Protein AF-0000000078946657 (afdb_homodimer)

Secondary structure (DSSP, 8-state):
--GGGS--TT--HHHHHHHHHHHHHHHHHHHHHTTS---EEEEEETTEEEEEEE-TT--EEEEEEEEETTTEEEEEEEEEEEE-SS---S-HHHHHHHHHHHTTSS-HHHHHHHHHHHHHHHHHHHHHHHHPPPHHHHTT--HHHHHTT----SS-TTTT--BT--HHHHHHH-GGG---EEEEEEEEEGGGEEEEE-TT--HHHHHHHHS-HHHHHHHHHHHHHTT--GGGEEEEEE-HHHIIIIIHHHTHHHHHTTSEEEEEEEEEEEEE-TTSSEEEESS-TTSPEEE--EEEEETTEEE---HHHHHHHHHHHHHHHHHHHH-HIIIIIS--EE--EEEEEEE--TTGGGSTT--GGGGSSSEEEEE--HHHHPPTTEEEEEGGGGG-B-TTS-BHHHHHHHHHT--HHHHHHHHHHHHHHHHHHHHHHHSEE----TTTEEEEEETTEEEEEEE-S-TTT-EEESS--GGGTTS-HHHHHHSEEE-HHHHHHHHIIIIIIIIIHHHHHHHHHHH---HHHHHHHHHHHHHHHHHH-GGGHHHHHHT-TT-SEEEEEESHHIIIIISTT---SS----EEEEEEE-HHHHHHH----/--GGGS--TT--HHHHHHHHHHHHHHHHHHHHHTTS---EEEEEETTEEEEEEE-TT--EEEEEEEEETTTEEEEEEEEEEEE-SS---S-HHHHHHHHHHHTTSS-HHHHHHHHHHHHHHHHHHHHHHHHPPPHHHHTT--HHHHHTT----SS-TTTT--BT--HHHHHHH-GGG---EEEEEEEEEGGGEEEEE-TT--HHHHHHHHS-HHHHHHHHHHHHHTT--GGGEEEEEE-HHHIIIIIHHHTHHHHHTTSEEEEEEEEEEEEE-TTSSEEEESS-TTSPEEE--EEEEETTEEE---HHHHHHHHHHHHHHHHHHHH-HIIIIIS--EE--EEEEEEE--TTGGGSTT--GGGGSSSEEEEE--HHHHPPTTEEEEEGGGGG-B-TTS-BHHHHHHHHHT--HHHHHHHHHHHHHHHHHHHHHHHSEE----TTTEEEEEETTEEEEEEE-S-TTT-EEESS--GGGTTS-HHHHHHSEEE-HHHHHHHHIIIIIIIIIHHHHHHHHHHH---HHHHHHHHHHHHHHHHHH-GGGHHHHHHT-TT-SEEEEEESHHIIIIISTT---SS---PEEEEEEE-HHHHHHH----

InterPro domains:
  IPR007310 Aerobactin siderophore biosynthesis, IucA/IucC, N-terminal [PF04183] (142-392)
  IPR022770 Aerobactin siderophore biosynthesis IucA/IucC-like, C-terminal [PF06276] (413-574)
  IPR037455 Aerobactin siderophore biosynthesis, IucA/IucC-like [PTHR34384] (10-595)

Sequence (1202 aa):
MTICNTPIHMLTNNHWEIVDQKLLAKMLQEFMYENIISPTVVYQSGDIHTYEWTDKQGTVYRFEAKKRLFDSYMVVADRIEVVSASEIDIPKSLLLLISIQQEGQMTSSTAGHLVKEYLHTLVADTHLREKSKRAEELASLDYAELEGEMTGHPWITYNKGRIGFSYDDYVSYAPEQQKKVKLSWIAVHRQISSFHSIEGLSYDNVITGELNEKTRAQFVNELERAGVEPSNYYFLPIHLWQWDHVIVSLFAAEIAGKEIIPLGEGDDQYLPQQSIRTFVNVSNKKKYHVKLPMSILNTLVYRGLPSERTVIAPEVTAFMKGIHEQDNFLKDECRLGLLGEVATMNVDHRTFTKLKGAPYQYLEMLGVIWRESIYQELEDGEQPITLAALLHEDSEGTSLVQTYIEKSELTVEQWVKKLSSAILNPLLHYLYQYGTVFSPHGQNTVLVLKDYQPERIIMKDFVDDVNISDQPIQELQALSPELKKVLRSEPPEGLTQFILTGLFICHFRYLSNILEDKLGFSEYDFWKIVRETILTYQQKFPQLAERFELFDLLRPEFTKLTLNRNRMFDYGYEDDGDRPHASEHGTVTNALHQVTTTIKQMTICNTPIHMLTNNHWEIVDQKLLAKMLQEFMYENIISPTVVYQSGDIHTYEWTDKQGTVYRFEAKKRLFDSYMVVADRIEVVSASEIDIPKSLLLLISIQQEGQMTSSTAGHLVKEYLHTLVADTHLREKSKRAEELASLDYAELEGEMTGHPWITYNKGRIGFSYDDYVSYAPEQQKKVKLSWIAVHRQISSFHSIEGLSYDNVITGELNEKTRAQFVNELERAGVEPSNYYFLPIHLWQWDHVIVSLFAAEIAGKEIIPLGEGDDQYLPQQSIRTFVNVSNKKKYHVKLPMSILNTLVYRGLPSERTVIAPEVTAFMKGIHEQDNFLKDECRLGLLGEVATMNVDHRTFTKLKGAPYQYLEMLGVIWRESIYQELEDGEQPITLAALLHEDSEGTSLVQTYIEKSELTVEQWVKKLSSAILNPLLHYLYQYGTVFSPHGQNTVLVLKDYQPERIIMKDFVDDVNISDQPIQELQALSPELKKVLRSEPPEGLTQFILTGLFICHFRYLSNILEDKLGFSEYDFWKIVRETILTYQQKFPQLAERFELFDLLRPEFTKLTLNRNRMFDYGYEDDGDRPHASEHGTVTNALHQVTTTIKQ

Solvent-accessible surface area (backbone atoms only — not comparable to full-atom values): 62702 Å² total; per-residue (Å²): 138,58,67,66,71,56,89,55,82,55,47,30,48,69,45,46,51,53,44,37,38,48,50,31,26,50,41,53,24,46,31,43,51,61,64,73,47,82,60,44,80,76,44,82,52,89,73,40,29,32,34,39,40,67,41,94,85,57,36,34,41,35,32,34,29,28,77,45,74,51,66,31,51,46,46,44,48,92,45,61,47,77,48,55,92,56,90,78,83,51,61,64,40,58,50,50,52,50,41,53,35,68,71,65,70,29,53,34,47,39,51,44,56,45,51,52,23,39,33,29,24,51,53,52,48,25,52,47,63,72,65,54,58,55,33,75,60,54,73,71,44,53,46,70,59,46,39,19,68,58,88,62,56,86,68,41,76,42,47,50,25,40,48,79,55,31,52,64,46,42,62,56,56,36,20,66,55,67,45,73,42,59,43,28,31,29,34,35,30,51,90,55,37,47,80,38,44,32,91,93,54,50,71,66,56,53,48,61,67,75,39,56,69,69,58,52,50,50,38,47,49,48,33,49,74,69,72,49,66,59,88,53,41,42,83,41,63,41,45,62,68,32,41,38,60,41,43,56,47,75,38,34,69,40,36,18,63,64,36,38,41,70,52,30,69,54,88,53,37,24,35,31,29,77,79,50,34,34,28,40,34,72,68,47,53,75,40,52,25,41,34,36,28,38,85,28,40,44,70,78,44,58,38,41,46,54,48,73,56,47,62,44,23,16,58,48,30,52,51,57,50,49,54,38,75,74,29,61,62,39,44,68,69,41,46,56,40,72,43,38,36,45,32,24,36,40,42,72,48,69,59,51,77,69,37,74,56,28,29,40,66,65,58,8,69,45,38,36,37,35,23,51,26,72,65,70,70,56,57,91,74,51,42,61,36,54,43,47,48,54,68,39,56,25,89,85,65,46,38,30,43,58,50,34,39,61,70,37,72,48,55,71,66,59,46,50,50,36,38,43,46,32,57,43,52,50,52,49,44,36,36,53,72,46,35,29,35,59,49,55,26,38,86,31,24,31,38,28,21,44,73,53,32,54,59,22,30,33,42,34,74,43,68,85,45,38,36,32,47,64,61,98,47,80,68,51,65,76,57,51,72,68,55,57,70,70,38,50,65,22,54,49,68,61,48,44,37,30,48,54,44,30,26,42,57,65,38,48,50,55,40,36,50,46,38,27,75,76,68,68,42,51,51,60,59,50,40,40,49,47,41,48,48,54,50,54,52,46,65,72,44,59,91,45,51,71,38,49,66,57,50,52,83,57,45,60,56,46,78,24,73,27,69,56,51,23,43,54,60,71,54,45,82,69,74,41,51,59,81,77,68,75,30,78,63,68,64,33,48,29,47,55,33,53,55,66,71,70,60,90,122,135,58,68,67,70,55,88,55,82,54,46,29,48,69,45,47,52,53,45,37,38,48,49,31,25,50,40,55,24,46,31,45,51,61,63,72,46,83,59,44,80,76,43,80,51,90,72,39,29,33,33,39,40,66,39,94,87,58,36,34,41,35,33,34,30,27,78,45,74,52,68,30,51,47,46,43,47,91,46,59,48,76,47,56,91,56,88,76,83,52,59,64,40,57,50,50,52,51,40,54,35,68,72,66,70,28,54,34,47,40,49,43,56,46,52,54,22,41,33,30,24,50,51,52,48,25,52,47,64,71,64,56,57,56,31,75,60,54,75,70,43,53,46,71,59,46,38,17,69,59,88,61,55,86,70,42,77,44,46,50,27,40,47,80,56,32,52,64,46,43,63,56,54,37,21,68,55,68,45,73,40,59,42,27,32,29,35,34,30,50,90,55,38,47,81,40,45,32,92,92,54,48,71,64,58,53,48,60,68,75,39,57,68,68,58,51,50,50,38,46,49,47,33,49,73,69,72,50,66,59,88,52,41,44,83,43,64,42,45,63,68,34,41,39,61,39,44,56,46,74,40,33,68,40,36,19,64,63,36,36,41,71,50,29,69,54,88,53,37,23,34,32,30,76,81,50,35,35,27,40,34,73,68,46,52,76,39,51,25,41,36,36,30,37,85,27,40,43,72,80,44,57,39,41,46,55,46,74,56,48,62,45,23,16,58,47,30,51,52,57,50,50,53,37,76,73,29,61,62,39,43,69,68,43,45,55,40,73,43,38,35,44,32,24,35,38,41,71,48,68,60,51,76,69,36,74,56,28,29,40,66,65,58,8,70,46,40,36,37,37,23,51,27,74,67,70,71,55,56,92,74,52,42,60,36,55,43,48,48,53,68,38,56,24,90,86,65,45,38,30,41,58,48,33,40,61,70,37,72,47,55,71,67,59,46,50,49,36,38,43,46,33,55,44,52,48,52,48,45,35,36,54,73,46,36,28,36,59,48,55,26,37,85,31,24,30,38,27,23,45,73,52,32,55,60,22,31,33,45,35,72,42,68,84,43,38,35,33,48,65,61,96,47,79,69,51,67,76,57,49,72,68,55,57,70,69,39,50,64,23,54,49,68,61,48,44,36,28,49,53,44,30,25,42,57,65,39,47,50,56,40,35,50,49,38,28,75,75,68,67,42,51,51,59,59,50,40,40,49,47,41,47,46,53,51,53,51,45,66,73,43,59,92,46,51,71,39,49,66,59,50,52,83,57,46,59,56,46,78,23,73,29,68,58,50,23,45,54,59,72,54,45,81,69,74,40,50,59,82,75,69,77,30,76,63,68,64,32,50,28,46,54,33,54,55,68,71,70,62,90,121

Foldseek 3Di:
DDPVPQPCVLVDPVLLLVLLLVLQQLCVFLCCLQVLFPWDFDADDPQKTWTWGAFPQGKIKIFIWGQDAQRTIHTDSVGIDIDDPDDDPDRPSLVVLVSSVSVPQFDPQLNVLLVLLLVQLSSVSSVLQVVFDALLVLLPDAALLNLLNFSAFSNASSQRSFAPDDSVNCCAQALVNFHKDWWWKKKAFCVQKDKDFAPPQDLVNLCCQQAPPVLVVQQCVQCVVVVHDSVRIHIFTAHPQLVVRPCCPLVVVCVVVVNMGTRTTGDWIWHDGNLSQWTQTPRDLQFFTKGAADQTDGQFFGRFAAQLLQRCQLVVQCLVVVVQVVDCCNCPVLVEAEWGQGMKMAGARPPQVPDPWRFRSNGGRGMMTTIGGPVVSDDPQKGKHQQSQQLDATSVGRRSLNVLCVQLPDDPLVQLLLVLLQPVLNQVCCCQQQQKHFQRARRQKIFMDHSSGTRHIYGYPRSVGMAGAPDDHPNCVPDDPSCVVSHHHDFLQRSLCSCQVRPVVRRVSSSQVSCCVPVVDHSLSSLQSNLVSSVVSCVVPVVSVVSCVRNPLQDQKGWDWRRNCQCRRNPPPDTTSDGGDTDTDGMTTRSSNVSVPPPDD/DDPVPQPCVLVDPVLLLVLLLVLQQLCVFLCCLQVLFPWDFDADDPQKTWTWGAFPQGKIKIFIWGQDAQRTIHTDSVGIDIDDPDDDPDRPSLVVLVRSVSVPQFDPQLNVLLSLLLVQLSSVSSVLQVVFDALLVLLPDAALLNLLNFSAFSNASSQRSFAPDDSVNCCAQALVNFHKDWWWKKKAFCVQKDKDFAPPDDLVNLCCQQAPPVLVVQQCVQCVVVVHDSVRIHIFTAHPQLVVRPCCPLVVVCVVVVNMGTRTTGDWIWHDGNLSFWTQTPRDLQFFTKGAADQTDGQFFGRFAQQLLQRCQLVVQCLVVVVQVVDCCNCPVLVEAEWGQGMKMAGARPPQVPDPWRFRSNGGRGMMTTIGGPVVSDDPQKGKHQQSQQLDATSVGRRSLNVLCVQLPDDPLVQLLLVLLQPVLNQVCCCQQQQKHFQRARRQKIFMDHSSGTRHIYGYPRSVGMAGAPDDHPNCVPDDPSCVVSHHHDFLQRSLCSCQVRPVVRRVSSSLVSCCVPVVDHSLSSLQSNLVSSVVSCVVPVVSVVSCVRNPLQDQKGWDWRRNCQCRRNPPPDTTSDGGDTDTDGMTTRSSNVSVPPPDD

pLDDT: mean 95.08, std 6.41, range [29.06, 98.88]

Organism: Halalkalibacterium halodurans (strain ATCC BAA-125 / DSM 18197 / FERM 7344 / JCM 9153 / C-125) (NCBI:txid272558)

Radius of gyration: 33.3 Å; Cα contacts (8 Å, |Δi|>4): 2343; chains: 2; bounding box: 68×105×73 Å

Nearest PDB structures (foldseek):
  2x0q-assembly1_A  TM=9.595E-01  e=4.841E-54  Bordetella bronchiseptica
  2x0o-assembly1_A-2  TM=9.473E-01  e=2.933E-52  Bordetella bronchiseptica
  6cn7-assembly1_A  TM=9.350E-01  e=7.347E-52  Klebsiella pneumoniae
  6cn7-assembly2_D  TM=9.429E-01  e=1.036E-50  Klebsiella pneumoniae
  6cn7-assembly2_B  TM=9.396E-01  e=2.738E-50  Klebsiella pneumoniae

Structure (mmCIF, N/CA/C/O backbone):
data_AF-0000000078946657-model_v1
#
loop_
_entity.id
_entity.type
_entity.pdbx_description
1 polymer 'BH2618 protein'
#
loop_
_atom_site.group_PDB
_atom_site.id
_atom_site.type_symbol
_atom_site.label_atom_id
_atom_site.label_alt_id
_atom_site.label_comp_id
_atom_site.label_asym_id
_atom_site.label_entity_id
_atom_site.label_seq_id
_atom_site.pdbx_PDB_ins_code
_atom_site.Cartn_x
_atom_site.Cartn_y
_atom_site.Cartn_z
_atom_site.occupancy
_atom_site.B_iso_or_equiv
_atom_site.auth_seq_id
_atom_site.auth_comp_id
_atom_site.auth_asym_id
_atom_site.auth_atom_id
_atom_site.pdbx_PDB_model_num
ATOM 1 N N . MET A 1 1 ? -6.355 10.531 -18 1 66.06 1 MET A N 1
ATOM 2 C CA . MET A 1 1 ? -7.539 9.695 -18.125 1 66.06 1 MET A CA 1
ATOM 3 C C . MET A 1 1 ? -8.727 10.312 -17.406 1 66.06 1 MET A C 1
ATOM 5 O O . MET A 1 1 ? -8.562 10.953 -16.359 1 66.06 1 MET A O 1
ATOM 9 N N . THR A 1 2 ? -9.828 10.289 -18.094 1 87.69 2 THR A N 1
ATOM 10 C CA . THR A 1 2 ? -11.07 10.773 -17.5 1 87.69 2 THR A CA 1
ATOM 11 C C . THR A 1 2 ? -11.836 9.633 -16.844 1 87.69 2 THR A C 1
ATOM 13 O O . THR A 1 2 ? -11.617 8.461 -17.156 1 87.69 2 THR A O 1
ATOM 16 N N . ILE A 1 3 ? -12.586 9.953 -15.844 1 95.69 3 ILE A N 1
ATOM 17 C CA . ILE A 1 3 ? -13.273 8.953 -15.023 1 95.69 3 ILE A CA 1
ATOM 18 C C . ILE A 1 3 ? -14.203 8.117 -15.906 1 95.69 3 ILE A C 1
ATOM 20 O O . ILE A 1 3 ? -14.367 6.918 -15.68 1 95.69 3 ILE A O 1
ATOM 24 N N . CYS A 1 4 ? -14.742 8.742 -16.953 1 94.5 4 CYS A N 1
ATOM 25 C CA . CYS A 1 4 ? -15.734 8.055 -17.781 1 94.5 4 CYS A CA 1
ATOM 26 C C . CYS A 1 4 ? -15.07 7.062 -18.719 1 94.5 4 CYS A C 1
ATOM 28 O O . CYS A 1 4 ? -15.734 6.191 -19.297 1 94.5 4 CYS A O 1
ATOM 30 N N . ASN A 1 5 ? -13.789 7.152 -18.891 1 93.56 5 ASN A N 1
ATOM 31 C CA . ASN A 1 5 ? -13.062 6.215 -19.75 1 93.56 5 ASN A CA 1
ATOM 32 C C . ASN A 1 5 ? -12.609 4.984 -18.969 1 93.56 5 ASN A C 1
ATOM 34 O O . ASN A 1 5 ? -11.984 4.086 -19.531 1 93.56 5 ASN A O 1
ATOM 38 N N . THR A 1 6 ? -12.898 4.918 -17.688 1 95.56 6 THR A N 1
ATOM 39 C CA . THR A 1 6 ? -12.578 3.729 -16.906 1 95.56 6 THR A CA 1
ATOM 40 C C . THR A 1 6 ? -13.328 2.514 -17.422 1 95.56 6 THR A C 1
ATOM 42 O O . THR A 1 6 ? -14.547 2.561 -17.609 1 95.56 6 THR A O 1
ATOM 45 N N . PRO A 1 7 ? -12.68 1.42 -17.797 1 94.5 7 PRO A N 1
ATOM 46 C CA . PRO A 1 7 ? -13.336 0.256 -18.391 1 94.5 7 PRO A CA 1
ATOM 47 C C . PRO A 1 7 ? -14.055 -0.609 -17.359 1 94.5 7 PRO A C 1
ATOM 49 O O . PRO A 1 7 ? -13.656 -1.75 -17.125 1 94.5 7 PRO A O 1
ATOM 52 N N . ILE A 1 8 ? -15.172 -0.164 -16.891 1 95.56 8 ILE A N 1
ATOM 53 C CA . ILE A 1 8 ? -15.891 -0.853 -15.812 1 95.56 8 ILE A CA 1
ATOM 54 C C . ILE A 1 8 ? -17.203 -1.417 -16.359 1 95.56 8 ILE A C 1
ATOM 56 O O . ILE A 1 8 ? -18.109 -1.733 -15.586 1 95.56 8 ILE A O 1
ATOM 60 N N . HIS A 1 9 ? -17.344 -1.523 -17.75 1 93.12 9 HIS A N 1
ATOM 61 C CA . HIS A 1 9 ? -18.609 -1.953 -18.359 1 93.12 9 HIS A CA 1
ATOM 62 C C . HIS A 1 9 ? -18.922 -3.398 -18 1 93.12 9 HIS A C 1
ATOM 64 O O . HIS A 1 9 ? -20.094 -3.803 -18.031 1 93.12 9 HIS A O 1
ATOM 70 N N . MET A 1 10 ? -17.906 -4.195 -17.609 1 92.19 10 MET A N 1
ATOM 71 C CA . MET A 1 10 ? -18.125 -5.602 -17.281 1 92.19 10 MET A CA 1
ATOM 72 C C . MET A 1 10 ? -18.703 -5.746 -15.875 1 92.19 10 MET A C 1
ATOM 74 O O . MET A 1 10 ? -19.219 -6.809 -15.516 1 92.19 10 MET A O 1
ATOM 78 N N . LEU A 1 11 ? -18.594 -4.715 -15.023 1 95.75 11 LEU A N 1
ATOM 79 C CA . LEU A 1 11 ? -19.141 -4.742 -13.672 1 95.75 11 LEU A CA 1
ATOM 80 C C . LEU A 1 11 ? -20.656 -4.531 -13.695 1 95.75 11 LEU A C 1
ATOM 82 O O . LEU A 1 11 ? -21.141 -3.451 -13.344 1 95.75 11 LEU A O 1
ATOM 86 N N . THR A 1 12 ? -21.406 -5.566 -14.07 1 94.94 12 THR A N 1
ATOM 87 C CA . THR A 1 12 ? -22.859 -5.586 -14.062 1 94.94 12 THR A CA 1
ATOM 88 C C . THR A 1 12 ? -23.375 -6.465 -12.93 1 94.94 12 THR A C 1
ATOM 90 O O . THR A 1 12 ? -22.656 -7.332 -12.43 1 94.94 12 THR A O 1
ATOM 93 N N . ASN A 1 13 ? -24.578 -6.211 -12.562 1 94.38 13 ASN A N 1
ATOM 94 C CA . ASN A 1 13 ? -25.188 -6.996 -11.492 1 94.38 13 ASN A CA 1
ATOM 95 C C . ASN A 1 13 ? -25.188 -8.484 -11.82 1 94.38 13 ASN A C 1
ATOM 97 O O . ASN A 1 13 ? -24.906 -9.312 -10.953 1 94.38 13 ASN A O 1
ATOM 101 N N . ASN A 1 14 ? -25.5 -8.781 -13.023 1 94.31 14 ASN A N 1
ATOM 102 C CA . ASN A 1 14 ? -25.562 -10.18 -13.445 1 94.31 14 ASN A CA 1
ATOM 103 C C . ASN A 1 14 ? -24.203 -10.859 -13.328 1 94.31 14 ASN A C 1
ATOM 105 O O . ASN A 1 14 ? -24.094 -11.938 -12.734 1 94.31 14 ASN A O 1
ATOM 109 N N . HIS A 1 15 ? -23.172 -10.258 -13.898 1 93.62 15 HIS A N 1
ATOM 110 C CA . HIS A 1 15 ? -21.828 -10.82 -13.828 1 93.62 15 HIS A CA 1
ATOM 111 C C . HIS A 1 15 ? -21.359 -10.93 -12.383 1 93.62 15 HIS A C 1
ATOM 113 O O . HIS A 1 15 ? -20.75 -11.922 -11.992 1 93.62 15 HIS A O 1
ATOM 119 N N . TRP A 1 16 ? -21.656 -9.938 -11.625 1 94.56 16 TRP A N 1
ATOM 120 C CA . TRP A 1 16 ? -21.234 -9.875 -10.234 1 94.56 16 TRP A CA 1
ATOM 121 C C . TRP A 1 16 ? -21.844 -11.016 -9.422 1 94.56 16 TRP A C 1
ATOM 123 O O . TRP A 1 16 ? -21.156 -11.68 -8.648 1 94.56 16 TRP A O 1
ATOM 133 N N . GLU A 1 17 ? -23.094 -11.258 -9.609 1 94.31 17 GLU A N 1
ATOM 134 C CA . GLU A 1 17 ? -23.797 -12.305 -8.875 1 94.31 17 GLU A CA 1
ATOM 135 C C . GLU A 1 17 ? -23.234 -13.68 -9.211 1 94.31 17 GLU A C 1
ATOM 137 O O . GLU A 1 17 ? -23.078 -14.523 -8.328 1 94.31 17 GLU A O 1
ATOM 142 N N . ILE A 1 18 ? -22.969 -13.844 -10.469 1 93.81 18 ILE A N 1
ATOM 143 C CA . ILE A 1 18 ? -22.438 -15.133 -10.922 1 93.81 18 ILE A CA 1
ATOM 144 C C . ILE A 1 18 ? -21.078 -15.383 -10.297 1 93.81 18 ILE A C 1
ATOM 146 O O . ILE A 1 18 ? -20.812 -16.469 -9.766 1 93.81 18 ILE A O 1
ATOM 150 N N . VAL A 1 19 ? -20.234 -14.391 -10.328 1 95.31 19 VAL A N 1
ATOM 151 C CA . VAL A 1 19 ? -18.875 -14.547 -9.828 1 95.31 19 VAL A CA 1
ATOM 152 C C . VAL A 1 19 ? -18.875 -14.672 -8.312 1 95.31 19 VAL A C 1
ATOM 154 O O . VAL A 1 19 ? -18.094 -15.43 -7.738 1 95.31 19 VAL A O 1
ATOM 157 N N . ASP A 1 20 ? -19.766 -13.938 -7.652 1 97 20 ASP A N 1
ATOM 158 C CA . ASP A 1 20 ? -19.906 -14.023 -6.203 1 97 20 ASP A CA 1
ATOM 159 C C . ASP A 1 20 ? -20.344 -15.422 -5.773 1 97 20 ASP A C 1
ATOM 161 O O . ASP A 1 20 ? -19.828 -15.977 -4.805 1 97 20 ASP A O 1
ATOM 165 N N . GLN A 1 21 ? -21.266 -15.953 -6.512 1 96.44 21 GLN A N 1
ATOM 166 C CA . GLN A 1 21 ? -21.781 -17.297 -6.23 1 96.44 21 GLN A CA 1
ATOM 167 C C . GLN A 1 21 ? -20.688 -18.344 -6.41 1 96.44 21 GLN A C 1
ATOM 169 O O . GLN A 1 21 ? -20.578 -19.281 -5.605 1 96.44 21 GLN A O 1
ATOM 174 N N . LYS A 1 22 ? -19.969 -18.219 -7.445 1 96 22 LYS A N 1
ATOM 175 C CA . LYS A 1 22 ? -18.875 -19.156 -7.707 1 96 22 LYS A CA 1
ATOM 176 C C . LYS A 1 22 ? -17.812 -19.078 -6.621 1 96 22 LYS A C 1
ATOM 178 O O . LYS A 1 22 ? -17.281 -20.094 -6.195 1 96 22 LYS A O 1
ATOM 183 N N . LEU A 1 23 ? -17.484 -17.844 -6.215 1 97.94 23 LEU A N 1
ATOM 184 C CA . LEU A 1 23 ? -16.5 -17.688 -5.148 1 97.94 23 LEU A CA 1
ATOM 185 C C . LEU A 1 23 ? -17.016 -18.281 -3.84 1 97.94 23 LEU A C 1
ATOM 187 O O . LEU A 1 23 ? -16.25 -18.906 -3.102 1 97.94 23 LEU A O 1
ATOM 191 N N . LEU A 1 24 ? -18.297 -18.078 -3.539 1 98.38 24 LEU A N 1
ATOM 192 C CA . LEU A 1 24 ? -18.891 -18.641 -2.334 1 98.38 24 LEU A CA 1
ATOM 193 C C . LEU A 1 24 ? -18.766 -20.156 -2.328 1 98.38 24 LEU A C 1
ATOM 195 O O . LEU A 1 24 ? -18.406 -20.75 -1.307 1 98.38 24 LEU A O 1
ATOM 199 N N . ALA A 1 25 ? -19.031 -20.766 -3.443 1 98.38 25 ALA A N 1
ATOM 200 C CA . ALA A 1 25 ? -18.906 -22.219 -3.562 1 98.38 25 ALA A CA 1
ATOM 201 C C . ALA A 1 25 ? -17.469 -22.672 -3.309 1 98.38 25 ALA A C 1
ATOM 203 O O . ALA A 1 25 ? -17.234 -23.641 -2.592 1 98.38 25 ALA A O 1
ATOM 204 N N . LYS A 1 26 ? -16.547 -21.969 -3.918 1 98.12 26 LYS A N 1
ATOM 205 C CA . LYS A 1 26 ? -15.141 -22.266 -3.719 1 98.12 26 LYS A CA 1
ATOM 206 C C . LYS A 1 26 ? -14.75 -22.125 -2.25 1 98.12 26 LYS A C 1
ATOM 208 O O . LYS A 1 26 ? -14.008 -22.953 -1.72 1 98.12 26 LYS A O 1
ATOM 213 N N . MET A 1 27 ? -15.234 -21.094 -1.626 1 98.69 27 MET A N 1
ATOM 214 C CA . MET A 1 27 ? -14.93 -20.844 -0.219 1 98.69 27 MET A CA 1
ATOM 215 C C . MET A 1 27 ? -15.477 -21.969 0.657 1 98.69 27 MET A C 1
ATOM 217 O O . MET A 1 27 ? -14.75 -22.516 1.492 1 98.69 27 MET A O 1
ATOM 221 N N . LEU A 1 28 ? -16.719 -22.312 0.439 1 98.62 28 LEU A N 1
ATOM 222 C CA . LEU A 1 28 ? -17.328 -23.375 1.229 1 98.62 28 LEU A CA 1
ATOM 223 C C . LEU A 1 28 ? -16.562 -24.688 1.048 1 98.62 28 LEU A C 1
ATOM 225 O O . LEU A 1 28 ? -16.266 -25.375 2.025 1 98.62 28 LEU A O 1
ATOM 229 N N . GLN A 1 29 ? -16.219 -24.953 -0.18 1 98.12 29 GLN A N 1
ATOM 230 C CA . GLN A 1 29 ? -15.5 -26.172 -0.541 1 98.12 29 GLN A CA 1
ATOM 231 C C . GLN A 1 29 ? -14.141 -26.234 0.153 1 98.12 29 GLN A C 1
ATOM 233 O O . GLN A 1 29 ? -13.828 -27.219 0.826 1 98.12 29 GLN A O 1
ATOM 238 N N . GLU A 1 30 ? -13.328 -25.219 0.043 1 98.38 30 GLU A N 1
ATOM 239 C CA . GLU A 1 30 ? -11.945 -25.219 0.529 1 98.38 30 GLU A CA 1
ATOM 240 C C . GLU A 1 30 ? -11.891 -25.016 2.039 1 98.38 30 GLU A C 1
ATOM 242 O O . GLU A 1 30 ? -11.008 -25.547 2.715 1 98.38 30 GLU A O 1
ATOM 247 N N . PHE A 1 31 ? -12.891 -24.25 2.596 1 98.25 31 PHE A N 1
ATOM 248 C CA . PHE A 1 31 ? -12.922 -24.031 4.035 1 98.25 31 PHE A CA 1
ATOM 249 C C . PHE A 1 31 ? -13.383 -25.281 4.766 1 98.25 31 PHE A C 1
ATOM 251 O O . PHE A 1 31 ? -12.961 -25.547 5.895 1 98.25 31 PHE A O 1
ATOM 258 N N . MET A 1 32 ? -14.227 -26.078 4.129 1 97.75 32 MET A N 1
ATOM 259 C CA . MET A 1 32 ? -14.539 -27.391 4.66 1 97.75 32 MET A CA 1
ATOM 260 C C . MET A 1 32 ? -13.312 -28.297 4.652 1 97.75 32 MET A C 1
ATOM 262 O O . MET A 1 32 ? -13 -28.938 5.652 1 97.75 32 MET A O 1
ATOM 266 N N . TYR A 1 33 ? -12.578 -28.297 3.553 1 97.88 33 TYR A N 1
ATOM 267 C CA . TYR A 1 33 ? -11.375 -29.109 3.432 1 97.88 33 TYR A CA 1
ATOM 268 C C . TYR A 1 33 ? -10.352 -28.734 4.5 1 97.88 33 TYR A C 1
ATOM 270 O O . TYR A 1 33 ? -9.734 -29.609 5.105 1 97.88 33 TYR A O 1
ATOM 278 N N . GLU A 1 34 ? -10.219 -27.438 4.758 1 97.81 34 GLU A N 1
ATOM 279 C CA . GLU A 1 34 ? -9.203 -26.953 5.684 1 97.81 34 GLU A CA 1
ATOM 280 C C . GLU A 1 34 ? -9.727 -26.906 7.113 1 97.81 34 GLU A C 1
ATOM 282 O O . GLU A 1 34 ? -9.07 -26.375 8.008 1 97.81 34 GLU A O 1
ATOM 287 N N . ASN A 1 35 ? -10.883 -27.375 7.359 1 96.75 35 ASN A N 1
ATOM 288 C CA . ASN A 1 35 ? -11.523 -27.406 8.672 1 96.75 35 ASN A CA 1
ATOM 289 C C . ASN A 1 35 ? -11.656 -26 9.258 1 96.75 35 ASN A C 1
ATOM 291 O O . ASN A 1 35 ? -11.406 -25.797 10.445 1 96.75 35 ASN A O 1
ATOM 295 N N . ILE A 1 36 ? -11.906 -25.078 8.391 1 97.44 36 ILE A N 1
ATOM 296 C CA . ILE A 1 36 ? -12.227 -23.719 8.836 1 97.44 36 ILE A CA 1
ATOM 297 C C . ILE A 1 36 ? -13.688 -23.656 9.273 1 97.44 36 ILE A C 1
ATOM 299 O O . ILE A 1 36 ? -14.023 -22.953 10.234 1 97.44 36 ILE A O 1
ATOM 303 N N . ILE A 1 37 ? -14.57 -24.312 8.477 1 97.38 37 ILE A N 1
ATOM 304 C CA . ILE A 1 37 ? -15.953 -24.547 8.875 1 97.38 37 ILE A CA 1
ATOM 305 C C . ILE A 1 37 ? -16.234 -26.047 8.945 1 97.38 37 ILE A C 1
ATOM 307 O O . ILE A 1 37 ? -15.562 -26.828 8.273 1 97.38 37 ILE A O 1
ATOM 311 N N . SER A 1 38 ? -17.188 -26.406 9.719 1 96.62 38 SER A N 1
ATOM 312 C CA . SER A 1 38 ? -17.547 -27.812 9.906 1 96.62 38 SER A CA 1
ATOM 313 C C . SER A 1 38 ? -19.062 -28.016 9.781 1 96.62 38 SER A C 1
ATOM 315 O O . SER A 1 38 ? -19.734 -28.266 10.773 1 96.62 38 SER A O 1
ATOM 317 N N . PRO A 1 39 ? -19.531 -27.969 8.578 1 97.69 39 PRO A N 1
ATOM 318 C CA . PRO A 1 39 ? -20.969 -28.172 8.367 1 97.69 39 PRO A CA 1
ATOM 319 C C . PRO A 1 39 ? -21.422 -29.578 8.703 1 97.69 39 PRO A C 1
ATOM 321 O O . PRO A 1 39 ? -20.609 -30.516 8.68 1 97.69 39 PRO A O 1
ATOM 324 N N . THR A 1 40 ? -22.734 -29.734 8.977 1 97.06 40 THR A N 1
ATOM 325 C CA . THR A 1 40 ? -23.344 -31.031 9.234 1 97.06 40 THR A CA 1
ATOM 326 C C . THR A 1 40 ? -24.203 -31.469 8.047 1 97.06 40 THR A C 1
ATOM 328 O O . THR A 1 40 ? -24.75 -30.625 7.324 1 97.06 40 THR A O 1
ATOM 331 N N . VAL A 1 41 ? -24.297 -32.781 7.848 1 96.62 41 VAL A N 1
ATOM 332 C CA . VAL A 1 41 ? -25.156 -33.312 6.801 1 96.62 41 VAL A CA 1
ATOM 333 C C . VAL A 1 41 ? -26.609 -33.281 7.266 1 96.62 41 VAL A C 1
ATOM 335 O O . VAL A 1 41 ? -26.938 -33.812 8.336 1 96.62 41 VAL A O 1
ATOM 338 N N . VAL A 1 42 ? -27.406 -32.75 6.461 1 95.81 42 VAL A N 1
ATOM 339 C CA . VAL A 1 42 ? -28.812 -32.656 6.867 1 95.81 42 VAL A CA 1
ATOM 340 C C . VAL A 1 42 ? -29.656 -33.562 5.992 1 95.81 42 VAL A C 1
ATOM 342 O O . VAL A 1 42 ? -30.75 -34 6.391 1 95.81 42 VAL A O 1
ATOM 345 N N . TYR A 1 43 ? -29.234 -33.844 4.785 1 93.12 43 TYR A N 1
ATOM 346 C CA . TYR A 1 43 ? -29.922 -34.75 3.877 1 93.12 43 TYR A CA 1
ATOM 347 C C . TYR A 1 43 ? -28.938 -35.469 2.963 1 93.12 43 TYR A C 1
ATOM 349 O O . TYR A 1 43 ? -27.984 -34.844 2.473 1 93.12 43 TYR A O 1
ATOM 357 N N . GLN A 1 44 ? -29.125 -36.75 2.848 1 90.25 44 GLN A N 1
ATOM 358 C CA . GLN A 1 44 ? -28.281 -37.531 1.965 1 90.25 44 GLN A CA 1
ATOM 359 C C . GLN A 1 44 ? -29.047 -38.031 0.743 1 90.25 44 GLN A C 1
ATOM 361 O O . GLN A 1 44 ? -30.156 -38.562 0.875 1 90.25 44 GLN A O 1
ATOM 366 N N . SER A 1 45 ? -28.672 -37.625 -0.32 1 86.25 45 SER A N 1
ATOM 367 C CA . SER A 1 45 ? -29.25 -38.094 -1.57 1 86.25 45 SER A CA 1
ATOM 368 C C . SER A 1 45 ? -28.188 -38.625 -2.52 1 86.25 45 SER A C 1
ATOM 370 O O . SER A 1 45 ? -27.562 -37.875 -3.252 1 86.25 45 SER A O 1
ATOM 372 N N . GLY A 1 46 ? -27.984 -39.938 -2.627 1 85.62 46 GLY A N 1
ATOM 373 C CA . GLY A 1 46 ? -26.969 -40.5 -3.504 1 85.62 46 GLY A CA 1
ATOM 374 C C . GLY A 1 46 ? -25.562 -40.031 -3.154 1 85.62 46 GLY A C 1
ATOM 375 O O . GLY A 1 46 ? -25.141 -40.094 -1.999 1 85.62 46 GLY A O 1
ATOM 376 N N . ASP A 1 47 ? -24.891 -39.469 -4.23 1 86.19 47 ASP A N 1
ATOM 377 C CA . ASP A 1 47 ? -23.516 -39.031 -4.047 1 86.19 47 ASP A CA 1
ATOM 378 C C . ASP A 1 47 ? -23.469 -37.562 -3.604 1 86.19 47 ASP A C 1
ATOM 380 O O . ASP A 1 47 ? -22.422 -37.062 -3.221 1 86.19 47 ASP A O 1
ATOM 384 N N . ILE A 1 48 ? -24.594 -36.906 -3.65 1 92.75 48 ILE A N 1
ATOM 385 C CA . ILE A 1 48 ? -24.703 -35.5 -3.254 1 92.75 48 ILE A CA 1
ATOM 386 C C . ILE A 1 48 ? -25.406 -35.406 -1.909 1 92.75 48 ILE A C 1
ATOM 388 O O . ILE A 1 48 ? -26.469 -36 -1.711 1 92.75 48 ILE A O 1
ATOM 392 N N . HIS A 1 49 ? -24.812 -34.688 -1.009 1 96.06 49 HIS A N 1
ATOM 393 C CA . HIS A 1 49 ? -25.406 -34.469 0.301 1 96.06 49 HIS A CA 1
ATOM 394 C C . HIS A 1 49 ? -25.688 -32.969 0.518 1 96.06 49 HIS A C 1
ATOM 396 O O . HIS A 1 49 ? -25.047 -32.125 -0.098 1 96.06 49 HIS A O 1
ATOM 402 N N . THR A 1 50 ? -26.719 -32.719 1.24 1 97.31 50 THR A N 1
ATOM 403 C CA . THR A 1 50 ? -27 -31.344 1.662 1 97.31 50 THR A CA 1
ATOM 404 C C . THR A 1 50 ? -26.359 -31.047 3.01 1 97.31 50 THR A C 1
ATOM 406 O O . THR A 1 50 ? -26.578 -31.766 3.984 1 97.31 50 THR A O 1
ATOM 409 N N . TYR A 1 51 ? -25.562 -30.031 3.012 1 97.94 51 TYR A N 1
ATOM 410 C CA . TYR A 1 51 ? -24.828 -29.609 4.207 1 97.94 51 TYR A CA 1
ATOM 411 C C . TYR A 1 51 ? -25.406 -28.312 4.758 1 97.94 51 TYR A C 1
ATOM 413 O O . TYR A 1 51 ? -25.984 -27.516 4.012 1 97.94 51 TYR A O 1
ATOM 421 N N . GLU A 1 52 ? -25.281 -28.141 6.098 1 97.94 52 GLU A N 1
ATOM 422 C CA . GLU A 1 52 ? -25.688 -26.891 6.75 1 97.94 52 GLU A CA 1
ATOM 423 C C . GLU A 1 52 ? -24.656 -26.438 7.777 1 97.94 52 GLU A C 1
ATOM 425 O O . GLU A 1 52 ? -24.125 -27.266 8.523 1 97.94 52 GLU A O 1
ATOM 430 N N . TRP A 1 53 ? -24.297 -25.188 7.77 1 97.56 53 TRP A N 1
ATOM 431 C CA . TRP A 1 53 ? -23.438 -24.547 8.758 1 97.56 53 TRP A CA 1
ATOM 432 C C . TRP A 1 53 ? -24.078 -23.25 9.25 1 97.56 53 TRP A C 1
ATOM 434 O O . TRP A 1 53 ? -24.547 -22.438 8.445 1 97.56 53 TRP A O 1
ATOM 444 N N . THR A 1 54 ? -24.188 -23.047 10.516 1 96.19 54 THR A N 1
ATOM 445 C CA . THR A 1 54 ? -24.75 -21.844 11.125 1 96.19 54 THR A CA 1
ATOM 446 C C . THR A 1 54 ? -23.688 -21.078 11.898 1 96.19 54 THR A C 1
ATOM 448 O O . THR A 1 54 ? -22.984 -21.641 12.742 1 96.19 54 THR A O 1
ATOM 451 N N . ASP A 1 55 ? -23.578 -19.812 11.547 1 93.81 55 ASP A N 1
ATOM 452 C CA . ASP A 1 55 ? -22.609 -19.016 12.273 1 93.81 55 ASP A CA 1
ATOM 453 C C . ASP A 1 55 ? -23.156 -18.562 13.625 1 93.81 55 ASP A C 1
ATOM 455 O O . ASP A 1 55 ? -24.281 -18.891 13.977 1 93.81 55 ASP A O 1
ATOM 459 N N . LYS A 1 56 ? -22.391 -17.828 14.453 1 91.5 56 LYS A N 1
ATOM 460 C CA . LYS A 1 56 ? -22.734 -17.422 15.812 1 91.5 56 LYS A CA 1
ATOM 461 C C . LYS A 1 56 ? -23.875 -16.406 15.805 1 91.5 56 LYS A C 1
ATOM 463 O O . LYS A 1 56 ? -24.578 -16.25 16.812 1 91.5 56 LYS A O 1
ATOM 468 N N . GLN A 1 57 ? -24.094 -15.75 14.688 1 88.62 57 GLN A N 1
ATOM 469 C CA . GLN A 1 57 ? -25.156 -14.75 14.617 1 88.62 57 GLN A CA 1
ATOM 470 C C . GLN A 1 57 ? -26.438 -15.336 14.055 1 88.62 57 GLN A C 1
ATOM 472 O O . GLN A 1 57 ? -27.453 -14.641 13.938 1 88.62 57 GLN A O 1
ATOM 477 N N . GLY A 1 58 ? -26.422 -16.516 13.68 1 92.31 58 GLY A N 1
ATOM 478 C CA . GLY A 1 58 ? -27.625 -17.203 13.273 1 92.31 58 GLY A CA 1
ATOM 479 C C . GLY A 1 58 ? -27.781 -17.281 11.766 1 92.31 58 GLY A C 1
ATOM 480 O O . GLY A 1 58 ? -28.812 -17.734 11.266 1 92.31 58 GLY A O 1
ATOM 481 N N . THR A 1 59 ? -26.812 -16.844 11 1 94.62 59 THR A N 1
ATOM 482 C CA . THR A 1 59 ? -26.859 -17.016 9.555 1 94.62 59 THR A CA 1
ATOM 483 C C . THR A 1 59 ? -26.641 -18.484 9.18 1 94.62 59 THR A C 1
ATOM 485 O O . THR A 1 59 ? -25.672 -19.109 9.625 1 94.62 59 THR A O 1
ATOM 488 N N . VAL A 1 60 ? -27.484 -19.031 8.344 1 96.75 60 VAL A N 1
ATOM 489 C CA . VAL A 1 60 ? -27.422 -20.438 7.961 1 96.75 60 VAL A CA 1
ATOM 490 C C . VAL A 1 60 ? -26.953 -20.562 6.512 1 96.75 60 VAL A C 1
ATOM 492 O O . VAL A 1 60 ? -27.531 -19.953 5.613 1 96.75 60 VAL A O 1
ATOM 495 N N . TYR A 1 61 ? -25.938 -21.281 6.367 1 97.69 61 TYR A N 1
ATOM 496 C CA . TYR A 1 61 ? -25.469 -21.656 5.039 1 97.69 61 TYR A CA 1
ATOM 497 C C . TYR A 1 61 ? -25.859 -23.094 4.703 1 97.69 61 TYR A C 1
ATOM 499 O O . TYR A 1 61 ? -25.375 -24.031 5.32 1 97.69 61 TYR A O 1
ATOM 507 N N . ARG A 1 62 ? -26.734 -23.25 3.756 1 97.94 62 ARG A N 1
ATOM 508 C CA . ARG A 1 62 ? -27.172 -24.562 3.27 1 97.94 62 ARG A CA 1
ATOM 509 C C . ARG A 1 62 ? -26.719 -24.781 1.829 1 97.94 62 ARG A C 1
ATOM 511 O O . ARG A 1 62 ? -26.906 -23.922 0.975 1 97.94 62 ARG A O 1
ATOM 518 N N . PHE A 1 63 ? -26.109 -25.922 1.548 1 98.19 63 PHE A N 1
ATOM 519 C CA . PHE A 1 63 ? -25.578 -26.156 0.21 1 98.19 63 PHE A CA 1
ATOM 520 C C . PHE A 1 63 ? -25.438 -27.641 -0.072 1 98.19 63 PHE A C 1
ATOM 522 O O . PHE A 1 63 ? -25.375 -28.453 0.856 1 98.19 63 PHE A O 1
ATOM 529 N N . GLU A 1 64 ? -25.406 -27.969 -1.312 1 97.81 64 GLU A N 1
ATOM 530 C CA . GLU A 1 64 ? -25.188 -29.344 -1.753 1 97.81 64 GLU A CA 1
ATOM 531 C C . GLU A 1 64 ? -23.719 -29.562 -2.156 1 97.81 64 GLU A C 1
ATOM 533 O O . GLU A 1 64 ? -23.109 -28.688 -2.764 1 97.81 64 GLU A O 1
ATOM 538 N N . ALA A 1 65 ? -23.172 -30.672 -1.752 1 97.38 65 ALA A N 1
ATOM 539 C CA . ALA A 1 65 ? -21.797 -31 -2.086 1 97.38 65 ALA A CA 1
ATOM 540 C C . ALA A 1 65 ? -21.609 -32.5 -2.24 1 97.38 65 ALA A C 1
ATOM 542 O O . ALA A 1 65 ? -22.375 -33.281 -1.673 1 97.38 65 ALA A O 1
ATOM 543 N N . LYS A 1 66 ? -20.672 -32.812 -3.047 1 95.75 66 LYS A N 1
ATOM 544 C CA . LYS A 1 66 ? -20.234 -34.188 -3.203 1 95.75 66 LYS A CA 1
ATOM 545 C C . LYS A 1 66 ? -18.953 -34.438 -2.428 1 95.75 66 LYS A C 1
ATOM 547 O O . LYS A 1 66 ? -18 -33.688 -2.521 1 95.75 66 LYS A O 1
ATOM 552 N N . LYS A 1 67 ? -18.953 -35.469 -1.591 1 94.62 67 LYS A N 1
ATOM 553 C CA . LYS A 1 67 ? -17.703 -35.875 -0.958 1 94.62 67 LYS A CA 1
ATOM 554 C C . LYS A 1 67 ? -16.734 -36.469 -1.981 1 94.62 67 LYS A C 1
ATOM 556 O O . LYS A 1 67 ? -17.141 -37.219 -2.867 1 94.62 67 LYS A O 1
ATOM 561 N N . ARG A 1 68 ? -15.5 -36.156 -1.895 1 96.12 68 ARG A N 1
ATOM 562 C CA . ARG A 1 68 ? -14.453 -36.594 -2.807 1 96.12 68 ARG A CA 1
ATOM 563 C C . ARG A 1 68 ? -13.266 -37.188 -2.041 1 96.12 68 ARG A C 1
ATOM 565 O O . ARG A 1 68 ? -13.234 -37.125 -0.81 1 96.12 68 ARG A O 1
ATOM 572 N N . LEU A 1 69 ? -12.336 -37.812 -2.727 1 96.62 69 LEU A N 1
ATOM 573 C CA . LEU A 1 69 ? -11.141 -38.375 -2.105 1 96.62 69 LEU A CA 1
ATOM 574 C C . LEU A 1 69 ? -10.25 -37.25 -1.553 1 96.62 69 LEU A C 1
ATOM 576 O O . LEU A 1 69 ? -10.492 -36.062 -1.802 1 96.62 69 LEU A O 1
ATOM 580 N N . PHE A 1 70 ? -9.25 -37.625 -0.643 1 97.81 70 PHE A N 1
ATOM 581 C CA . PHE A 1 70 ? -8.383 -36.688 0.062 1 97.81 70 PHE A CA 1
ATOM 582 C C . PHE A 1 70 ? -9.188 -35.812 1.019 1 97.81 70 PHE A C 1
ATOM 584 O O . PHE A 1 70 ? -8.867 -34.656 1.208 1 97.81 70 PHE A O 1
ATOM 591 N N . ASP A 1 71 ? -10.25 -36.375 1.521 1 96.81 71 ASP A N 1
ATOM 592 C CA . ASP A 1 71 ? -11.102 -35.688 2.502 1 96.81 71 ASP A CA 1
ATOM 593 C C . ASP A 1 71 ? -11.625 -34.375 1.958 1 96.81 71 ASP A C 1
ATOM 595 O O . ASP A 1 71 ? -11.742 -33.375 2.701 1 96.81 71 ASP A O 1
ATOM 599 N N . SER A 1 72 ? -11.859 -34.281 0.614 1 96.81 72 SER A N 1
ATOM 600 C CA . SER A 1 72 ? -12.273 -33.062 -0.03 1 96.81 72 SER A CA 1
ATOM 601 C C . SER A 1 72 ? -13.742 -33.094 -0.441 1 96.81 72 SER A C 1
ATOM 603 O O . SER A 1 72 ? -14.43 -34.094 -0.19 1 96.81 72 SER A O 1
ATOM 605 N N . TYR A 1 73 ? -14.234 -31.953 -0.954 1 96.31 73 TYR A N 1
ATOM 606 C CA . TYR A 1 73 ? -15.633 -31.797 -1.341 1 96.31 73 TYR A CA 1
ATOM 607 C C . TYR A 1 73 ? -15.75 -31.016 -2.643 1 96.31 73 TYR A C 1
ATOM 609 O O . TYR A 1 73 ? -14.875 -30.219 -2.977 1 96.31 73 TYR A O 1
ATOM 617 N N . MET A 1 74 ? -16.719 -31.297 -3.334 1 96.81 74 MET A N 1
ATOM 618 C CA . MET A 1 74 ? -17.125 -30.453 -4.457 1 96.81 74 MET A CA 1
ATOM 619 C C . MET A 1 74 ? -18.484 -29.828 -4.203 1 96.81 74 MET A C 1
ATOM 621 O O . MET A 1 74 ? -19.5 -30.531 -4.199 1 96.81 74 MET A O 1
ATOM 625 N N . VAL A 1 75 ? -18.531 -28.547 -4.008 1 97.31 75 VAL A N 1
ATOM 626 C CA . VAL A 1 75 ? -19.766 -27.828 -3.736 1 97.31 75 VAL A CA 1
ATOM 627 C C . VAL A 1 75 ? -20.438 -27.438 -5.051 1 97.31 75 VAL A C 1
ATOM 629 O O . VAL A 1 75 ? -19.766 -26.984 -5.988 1 97.31 75 VAL A O 1
ATOM 632 N N . VAL A 1 76 ? -21.75 -27.656 -5.129 1 95.5 76 VAL A N 1
ATOM 633 C CA . VAL A 1 76 ? -22.531 -27.281 -6.305 1 95.5 76 VAL A CA 1
ATOM 634 C C . VAL A 1 76 ? -22.922 -25.812 -6.219 1 95.5 76 VAL A C 1
ATOM 636 O O . VAL A 1 76 ? -23.875 -25.453 -5.512 1 95.5 76 VAL A O 1
ATOM 639 N N . ALA A 1 77 ? -22.359 -25.016 -7.043 1 94.38 77 ALA A N 1
ATOM 640 C CA . ALA A 1 77 ? -22.422 -23.562 -6.922 1 94.38 77 ALA A CA 1
ATOM 641 C C . ALA A 1 77 ? -23.859 -23.062 -7.008 1 94.38 77 ALA A C 1
ATOM 643 O O . ALA A 1 77 ? -24.234 -22.109 -6.324 1 94.38 77 ALA A O 1
ATOM 644 N N . ASP A 1 78 ? -24.672 -23.688 -7.812 1 93.62 78 ASP A N 1
ATOM 645 C CA . ASP A 1 78 ? -26.016 -23.188 -8.055 1 93.62 78 ASP A CA 1
ATOM 646 C C . ASP A 1 78 ? -26.984 -23.672 -6.973 1 93.62 78 ASP A C 1
ATOM 648 O O . ASP A 1 78 ? -28.156 -23.281 -6.961 1 93.62 78 ASP A O 1
ATOM 652 N N . ARG A 1 79 ? -26.453 -24.422 -6.012 1 95.44 79 ARG A N 1
ATOM 653 C CA . ARG A 1 79 ? -27.312 -25 -4.984 1 95.44 79 ARG A CA 1
ATOM 654 C C . ARG A 1 79 ? -26.859 -24.578 -3.59 1 95.44 79 ARG A C 1
ATOM 656 O O . ARG A 1 79 ? -26.672 -25.406 -2.707 1 95.44 79 ARG A O 1
ATOM 663 N N . ILE A 1 80 ? -26.641 -23.328 -3.463 1 97.38 80 ILE A N 1
ATOM 664 C CA . ILE A 1 80 ? -26.297 -22.734 -2.174 1 97.38 80 ILE A CA 1
ATOM 665 C C . ILE A 1 80 ? -27.391 -21.766 -1.753 1 97.38 80 ILE A C 1
ATOM 667 O O . ILE A 1 80 ? -27.812 -20.922 -2.545 1 97.38 80 ILE A O 1
ATOM 671 N N . GLU A 1 81 ? -27.828 -21.859 -0.606 1 95.44 81 GLU A N 1
ATOM 672 C CA . GLU A 1 81 ? -28.797 -20.938 -0.007 1 95.44 81 GLU A CA 1
ATOM 673 C C . GLU A 1 81 ? -28.266 -20.344 1.294 1 95.44 81 GLU A C 1
ATOM 675 O O . GLU A 1 81 ? -27.734 -21.062 2.143 1 95.44 81 GLU A O 1
ATOM 680 N N . VAL A 1 82 ? -28.297 -19.094 1.409 1 95.75 82 VAL A N 1
ATOM 681 C CA . VAL A 1 82 ? -27.906 -18.391 2.631 1 95.75 82 VAL A CA 1
ATOM 682 C C . VAL A 1 82 ? -29.141 -17.75 3.258 1 95.75 82 VAL A C 1
ATOM 684 O O . VAL A 1 82 ? -29.828 -16.953 2.609 1 95.75 82 VAL A O 1
ATOM 687 N N . VAL A 1 83 ? -29.391 -18.094 4.43 1 91.44 83 VAL A N 1
ATOM 688 C CA . VAL A 1 83 ? -30.531 -17.547 5.141 1 91.44 83 VAL A CA 1
ATOM 689 C C . VAL A 1 83 ? -30.062 -16.766 6.359 1 91.44 83 VAL A C 1
ATOM 691 O O . VAL A 1 83 ? -29.375 -17.297 7.23 1 91.44 83 VAL A O 1
ATOM 694 N N . SER A 1 84 ? -30.312 -15.531 6.34 1 85.88 84 SER A N 1
ATOM 695 C CA . SER A 1 84 ? -29.953 -14.672 7.469 1 85.88 84 SER A CA 1
ATOM 696 C C . SER A 1 84 ? -31.172 -13.945 8.016 1 85.88 84 SER A C 1
ATOM 698 O O . SER A 1 84 ? -32.188 -13.812 7.328 1 85.88 84 SER A O 1
ATOM 700 N N . ALA A 1 85 ? -31.047 -13.633 9.344 1 74.19 85 ALA A N 1
ATOM 701 C CA . ALA A 1 85 ? -32.156 -12.914 9.984 1 74.19 85 ALA A CA 1
ATOM 702 C C . ALA A 1 85 ? -32.281 -11.5 9.414 1 74.19 85 ALA A C 1
ATOM 704 O O . ALA A 1 85 ? -33.375 -10.961 9.344 1 74.19 85 ALA A O 1
ATOM 705 N N . SER A 1 86 ? -31.172 -10.961 9.141 1 72.94 86 SER A N 1
ATOM 706 C CA . SER A 1 86 ? -31.203 -9.594 8.641 1 72.94 86 SER A CA 1
ATOM 707 C C . SER A 1 86 ? -30.969 -9.555 7.133 1 72.94 86 SER A C 1
ATOM 709 O O . SER A 1 86 ? -30.438 -10.508 6.559 1 72.94 86 SER A O 1
ATOM 711 N N . GLU A 1 87 ? -31.594 -8.539 6.559 1 73.44 87 GLU A N 1
ATOM 712 C CA . GLU A 1 87 ? -31.406 -8.336 5.125 1 73.44 87 GLU A CA 1
ATOM 713 C C . GLU A 1 87 ? -29.922 -8.297 4.77 1 73.44 87 GLU A C 1
ATOM 715 O O . GLU A 1 87 ? -29.141 -7.574 5.391 1 73.44 87 GLU A O 1
ATOM 720 N N . ILE A 1 88 ? -29.594 -9.164 3.822 1 77.94 88 ILE A N 1
ATOM 721 C CA . ILE A 1 88 ? -28.219 -9.305 3.338 1 77.94 88 ILE A CA 1
ATOM 722 C C . ILE A 1 88 ? -28.016 -8.391 2.133 1 77.94 88 ILE A C 1
ATOM 724 O O . ILE A 1 88 ? -28.516 -8.664 1.04 1 77.94 88 ILE A O 1
ATOM 728 N N . ASP A 1 89 ? -27.406 -7.246 2.33 1 87.06 89 ASP A N 1
ATOM 729 C CA . ASP A 1 89 ? -27.141 -6.348 1.212 1 87.06 89 ASP A CA 1
ATOM 730 C C . ASP A 1 89 ? -25.641 -6.27 0.905 1 87.06 89 ASP A C 1
ATOM 732 O O . ASP A 1 89 ? -25.125 -5.203 0.565 1 87.06 89 ASP A O 1
ATOM 736 N N . ILE A 1 90 ? -24.922 -7.398 1.251 1 92.81 90 ILE A N 1
ATOM 737 C CA . ILE A 1 90 ? -23.516 -7.508 0.9 1 92.81 90 ILE A CA 1
ATOM 738 C C . ILE A 1 90 ? -23.266 -8.797 0.121 1 92.81 90 ILE A C 1
ATOM 740 O O . ILE A 1 90 ? -24.078 -9.734 0.194 1 92.81 90 ILE A O 1
ATOM 744 N N . PRO A 1 91 ? -22.188 -8.906 -0.687 1 94.75 91 PRO A N 1
ATOM 745 C CA . PRO A 1 91 ? -21.891 -10.164 -1.387 1 94.75 91 PRO A CA 1
ATOM 746 C C . PRO A 1 91 ? -21.844 -11.367 -0.448 1 94.75 91 PRO A C 1
ATOM 748 O O . PRO A 1 91 ? -21.328 -11.266 0.668 1 94.75 91 PRO A O 1
ATOM 751 N N . LYS A 1 92 ? -22.391 -12.461 -0.901 1 95.81 92 LYS A N 1
ATOM 752 C CA . LYS A 1 92 ? -22.531 -13.641 -0.057 1 95.81 92 LYS A CA 1
ATOM 753 C C . LYS A 1 92 ? -21.172 -14.188 0.354 1 95.81 92 LYS A C 1
ATOM 755 O O . LYS A 1 92 ? -21.016 -14.711 1.459 1 95.81 92 LYS A O 1
ATOM 760 N N . SER A 1 93 ? -20.219 -14.141 -0.569 1 97.62 93 SER A N 1
ATOM 761 C CA . SER A 1 93 ? -18.875 -14.594 -0.247 1 97.62 93 SER A CA 1
ATOM 762 C C . SER A 1 93 ? -18.281 -13.781 0.901 1 97.62 93 SER A C 1
ATOM 764 O O . SER A 1 93 ? -17.672 -14.344 1.814 1 97.62 93 SER A O 1
ATOM 766 N N . LEU A 1 94 ? -18.531 -12.469 0.876 1 97.31 94 LEU A N 1
ATOM 767 C CA . LEU A 1 94 ? -18.016 -11.602 1.931 1 97.31 94 LEU A CA 1
ATOM 768 C C . LEU A 1 94 ? -18.766 -11.82 3.234 1 97.31 94 LEU A C 1
ATOM 770 O O . LEU A 1 94 ? -18.188 -11.719 4.32 1 97.31 94 LEU A O 1
ATOM 774 N N . LEU A 1 95 ? -20.047 -12.125 3.135 1 96.38 95 LEU A N 1
ATOM 775 C CA . LEU A 1 95 ? -20.812 -12.469 4.324 1 96.38 95 LEU A CA 1
ATOM 776 C C . LEU A 1 95 ? -20.234 -13.688 5.023 1 96.38 95 LEU A C 1
ATOM 778 O O . LEU A 1 95 ? -20.172 -13.734 6.254 1 96.38 95 LEU A O 1
ATOM 782 N N . LEU A 1 96 ? -19.828 -14.672 4.246 1 97.31 96 LEU A N 1
ATOM 783 C CA . LEU A 1 96 ? -19.219 -15.859 4.82 1 97.31 96 LEU A CA 1
ATOM 784 C C . LEU A 1 96 ? -17.938 -15.508 5.559 1 97.31 96 LEU A C 1
ATOM 786 O O . LEU A 1 96 ? -17.672 -16.047 6.637 1 97.31 96 LEU A O 1
ATOM 790 N N . LEU A 1 97 ? -17.141 -14.672 4.965 1 97.19 97 LEU A N 1
ATOM 791 C CA . LEU A 1 97 ? -15.906 -14.242 5.617 1 97.19 97 LEU A CA 1
ATOM 792 C C . LEU A 1 97 ? -16.203 -13.594 6.965 1 97.19 97 LEU A C 1
ATOM 794 O O . LEU A 1 97 ? -15.531 -13.875 7.957 1 97.19 97 LEU A O 1
ATOM 798 N N . ILE A 1 98 ? -17.188 -12.695 6.992 1 95.5 98 ILE A N 1
ATOM 799 C CA . ILE A 1 98 ? -17.578 -12.008 8.219 1 95.5 98 ILE A CA 1
ATOM 800 C C . ILE A 1 98 ? -18.062 -13.031 9.242 1 95.5 98 ILE A C 1
ATOM 802 O O . ILE A 1 98 ? -17.734 -12.938 10.43 1 95.5 98 ILE A O 1
ATOM 806 N N . SER A 1 99 ? -18.844 -14.031 8.766 1 95.56 99 SER A N 1
ATOM 807 C CA . SER A 1 99 ? -19.312 -15.102 9.633 1 95.56 99 SER A CA 1
ATOM 808 C C . SER A 1 99 ? -18.156 -15.852 10.273 1 95.56 99 SER A C 1
ATOM 810 O O . SER A 1 99 ? -18.188 -16.172 11.461 1 95.56 99 SER A O 1
ATOM 812 N N . ILE A 1 100 ? -17.156 -16.125 9.477 1 96.69 100 ILE A N 1
ATOM 813 C CA . ILE A 1 100 ? -16 -16.859 9.961 1 96.69 100 ILE A CA 1
ATOM 814 C C . ILE A 1 100 ? -15.234 -16.016 10.969 1 96.69 100 ILE A C 1
ATOM 816 O O . ILE A 1 100 ? -14.734 -16.531 11.977 1 96.69 100 ILE A O 1
ATOM 820 N N . GLN A 1 101 ? -15.055 -14.742 10.734 1 95.25 101 GLN A N 1
ATOM 821 C CA . GLN A 1 101 ? -14.391 -13.844 11.68 1 95.25 101 GLN A CA 1
ATOM 822 C C . GLN A 1 101 ? -15.109 -13.828 13.023 1 95.25 101 GLN A C 1
ATOM 824 O O . GLN A 1 101 ? -14.469 -13.742 14.078 1 95.25 101 GLN A O 1
ATOM 829 N N . GLN A 1 102 ? -16.359 -13.906 13.016 1 92.19 102 GLN A N 1
ATOM 830 C CA . GLN A 1 102 ? -17.172 -13.844 14.227 1 92.19 102 GLN A CA 1
ATOM 831 C C . GLN A 1 102 ? -16.953 -15.078 15.094 1 92.19 102 GLN A C 1
ATOM 833 O O . GLN A 1 102 ? -17.281 -15.07 16.281 1 92.19 102 GLN A O 1
ATOM 838 N N . GLU A 1 103 ? -16.438 -16.094 14.445 1 91.31 103 GLU A N 1
ATOM 839 C CA . GLU A 1 103 ? -16.141 -17.297 15.219 1 91.31 103 GLU A CA 1
ATOM 840 C C . GLU A 1 103 ? -14.977 -17.062 16.172 1 91.31 103 GLU A C 1
ATOM 842 O O . GLU A 1 103 ? -14.812 -17.797 17.156 1 91.31 103 GLU A O 1
ATOM 847 N N . GLY A 1 104 ? -14.133 -16.047 15.953 1 84.69 104 GLY A N 1
ATOM 848 C CA . GLY A 1 104 ? -13.203 -15.578 16.969 1 84.69 104 GLY A CA 1
ATOM 849 C C . GLY A 1 104 ? -11.758 -15.914 16.641 1 84.69 104 GLY A C 1
ATOM 850 O O . GLY A 1 104 ? -10.844 -15.492 17.359 1 84.69 104 GLY A O 1
ATOM 851 N N . GLN A 1 105 ? -11.453 -16.594 15.555 1 86.88 105 GLN A N 1
ATOM 852 C CA . GLN A 1 105 ? -10.078 -17.016 15.297 1 86.88 105 GLN A CA 1
ATOM 853 C C . GLN A 1 105 ? -9.375 -16.047 14.352 1 86.88 105 GLN A C 1
ATOM 855 O O . GLN A 1 105 ? -8.164 -16.141 14.141 1 86.88 105 GLN A O 1
ATOM 860 N N . MET A 1 106 ? -10.016 -15.148 13.812 1 94.44 106 MET A N 1
ATOM 861 C CA . MET A 1 106 ? -9.461 -14.172 12.875 1 94.44 106 MET A CA 1
ATOM 862 C C . MET A 1 106 ? -9.617 -12.758 13.414 1 94.44 106 MET A C 1
ATOM 864 O O . MET A 1 106 ? -10.703 -12.359 13.836 1 94.44 106 MET A O 1
ATOM 868 N N . THR A 1 107 ? -8.508 -11.984 13.461 1 94 107 THR A N 1
ATOM 869 C CA . THR A 1 107 ? -8.586 -10.609 13.945 1 94 107 THR A CA 1
ATOM 870 C C . THR A 1 107 ? -9.391 -9.734 12.984 1 94 107 THR A C 1
ATOM 872 O O . THR A 1 107 ? -9.5 -10.047 11.797 1 94 107 THR A O 1
ATOM 875 N N . SER A 1 108 ? -9.953 -8.672 13.508 1 94.38 108 SER A N 1
ATOM 876 C CA . SER A 1 108 ? -10.703 -7.738 12.672 1 94.38 108 SER A CA 1
ATOM 877 C C . SER A 1 108 ? -9.797 -7.086 11.625 1 94.38 108 SER A C 1
ATOM 879 O O . SER A 1 108 ? -10.234 -6.801 10.508 1 94.38 108 SER A O 1
ATOM 881 N N . SER A 1 109 ? -8.57 -6.855 12.039 1 94.75 109 SER A N 1
ATOM 882 C CA . SER A 1 109 ? -7.605 -6.293 11.102 1 94.75 109 SER A CA 1
ATOM 883 C C . SER A 1 109 ? -7.379 -7.227 9.914 1 94.75 109 SER A C 1
ATOM 885 O O . SER A 1 109 ? -7.441 -6.801 8.758 1 94.75 109 SER A O 1
ATOM 887 N N . THR A 1 110 ? -7.152 -8.492 10.203 1 96.5 110 THR A N 1
ATOM 888 C CA . THR A 1 110 ? -6.953 -9.477 9.141 1 96.5 110 THR A CA 1
ATOM 889 C C . THR A 1 110 ? -8.195 -9.586 8.258 1 96.5 110 THR A C 1
ATOM 891 O O . THR A 1 110 ? -8.102 -9.57 7.031 1 96.5 110 THR A O 1
ATOM 894 N N . ALA A 1 111 ? -9.352 -9.633 8.914 1 97.5 111 ALA A N 1
ATOM 895 C CA . ALA A 1 111 ? -10.602 -9.742 8.172 1 97.5 111 ALA A CA 1
ATOM 896 C C . ALA A 1 111 ? -10.812 -8.531 7.262 1 97.5 111 ALA A C 1
ATOM 898 O O . ALA A 1 111 ? -11.273 -8.672 6.125 1 97.5 111 ALA A O 1
ATOM 899 N N . GLY A 1 112 ? -10.531 -7.367 7.773 1 97.19 112 GLY A N 1
ATOM 900 C CA . GLY A 1 112 ? -10.672 -6.16 6.973 1 97.19 112 GLY A CA 1
ATOM 901 C C . GLY A 1 112 ? -9.812 -6.164 5.723 1 97.19 112 GLY A C 1
ATOM 902 O O . GLY A 1 112 ? -10.297 -5.867 4.629 1 97.19 112 GLY A O 1
ATOM 903 N N . HIS A 1 113 ? -8.57 -6.527 5.848 1 96.88 113 HIS A N 1
ATOM 904 C CA . HIS A 1 113 ? -7.668 -6.586 4.703 1 96.88 113 HIS A CA 1
ATOM 905 C C . HIS A 1 113 ? -8.07 -7.691 3.736 1 96.88 113 HIS A C 1
ATOM 907 O O . HIS A 1 113 ? -7.926 -7.547 2.521 1 96.88 113 HIS A O 1
ATOM 913 N N . LEU A 1 114 ? -8.578 -8.758 4.289 1 97.56 114 LEU A N 1
ATOM 914 C CA . LEU A 1 114 ? -9.016 -9.859 3.438 1 97.56 114 LEU A CA 1
ATOM 915 C C . LEU A 1 114 ? -10.234 -9.461 2.611 1 97.56 114 LEU A C 1
ATOM 917 O O . LEU A 1 114 ? -10.391 -9.906 1.471 1 97.56 114 LEU A O 1
ATOM 921 N N . VAL A 1 115 ? -11.148 -8.664 3.205 1 98 115 VAL A N 1
ATOM 922 C CA . VAL A 1 115 ? -12.273 -8.148 2.436 1 98 115 VAL A CA 1
ATOM 923 C C . VAL A 1 115 ? -11.758 -7.422 1.192 1 98 115 VAL A C 1
ATOM 925 O O . VAL A 1 115 ? -12.289 -7.609 0.095 1 98 115 VAL A O 1
ATOM 928 N N . LYS A 1 116 ? -10.758 -6.625 1.375 1 97.75 116 LYS A N 1
ATOM 929 C CA . LYS A 1 116 ? -10.148 -5.918 0.253 1 97.75 116 LYS A CA 1
ATOM 930 C C . LYS A 1 116 ? -9.633 -6.898 -0.8 1 97.75 116 LYS A C 1
ATOM 932 O O . LYS A 1 116 ? -9.883 -6.719 -1.994 1 97.75 116 LYS A O 1
ATOM 937 N N . GLU A 1 117 ? -8.961 -7.938 -0.422 1 97.75 117 GLU A N 1
ATOM 938 C CA . GLU A 1 117 ? -8.414 -8.914 -1.363 1 97.75 117 GLU A CA 1
ATOM 939 C C . GLU A 1 117 ? -9.531 -9.648 -2.098 1 97.75 117 GLU A C 1
ATOM 941 O O . GLU A 1 117 ? -9.422 -9.93 -3.293 1 97.75 117 GLU A O 1
ATOM 946 N N . TYR A 1 118 ? -10.578 -9.977 -1.332 1 98.38 118 TYR A N 1
ATOM 947 C CA . TYR A 1 118 ? -11.703 -10.664 -1.957 1 98.38 118 TYR A CA 1
ATOM 948 C C . TYR A 1 118 ? -12.391 -9.766 -2.98 1 98.38 118 TYR A C 1
ATOM 950 O O . TYR A 1 118 ? -12.82 -10.234 -4.039 1 98.38 118 TYR A O 1
ATOM 958 N N . LEU A 1 119 ? -12.508 -8.492 -2.67 1 98.44 119 LEU A N 1
ATOM 959 C CA . LEU A 1 119 ? -13.109 -7.566 -3.623 1 98.44 119 LEU A CA 1
ATOM 960 C C . LEU A 1 119 ? -12.266 -7.453 -4.883 1 98.44 119 LEU A C 1
ATOM 962 O O . LEU A 1 119 ? -12.797 -7.434 -5.996 1 98.44 119 LEU A O 1
ATOM 966 N N . HIS A 1 120 ? -10.953 -7.398 -4.746 1 98.19 120 HIS A N 1
ATOM 967 C CA . HIS A 1 120 ? -10.055 -7.434 -5.895 1 98.19 120 HIS A CA 1
ATOM 968 C C . HIS A 1 120 ? -10.258 -8.703 -6.711 1 98.19 120 HIS A C 1
ATOM 970 O O . HIS A 1 120 ? -10.273 -8.664 -7.945 1 98.19 120 HIS A O 1
ATOM 976 N N . THR A 1 121 ? -10.359 -9.812 -6.016 1 98.25 121 THR A N 1
ATOM 977 C CA . THR A 1 121 ? -10.547 -11.102 -6.664 1 98.25 121 THR A CA 1
ATOM 978 C C . THR A 1 121 ? -11.852 -11.125 -7.457 1 98.25 121 THR A C 1
ATOM 980 O O . THR A 1 121 ? -11.883 -11.578 -8.602 1 98.25 121 THR A O 1
ATOM 983 N N . LEU A 1 122 ? -12.906 -10.602 -6.871 1 98 122 LEU A N 1
ATOM 984 C CA . LEU A 1 122 ? -14.211 -10.562 -7.527 1 98 122 LEU A CA 1
ATOM 985 C C . LEU A 1 122 ? -14.164 -9.664 -8.758 1 98 122 LEU A C 1
ATOM 987 O O . LEU A 1 122 ? -14.758 -9.984 -9.797 1 98 122 LEU A O 1
ATOM 991 N N . VAL A 1 123 ? -13.492 -8.539 -8.688 1 97.69 123 VAL A N 1
ATOM 992 C CA . VAL A 1 123 ? -13.336 -7.641 -9.828 1 97.69 123 VAL A CA 1
ATOM 993 C C . VAL A 1 123 ? -12.617 -8.359 -10.961 1 97.69 123 VAL A C 1
ATOM 995 O O . VAL A 1 123 ? -13.055 -8.32 -12.109 1 97.69 123 VAL A O 1
ATOM 998 N N . ALA A 1 124 ? -11.547 -9.039 -10.625 1 96.62 124 ALA A N 1
ATOM 999 C CA . ALA A 1 124 ? -10.781 -9.773 -11.633 1 96.62 124 ALA A CA 1
ATOM 1000 C C . ALA A 1 124 ? -11.617 -10.867 -12.273 1 96.62 124 ALA A C 1
ATOM 1002 O O . ALA A 1 124 ? -11.586 -11.055 -13.492 1 96.62 124 ALA A O 1
ATOM 1003 N N . ASP A 1 125 ? -12.383 -11.586 -11.453 1 95.88 125 ASP A N 1
ATOM 1004 C CA . ASP A 1 125 ? -13.203 -12.672 -11.961 1 95.88 125 ASP A CA 1
ATOM 1005 C C . ASP A 1 125 ? -14.32 -12.141 -12.867 1 95.88 125 ASP A C 1
ATOM 1007 O O . ASP A 1 125 ? -14.719 -12.805 -13.828 1 95.88 125 ASP A O 1
ATOM 1011 N N . THR A 1 126 ? -14.828 -10.969 -12.57 1 95.38 126 THR A N 1
ATOM 1012 C CA . THR A 1 126 ? -15.836 -10.359 -13.438 1 95.38 126 THR A CA 1
ATOM 1013 C C . THR A 1 126 ? -15.242 -10.008 -14.797 1 95.38 126 THR A C 1
ATOM 1015 O O . THR A 1 126 ? -15.875 -10.211 -15.828 1 95.38 126 THR A O 1
ATOM 1018 N N . HIS A 1 127 ? -13.992 -9.492 -14.812 1 93.75 127 HIS A N 1
ATOM 1019 C CA . HIS A 1 127 ? -13.297 -9.219 -16.062 1 93.75 127 HIS A CA 1
ATOM 1020 C C . HIS A 1 127 ? -13.094 -10.492 -16.875 1 93.75 127 HIS A C 1
ATOM 1022 O O . HIS A 1 127 ? -13.273 -10.484 -18.094 1 93.75 127 HIS A O 1
ATOM 1028 N N . LEU A 1 128 ? -12.711 -11.539 -16.188 1 92.31 128 LEU A N 1
ATOM 1029 C CA . LEU A 1 128 ? -12.43 -12.812 -16.844 1 92.31 128 LEU A CA 1
ATOM 1030 C C . LEU A 1 128 ? -13.688 -13.391 -17.484 1 92.31 128 LEU A C 1
ATOM 1032 O O . LEU A 1 128 ? -13.625 -14 -18.547 1 92.31 128 LEU A O 1
ATOM 1036 N N . ARG A 1 129 ? -14.766 -13.234 -16.812 1 88.56 129 ARG A N 1
ATOM 1037 C CA . ARG A 1 129 ? -16.031 -13.742 -17.328 1 88.56 129 ARG A CA 1
ATOM 1038 C C . ARG A 1 129 ? -16.406 -13.062 -18.641 1 88.56 129 ARG A C 1
ATOM 1040 O O . ARG A 1 129 ? -16.875 -13.703 -19.578 1 88.56 129 ARG A O 1
ATOM 1047 N N . GLU A 1 130 ? -16.125 -11.844 -18.734 1 83.12 130 GLU A N 1
ATOM 1048 C CA . GLU A 1 130 ? -16.469 -11.062 -19.922 1 83.12 130 GLU A CA 1
ATOM 1049 C C . GLU A 1 130 ? -15.602 -11.453 -21.109 1 83.12 130 GLU A C 1
ATOM 1051 O O . GLU A 1 130 ? -16.062 -11.445 -22.25 1 83.12 130 GLU A O 1
ATOM 1056 N N . LYS A 1 131 ? -14.375 -11.844 -20.859 1 83 131 LYS A N 1
ATOM 1057 C CA . LYS A 1 131 ? -13.406 -12.07 -21.922 1 83 131 LYS A CA 1
ATOM 1058 C C . LYS A 1 131 ? -13.242 -13.562 -22.203 1 83 131 LYS A C 1
ATOM 1060 O O . LYS A 1 131 ? -12.43 -13.961 -23.047 1 83 131 LYS A O 1
ATOM 1065 N N . SER A 1 132 ? -13.969 -14.344 -21.672 1 83.06 132 SER A N 1
ATOM 1066 C CA . SER A 1 132 ? -13.742 -15.789 -21.688 1 83.06 132 SER A CA 1
ATOM 1067 C C . SER A 1 132 ? -13.844 -16.344 -23.109 1 83.06 132 SER A C 1
ATOM 1069 O O . SER A 1 132 ? -14.758 -15.984 -23.859 1 83.06 132 SER A O 1
ATOM 1071 N N . LYS A 1 133 ? -12.852 -17.125 -23.453 1 91.44 133 LYS A N 1
ATOM 1072 C CA . LYS A 1 133 ? -12.844 -17.859 -24.719 1 91.44 133 LYS A CA 1
ATOM 1073 C C . LYS A 1 133 ? -13.414 -19.266 -24.562 1 91.44 133 LYS A C 1
ATOM 1075 O O . LYS A 1 133 ? -13.422 -19.812 -23.453 1 91.44 133 LYS A O 1
ATOM 1080 N N . ARG A 1 134 ? -13.945 -19.828 -25.75 1 93.12 134 ARG A N 1
ATOM 1081 C CA . ARG A 1 134 ? -14.438 -21.203 -25.75 1 93.12 134 ARG A CA 1
ATOM 1082 C C . ARG A 1 134 ? -13.281 -22.203 -25.656 1 93.12 134 ARG A C 1
ATOM 1084 O O . ARG A 1 134 ? -12.18 -21.922 -26.125 1 93.12 134 ARG A O 1
ATOM 1091 N N . ALA A 1 135 ? -13.445 -23.297 -24.984 1 96.19 135 ALA A N 1
ATOM 1092 C CA . ALA A 1 135 ? -12.438 -24.344 -24.797 1 96.19 135 ALA A CA 1
ATOM 1093 C C . ALA A 1 135 ? -11.781 -24.734 -26.109 1 96.19 135 ALA A C 1
ATOM 1095 O O . ALA A 1 135 ? -10.578 -24.984 -26.172 1 96.19 135 ALA A O 1
ATOM 1096 N N . GLU A 1 136 ? -12.547 -24.812 -27.172 1 95.81 136 GLU A N 1
ATOM 1097 C CA . GLU A 1 136 ? -12.031 -25.172 -28.5 1 95.81 136 GLU A CA 1
ATOM 1098 C C . GLU A 1 136 ? -10.984 -24.172 -28.969 1 95.81 136 GLU A C 1
ATOM 1100 O O . GLU A 1 136 ? -9.992 -24.547 -29.594 1 95.81 136 GLU A O 1
ATOM 1105 N N . GLU A 1 137 ? -11.266 -22.922 -28.766 1 96.31 137 GLU A N 1
ATOM 1106 C CA . GLU A 1 137 ? -10.32 -21.875 -29.109 1 96.31 137 GLU A CA 1
ATOM 1107 C C . GLU A 1 137 ? -9.07 -21.938 -28.234 1 96.31 137 GLU A C 1
ATOM 1109 O O . GLU A 1 137 ? -7.949 -21.781 -28.719 1 96.31 137 GLU A O 1
ATOM 1114 N N . LEU A 1 138 ? -9.273 -22.203 -26.969 1 96.75 138 LEU A N 1
ATOM 1115 C CA . LEU A 1 138 ? -8.18 -22.266 -26.016 1 96.75 138 LEU A CA 1
ATOM 1116 C C . LEU A 1 138 ? -7.234 -23.406 -26.328 1 96.75 138 LEU A C 1
ATOM 1118 O O . LEU A 1 138 ? -6.023 -23.297 -26.125 1 96.75 138 LEU A O 1
ATOM 1122 N N . ALA A 1 139 ? -7.777 -24.5 -26.812 1 97.12 139 ALA A N 1
ATOM 1123 C CA . ALA A 1 139 ? -7.008 -25.719 -27.047 1 97.12 139 ALA A CA 1
ATOM 1124 C C . ALA A 1 139 ? -5.914 -25.469 -28.078 1 97.12 139 ALA A C 1
ATOM 1126 O O . ALA A 1 139 ? -4.902 -26.172 -28.094 1 97.12 139 ALA A O 1
ATOM 1127 N N . SER A 1 140 ? -6.062 -24.5 -28.922 1 95.31 140 SER A N 1
ATOM 1128 C CA . SER A 1 140 ? -5.105 -24.25 -29.984 1 95.31 140 SER A CA 1
ATOM 1129 C C . SER A 1 140 ? -4.309 -22.969 -29.734 1 95.31 140 SER A C 1
ATOM 1131 O O . SER A 1 140 ? -3.51 -22.547 -30.562 1 95.31 140 SER A O 1
ATOM 1133 N N . LEU A 1 141 ? -4.578 -22.344 -28.609 1 95.88 141 LEU A N 1
ATOM 1134 C CA . LEU A 1 141 ? -3.924 -21.078 -28.312 1 95.88 141 LEU A CA 1
ATOM 1135 C C . LEU A 1 141 ? -2.438 -21.281 -28.031 1 95.88 141 LEU A C 1
ATOM 1137 O O . LEU A 1 141 ? -2.043 -22.312 -27.469 1 95.88 141 LEU A O 1
ATOM 1141 N N . ASP A 1 142 ? -1.653 -20.328 -28.422 1 96.44 142 ASP A N 1
ATOM 1142 C CA . ASP A 1 142 ? -0.222 -20.328 -28.125 1 96.44 142 ASP A CA 1
ATOM 1143 C C . ASP A 1 142 ? 0.037 -20.266 -26.625 1 96.44 142 ASP A C 1
ATOM 1145 O O . ASP A 1 142 ? -0.749 -19.688 -25.875 1 96.44 142 ASP A O 1
ATOM 1149 N N . TYR A 1 143 ? 1.16 -20.859 -26.188 1 97.12 143 TYR A N 1
ATOM 1150 C CA . TYR A 1 143 ? 1.526 -20.969 -24.781 1 97.12 143 TYR A CA 1
ATOM 1151 C C . TYR A 1 143 ? 1.465 -19.609 -24.094 1 97.12 143 TYR A C 1
ATOM 1153 O O . TYR A 1 143 ? 0.873 -19.484 -23.031 1 97.12 143 TYR A O 1
ATOM 1161 N N . ALA A 1 144 ? 2.109 -18.578 -24.703 1 96.81 144 ALA A N 1
ATOM 1162 C CA . ALA A 1 144 ? 2.184 -17.25 -24.109 1 96.81 144 ALA A CA 1
ATOM 1163 C C . ALA A 1 144 ? 0.789 -16.672 -23.891 1 96.81 144 ALA A C 1
ATOM 1165 O O . ALA A 1 144 ? 0.533 -16.047 -22.859 1 96.81 144 ALA A O 1
ATOM 1166 N N . GLU A 1 145 ? -0.099 -16.891 -24.797 1 96.25 145 GLU A N 1
ATOM 1167 C CA . GLU A 1 145 ? -1.463 -16.391 -24.703 1 96.25 145 GLU A CA 1
ATOM 1168 C C . GLU A 1 145 ? -2.299 -17.219 -23.734 1 96.25 145 GLU A C 1
ATOM 1170 O O . GLU A 1 145 ? -3.115 -16.672 -22.984 1 96.25 145 GLU A O 1
ATOM 1175 N N . LEU A 1 146 ? -2.111 -18.547 -23.75 1 96.75 146 LEU A N 1
ATOM 1176 C CA . LEU A 1 146 ? -2.877 -19.438 -22.891 1 96.75 146 LEU A CA 1
ATOM 1177 C C . LEU A 1 146 ? -2.629 -19.125 -21.422 1 96.75 146 LEU A C 1
ATOM 1179 O O . LEU A 1 146 ? -3.537 -19.234 -20.594 1 96.75 146 LEU A O 1
ATOM 1183 N N . GLU A 1 147 ? -1.403 -18.719 -21.125 1 94.81 147 GLU A N 1
ATOM 1184 C CA . GLU A 1 147 ? -1.052 -18.344 -19.766 1 94.81 147 GLU A CA 1
ATOM 1185 C C . GLU A 1 147 ? -1.964 -17.234 -19.25 1 94.81 147 GLU A C 1
ATOM 1187 O O . GLU A 1 147 ? -2.295 -17.203 -18.062 1 94.81 147 GLU A O 1
ATOM 1192 N N . GLY A 1 148 ? -2.381 -16.391 -20.078 1 93.75 148 GLY A N 1
ATOM 1193 C CA . GLY A 1 148 ? -3.188 -15.242 -19.688 1 93.75 148 GLY A CA 1
ATOM 1194 C C . GLY A 1 148 ? -4.664 -15.562 -19.562 1 93.75 148 GLY A C 1
ATOM 1195 O O . GLY A 1 148 ? -5.457 -14.719 -19.141 1 93.75 148 GLY A O 1
ATOM 1196 N N . GLU A 1 149 ? -5.02 -16.812 -19.875 1 94.75 149 GLU A N 1
ATOM 1197 C CA . GLU A 1 149 ? -6.418 -17.234 -19.844 1 94.75 149 GLU A CA 1
ATOM 1198 C C . GLU A 1 149 ? -6.754 -17.938 -18.531 1 94.75 149 GLU A C 1
ATOM 1200 O O . GLU A 1 149 ? -7.922 -18.203 -18.25 1 94.75 149 GLU A O 1
ATOM 1205 N N . MET A 1 150 ? -5.73 -18.188 -17.688 1 94.31 150 MET A N 1
ATOM 1206 C CA . MET A 1 150 ? -5.918 -18.953 -16.453 1 94.31 150 MET A CA 1
ATOM 1207 C C . MET A 1 150 ? -6.656 -18.125 -15.406 1 94.31 150 MET A C 1
ATOM 1209 O O . MET A 1 150 ? -6.574 -16.891 -15.414 1 94.31 150 MET A O 1
ATOM 1213 N N . THR A 1 151 ? -7.355 -18.781 -14.523 1 91.75 151 THR A N 1
ATOM 1214 C CA . THR A 1 151 ? -8.266 -18.094 -13.609 1 91.75 151 THR A CA 1
ATOM 1215 C C . THR A 1 151 ? -7.723 -18.094 -12.188 1 91.75 151 THR A C 1
ATOM 1217 O O . THR A 1 151 ? -8.469 -17.875 -11.227 1 91.75 151 THR A O 1
ATOM 1220 N N . GLY A 1 152 ? -6.473 -18.375 -12 1 91 152 GLY A N 1
ATOM 1221 C CA . GLY A 1 152 ? -5.871 -18.266 -10.68 1 91 152 GLY A CA 1
ATOM 1222 C C . GLY A 1 152 ? -5.82 -19.594 -9.938 1 91 152 GLY A C 1
ATOM 1223 O O . GLY A 1 152 ? -6.254 -20.625 -10.469 1 91 152 GLY A O 1
ATOM 1224 N N . HIS A 1 153 ? -5.258 -19.578 -8.75 1 93.94 153 HIS A N 1
ATOM 1225 C CA . HIS A 1 153 ? -5.055 -20.766 -7.926 1 93.94 153 HIS A CA 1
ATOM 1226 C C . HIS A 1 153 ? -6.383 -21.406 -7.555 1 93.94 153 HIS A C 1
ATOM 1228 O O . HIS A 1 153 ? -7.273 -20.75 -7.016 1 93.94 153 HIS A O 1
ATOM 1234 N N . PRO A 1 154 ? -6.543 -22.656 -7.781 1 95.44 154 PRO A N 1
ATOM 1235 C CA . PRO A 1 154 ? -7.844 -23.281 -7.555 1 95.44 154 PRO A CA 1
ATOM 1236 C C . PRO A 1 154 ? -8.172 -23.453 -6.07 1 95.44 154 PRO A C 1
ATOM 1238 O O . PRO A 1 154 ? -9.344 -23.547 -5.699 1 95.44 154 PRO A O 1
ATOM 1241 N N . TRP A 1 155 ? -7.168 -23.406 -5.23 1 96.94 155 TRP A N 1
ATOM 1242 C CA . TRP A 1 155 ? -7.289 -23.703 -3.807 1 96.94 155 TRP A CA 1
ATOM 1243 C C . TRP A 1 155 ? -7.43 -22.422 -2.998 1 96.94 155 TRP A C 1
ATOM 1245 O O . TRP A 1 155 ? -8.32 -22.297 -2.156 1 96.94 155 TRP A O 1
ATOM 1255 N N . ILE A 1 156 ? -6.602 -21.453 -3.254 1 97.06 156 ILE A N 1
ATOM 1256 C CA . ILE A 1 156 ? -6.641 -20.203 -2.525 1 97.06 156 ILE A CA 1
ATOM 1257 C C . ILE A 1 156 ? -7.871 -19.391 -2.941 1 97.06 156 ILE A C 1
ATOM 1259 O O . ILE A 1 156 ? -8.094 -19.156 -4.133 1 97.06 156 ILE A O 1
ATOM 1263 N N . THR A 1 157 ? -8.617 -18.906 -1.96 1 97.88 157 THR A N 1
ATOM 1264 C CA . THR A 1 157 ? -9.898 -18.281 -2.26 1 97.88 157 THR A CA 1
ATOM 1265 C C . THR A 1 157 ? -9.711 -16.797 -2.582 1 97.88 157 THR A C 1
ATOM 1267 O O . THR A 1 157 ? -10.547 -16.188 -3.25 1 97.88 157 THR A O 1
ATOM 1270 N N . TYR A 1 158 ? -8.727 -16.156 -2.076 1 96.75 158 TYR A N 1
ATOM 1271 C CA . TYR A 1 158 ? -8.359 -14.789 -2.404 1 96.75 158 TYR A CA 1
ATOM 1272 C C . TYR A 1 158 ? -7.164 -14.758 -3.352 1 96.75 158 TYR A C 1
ATOM 1274 O O . TYR A 1 158 ? -6.164 -14.086 -3.078 1 96.75 158 TYR A O 1
ATOM 1282 N N . ASN A 1 159 ? -7.258 -15.367 -4.48 1 96.06 159 ASN A N 1
ATOM 1283 C CA . ASN A 1 159 ? -6.113 -15.711 -5.316 1 96.06 159 ASN A CA 1
ATOM 1284 C C . ASN A 1 159 ? -5.746 -14.57 -6.262 1 96.06 159 ASN A C 1
ATOM 1286 O O . ASN A 1 159 ? -4.723 -14.633 -6.941 1 96.06 159 ASN A O 1
ATOM 1290 N N . LYS A 1 160 ? -6.547 -13.484 -6.383 1 96.75 160 LYS A N 1
ATOM 1291 C CA . LYS A 1 160 ? -6.23 -12.352 -7.246 1 96.75 160 LYS A CA 1
ATOM 1292 C C . LYS A 1 160 ? -6.316 -11.039 -6.477 1 96.75 160 LYS A C 1
ATOM 1294 O O . LYS A 1 160 ? -6.859 -10.047 -6.98 1 96.75 160 LYS A O 1
ATOM 1299 N N . GLY A 1 161 ? -5.996 -11.047 -5.234 1 94.62 161 GLY A N 1
ATOM 1300 C CA . GLY A 1 161 ? -6.016 -9.852 -4.406 1 94.62 161 GLY A CA 1
ATOM 1301 C C . GLY A 1 161 ? -5.062 -8.773 -4.891 1 94.62 161 GLY A C 1
ATOM 1302 O O . GLY A 1 161 ? -5.465 -7.621 -5.078 1 94.62 161 GLY A O 1
ATOM 1303 N N . ARG A 1 162 ? -3.773 -9.062 -5.207 1 96.12 162 ARG A N 1
ATOM 1304 C CA . ARG A 1 162 ? -2.709 -8.234 -5.762 1 96.12 162 ARG A CA 1
ATOM 1305 C C . ARG A 1 162 ? -2.666 -6.871 -5.078 1 96.12 162 ARG A C 1
ATOM 1307 O O . ARG A 1 162 ? -2.828 -5.84 -5.734 1 96.12 162 ARG A O 1
ATOM 1314 N N . ILE A 1 163 ? -2.383 -6.863 -3.773 1 96.56 163 ILE A N 1
ATOM 1315 C CA . ILE A 1 163 ? -2.277 -5.648 -2.973 1 96.56 163 ILE A CA 1
ATOM 1316 C C . ILE A 1 163 ? -1.111 -4.801 -3.475 1 96.56 163 ILE A C 1
ATOM 1318 O O . ILE A 1 163 ? 0.021 -5.281 -3.568 1 96.56 163 ILE A O 1
ATOM 1322 N N . GLY A 1 164 ? -1.373 -3.594 -3.824 1 95.75 164 GLY A N 1
ATOM 1323 C CA . GLY A 1 164 ? -0.408 -2.691 -4.434 1 95.75 164 GLY A CA 1
ATOM 1324 C C . GLY A 1 164 ? -0.863 -2.146 -5.773 1 95.75 164 GLY A C 1
ATOM 1325 O O . GLY A 1 164 ? -0.452 -1.058 -6.18 1 95.75 164 GLY A O 1
ATOM 1326 N N . PHE A 1 165 ? -1.721 -2.943 -6.488 1 97.31 165 PHE A N 1
ATOM 1327 C CA . PHE A 1 165 ? -2.256 -2.506 -7.773 1 97.31 165 PHE A CA 1
ATOM 1328 C C . PHE A 1 165 ? -3.439 -1.568 -7.578 1 97.31 165 PHE A C 1
ATOM 1330 O O . PHE A 1 165 ? -4.32 -1.835 -6.754 1 97.31 165 PHE A O 1
ATOM 1337 N N . SER A 1 166 ? -3.432 -0.461 -8.289 1 97.38 166 SER A N 1
ATOM 1338 C CA . SER A 1 166 ? -4.672 0.258 -8.562 1 97.38 166 SER A CA 1
ATOM 1339 C C . SER A 1 166 ? -5.504 -0.451 -9.625 1 97.38 166 SER A C 1
ATOM 1341 O O . SER A 1 166 ? -5.094 -1.486 -10.148 1 97.38 166 SER A O 1
ATOM 1343 N N . TYR A 1 167 ? -6.695 0.061 -9.891 1 97.75 167 TYR A N 1
ATOM 1344 C CA . TYR A 1 167 ? -7.504 -0.521 -10.961 1 97.75 167 TYR A CA 1
ATOM 1345 C C . TYR A 1 167 ? -6.816 -0.368 -12.312 1 97.75 167 TYR A C 1
ATOM 1347 O O . TYR A 1 167 ? -6.805 -1.301 -13.117 1 97.75 167 TYR A O 1
ATOM 1355 N N . ASP A 1 168 ? -6.23 0.826 -12.547 1 96.88 168 ASP A N 1
ATOM 1356 C CA . ASP A 1 168 ? -5.5 1.05 -13.789 1 96.88 168 ASP A CA 1
ATOM 1357 C C . ASP A 1 168 ? -4.316 0.092 -13.906 1 96.88 168 ASP A C 1
ATOM 1359 O O . ASP A 1 168 ? -4.004 -0.381 -15.008 1 96.88 168 ASP A O 1
ATOM 1363 N N . ASP A 1 169 ? -3.627 -0.144 -12.82 1 97.31 169 ASP A N 1
ATOM 1364 C CA . ASP A 1 169 ? -2.547 -1.124 -12.828 1 97.31 169 ASP A CA 1
ATOM 1365 C C . ASP A 1 169 ? -3.064 -2.512 -13.203 1 97.31 169 ASP A C 1
ATOM 1367 O O . ASP A 1 169 ? -2.453 -3.211 -14.008 1 97.31 169 ASP A O 1
ATOM 1371 N N . TYR A 1 170 ? -4.188 -2.883 -12.57 1 97.38 170 TYR A N 1
ATOM 1372 C CA . TYR A 1 170 ? -4.789 -4.172 -12.883 1 97.38 170 TYR A CA 1
ATOM 1373 C C . TYR A 1 170 ? -5.055 -4.297 -14.383 1 97.38 170 TYR A C 1
ATOM 1375 O O . TYR A 1 170 ? -4.68 -5.293 -15.008 1 97.38 170 TYR A O 1
ATOM 1383 N N . VAL A 1 171 ? -5.645 -3.285 -14.953 1 96.69 171 VAL A N 1
ATOM 1384 C CA . VAL A 1 171 ? -6.043 -3.295 -16.359 1 96.69 171 VAL A CA 1
ATOM 1385 C C . VAL A 1 171 ? -4.801 -3.32 -17.234 1 96.69 171 VAL A C 1
ATOM 1387 O O . VAL A 1 171 ? -4.805 -3.939 -18.312 1 96.69 171 VAL A O 1
ATOM 1390 N N . SER A 1 172 ? -3.73 -2.803 -16.734 1 96 172 SER A N 1
ATOM 1391 C CA . SER A 1 172 ? -2.553 -2.619 -17.578 1 96 172 SER A CA 1
ATOM 1392 C C . SER A 1 172 ? -1.596 -3.799 -17.453 1 96 172 SER A C 1
ATOM 1394 O O . SER A 1 172 ? -0.894 -4.137 -18.406 1 96 172 SER A O 1
ATOM 1396 N N . TYR A 1 173 ? -1.577 -4.457 -16.219 1 96.75 173 TYR A N 1
ATOM 1397 C CA . TYR A 1 173 ? -0.409 -5.301 -15.984 1 96.75 173 TYR A CA 1
ATOM 1398 C C . TYR A 1 173 ? -0.824 -6.711 -15.586 1 96.75 173 TYR A C 1
ATOM 1400 O O . TYR A 1 173 ? -0.001 -7.629 -15.586 1 96.75 173 TYR A O 1
ATOM 1408 N N . ALA A 1 174 ? -2.098 -6.941 -15.227 1 96.56 174 ALA A N 1
ATOM 1409 C CA . ALA A 1 174 ? -2.518 -8.281 -14.836 1 96.56 174 ALA A CA 1
ATOM 1410 C C . ALA A 1 174 ? -2.436 -9.25 -16.016 1 96.56 174 ALA A C 1
ATOM 1412 O O . ALA A 1 174 ? -2.795 -8.891 -17.141 1 96.56 174 ALA A O 1
ATOM 1413 N N . PRO A 1 175 ? -1.976 -10.461 -15.789 1 95.69 175 PRO A N 1
ATOM 1414 C CA . PRO A 1 175 ? -1.827 -11.438 -16.875 1 95.69 175 PRO A CA 1
ATOM 1415 C C . PRO A 1 175 ? -3.119 -11.641 -17.656 1 95.69 175 PRO A C 1
ATOM 1417 O O . PRO A 1 175 ? -3.086 -11.773 -18.891 1 95.69 175 PRO A O 1
ATOM 1420 N N . GLU A 1 176 ? -4.23 -11.656 -17 1 94.94 176 GLU A N 1
ATOM 1421 C CA . GLU A 1 176 ? -5.5 -11.969 -17.641 1 94.94 176 GLU A CA 1
ATOM 1422 C C . GLU A 1 176 ? -5.969 -10.82 -18.531 1 94.94 176 GLU A C 1
ATOM 1424 O O . GLU A 1 176 ? -6.902 -10.984 -19.328 1 94.94 176 GLU A O 1
ATOM 1429 N N . GLN A 1 177 ? -5.324 -9.695 -18.453 1 94.69 177 GLN A N 1
ATOM 1430 C CA . GLN A 1 177 ? -5.637 -8.594 -19.359 1 94.69 177 GLN A CA 1
ATOM 1431 C C . GLN A 1 177 ? -4.926 -8.75 -20.688 1 94.69 177 GLN A C 1
ATOM 1433 O O . GLN A 1 177 ? -5.305 -8.125 -21.688 1 94.69 177 GLN A O 1
ATOM 1438 N N . GLN A 1 178 ? -3.838 -9.539 -20.734 1 94.19 178 GLN A N 1
ATOM 1439 C CA . GLN A 1 178 ? -3.107 -9.914 -21.938 1 94.19 178 GLN A CA 1
ATOM 1440 C C . GLN A 1 178 ? -2.682 -8.68 -22.719 1 94.19 178 GLN A C 1
ATOM 1442 O O . GLN A 1 178 ? -2.852 -8.625 -23.953 1 94.19 178 GLN A O 1
ATOM 1447 N N . LYS A 1 179 ? -2.223 -7.668 -22.016 1 95.56 179 LYS A N 1
ATOM 1448 C CA . LYS A 1 179 ? -1.649 -6.492 -22.656 1 95.56 179 LYS A CA 1
ATOM 1449 C C . LYS A 1 179 ? -0.14 -6.637 -22.828 1 95.56 179 LYS A C 1
ATOM 1451 O O . LYS A 1 179 ? 0.57 -6.949 -21.859 1 95.56 179 LYS A O 1
ATOM 1456 N N . LYS A 1 180 ? 0.303 -6.477 -24.047 1 97.12 180 LYS A N 1
ATOM 1457 C CA . LYS A 1 180 ? 1.737 -6.531 -24.312 1 97.12 180 LYS A CA 1
ATOM 1458 C C . LYS A 1 180 ? 2.465 -5.363 -23.656 1 97.12 180 LYS A C 1
ATOM 1460 O O . LYS A 1 180 ? 1.938 -4.25 -23.609 1 97.12 180 LYS A O 1
ATOM 1465 N N . VAL A 1 181 ? 3.697 -5.645 -23.172 1 95.81 181 VAL A N 1
ATOM 1466 C CA . VAL A 1 181 ? 4.48 -4.598 -22.531 1 95.81 181 VAL A CA 1
ATOM 1467 C C . VAL A 1 181 ? 5.898 -4.586 -23.094 1 95.81 181 VAL A C 1
ATOM 1469 O O . VAL A 1 181 ? 6.398 -5.613 -23.547 1 95.81 181 VAL A O 1
ATOM 1472 N N . LYS A 1 182 ? 6.453 -3.414 -23.141 1 96.94 182 LYS A N 1
ATOM 1473 C CA . LYS A 1 182 ? 7.891 -3.268 -23.344 1 96.94 182 LYS A CA 1
ATOM 1474 C C . LYS A 1 182 ? 8.625 -3.119 -22.016 1 96.94 182 LYS A C 1
ATOM 1476 O O . LYS A 1 182 ? 8.133 -2.451 -21.109 1 96.94 182 LYS A O 1
ATOM 1481 N N . LEU A 1 183 ? 9.719 -3.756 -21.844 1 98.06 183 LEU A N 1
ATOM 1482 C CA . LEU A 1 183 ? 10.508 -3.609 -20.625 1 98.06 183 LEU A CA 1
ATOM 1483 C C . LEU A 1 183 ? 11.414 -2.383 -20.703 1 98.06 183 LEU A C 1
ATOM 1485 O O . LEU A 1 183 ? 11.922 -2.047 -21.781 1 98.06 183 LEU A O 1
ATOM 1489 N N . SER A 1 184 ? 11.5 -1.688 -19.609 1 98.38 184 SER A N 1
ATOM 1490 C CA . SER A 1 184 ? 12.438 -0.582 -19.469 1 98.38 184 SER A CA 1
ATOM 1491 C C . SER A 1 184 ? 13.805 -1.071 -19 1 98.38 184 SER A C 1
ATOM 1493 O O . SER A 1 184 ? 13.93 -2.176 -18.469 1 98.38 184 SER A O 1
ATOM 1495 N N . TRP A 1 185 ? 14.789 -0.277 -19.297 1 98.81 185 TRP A N 1
ATOM 1496 C CA . TRP A 1 185 ? 16.156 -0.639 -18.922 1 98.81 185 TRP A CA 1
ATOM 1497 C C . TRP A 1 185 ? 16.812 0.49 -18.141 1 98.81 185 TRP A C 1
ATOM 1499 O O . TRP A 1 185 ? 16.594 1.668 -18.438 1 98.81 185 TRP A O 1
ATOM 1509 N N . ILE A 1 186 ? 17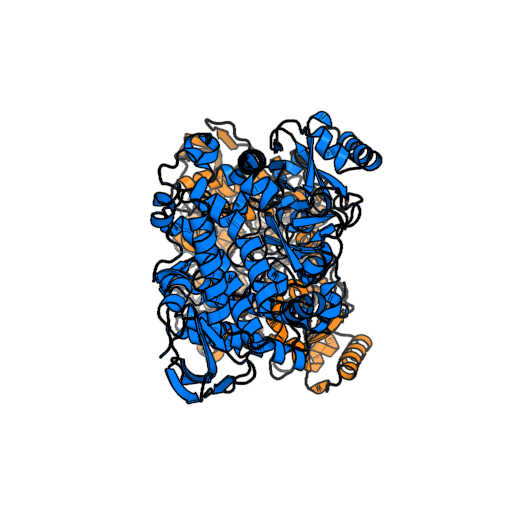.594 0.114 -17.156 1 98.88 186 ILE A N 1
ATOM 1510 C CA . ILE A 1 186 ? 18.438 1.043 -16.406 1 98.88 186 ILE A CA 1
ATOM 1511 C C . ILE A 1 186 ? 19.891 0.584 -16.469 1 98.88 186 ILE A C 1
ATOM 1513 O O . ILE A 1 186 ? 20.172 -0.577 -16.766 1 98.88 186 ILE A O 1
ATOM 1517 N N . ALA A 1 187 ? 20.797 1.534 -16.312 1 98.81 187 ALA A N 1
ATOM 1518 C CA . ALA A 1 187 ? 22.188 1.22 -15.984 1 98.81 187 ALA A CA 1
ATOM 1519 C C . ALA A 1 187 ? 22.422 1.211 -14.477 1 98.81 187 ALA A C 1
ATOM 1521 O O . ALA A 1 187 ? 21.984 2.125 -13.773 1 98.81 187 ALA A O 1
ATOM 1522 N N . VAL A 1 188 ? 23.016 0.166 -13.984 1 98.81 188 VAL A N 1
ATOM 1523 C CA . VAL A 1 188 ? 23.344 0.057 -12.57 1 98.81 188 VAL A CA 1
ATOM 1524 C C . VAL A 1 188 ? 24.859 -0.107 -12.406 1 98.81 188 VAL A C 1
ATOM 1526 O O . VAL A 1 188 ? 25.469 -0.932 -13.078 1 98.81 188 VAL A O 1
ATOM 1529 N N . HIS A 1 189 ? 25.406 0.698 -11.562 1 98.31 189 HIS A N 1
ATOM 1530 C CA . HIS A 1 189 ? 26.844 0.637 -11.336 1 98.31 189 HIS A CA 1
ATOM 1531 C C . HIS A 1 189 ? 27.266 -0.74 -10.836 1 98.31 189 HIS A C 1
ATOM 1533 O O . HIS A 1 189 ? 26.562 -1.345 -10.016 1 98.31 189 HIS A O 1
ATOM 1539 N N . ARG A 1 190 ? 28.406 -1.257 -11.273 1 97.5 190 ARG A N 1
ATOM 1540 C CA . ARG A 1 190 ? 28.891 -2.604 -10.984 1 97.5 190 ARG A CA 1
ATOM 1541 C C . ARG A 1 190 ? 29.219 -2.76 -9.5 1 97.5 190 ARG A C 1
ATOM 1543 O O . ARG A 1 190 ? 29.203 -3.871 -8.969 1 97.5 190 ARG A O 1
ATOM 1550 N N . GLN A 1 191 ? 29.391 -1.675 -8.781 1 94.88 191 GLN A N 1
ATOM 1551 C CA . GLN A 1 191 ? 29.734 -1.714 -7.363 1 94.88 191 GLN A CA 1
ATOM 1552 C C . GLN A 1 191 ? 28.531 -2.141 -6.516 1 94.88 191 GLN A C 1
ATOM 1554 O O . GLN A 1 191 ? 28.703 -2.693 -5.426 1 94.88 191 GLN A O 1
ATOM 1559 N N . ILE A 1 192 ? 27.359 -1.904 -7 1 95.88 192 ILE A N 1
ATOM 1560 C CA . ILE A 1 192 ? 26.203 -2.209 -6.176 1 95.88 192 ILE A CA 1
ATOM 1561 C C . ILE A 1 192 ? 25.422 -3.371 -6.789 1 95.88 192 ILE A C 1
ATOM 1563 O O . ILE A 1 192 ? 24.328 -3.701 -6.336 1 95.88 192 ILE A O 1
ATOM 1567 N N . SER A 1 193 ? 25.891 -3.91 -7.82 1 97.38 193 SER A N 1
ATOM 1568 C CA . SER A 1 193 ? 25.219 -4.992 -8.523 1 97.38 193 SER A CA 1
ATOM 1569 C C . SER A 1 193 ? 26.156 -6.176 -8.75 1 97.38 193 SER A C 1
ATOM 1571 O O . SER A 1 193 ? 27.375 -6.031 -8.68 1 97.38 193 SER A O 1
ATOM 1573 N N . SER A 1 194 ? 25.547 -7.324 -8.938 1 97.44 194 SER A N 1
ATOM 1574 C CA . SER A 1 194 ? 26.312 -8.523 -9.242 1 97.44 194 SER A CA 1
ATOM 1575 C C . SER A 1 194 ? 25.625 -9.359 -10.32 1 97.44 194 SER A C 1
ATOM 1577 O O . SER A 1 194 ? 24.422 -9.57 -10.281 1 97.44 194 SER A O 1
ATOM 1579 N N . PHE A 1 195 ? 26.438 -9.711 -11.336 1 98.19 195 PHE A N 1
ATOM 1580 C CA . PHE A 1 195 ? 25.984 -10.562 -12.43 1 98.19 195 PHE A CA 1
ATOM 1581 C C . PHE A 1 195 ? 26.438 -12 -12.211 1 98.19 195 PHE A C 1
ATOM 1583 O O . PHE A 1 195 ? 27.562 -12.25 -11.789 1 98.19 195 PHE A O 1
ATOM 1590 N N . HIS A 1 196 ? 25.516 -12.945 -12.398 1 97.81 196 HIS A N 1
ATOM 1591 C CA . HIS A 1 196 ? 25.781 -14.375 -12.266 1 97.81 196 HIS A CA 1
ATOM 1592 C C . HIS A 1 196 ? 25.219 -15.156 -13.445 1 97.81 196 HIS A C 1
ATOM 1594 O O . HIS A 1 196 ? 24.141 -14.82 -13.961 1 97.81 196 HIS A O 1
ATOM 1600 N N . SER A 1 197 ? 25.922 -16.141 -13.898 1 98.25 197 SER A N 1
ATOM 1601 C CA . SER A 1 197 ? 25.453 -16.938 -15.023 1 98.25 197 SER A CA 1
ATOM 1602 C C . SER A 1 197 ? 26.078 -18.328 -14.992 1 98.25 197 SER A C 1
ATOM 1604 O O . SER A 1 197 ? 27 -18.594 -14.211 1 98.25 197 SER A O 1
ATOM 1606 N N . ILE A 1 198 ? 25.547 -19.219 -15.75 1 97.19 198 ILE A N 1
ATOM 1607 C CA . ILE A 1 198 ? 26.125 -20.547 -15.906 1 97.19 198 ILE A CA 1
ATOM 1608 C C . ILE A 1 198 ? 27.469 -20.453 -16.609 1 97.19 198 ILE A C 1
ATOM 1610 O O . ILE A 1 198 ? 27.766 -19.453 -17.266 1 97.19 198 ILE A O 1
ATOM 1614 N N . GLU A 1 199 ? 28.25 -21.516 -16.547 1 95.56 199 GLU A N 1
ATOM 1615 C CA . GLU A 1 199 ? 29.547 -21.547 -17.203 1 95.56 199 GLU A CA 1
ATOM 1616 C C . GLU A 1 199 ? 29.438 -21.359 -18.703 1 95.56 199 GLU A C 1
ATOM 1618 O O . GLU A 1 199 ? 28.562 -21.953 -19.344 1 95.56 199 GLU A O 1
ATOM 1623 N N . GLY A 1 200 ? 30.25 -20.469 -19.234 1 95.56 200 GLY A N 1
ATOM 1624 C CA . GLY A 1 200 ? 30.297 -20.266 -20.672 1 95.56 200 GLY A CA 1
ATOM 1625 C C . GLY A 1 200 ? 29.406 -19.141 -21.141 1 95.56 200 GLY A C 1
ATOM 1626 O O . GLY A 1 200 ? 29.453 -18.75 -22.312 1 95.56 200 GLY A O 1
ATOM 1627 N N . LEU A 1 201 ? 28.594 -18.625 -20.312 1 97.81 201 LEU A N 1
ATOM 1628 C CA . LEU A 1 201 ? 27.703 -17.531 -20.688 1 97.81 201 LEU A CA 1
ATOM 1629 C C . LEU A 1 201 ? 28.156 -16.234 -20.016 1 97.81 201 LEU A C 1
ATOM 1631 O O . LEU A 1 201 ? 28.047 -16.078 -18.797 1 97.81 201 LEU A O 1
ATOM 1635 N N . SER A 1 202 ? 28.609 -15.289 -20.812 1 97.88 202 SER A N 1
ATOM 1636 C CA . SER A 1 202 ? 29.078 -14.016 -20.281 1 97.88 202 SER A CA 1
ATOM 1637 C C . SER A 1 202 ? 27.969 -12.961 -20.297 1 97.88 202 SER A C 1
ATOM 1639 O O . SER A 1 202 ? 26.953 -13.133 -20.969 1 97.88 202 SER A O 1
ATOM 1641 N N . TYR A 1 203 ? 28.234 -11.898 -19.594 1 98.06 203 TYR A N 1
ATOM 1642 C CA . TYR A 1 203 ? 27.328 -10.75 -19.562 1 98.06 203 TYR A CA 1
ATOM 1643 C C . TYR A 1 203 ? 27.125 -10.195 -20.969 1 98.06 203 TYR A C 1
ATOM 1645 O O . TYR A 1 203 ? 26 -9.922 -21.391 1 98.06 203 TYR A O 1
ATOM 1653 N N . ASP A 1 204 ? 28.172 -10.047 -21.672 1 97.75 204 ASP A N 1
ATOM 1654 C CA . ASP A 1 204 ? 28.109 -9.484 -23.016 1 97.75 204 ASP A CA 1
ATOM 1655 C C . ASP A 1 204 ? 27.25 -10.359 -23.938 1 97.75 204 ASP A C 1
ATOM 1657 O O . ASP A 1 204 ? 26.5 -9.844 -24.766 1 97.75 204 ASP A O 1
ATOM 1661 N N . ASN A 1 205 ? 27.406 -11.664 -23.797 1 97.94 205 ASN A N 1
ATOM 1662 C CA . ASN A 1 205 ? 26.594 -12.586 -24.594 1 97.94 205 ASN A CA 1
ATOM 1663 C C . ASN A 1 205 ? 25.109 -12.422 -24.297 1 97.94 205 ASN A C 1
ATOM 1665 O O . ASN A 1 205 ? 24.281 -12.438 -25.219 1 97.94 205 ASN A O 1
ATOM 1669 N N . VAL A 1 206 ? 24.781 -12.32 -23.031 1 98.44 206 VAL A N 1
ATOM 1670 C CA . VAL A 1 206 ? 23.391 -12.148 -22.641 1 98.44 206 VAL A CA 1
ATOM 1671 C C . VAL A 1 206 ? 22.828 -10.859 -23.234 1 98.44 206 VAL A C 1
ATOM 1673 O O . VAL A 1 206 ? 21.766 -10.859 -23.859 1 98.44 206 VAL A O 1
ATOM 1676 N N . ILE A 1 207 ? 23.547 -9.75 -23.109 1 98.25 207 ILE A N 1
ATOM 1677 C CA . ILE A 1 207 ? 23.078 -8.43 -23.5 1 98.25 207 ILE A CA 1
ATOM 1678 C C . ILE A 1 207 ? 22.984 -8.352 -25.016 1 98.25 207 ILE A C 1
ATOM 1680 O O . ILE A 1 207 ? 22.016 -7.812 -25.562 1 98.25 207 ILE A O 1
ATOM 1684 N N . THR A 1 208 ? 23.984 -8.891 -25.703 1 97.5 208 THR A N 1
ATOM 1685 C CA . THR A 1 208 ? 23.969 -8.867 -27.156 1 97.5 208 THR A CA 1
ATOM 1686 C C . THR A 1 208 ? 22.828 -9.734 -27.703 1 97.5 208 THR A C 1
ATOM 1688 O O . THR A 1 208 ? 22.297 -9.461 -28.781 1 97.5 208 THR A O 1
ATOM 1691 N N . GLY A 1 209 ? 22.516 -10.75 -26.938 1 96.81 209 GLY A N 1
ATOM 1692 C CA . GLY A 1 209 ? 21.391 -11.594 -27.328 1 96.81 209 GLY A CA 1
ATOM 1693 C C . GLY A 1 209 ? 20.047 -10.953 -27.078 1 96.81 209 GLY A C 1
ATOM 1694 O O . GLY A 1 209 ? 19.094 -11.18 -27.828 1 96.81 209 GLY A O 1
ATOM 1695 N N . GLU A 1 210 ? 19.922 -10.117 -26.062 1 97.5 210 GLU A N 1
ATOM 1696 C CA . GLU A 1 210 ? 18.641 -9.586 -25.609 1 97.5 210 GLU A CA 1
ATOM 1697 C C . GLU A 1 210 ? 18.359 -8.227 -26.234 1 97.5 210 GLU A C 1
ATOM 1699 O O . GLU A 1 210 ? 17.203 -7.828 -26.391 1 97.5 210 GLU A O 1
ATOM 1704 N N . LEU A 1 211 ? 19.391 -7.496 -26.609 1 97.69 211 LEU A N 1
ATOM 1705 C CA . LEU A 1 211 ? 19.234 -6.152 -27.156 1 97.69 211 LEU A CA 1
ATOM 1706 C C . LEU A 1 211 ? 19.906 -6.047 -28.516 1 97.69 211 LEU A C 1
ATOM 1708 O O . LEU A 1 211 ? 21 -6.578 -28.734 1 97.69 211 LEU A O 1
ATOM 1712 N N . ASN A 1 212 ? 19.25 -5.391 -29.453 1 96.44 212 ASN A N 1
ATOM 1713 C CA . ASN A 1 212 ? 19.875 -5.172 -30.75 1 96.44 212 ASN A CA 1
ATOM 1714 C C . ASN A 1 212 ? 20.953 -4.098 -30.672 1 96.44 212 ASN A C 1
ATOM 1716 O O . ASN A 1 212 ? 21.078 -3.396 -29.672 1 96.44 212 ASN A O 1
ATOM 1720 N N . GLU A 1 213 ? 21.688 -4.004 -31.688 1 97.12 213 GLU A N 1
ATOM 1721 C CA . GLU A 1 213 ? 22.844 -3.119 -31.719 1 97.12 213 GLU A CA 1
ATOM 1722 C C . GLU A 1 213 ? 22.422 -1.657 -31.578 1 97.12 213 GLU A C 1
ATOM 1724 O O . GLU A 1 213 ? 23.094 -0.882 -30.875 1 97.12 213 GLU A O 1
ATOM 1729 N N . LYS A 1 214 ? 21.422 -1.247 -32.25 1 97.69 214 LYS A N 1
ATOM 1730 C CA . LYS A 1 214 ? 20.938 0.13 -32.188 1 97.69 214 LYS A CA 1
ATOM 1731 C C . LYS A 1 214 ? 20.562 0.534 -30.781 1 97.69 214 LYS A C 1
ATOM 1733 O O . LYS A 1 214 ? 20.922 1.619 -30.312 1 97.69 214 LYS A O 1
ATOM 1738 N N . THR A 1 215 ? 19.828 -0.323 -30.109 1 97.69 215 THR A N 1
ATOM 1739 C CA . THR A 1 215 ? 19.391 -0.052 -28.75 1 97.69 215 THR A CA 1
ATOM 1740 C C . THR A 1 215 ? 20.594 0.02 -27.812 1 97.69 215 THR A C 1
ATOM 1742 O O . THR A 1 215 ? 20.672 0.905 -26.953 1 97.69 215 THR A O 1
ATOM 1745 N N . ARG A 1 216 ? 21.531 -0.871 -27.938 1 98.12 216 ARG A N 1
ATOM 1746 C CA . ARG A 1 216 ? 22.734 -0.857 -27.109 1 98.12 216 ARG A CA 1
ATOM 1747 C C . ARG A 1 216 ? 23.516 0.435 -27.297 1 98.12 216 ARG A C 1
ATOM 1749 O O . ARG A 1 216 ? 24.016 1.021 -26.344 1 98.12 216 ARG A O 1
ATOM 1756 N N . ALA A 1 217 ? 23.594 0.825 -28.547 1 98.06 217 ALA A N 1
ATOM 1757 C CA . ALA A 1 217 ? 24.297 2.072 -28.844 1 98.06 217 ALA A CA 1
ATOM 1758 C C . ALA A 1 217 ? 23.594 3.264 -28.203 1 98.06 217 ALA A C 1
ATOM 1760 O O . ALA A 1 217 ? 24.234 4.168 -27.672 1 98.06 217 ALA A O 1
ATOM 1761 N N . GLN A 1 218 ? 22.344 3.268 -28.297 1 97.94 218 GLN A N 1
ATOM 1762 C CA . GLN A 1 218 ? 21.562 4.324 -27.672 1 97.94 218 GLN A CA 1
ATOM 1763 C C . GLN A 1 218 ? 21.781 4.352 -26.172 1 97.94 218 GLN A C 1
ATOM 1765 O O . GLN A 1 218 ? 21.875 5.426 -25.562 1 97.94 218 GLN A O 1
ATOM 1770 N N . PHE A 1 219 ? 21.828 3.18 -25.531 1 98.5 219 PHE A N 1
ATOM 1771 C CA . PHE A 1 219 ? 22.047 3.088 -24.094 1 98.5 219 PHE A CA 1
ATOM 1772 C C . PHE A 1 219 ? 23.406 3.641 -23.719 1 98.5 219 PHE A C 1
ATOM 1774 O O . PHE A 1 219 ? 23.547 4.352 -22.719 1 98.5 219 PHE A O 1
ATOM 1781 N N . VAL A 1 220 ? 24.391 3.322 -24.516 1 98.38 220 VAL A N 1
ATOM 1782 C CA . VAL A 1 220 ? 25.734 3.828 -24.281 1 98.38 220 VAL A CA 1
ATOM 1783 C C . VAL A 1 220 ? 25.75 5.348 -24.422 1 98.38 220 VAL A C 1
ATOM 1785 O O . VAL A 1 220 ? 26.391 6.047 -23.625 1 98.38 220 VAL A O 1
ATOM 1788 N N . ASN A 1 221 ? 25.047 5.867 -25.391 1 97.88 221 ASN A N 1
ATOM 1789 C CA . ASN A 1 221 ? 24.938 7.309 -25.578 1 97.88 221 ASN A CA 1
ATOM 1790 C C . ASN A 1 221 ? 24.312 7.988 -24.359 1 97.88 221 ASN A C 1
ATOM 1792 O O . ASN A 1 221 ? 24.719 9.094 -23.984 1 97.88 221 ASN A O 1
ATOM 1796 N N . GLU A 1 222 ? 23.312 7.34 -23.797 1 97.44 222 GLU A N 1
ATOM 1797 C CA . GLU A 1 222 ? 22.688 7.887 -22.594 1 97.44 222 GLU A CA 1
ATOM 1798 C C . GLU A 1 222 ? 23.688 7.984 -21.453 1 97.44 222 GLU A C 1
ATOM 1800 O O . GLU A 1 222 ? 23.672 8.953 -20.688 1 97.44 222 GLU A O 1
ATOM 1805 N N . LEU A 1 223 ? 24.516 7.008 -21.266 1 98.31 223 LEU A N 1
ATOM 1806 C CA . LEU A 1 223 ? 25.531 7.012 -20.219 1 98.31 223 LEU A CA 1
ATOM 1807 C C . LEU A 1 223 ? 26.578 8.094 -20.469 1 98.31 223 LEU A C 1
ATOM 1809 O O . LEU A 1 223 ? 27.016 8.773 -19.547 1 98.31 223 LEU A O 1
ATOM 1813 N N . GLU A 1 224 ? 26.969 8.242 -21.75 1 97.75 224 GLU A N 1
ATOM 1814 C CA . GLU A 1 224 ? 27.906 9.289 -22.109 1 97.75 224 GLU A CA 1
ATOM 1815 C C . GLU A 1 224 ? 27.328 10.672 -21.844 1 97.75 224 GLU A C 1
ATOM 1817 O O . GLU A 1 224 ? 28.031 11.555 -21.312 1 97.75 224 GLU A O 1
ATOM 1822 N N . ARG A 1 225 ? 26.141 10.836 -22.141 1 95.94 225 ARG A N 1
ATOM 1823 C CA . ARG A 1 225 ? 25.469 12.102 -21.875 1 95.94 225 ARG A CA 1
ATOM 1824 C C . ARG A 1 225 ? 25.422 12.391 -20.375 1 95.94 225 ARG A C 1
ATOM 1826 O O . ARG A 1 225 ? 25.5 13.555 -19.969 1 95.94 225 ARG A O 1
ATOM 1833 N N . ALA A 1 226 ? 25.328 11.312 -19.609 1 96.19 226 ALA A N 1
ATOM 1834 C CA . ALA A 1 226 ? 25.312 11.453 -18.156 1 96.19 226 ALA A CA 1
ATOM 1835 C C . ALA A 1 226 ? 26.703 11.703 -17.609 1 96.19 226 ALA A C 1
ATOM 1837 O O . ALA A 1 226 ? 26.875 11.984 -16.422 1 96.19 226 ALA A O 1
ATOM 1838 N N . GLY A 1 227 ? 27.703 11.633 -18.406 1 97.19 227 GLY A N 1
ATOM 1839 C CA . GLY A 1 227 ? 29.078 11.945 -18.031 1 97.19 227 GLY A CA 1
ATOM 1840 C C . GLY A 1 227 ? 29.766 10.812 -17.281 1 97.19 227 GLY A C 1
ATOM 1841 O O . GLY A 1 227 ? 30.625 11.062 -16.438 1 97.19 227 GLY A O 1
ATOM 1842 N N . VAL A 1 228 ? 29.297 9.562 -17.531 1 98.12 228 VAL A N 1
ATOM 1843 C CA . VAL A 1 228 ? 29.891 8.438 -16.812 1 98.12 228 VAL A CA 1
ATOM 1844 C C . VAL A 1 228 ? 30.547 7.477 -17.797 1 98.12 228 VAL A C 1
ATOM 1846 O O . VAL A 1 228 ? 30.344 7.586 -19 1 98.12 228 VAL A O 1
ATOM 1849 N N . GLU A 1 229 ? 31.391 6.551 -17.328 1 98.19 229 GLU A N 1
ATOM 1850 C CA . GLU A 1 229 ? 32.031 5.531 -18.141 1 98.19 229 GLU A CA 1
ATOM 1851 C C . GLU A 1 229 ? 31.141 4.305 -18.312 1 98.19 229 GLU A C 1
ATOM 1853 O O . GLU A 1 229 ? 30.906 3.561 -17.359 1 98.19 229 GLU A O 1
ATOM 1858 N N . PRO A 1 230 ? 30.75 4.023 -19.484 1 98 230 PRO A N 1
ATOM 1859 C CA . PRO A 1 230 ? 29.781 2.943 -19.719 1 98 230 PRO A CA 1
ATOM 1860 C C . PRO A 1 230 ? 30.281 1.594 -19.203 1 98 230 PRO A C 1
ATOM 1862 O O . PRO A 1 230 ? 29.484 0.772 -18.75 1 98 230 PRO A O 1
ATOM 1865 N N . SER A 1 231 ? 31.547 1.312 -19.219 1 97.31 231 SER A N 1
ATOM 1866 C CA . SER A 1 231 ? 32.094 0.02 -18.828 1 97.31 231 SER A CA 1
ATOM 1867 C C . SER A 1 231 ? 31.906 -0.24 -17.344 1 97.31 231 SER A C 1
ATOM 1869 O O . SER A 1 231 ? 32.062 -1.376 -16.875 1 97.31 231 SER A O 1
ATOM 1871 N N . ASN A 1 232 ? 31.562 0.778 -16.578 1 98.25 232 ASN A N 1
ATOM 1872 C CA . ASN A 1 232 ? 31.359 0.641 -15.141 1 98.25 232 ASN A CA 1
ATOM 1873 C C . ASN A 1 232 ? 29.938 0.211 -14.805 1 98.25 232 ASN A C 1
ATOM 1875 O O . ASN A 1 232 ? 29.578 0.081 -13.633 1 98.25 232 ASN A O 1
ATOM 1879 N N . TYR A 1 233 ? 29.141 -0.049 -15.836 1 98.69 233 TYR A N 1
ATOM 1880 C CA . TYR A 1 233 ? 27.719 -0.286 -15.578 1 98.69 233 TYR A CA 1
ATOM 1881 C C . TYR A 1 233 ? 27.266 -1.591 -16.219 1 98.69 233 TYR A C 1
ATOM 1883 O O . TYR A 1 233 ? 27.828 -2.023 -17.234 1 98.69 233 TYR A O 1
ATOM 1891 N N . TYR A 1 234 ? 26.266 -2.213 -15.578 1 98.75 234 TYR A N 1
ATOM 1892 C CA . TYR A 1 234 ? 25.438 -3.25 -16.188 1 98.75 234 TYR A CA 1
ATOM 1893 C C . TYR A 1 234 ? 24.125 -2.676 -16.703 1 98.75 234 TYR A C 1
ATOM 1895 O O . TYR A 1 234 ? 23.594 -1.723 -16.125 1 98.75 234 TYR A O 1
ATOM 1903 N N . PHE A 1 235 ? 23.656 -3.217 -17.844 1 98.81 235 PHE A N 1
ATOM 1904 C CA . PHE A 1 235 ? 22.297 -2.951 -18.266 1 98.81 235 PHE A CA 1
ATOM 1905 C C . PHE A 1 235 ? 21.312 -3.922 -17.609 1 98.81 235 PHE A C 1
ATOM 1907 O O . PHE A 1 235 ? 21.531 -5.133 -17.625 1 98.81 235 PHE A O 1
ATOM 1914 N N . LEU A 1 236 ? 20.281 -3.432 -16.969 1 98.75 236 LEU A N 1
ATOM 1915 C CA . LEU A 1 236 ? 19.312 -4.227 -16.203 1 98.75 236 LEU A CA 1
ATOM 1916 C C . LEU A 1 236 ? 17.891 -3.898 -16.625 1 98.75 236 LEU A C 1
ATOM 1918 O O . LEU A 1 236 ? 17.453 -2.75 -16.516 1 98.75 236 LEU A O 1
ATOM 1922 N N . PRO A 1 237 ? 17.156 -4.902 -17.188 1 98.81 237 PRO A N 1
ATOM 1923 C CA . PRO A 1 237 ? 15.734 -4.641 -17.469 1 98.81 237 PRO A CA 1
ATOM 1924 C C . PRO A 1 237 ? 14.898 -4.512 -16.203 1 98.81 237 PRO A C 1
ATOM 1926 O O . PRO A 1 237 ? 15.156 -5.199 -15.211 1 98.81 237 PRO A O 1
ATOM 1929 N N . ILE A 1 238 ? 13.938 -3.639 -16.219 1 98.5 238 ILE A N 1
ATOM 1930 C CA . ILE A 1 238 ? 13.023 -3.459 -15.102 1 98.5 238 ILE A CA 1
ATOM 1931 C C . ILE A 1 238 ? 11.602 -3.283 -15.625 1 98.5 238 ILE A C 1
ATOM 1933 O O . ILE A 1 238 ? 11.398 -3.035 -16.812 1 98.5 238 ILE A O 1
ATOM 1937 N N . HIS A 1 239 ? 10.633 -3.57 -14.781 1 97.81 239 HIS A N 1
ATOM 1938 C CA . HIS A 1 239 ? 9.234 -3.258 -15.07 1 97.81 239 HIS A CA 1
ATOM 1939 C C . HIS A 1 239 ? 8.922 -1.797 -14.773 1 97.81 239 HIS A C 1
ATOM 1941 O O . HIS A 1 239 ? 9.336 -1.271 -13.734 1 97.81 239 HIS A O 1
ATOM 1947 N N . LEU A 1 240 ? 8.188 -1.147 -15.664 1 97.12 240 LEU A N 1
ATOM 1948 C CA . LEU A 1 240 ? 7.867 0.268 -15.508 1 97.12 240 LEU A CA 1
ATOM 1949 C C . LEU A 1 240 ? 7.113 0.515 -14.203 1 97.12 240 LEU A C 1
ATOM 1951 O O . LEU A 1 240 ? 7.312 1.542 -13.555 1 97.12 240 LEU A O 1
ATOM 1955 N N . TRP A 1 241 ? 6.164 -0.396 -13.82 1 97.38 241 TRP A N 1
ATOM 1956 C CA . TRP A 1 241 ? 5.441 -0.278 -12.562 1 97.38 241 TRP A CA 1
ATOM 1957 C C . TRP A 1 241 ? 6.41 -0.25 -11.383 1 97.38 241 TRP A C 1
ATOM 1959 O O . TRP A 1 241 ? 6.234 0.535 -10.445 1 97.38 241 TRP A O 1
ATOM 1969 N N . GLN A 1 242 ? 7.438 -1.12 -11.375 1 98.25 242 GLN A N 1
ATOM 1970 C CA . GLN A 1 242 ? 8.438 -1.199 -10.312 1 98.25 242 GLN A CA 1
ATOM 1971 C C . GLN A 1 242 ? 9.258 0.082 -10.234 1 98.25 242 GLN A C 1
ATOM 1973 O O . GLN A 1 242 ? 9.602 0.542 -9.148 1 98.25 242 GLN A O 1
ATOM 1978 N N . TRP A 1 243 ? 9.594 0.606 -11.406 1 98.38 243 TRP A N 1
ATOM 1979 C CA . TRP A 1 243 ? 10.312 1.875 -11.484 1 98.38 243 TRP A CA 1
ATOM 1980 C C . TRP A 1 243 ? 9.555 2.975 -10.75 1 98.38 243 TRP A C 1
ATOM 1982 O O . TRP A 1 243 ? 10.102 3.639 -9.867 1 98.38 243 TRP A O 1
ATOM 1992 N N . ASP A 1 244 ? 8.328 3.062 -11.031 1 97.69 244 ASP A N 1
ATOM 1993 C CA . ASP A 1 244 ? 7.496 4.16 -10.555 1 97.69 244 ASP A CA 1
ATOM 1994 C C . ASP A 1 244 ? 7.133 3.975 -9.086 1 97.69 244 ASP A C 1
ATOM 1996 O O . ASP A 1 244 ? 7.121 4.938 -8.312 1 97.69 244 ASP A O 1
ATOM 2000 N N . HIS A 1 245 ? 6.863 2.756 -8.641 1 97.88 245 HIS A N 1
ATOM 2001 C CA . HIS A 1 245 ? 6.289 2.523 -7.32 1 97.88 245 HIS A CA 1
ATOM 2002 C C . HIS A 1 245 ? 7.375 2.23 -6.289 1 97.88 245 HIS A C 1
ATOM 2004 O O . HIS A 1 245 ? 7.129 2.312 -5.082 1 97.88 245 HIS A O 1
ATOM 2010 N N . VAL A 1 246 ? 8.602 1.863 -6.746 1 98.31 246 VAL A N 1
ATOM 2011 C CA . VAL A 1 246 ? 9.578 1.372 -5.781 1 98.31 246 VAL A CA 1
ATOM 2012 C C . VAL A 1 246 ? 10.938 2.023 -6.039 1 98.31 246 VAL A C 1
ATOM 2014 O O . VAL A 1 246 ? 11.453 2.748 -5.188 1 98.31 246 VAL A O 1
ATOM 2017 N N . ILE A 1 247 ? 11.461 1.937 -7.254 1 98.56 247 ILE A N 1
ATOM 2018 C CA . ILE A 1 247 ? 12.875 2.178 -7.516 1 98.56 247 ILE A CA 1
ATOM 2019 C C . ILE A 1 247 ? 13.18 3.666 -7.363 1 98.56 247 ILE A C 1
ATOM 2021 O O . ILE A 1 247 ? 14.125 4.047 -6.664 1 98.56 247 ILE A O 1
ATOM 2025 N N . VAL A 1 248 ? 12.391 4.512 -7.934 1 98.25 248 VAL A N 1
ATOM 2026 C CA . VAL A 1 248 ? 12.711 5.938 -7.949 1 98.25 248 VAL A CA 1
ATOM 2027 C C . VAL A 1 248 ? 12.828 6.457 -6.516 1 98.25 248 VAL A C 1
ATOM 2029 O O . VAL A 1 248 ? 13.805 7.117 -6.168 1 98.25 248 VAL A O 1
ATOM 2032 N N . SER A 1 249 ? 11.914 6.09 -5.668 1 98 249 SER A N 1
ATOM 2033 C CA . SER A 1 249 ? 11.875 6.656 -4.32 1 98 249 SER A CA 1
ATOM 2034 C C . SER A 1 249 ? 12.82 5.91 -3.383 1 98 249 SER A C 1
ATOM 2036 O O . SER A 1 249 ? 13.523 6.527 -2.58 1 98 249 SER A O 1
ATOM 2038 N N . LEU A 1 250 ? 12.867 4.578 -3.453 1 98.38 250 LEU A N 1
ATOM 2039 C CA . LEU A 1 250 ? 13.617 3.799 -2.471 1 98.38 250 LEU A CA 1
ATOM 2040 C C . LEU A 1 250 ? 15.094 3.717 -2.85 1 98.38 250 LEU A C 1
ATOM 2042 O O . LEU A 1 250 ? 15.945 3.461 -1.996 1 98.38 250 LEU A O 1
ATOM 2046 N N . PHE A 1 251 ? 15.391 3.924 -4.129 1 98.31 251 PHE A N 1
ATOM 2047 C CA . PHE A 1 251 ? 16.781 3.971 -4.574 1 98.31 251 PHE A CA 1
ATOM 2048 C C . PHE A 1 251 ? 17.156 5.387 -4.984 1 98.31 251 PHE A C 1
ATOM 2050 O O . PHE A 1 251 ? 17.953 5.574 -5.91 1 98.31 251 PHE A O 1
ATOM 2057 N N . ALA A 1 252 ? 16.562 6.355 -4.379 1 97.5 252 ALA A N 1
ATOM 2058 C CA . ALA A 1 252 ? 16.797 7.754 -4.734 1 97.5 252 ALA A CA 1
ATOM 2059 C C . ALA A 1 252 ? 18.25 8.148 -4.5 1 97.5 252 ALA A C 1
ATOM 2061 O O . ALA A 1 252 ? 18.812 8.953 -5.25 1 97.5 252 ALA A O 1
ATOM 2062 N N . ALA A 1 253 ? 18.875 7.656 -3.443 1 96.56 253 ALA A N 1
ATOM 2063 C CA . ALA A 1 253 ? 20.297 7.941 -3.182 1 96.56 253 ALA A CA 1
ATOM 2064 C C . ALA A 1 253 ? 21.172 7.434 -4.32 1 96.56 253 ALA A C 1
ATOM 2066 O O . ALA A 1 253 ? 22.109 8.117 -4.738 1 96.56 253 ALA A O 1
ATOM 2067 N N . GLU A 1 254 ? 20.891 6.211 -4.801 1 97.5 254 GLU A N 1
ATOM 2068 C CA . GLU A 1 254 ? 21.625 5.609 -5.91 1 97.5 254 GLU A CA 1
ATOM 2069 C C . GLU A 1 254 ? 21.422 6.398 -7.199 1 97.5 254 GLU A C 1
ATOM 2071 O O . GLU A 1 254 ? 22.344 6.531 -8.008 1 97.5 254 GLU A O 1
ATOM 2076 N N . ILE A 1 255 ? 20.219 6.871 -7.387 1 97.81 255 ILE A N 1
ATOM 2077 C CA . ILE A 1 255 ? 19.922 7.688 -8.562 1 97.81 255 ILE A CA 1
ATOM 2078 C C . ILE A 1 255 ? 20.656 9.023 -8.461 1 97.81 255 ILE A C 1
ATOM 2080 O O . ILE A 1 255 ? 21.281 9.461 -9.43 1 97.81 255 ILE A O 1
ATOM 2084 N N . ALA A 1 256 ? 20.656 9.641 -7.281 1 96.56 256 ALA A N 1
ATOM 2085 C CA . ALA A 1 256 ? 21.344 10.906 -7.051 1 96.56 256 ALA A CA 1
ATOM 2086 C C . ALA A 1 256 ? 22.844 10.766 -7.289 1 96.56 256 ALA A C 1
ATOM 2088 O O . ALA A 1 256 ? 23.484 11.68 -7.828 1 96.56 256 ALA A O 1
ATOM 2089 N N . GLY A 1 257 ? 23.391 9.633 -6.93 1 95.94 257 GLY A N 1
ATOM 2090 C CA . GLY A 1 257 ? 24.812 9.375 -7.09 1 95.94 257 GLY A CA 1
ATOM 2091 C C . GLY A 1 257 ? 25.156 8.797 -8.445 1 95.94 257 GLY A C 1
ATOM 2092 O O . GLY A 1 257 ? 26.297 8.398 -8.68 1 95.94 257 GLY A O 1
ATOM 2093 N N . LYS A 1 258 ? 24.25 8.648 -9.398 1 97.5 258 LYS A N 1
ATOM 2094 C CA . LYS A 1 258 ? 24.406 8.117 -10.742 1 97.5 258 LYS A CA 1
ATOM 2095 C C . LYS A 1 258 ? 24.844 6.652 -10.711 1 97.5 258 LYS A C 1
ATOM 2097 O O . LYS A 1 258 ? 25.578 6.199 -11.586 1 97.5 258 LYS A O 1
ATOM 2102 N N . GLU A 1 259 ? 24.516 6.016 -9.648 1 98 259 GLU A N 1
ATOM 2103 C CA . GLU A 1 259 ? 24.719 4.57 -9.609 1 98 259 GLU A CA 1
ATOM 2104 C C . GLU A 1 259 ? 23.594 3.83 -10.328 1 98 259 GLU A C 1
ATOM 2106 O O . GLU A 1 259 ? 23.75 2.662 -10.688 1 98 259 GLU A O 1
ATOM 2111 N N . ILE A 1 260 ? 22.438 4.426 -10.453 1 98.62 260 ILE A N 1
ATOM 2112 C CA . ILE A 1 260 ? 21.312 3.969 -11.266 1 98.62 260 ILE A CA 1
ATOM 2113 C C . ILE A 1 260 ? 20.906 5.059 -12.25 1 98.62 260 ILE A C 1
ATOM 2115 O O . ILE A 1 260 ? 20.656 6.199 -11.859 1 98.62 260 ILE A O 1
ATOM 2119 N N . ILE A 1 261 ? 20.859 4.781 -13.531 1 98.56 261 ILE A N 1
ATOM 2120 C CA . ILE A 1 261 ? 20.562 5.742 -14.586 1 98.56 261 ILE A CA 1
ATOM 2121 C C . ILE A 1 261 ? 19.531 5.152 -15.555 1 98.56 261 ILE A C 1
ATOM 2123 O O . ILE A 1 261 ? 19.734 4.066 -16.094 1 98.56 261 ILE A O 1
ATOM 2127 N N . PRO A 1 262 ? 18.375 5.801 -15.711 1 98.5 262 PRO A N 1
ATOM 2128 C CA . PRO A 1 262 ? 17.422 5.301 -16.703 1 98.5 262 PRO A CA 1
ATOM 2129 C C . PRO A 1 262 ? 17.984 5.355 -18.125 1 98.5 262 PRO A C 1
ATOM 2131 O O . PRO A 1 262 ? 18.625 6.336 -18.5 1 98.5 262 PRO A O 1
ATOM 2134 N N . LEU A 1 263 ? 17.719 4.379 -18.906 1 98.56 263 LEU A N 1
ATOM 2135 C CA . LEU A 1 263 ? 18.297 4.281 -20.25 1 98.56 263 LEU A CA 1
ATOM 2136 C C . LEU A 1 263 ? 17.203 4.379 -21.312 1 98.56 263 LEU A C 1
ATOM 2138 O O . LEU A 1 263 ? 17.422 4.938 -22.391 1 98.56 263 LEU A O 1
ATOM 2142 N N . GLY A 1 264 ? 16.047 3.756 -21.078 1 97.62 264 GLY A N 1
ATOM 2143 C CA . GLY A 1 264 ? 14.961 3.738 -22.031 1 97.62 264 GLY A CA 1
ATOM 2144 C C . GLY A 1 264 ? 14.289 2.383 -22.141 1 97.62 264 GLY A C 1
ATOM 2145 O O . GLY A 1 264 ? 14.445 1.53 -21.266 1 97.62 264 GLY A O 1
ATOM 2146 N N . GLU A 1 265 ? 13.445 2.209 -23.219 1 97.06 265 GLU A N 1
ATOM 2147 C CA . GLU A 1 265 ? 12.695 0.975 -23.422 1 97.06 265 GLU A CA 1
ATOM 2148 C C . GLU A 1 265 ? 13.367 0.072 -24.438 1 97.06 265 GLU A C 1
ATOM 2150 O O . GLU A 1 265 ? 13.969 0.558 -25.406 1 97.06 265 GLU A O 1
ATOM 2155 N N . GLY A 1 266 ? 13.328 -1.227 -24.156 1 96.25 266 GLY A N 1
ATOM 2156 C CA . GLY A 1 266 ? 13.695 -2.168 -25.203 1 96.25 266 GLY A CA 1
ATOM 2157 C C . GLY A 1 266 ? 12.688 -2.232 -26.328 1 96.25 266 GLY A C 1
ATOM 2158 O O . GLY A 1 266 ? 11.586 -1.696 -26.219 1 96.25 266 GLY A O 1
ATOM 2159 N N . ASP A 1 267 ? 13.031 -2.955 -27.406 1 95.38 267 ASP A N 1
ATOM 2160 C CA . ASP A 1 267 ? 12.195 -2.988 -28.609 1 95.38 267 ASP A CA 1
ATOM 2161 C C . ASP A 1 267 ? 11.195 -4.137 -28.547 1 95.38 267 ASP A C 1
ATOM 2163 O O . ASP A 1 267 ? 10.133 -4.07 -29.156 1 95.38 267 ASP A O 1
ATOM 2167 N N . ASP A 1 268 ? 11.516 -5.129 -27.844 1 97.62 268 ASP A N 1
ATOM 2168 C CA . ASP A 1 268 ? 10.711 -6.348 -27.844 1 97.62 268 ASP A CA 1
ATOM 2169 C C . ASP A 1 268 ? 9.445 -6.176 -27.016 1 97.62 268 ASP A C 1
ATOM 2171 O O . ASP A 1 268 ? 9.43 -5.395 -26.047 1 97.62 268 ASP A O 1
ATOM 2175 N N . GLN A 1 269 ? 8.43 -6.906 -27.406 1 97.88 269 GLN A N 1
ATOM 2176 C CA . GLN A 1 269 ? 7.172 -6.969 -26.672 1 97.88 269 GLN A CA 1
ATOM 2177 C C . GLN A 1 269 ? 7.059 -8.273 -25.891 1 97.88 269 GLN A C 1
ATOM 2179 O O . GLN A 1 269 ? 7.496 -9.328 -26.359 1 97.88 269 GLN A O 1
ATOM 2184 N N . TYR A 1 270 ? 6.473 -8.164 -24.703 1 98.25 270 TYR A N 1
ATOM 2185 C CA . TYR A 1 270 ? 6.352 -9.305 -23.812 1 98.25 270 TYR A CA 1
ATOM 2186 C C . TYR A 1 270 ? 4.918 -9.469 -23.328 1 98.25 270 TYR A C 1
ATOM 2188 O O . TYR A 1 270 ? 4.164 -8.492 -23.266 1 98.25 270 TYR A O 1
ATOM 2196 N N . LEU A 1 271 ? 4.512 -10.664 -22.984 1 98.12 271 LEU A N 1
ATOM 2197 C CA . LEU A 1 271 ? 3.301 -10.961 -22.219 1 98.12 271 LEU A CA 1
ATOM 2198 C C . LEU A 1 271 ? 3.645 -11.531 -20.844 1 98.12 271 LEU A C 1
ATOM 2200 O O . LEU A 1 271 ? 4.566 -12.336 -20.719 1 98.12 271 LEU A O 1
ATOM 2204 N N . PRO A 1 272 ? 2.936 -11.008 -19.844 1 97.38 272 PRO A N 1
ATOM 2205 C CA . PRO A 1 272 ? 3.164 -11.602 -18.531 1 97.38 272 PRO A CA 1
ATOM 2206 C C . PRO A 1 272 ? 2.566 -13 -18.391 1 97.38 272 PRO A C 1
ATOM 2208 O O . PRO A 1 272 ? 1.481 -13.258 -18.922 1 97.38 272 PRO A O 1
ATOM 2211 N N . GLN A 1 273 ? 3.293 -13.891 -17.688 1 96.38 273 GLN A N 1
ATOM 2212 C CA . GLN A 1 273 ? 2.785 -15.219 -17.359 1 96.38 273 GLN A CA 1
ATOM 2213 C C . GLN A 1 273 ? 1.911 -15.18 -16.109 1 96.38 273 GLN A C 1
ATOM 2215 O O . GLN A 1 273 ? 1.683 -14.117 -15.539 1 96.38 273 GLN A O 1
ATOM 2220 N N . GLN A 1 274 ? 1.44 -16.312 -15.633 1 94.31 274 GLN A N 1
ATOM 2221 C CA . GLN A 1 274 ? 0.517 -16.438 -14.508 1 94.31 274 GLN A CA 1
ATOM 2222 C C . GLN A 1 274 ? 1.137 -15.891 -13.227 1 94.31 274 GLN A C 1
ATOM 2224 O O . GLN A 1 274 ? 0.426 -15.406 -12.352 1 94.31 274 GLN A O 1
ATOM 2229 N N . SER A 1 275 ? 2.416 -15.906 -13.164 1 92.25 275 SER A N 1
ATOM 2230 C CA . SER A 1 275 ? 3.096 -15.438 -11.961 1 92.25 275 SER A CA 1
ATOM 2231 C C . SER A 1 275 ? 3.053 -13.922 -11.859 1 92.25 275 SER A C 1
ATOM 2233 O O . SER A 1 275 ? 3.344 -13.352 -10.805 1 92.25 275 SER A O 1
ATOM 2235 N N . ILE A 1 276 ? 2.732 -13.203 -12.93 1 94.12 276 ILE A N 1
ATOM 2236 C CA . ILE A 1 276 ? 2.57 -11.758 -13.039 1 94.12 276 ILE A CA 1
ATOM 2237 C C . ILE A 1 276 ? 3.934 -11.102 -13.234 1 94.12 276 ILE A C 1
ATOM 2239 O O . ILE A 1 276 ? 4.023 -10.008 -13.805 1 94.12 276 ILE A O 1
ATOM 2243 N N . ARG A 1 277 ? 5.031 -11.797 -12.852 1 95.69 277 ARG A N 1
ATOM 2244 C CA . ARG A 1 277 ? 6.316 -11.109 -12.852 1 95.69 277 ARG A CA 1
ATOM 2245 C C . ARG A 1 277 ? 7.309 -11.812 -13.773 1 95.69 277 ARG A C 1
ATOM 2247 O O . ARG A 1 277 ? 8.508 -11.531 -13.727 1 95.69 277 ARG A O 1
ATOM 2254 N N . THR A 1 278 ? 6.898 -12.828 -14.5 1 97.38 278 THR A N 1
ATOM 2255 C CA . THR A 1 278 ? 7.695 -13.438 -15.562 1 97.38 278 THR A CA 1
ATOM 2256 C C . THR A 1 278 ? 7.113 -13.102 -16.938 1 97.38 278 THR A C 1
ATOM 2258 O O . THR A 1 278 ? 5.91 -13.25 -17.156 1 97.38 278 THR A O 1
ATOM 2261 N N . PHE A 1 279 ? 7.98 -12.742 -17.875 1 98.19 279 PHE A N 1
ATOM 2262 C CA . PHE A 1 279 ? 7.535 -12.203 -19.156 1 98.19 279 PHE A CA 1
ATOM 2263 C C . PHE A 1 279 ? 8.055 -13.047 -20.297 1 98.19 279 PHE A C 1
ATOM 2265 O O . PHE A 1 279 ? 9.258 -13.305 -20.391 1 98.19 279 PHE A O 1
ATOM 2272 N N . VAL A 1 280 ? 7.148 -13.445 -21.125 1 98.12 280 VAL A N 1
ATOM 2273 C CA . VAL A 1 280 ? 7.492 -14.195 -22.328 1 98.12 280 VAL A CA 1
ATOM 2274 C C . VAL A 1 280 ? 7.648 -13.234 -23.516 1 98.12 280 VAL A C 1
ATOM 2276 O O . VAL A 1 280 ? 6.785 -12.383 -23.75 1 98.12 280 VAL A O 1
ATOM 2279 N N . ASN A 1 281 ? 8.797 -13.328 -24.234 1 98.31 281 ASN A N 1
ATOM 2280 C CA . ASN A 1 281 ? 9.023 -12.5 -25.406 1 98.31 281 ASN A CA 1
ATOM 2281 C C . ASN A 1 281 ? 8.164 -12.945 -26.594 1 98.31 281 ASN A C 1
ATOM 2283 O O . ASN A 1 281 ? 8.32 -14.055 -27.094 1 98.31 281 ASN A O 1
ATOM 2287 N N . VAL A 1 282 ? 7.25 -12.109 -27.031 1 97.56 282 VAL A N 1
ATOM 2288 C CA . VAL A 1 282 ? 6.344 -12.516 -28.109 1 97.56 282 VAL A CA 1
ATOM 2289 C C . VAL A 1 282 ? 6.832 -11.953 -29.438 1 97.56 282 VAL A C 1
ATOM 2291 O O . VAL A 1 282 ? 6.371 -12.367 -30.5 1 97.56 282 VAL A O 1
ATOM 2294 N N . SER A 1 283 ? 7.828 -11.023 -29.375 1 97.5 283 SER A N 1
ATOM 2295 C CA . SER A 1 283 ? 8.477 -10.531 -30.594 1 97.5 283 SER A CA 1
ATOM 2296 C C . SER A 1 283 ? 9.516 -11.523 -31.109 1 97.5 283 SER A C 1
ATOM 2298 O O . SER A 1 283 ? 9.664 -11.695 -32.312 1 97.5 283 SER A O 1
ATOM 2300 N N . ASN A 1 284 ? 10.266 -12.047 -30.266 1 97.5 284 ASN A N 1
ATOM 2301 C CA . ASN A 1 284 ? 11.289 -13.047 -30.562 1 97.5 284 ASN A CA 1
ATOM 2302 C C . ASN A 1 284 ? 11.242 -14.203 -29.562 1 97.5 284 ASN A C 1
ATOM 2304 O O . ASN A 1 284 ? 11.883 -14.148 -28.516 1 97.5 284 ASN A O 1
ATOM 2308 N N . LYS A 1 285 ? 10.672 -15.273 -29.953 1 95.81 285 LYS A N 1
ATOM 2309 C CA . LYS A 1 285 ? 10.352 -16.406 -29.078 1 95.81 285 LYS A CA 1
ATOM 2310 C C . LYS A 1 285 ? 11.625 -17.125 -28.656 1 95.81 285 LYS A C 1
ATOM 2312 O O . LYS A 1 285 ? 11.602 -17.922 -27.703 1 95.81 285 LYS A O 1
ATOM 2317 N N . LYS A 1 286 ? 12.742 -16.875 -29.281 1 95.31 286 LYS A N 1
ATOM 2318 C CA . LYS A 1 286 ? 13.992 -17.547 -28.938 1 95.31 286 LYS A CA 1
ATOM 2319 C C . LYS A 1 286 ? 14.688 -16.844 -27.766 1 95.31 286 LYS A C 1
ATOM 2321 O O . LYS A 1 286 ? 15.586 -17.422 -27.156 1 95.31 286 LYS A O 1
ATOM 2326 N N . LYS A 1 287 ? 14.328 -15.648 -27.5 1 97.81 287 LYS A N 1
ATOM 2327 C CA . LYS A 1 287 ? 14.938 -14.898 -26.406 1 97.81 287 LYS A CA 1
ATOM 2328 C C . LYS A 1 287 ? 14.453 -15.414 -25.062 1 97.81 287 LYS A C 1
ATOM 2330 O O . LYS A 1 287 ? 13.492 -16.188 -24.984 1 97.81 287 LYS A O 1
ATOM 2335 N N . TYR A 1 288 ? 15.164 -15.016 -24.031 1 98.5 288 TYR A N 1
ATOM 2336 C CA . TYR A 1 288 ? 14.883 -15.508 -22.688 1 98.5 288 TYR A CA 1
ATOM 2337 C C . TYR A 1 288 ? 13.523 -15.031 -22.203 1 98.5 288 TYR A C 1
ATOM 2339 O O . TYR A 1 288 ? 13.047 -13.961 -22.594 1 98.5 288 TYR A O 1
ATOM 2347 N N . HIS A 1 289 ? 12.82 -15.891 -21.391 1 98.31 289 HIS A N 1
ATOM 2348 C CA . HIS A 1 289 ? 11.844 -15.328 -20.469 1 98.31 289 HIS A CA 1
ATOM 2349 C C . HIS A 1 289 ? 12.516 -14.461 -19.406 1 98.31 289 HIS A C 1
ATOM 2351 O O . HIS A 1 289 ? 13.609 -14.789 -18.938 1 98.31 289 HIS A O 1
ATOM 2357 N N . VAL A 1 290 ? 11.883 -13.344 -19.078 1 98.62 290 VAL A N 1
ATOM 2358 C CA . VAL A 1 290 ? 12.492 -12.398 -18.156 1 98.62 290 VAL A CA 1
ATOM 2359 C C . VAL A 1 290 ? 11.648 -12.297 -16.891 1 98.62 290 VAL A C 1
ATOM 2361 O O . VAL A 1 290 ? 10.461 -11.984 -16.953 1 98.62 290 VAL A O 1
ATOM 2364 N N . LYS A 1 291 ? 12.203 -12.641 -15.75 1 98.12 291 LYS A N 1
ATOM 2365 C CA . LYS A 1 291 ? 11.539 -12.523 -14.453 1 98.12 291 LYS A CA 1
ATOM 2366 C C . LYS A 1 291 ? 12.023 -11.289 -13.695 1 98.12 291 LYS A C 1
ATOM 2368 O O . LYS A 1 291 ? 13.227 -11.117 -13.477 1 98.12 291 LYS A O 1
ATOM 2373 N N . LEU A 1 292 ? 11.125 -10.43 -13.352 1 98.44 292 LEU A N 1
ATOM 2374 C CA . LEU A 1 292 ? 11.43 -9.156 -12.695 1 98.44 292 LEU A CA 1
ATOM 2375 C C . LEU A 1 292 ? 10.633 -9.008 -11.406 1 98.44 292 LEU A C 1
ATOM 2377 O O . LEU A 1 292 ? 9.523 -9.547 -11.289 1 98.44 292 LEU A O 1
ATOM 2381 N N . PRO A 1 293 ? 11.242 -8.266 -10.445 1 97.69 293 PRO A N 1
ATOM 2382 C CA . PRO A 1 293 ? 10.453 -7.992 -9.242 1 97.69 293 PRO A CA 1
ATOM 2383 C C . PRO A 1 293 ? 9.281 -7.059 -9.508 1 97.69 293 PRO A C 1
ATOM 2385 O O . PRO A 1 293 ? 9.406 -6.109 -10.289 1 97.69 293 PRO A O 1
ATOM 2388 N N . MET A 1 294 ? 8.195 -7.348 -8.984 1 96.69 294 MET A N 1
ATOM 2389 C CA . MET A 1 294 ? 7.02 -6.492 -8.828 1 96.69 294 MET A CA 1
ATOM 2390 C C . MET A 1 294 ? 6.52 -6.508 -7.387 1 96.69 294 MET A C 1
ATOM 2392 O O . MET A 1 294 ? 5.93 -7.492 -6.938 1 96.69 294 MET A O 1
ATOM 2396 N N . SER A 1 295 ? 6.719 -5.504 -6.617 1 96.94 295 SER A N 1
ATOM 2397 C CA . SER A 1 295 ? 6.555 -5.461 -5.168 1 96.94 295 SER A CA 1
ATOM 2398 C C . SER A 1 295 ? 5.082 -5.344 -4.781 1 96.94 295 SER A C 1
ATOM 2400 O O . SER A 1 295 ? 4.703 -4.453 -4.02 1 96.94 295 SER A O 1
ATOM 2402 N N . ILE A 1 296 ? 4.246 -6.234 -5.227 1 97.19 296 ILE A N 1
ATOM 2403 C CA . ILE A 1 296 ? 2.857 -6.355 -4.805 1 97.19 296 ILE A CA 1
ATOM 2404 C C . ILE A 1 296 ? 2.676 -7.645 -4 1 97.19 296 ILE A C 1
ATOM 2406 O O . ILE A 1 296 ? 3.422 -8.609 -4.184 1 97.19 296 ILE A O 1
ATOM 2410 N N . LEU A 1 297 ? 1.751 -7.617 -3.09 1 96.5 297 LEU A N 1
ATOM 2411 C CA . LEU A 1 297 ? 1.412 -8.805 -2.312 1 96.5 297 LEU A CA 1
ATOM 2412 C C . LEU A 1 297 ? 0.312 -9.609 -2.996 1 96.5 297 LEU A C 1
ATOM 2414 O O . LEU A 1 297 ? -0.778 -9.086 -3.248 1 96.5 297 LEU A O 1
ATOM 2418 N N . ASN A 1 298 ? 0.619 -10.734 -3.383 1 93.12 298 ASN A N 1
ATOM 2419 C CA . ASN A 1 298 ? -0.332 -11.656 -3.998 1 93.12 298 ASN A CA 1
ATOM 2420 C C . ASN A 1 298 ? -0.276 -13.039 -3.352 1 93.12 298 ASN A C 1
ATOM 2422 O O . ASN A 1 298 ? 0.789 -13.656 -3.283 1 93.12 298 ASN A O 1
ATOM 2426 N N . THR A 1 299 ? -1.392 -13.469 -2.893 1 91 299 THR A N 1
ATOM 2427 C CA . THR A 1 299 ? -1.54 -14.703 -2.137 1 91 299 THR A CA 1
ATOM 2428 C C . THR A 1 299 ? -0.708 -14.664 -0.858 1 91 299 THR A C 1
ATOM 2430 O O . THR A 1 299 ? -1.021 -13.914 0.068 1 91 299 THR A O 1
ATOM 2433 N N . LEU A 1 300 ? 0.448 -15.367 -0.846 1 88.5 300 LEU A N 1
ATOM 2434 C CA . LEU A 1 300 ? 1.088 -15.523 0.456 1 88.5 300 LEU A CA 1
ATOM 2435 C C . LEU A 1 300 ? 2.281 -14.586 0.589 1 88.5 300 LEU A C 1
ATOM 2437 O O . LEU A 1 300 ? 2.723 -14.289 1.702 1 88.5 300 LEU A O 1
ATOM 2441 N N . VAL A 1 301 ? 2.789 -14.07 -0.586 1 92.31 301 VAL A N 1
ATOM 2442 C CA . VAL A 1 301 ? 4.062 -13.367 -0.454 1 92.31 301 VAL A CA 1
ATOM 2443 C C . VAL A 1 301 ? 4.09 -12.156 -1.385 1 92.31 301 VAL A C 1
ATOM 2445 O O . VAL A 1 301 ? 3.316 -12.094 -2.346 1 92.31 301 VAL A O 1
ATOM 2448 N N . TYR A 1 302 ? 5.023 -11.227 -1.104 1 95.31 302 TYR A N 1
ATOM 2449 C CA . TYR A 1 302 ? 5.367 -10.164 -2.047 1 95.31 302 TYR A CA 1
ATOM 2450 C C . TYR A 1 302 ? 6.121 -10.727 -3.246 1 95.31 302 TYR A C 1
ATOM 2452 O O . TYR A 1 302 ? 6.969 -11.609 -3.096 1 95.31 302 TYR A O 1
ATOM 2460 N N . ARG A 1 303 ? 5.836 -10.164 -4.375 1 96 303 ARG A N 1
ATOM 2461 C CA . ARG A 1 303 ? 6.395 -10.703 -5.609 1 96 303 ARG A CA 1
ATOM 2462 C C . ARG A 1 303 ? 7.707 -10.016 -5.965 1 96 303 ARG A C 1
ATOM 2464 O O . ARG A 1 303 ? 7.824 -9.406 -7.031 1 96 303 ARG A O 1
ATOM 2471 N N . GLY A 1 304 ? 8.711 -10.18 -5.105 1 96 304 GLY A N 1
ATOM 2472 C CA . GLY A 1 304 ? 10.07 -9.727 -5.359 1 96 304 GLY A CA 1
ATOM 2473 C C . GLY A 1 304 ? 10.984 -10.828 -5.852 1 96 304 GLY A C 1
ATOM 2474 O O . GLY A 1 304 ? 10.523 -11.828 -6.414 1 96 304 GLY A O 1
ATOM 2475 N N . LEU A 1 305 ? 12.234 -10.555 -5.914 1 96 305 LEU A N 1
ATOM 2476 C CA . LEU A 1 305 ? 13.281 -11.539 -6.172 1 96 305 LEU A CA 1
ATOM 2477 C C . LEU A 1 305 ? 14.227 -11.656 -4.977 1 96 305 LEU A C 1
ATOM 2479 O O . LEU A 1 305 ? 15.055 -10.773 -4.742 1 96 305 LEU A O 1
ATOM 2483 N N . PRO A 1 306 ? 14.094 -12.734 -4.254 1 91.69 306 PRO A N 1
ATOM 2484 C CA . PRO A 1 306 ? 15.031 -12.883 -3.133 1 91.69 306 PRO A CA 1
ATOM 2485 C C . PRO A 1 306 ? 16.484 -12.844 -3.574 1 91.69 306 PRO A C 1
ATOM 2487 O O . PRO A 1 306 ? 16.906 -13.641 -4.418 1 91.69 306 PRO A O 1
ATOM 2490 N N . SER A 1 307 ? 17.266 -12.008 -2.988 1 91.88 307 SER A N 1
ATOM 2491 C CA . SER A 1 307 ? 18.641 -11.773 -3.396 1 91.88 307 SER A CA 1
ATOM 2492 C C . SER A 1 307 ? 19.469 -13.055 -3.316 1 91.88 307 SER A C 1
ATOM 2494 O O . SER A 1 307 ? 20.188 -13.391 -4.254 1 91.88 307 SER A O 1
ATOM 2496 N N . GLU A 1 308 ? 19.328 -13.773 -2.264 1 88.5 308 GLU A N 1
ATOM 2497 C CA . GLU A 1 308 ? 20.125 -14.977 -2.059 1 88.5 308 GLU A CA 1
ATOM 2498 C C . GLU A 1 308 ? 19.812 -16.031 -3.113 1 88.5 308 GLU A C 1
ATOM 2500 O O . GLU A 1 308 ? 20.703 -16.719 -3.605 1 88.5 308 GLU A O 1
ATOM 2505 N N . ARG A 1 309 ? 18.594 -16.125 -3.459 1 89.25 309 ARG A N 1
ATOM 2506 C CA . ARG A 1 309 ? 18.188 -17.109 -4.457 1 89.25 309 ARG A CA 1
ATOM 2507 C C . ARG A 1 309 ? 18.578 -16.656 -5.859 1 89.25 309 ARG A C 1
ATOM 2509 O O . ARG A 1 309 ? 18.906 -17.484 -6.715 1 89.25 309 ARG A O 1
ATOM 2516 N N . THR A 1 310 ? 18.469 -15.375 -6.07 1 92.56 310 THR A N 1
ATOM 2517 C CA . THR A 1 310 ? 18.812 -14.812 -7.375 1 92.56 310 THR A CA 1
ATOM 2518 C C . THR A 1 310 ? 20.281 -15.039 -7.684 1 92.56 310 THR A C 1
ATOM 2520 O O . THR A 1 310 ? 20.641 -15.43 -8.797 1 92.56 310 THR A O 1
ATOM 2523 N N . VAL A 1 311 ? 21.109 -14.914 -6.73 1 93.25 311 VAL A N 1
ATOM 2524 C CA . VAL A 1 311 ? 22.547 -14.992 -6.898 1 93.25 311 VAL A CA 1
ATOM 2525 C C . VAL A 1 311 ? 22.953 -16.438 -7.215 1 93.25 311 VAL A C 1
ATOM 2527 O O . VAL A 1 311 ? 23.844 -16.672 -8.039 1 93.25 311 VAL A O 1
ATOM 2530 N N . ILE A 1 312 ? 22.297 -17.422 -6.707 1 92.38 312 ILE A N 1
ATOM 2531 C CA . ILE A 1 312 ? 22.75 -18.812 -6.824 1 92.38 312 ILE A CA 1
ATOM 2532 C C . ILE A 1 312 ? 21.953 -19.531 -7.91 1 92.38 312 ILE A C 1
ATOM 2534 O O . ILE A 1 312 ? 22.234 -20.688 -8.234 1 92.38 312 ILE A O 1
ATOM 2538 N N . ALA A 1 313 ? 21.016 -18.875 -8.523 1 94.75 313 ALA A N 1
ATOM 2539 C CA . ALA A 1 313 ? 20.078 -19.484 -9.469 1 94.75 313 ALA A CA 1
ATOM 2540 C C . ALA A 1 313 ? 20.828 -20.203 -10.594 1 94.75 313 ALA A C 1
ATOM 2542 O O . ALA A 1 313 ? 20.484 -21.328 -10.945 1 94.75 313 ALA A O 1
ATOM 2543 N N . PRO A 1 314 ? 21.906 -19.609 -11.227 1 96.31 314 PRO A N 1
ATOM 2544 C CA . PRO A 1 314 ? 22.625 -20.328 -12.281 1 96.31 314 PRO A CA 1
ATOM 2545 C C . PRO A 1 314 ? 23.312 -21.594 -11.781 1 96.31 314 PRO A C 1
ATOM 2547 O O . PRO A 1 314 ? 23.375 -22.594 -12.5 1 96.31 314 PRO A O 1
ATOM 2550 N N . GLU A 1 315 ? 23.75 -21.547 -10.562 1 93.88 315 GLU A N 1
ATOM 2551 C CA . GLU A 1 315 ? 24.375 -22.734 -9.984 1 93.88 315 GLU A CA 1
ATOM 2552 C C . GLU A 1 315 ? 23.359 -23.844 -9.773 1 93.88 315 GLU A C 1
ATOM 2554 O O . GLU A 1 315 ? 23.641 -25.016 -10.016 1 93.88 315 GLU A O 1
ATOM 2559 N N . VAL A 1 316 ? 22.203 -23.484 -9.289 1 93.44 316 VAL A N 1
ATOM 2560 C CA . VAL A 1 316 ? 21.141 -24.453 -9.102 1 93.44 316 VAL A CA 1
ATOM 2561 C C . VAL A 1 316 ? 20.734 -25.031 -10.461 1 93.44 316 VAL A C 1
ATOM 2563 O O . VAL A 1 316 ? 20.484 -26.234 -10.57 1 93.44 316 VAL A O 1
ATOM 2566 N N . THR A 1 317 ? 20.641 -24.188 -11.43 1 96 317 THR A N 1
ATOM 2567 C CA . THR A 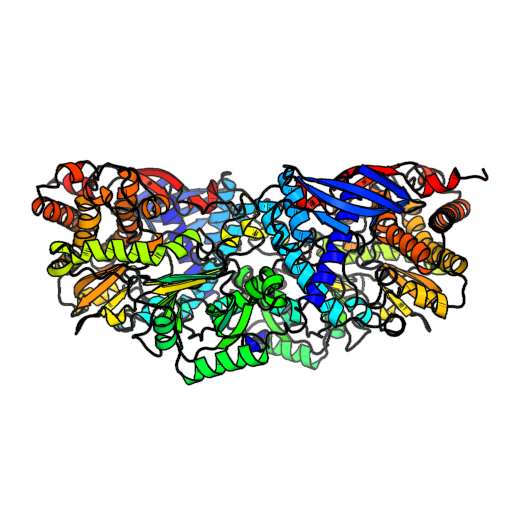1 317 ? 20.328 -24.625 -12.781 1 96 317 THR A CA 1
ATOM 2568 C C . THR A 1 317 ? 21.344 -25.656 -13.266 1 96 317 THR A C 1
ATOM 2570 O O . THR A 1 317 ? 20.969 -26.703 -13.789 1 96 317 THR A O 1
ATOM 2573 N N . ALA A 1 318 ? 22.625 -25.344 -13.117 1 94.62 318 ALA A N 1
ATOM 2574 C CA . ALA A 1 318 ? 23.688 -26.25 -13.555 1 94.62 318 ALA A CA 1
ATOM 2575 C C . ALA A 1 318 ? 23.609 -27.594 -12.836 1 94.62 318 ALA A C 1
ATOM 2577 O O . ALA A 1 318 ? 23.812 -28.641 -13.438 1 94.62 318 ALA A O 1
ATOM 2578 N N . PHE A 1 319 ? 23.312 -27.547 -11.594 1 92.69 319 PHE A N 1
ATOM 2579 C CA . PHE A 1 319 ? 23.188 -28.75 -10.789 1 92.69 319 PHE A CA 1
ATOM 2580 C C . PHE A 1 319 ? 22.062 -29.641 -11.305 1 92.69 319 PHE A C 1
ATOM 2582 O O . PHE A 1 319 ? 22.266 -30.828 -11.57 1 92.69 319 PHE A O 1
ATOM 2589 N N . MET A 1 320 ? 20.891 -29.078 -11.406 1 94.25 320 MET A N 1
ATOM 2590 C CA . MET A 1 320 ? 19.719 -29.828 -11.82 1 94.25 320 MET A CA 1
ATOM 2591 C C . MET A 1 320 ? 19.875 -30.359 -13.242 1 94.25 320 MET A C 1
ATOM 2593 O O . MET A 1 320 ? 19.5 -31.484 -13.531 1 94.25 320 MET A O 1
ATOM 2597 N N . LYS A 1 321 ? 20.391 -29.531 -14.156 1 95.44 321 LYS A N 1
ATOM 2598 C CA . LYS A 1 321 ? 20.609 -29.969 -15.531 1 95.44 321 LYS A CA 1
ATOM 2599 C C . LYS A 1 321 ? 21.719 -31.016 -15.602 1 95.44 321 LYS A C 1
ATOM 2601 O O . LYS A 1 321 ? 21.672 -31.906 -16.469 1 95.44 321 LYS A O 1
ATOM 2606 N N . GLY A 1 322 ? 22.719 -30.844 -14.773 1 94.19 322 GLY A N 1
ATOM 2607 C CA . GLY A 1 322 ? 23.766 -31.859 -14.695 1 94.19 322 GLY A CA 1
ATOM 2608 C C . GLY A 1 322 ? 23.219 -33.25 -14.375 1 94.19 322 GLY A C 1
ATOM 2609 O O . GLY A 1 322 ? 23.625 -34.25 -14.992 1 94.19 322 GLY A O 1
ATOM 2610 N N . ILE A 1 323 ? 22.297 -33.312 -13.398 1 94.62 323 ILE A N 1
ATOM 2611 C CA . ILE A 1 323 ? 21.641 -34.594 -13.078 1 94.62 323 ILE A CA 1
ATOM 2612 C C . ILE A 1 323 ? 20.922 -35.125 -14.32 1 94.62 323 ILE A C 1
ATOM 2614 O O . ILE A 1 323 ? 21.094 -36.281 -14.688 1 94.62 323 ILE A O 1
ATOM 2618 N N . HIS A 1 324 ? 20.156 -34.25 -14.93 1 97.19 324 HIS A N 1
ATOM 2619 C CA . HIS A 1 324 ? 19.344 -34.625 -16.094 1 97.19 324 HIS A CA 1
ATOM 2620 C C . HIS A 1 324 ? 20.219 -35.156 -17.203 1 97.19 324 HIS A C 1
ATOM 2622 O O . HIS A 1 324 ? 19.906 -36.219 -17.797 1 97.19 324 HIS A O 1
ATOM 2628 N N . GLU A 1 325 ? 21.328 -34.531 -17.5 1 96.44 325 GLU A N 1
ATOM 2629 C CA . GLU A 1 325 ? 22.203 -34.906 -18.625 1 96.44 325 GLU A CA 1
ATOM 2630 C C . GLU A 1 325 ? 22.875 -36.25 -18.375 1 96.44 325 GLU A C 1
ATOM 2632 O O . GLU A 1 325 ? 23.188 -36.969 -19.328 1 96.44 325 GLU A O 1
ATOM 2637 N N . GLN A 1 326 ? 23.031 -36.594 -17.156 1 95.81 326 GLN A N 1
ATOM 2638 C CA . GLN A 1 326 ? 23.797 -37.781 -16.828 1 95.81 326 GLN A CA 1
ATOM 2639 C C . GLN A 1 326 ? 22.859 -38.969 -16.547 1 95.81 326 GLN A C 1
ATOM 2641 O O . GLN A 1 326 ? 23.328 -40.094 -16.297 1 95.81 326 GLN A O 1
ATOM 2646 N N . ASP A 1 327 ? 21.594 -38.75 -16.641 1 97.88 327 ASP A N 1
ATOM 2647 C CA . ASP A 1 327 ? 20.609 -39.781 -16.344 1 97.88 327 ASP A CA 1
ATOM 2648 C C . ASP A 1 327 ? 19.797 -40.125 -17.578 1 97.88 327 ASP A C 1
ATOM 2650 O O . ASP A 1 327 ? 18.906 -39.375 -17.984 1 97.88 327 ASP A O 1
ATOM 2654 N N . ASN A 1 328 ? 19.969 -41.312 -18.078 1 97.81 328 ASN A N 1
ATOM 2655 C CA . ASN A 1 328 ? 19.312 -41.719 -19.312 1 97.81 328 ASN A CA 1
ATOM 2656 C C . ASN A 1 328 ? 17.812 -41.844 -19.156 1 97.81 328 ASN A C 1
ATOM 2658 O O . ASN A 1 328 ? 17.047 -41.594 -20.094 1 97.81 328 ASN A O 1
ATOM 2662 N N . PHE A 1 329 ? 17.391 -42.25 -17.984 1 98.19 329 PHE A N 1
ATOM 2663 C CA . PHE A 1 329 ? 15.953 -42.375 -17.766 1 98.19 329 PHE A CA 1
ATOM 2664 C C . PHE A 1 329 ? 15.281 -41 -17.875 1 98.19 329 PHE A C 1
ATOM 2666 O O . PHE A 1 329 ? 14.227 -40.875 -18.5 1 98.19 329 PHE A O 1
ATOM 2673 N N . LEU A 1 330 ? 15.883 -39.969 -17.25 1 98.69 330 LEU A N 1
ATOM 2674 C CA . LEU A 1 330 ? 15.328 -38.625 -17.281 1 98.69 330 LEU A CA 1
ATOM 2675 C C . LEU A 1 330 ? 15.445 -38.031 -18.672 1 98.69 330 LEU A C 1
ATOM 2677 O O . LEU A 1 330 ? 14.5 -37.406 -19.156 1 98.69 330 LEU A O 1
ATOM 2681 N N . LYS A 1 331 ? 16.578 -38.156 -19.297 1 98.12 331 LYS A N 1
ATOM 2682 C CA . LYS A 1 331 ? 16.922 -37.5 -20.547 1 98.12 331 LYS A CA 1
ATOM 2683 C C . LYS A 1 331 ? 16.25 -38.188 -21.734 1 98.12 331 LYS A C 1
ATOM 2685 O O . LYS A 1 331 ? 15.578 -37.531 -22.531 1 98.12 331 LYS A O 1
ATOM 2690 N N . ASP A 1 332 ? 16.359 -39.531 -21.828 1 97.69 332 ASP A N 1
ATOM 2691 C CA . ASP A 1 332 ? 15.992 -40.25 -23.047 1 97.69 332 ASP A CA 1
ATOM 2692 C C . ASP A 1 332 ? 14.602 -40.844 -22.938 1 97.69 332 ASP A C 1
ATOM 2694 O O . ASP A 1 332 ? 13.852 -40.875 -23.922 1 97.69 332 ASP A O 1
ATOM 2698 N N . GLU A 1 333 ? 14.297 -41.312 -21.828 1 97.94 333 GLU A N 1
ATOM 2699 C CA . GLU A 1 333 ? 13.016 -42 -21.688 1 97.94 333 GLU A CA 1
ATOM 2700 C C . GLU A 1 333 ? 11.906 -41 -21.328 1 97.94 333 GLU A C 1
ATOM 2702 O O . GLU A 1 333 ? 10.891 -40.938 -22.031 1 97.94 333 GLU A O 1
ATOM 2707 N N . CYS A 1 334 ? 12.133 -40.281 -20.281 1 98.5 334 CYS A N 1
ATOM 2708 C CA . CYS A 1 334 ? 11.117 -39.312 -19.859 1 98.5 334 CYS A CA 1
ATOM 2709 C C . CYS A 1 334 ? 11.133 -38.062 -20.75 1 98.5 334 CYS A C 1
ATOM 2711 O O . CYS A 1 334 ? 10.133 -37.375 -20.844 1 98.5 334 CYS A O 1
ATOM 2713 N N . ARG A 1 335 ? 12.328 -37.781 -21.312 1 98.31 335 ARG A N 1
ATOM 2714 C CA . ARG A 1 335 ? 12.539 -36.562 -22.109 1 98.31 335 ARG A CA 1
ATOM 2715 C C . ARG A 1 335 ? 12.094 -35.344 -21.344 1 98.31 335 ARG A C 1
ATOM 2717 O O . ARG A 1 335 ? 11.359 -34.5 -21.875 1 98.31 335 ARG A O 1
ATOM 2724 N N . LEU A 1 336 ? 12.453 -35.312 -20.047 1 98.5 336 LEU A N 1
ATOM 2725 C CA . LEU A 1 336 ? 12.133 -34.188 -19.188 1 98.5 336 LEU A CA 1
ATOM 2726 C C . LEU A 1 336 ? 12.82 -32.906 -19.703 1 98.5 336 LEU A C 1
ATOM 2728 O O . LEU A 1 336 ? 14.016 -32.938 -20.016 1 98.5 336 LEU A O 1
ATOM 2732 N N . GLY A 1 337 ? 12.055 -31.875 -19.891 1 98 337 GLY A N 1
ATOM 2733 C CA . GLY A 1 337 ? 12.656 -30.578 -20.141 1 98 337 GLY A CA 1
ATOM 2734 C C . GLY A 1 337 ? 12.867 -29.766 -18.891 1 98 337 GLY A C 1
ATOM 2735 O O . GLY A 1 337 ? 12.07 -29.828 -17.953 1 98 337 GLY A O 1
ATOM 2736 N N . LEU A 1 338 ? 13.93 -29.016 -18.812 1 97.62 338 LEU A N 1
ATOM 2737 C CA . LEU A 1 338 ? 14.234 -28.094 -17.719 1 97.62 338 LEU A CA 1
ATOM 2738 C C . LEU A 1 338 ? 14.531 -26.688 -18.266 1 97.62 338 LEU A C 1
ATOM 2740 O O . LEU A 1 338 ? 15.508 -26.5 -18.984 1 97.62 338 LEU A O 1
ATOM 2744 N N . LEU A 1 339 ? 13.664 -25.75 -17.953 1 97.62 339 LEU A N 1
ATOM 2745 C CA . LEU A 1 339 ? 13.961 -24.375 -18.312 1 97.62 339 LEU A CA 1
ATOM 2746 C C . LEU A 1 339 ? 14.867 -23.719 -17.281 1 97.62 339 LEU A C 1
ATOM 2748 O O . LEU A 1 339 ? 14.383 -23.188 -16.281 1 97.62 339 LEU A O 1
ATOM 2752 N N . GLY A 1 340 ? 16.078 -23.594 -17.609 1 97.12 340 GLY A N 1
ATOM 2753 C CA . GLY A 1 340 ? 17.062 -23.109 -16.656 1 97.12 340 GLY A CA 1
ATOM 2754 C C . GLY A 1 340 ? 17.047 -21.594 -16.516 1 97.12 340 GLY A C 1
ATOM 2755 O O . GLY A 1 340 ? 16.812 -20.875 -17.484 1 97.12 340 GLY A O 1
ATOM 2756 N N . GLU A 1 341 ? 17.25 -21.094 -15.312 1 97.94 341 GLU A N 1
ATOM 2757 C CA . GLU A 1 341 ? 17.625 -19.703 -15.055 1 97.94 341 GLU A CA 1
ATOM 2758 C C . GLU A 1 341 ? 19.125 -19.5 -15.203 1 97.94 341 GLU A C 1
ATOM 2760 O O . GLU A 1 341 ? 19.875 -19.594 -14.219 1 97.94 341 GLU A O 1
ATOM 2765 N N . VAL A 1 342 ? 19.547 -19.047 -16.359 1 98.12 342 VAL A N 1
ATOM 2766 C CA . VAL A 1 342 ? 20.922 -19.25 -16.797 1 98.12 342 VAL A CA 1
ATOM 2767 C C . VAL A 1 342 ? 21.75 -18 -16.484 1 98.12 342 VAL A C 1
ATOM 2769 O O . VAL A 1 342 ? 22.969 -18.047 -16.484 1 98.12 342 VAL A O 1
ATOM 2772 N N . ALA A 1 343 ? 21.078 -16.906 -16.281 1 98.62 343 ALA A N 1
ATOM 2773 C CA . ALA A 1 343 ? 21.734 -15.656 -15.914 1 98.62 343 ALA A CA 1
ATOM 2774 C C . ALA A 1 343 ? 20.859 -14.812 -14.992 1 98.62 343 ALA A C 1
ATOM 2776 O O . ALA A 1 343 ? 19.625 -14.844 -15.102 1 98.62 343 ALA A O 1
ATOM 2777 N N . THR A 1 344 ? 21.484 -14.141 -14.07 1 98.5 344 THR A N 1
ATOM 2778 C CA . THR A 1 344 ? 20.766 -13.297 -13.117 1 98.5 344 THR A CA 1
ATOM 2779 C C . THR A 1 344 ? 21.594 -12.062 -12.766 1 98.5 344 THR A C 1
ATOM 2781 O O . THR A 1 344 ? 22.797 -12.047 -12.969 1 98.5 344 THR A O 1
ATOM 2784 N N . MET A 1 345 ? 20.938 -11.078 -12.391 1 98.5 345 MET A N 1
ATOM 2785 C CA . MET A 1 345 ? 21.562 -9.922 -11.75 1 98.5 345 MET A CA 1
ATOM 2786 C C . MET A 1 345 ? 20.828 -9.555 -10.461 1 98.5 345 MET A C 1
ATOM 2788 O O . MET A 1 345 ? 19.609 -9.672 -10.383 1 98.5 345 MET A O 1
ATOM 2792 N N . ASN A 1 346 ? 21.578 -9.219 -9.477 1 98.12 346 ASN A N 1
ATOM 2793 C CA . ASN A 1 346 ? 21.047 -8.789 -8.188 1 98.12 346 ASN A CA 1
ATOM 2794 C C . ASN A 1 346 ? 21.562 -7.41 -7.789 1 98.12 346 ASN A C 1
ATOM 2796 O O . ASN A 1 346 ? 22.734 -7.094 -8.031 1 98.12 346 ASN A O 1
ATOM 2800 N N . VAL A 1 347 ? 20.719 -6.57 -7.305 1 98.25 347 VAL A N 1
ATOM 2801 C CA . VAL A 1 347 ? 21.094 -5.27 -6.754 1 98.25 347 VAL A CA 1
ATOM 2802 C C . VAL A 1 347 ? 20.625 -5.176 -5.301 1 98.25 347 VAL A C 1
ATOM 2804 O O . VAL A 1 347 ? 19.422 -5.23 -5.02 1 98.25 347 VAL A O 1
ATOM 2807 N N . ASP A 1 348 ? 21.5 -5.012 -4.406 1 94.12 348 ASP A N 1
ATOM 2808 C CA . ASP A 1 348 ? 21.172 -4.879 -2.99 1 94.12 348 ASP A CA 1
ATOM 2809 C C . ASP A 1 348 ? 20.844 -3.428 -2.639 1 94.12 348 ASP A C 1
ATOM 2811 O O . ASP A 1 348 ? 21.453 -2.502 -3.18 1 94.12 348 ASP A O 1
ATOM 2815 N N . HIS A 1 349 ? 19.938 -3.295 -1.757 1 95.62 349 HIS A N 1
ATOM 2816 C CA . HIS A 1 349 ? 19.656 -1.96 -1.237 1 95.62 349 HIS A CA 1
ATOM 2817 C C . HIS A 1 349 ? 20.578 -1.623 -0.068 1 95.62 349 HIS A C 1
ATOM 2819 O O . HIS A 1 349 ? 20.594 -2.338 0.937 1 95.62 349 HIS A O 1
ATOM 2825 N N . ARG A 1 350 ? 21.25 -0.611 -0.142 1 94.44 350 ARG A N 1
ATOM 2826 C CA . ARG A 1 350 ? 22.344 -0.319 0.778 1 94.44 350 ARG A CA 1
ATOM 2827 C C . ARG A 1 350 ? 21.828 -0.144 2.203 1 94.44 350 ARG A C 1
ATOM 2829 O O . ARG A 1 350 ? 22.484 -0.557 3.162 1 94.44 350 ARG A O 1
ATOM 2836 N N . THR A 1 351 ? 20.594 0.415 2.4 1 95.88 351 THR A N 1
ATOM 2837 C CA . THR A 1 351 ? 20.094 0.71 3.734 1 95.88 351 THR A CA 1
ATOM 2838 C C . THR A 1 351 ? 19.422 -0.521 4.344 1 95.88 351 THR A C 1
ATOM 2840 O O . THR A 1 351 ? 19.719 -0.892 5.48 1 95.88 351 THR A O 1
ATOM 2843 N N . PHE A 1 352 ? 18.562 -1.219 3.648 1 96.44 352 PHE A N 1
ATOM 2844 C CA . PHE A 1 352 ? 17.797 -2.328 4.191 1 96.44 352 PHE A CA 1
ATOM 2845 C C . PHE A 1 352 ? 18.688 -3.506 4.531 1 96.44 352 PHE A C 1
ATOM 2847 O O . PHE A 1 352 ? 18.438 -4.238 5.488 1 96.44 352 PHE A O 1
ATOM 2854 N N . THR A 1 353 ? 19.75 -3.693 3.758 1 94.44 353 THR A N 1
ATOM 2855 C CA . THR A 1 353 ? 20.672 -4.789 4.027 1 94.44 353 THR A CA 1
ATOM 2856 C C . THR A 1 353 ? 21.391 -4.578 5.359 1 94.44 353 THR A C 1
ATOM 2858 O O . THR A 1 353 ? 21.938 -5.52 5.926 1 94.44 353 THR A O 1
ATOM 2861 N N . LYS A 1 354 ? 21.422 -3.346 5.863 1 93.12 354 LYS A N 1
ATOM 2862 C CA . LYS A 1 354 ? 22.078 -3.031 7.125 1 93.12 354 LYS A CA 1
ATOM 2863 C C . LYS A 1 354 ? 21.094 -3.084 8.289 1 93.12 354 LYS A C 1
ATOM 2865 O O . LYS A 1 354 ? 21.5 -2.986 9.453 1 93.12 354 LYS A O 1
ATOM 2870 N N . LEU A 1 355 ? 19.844 -3.223 8.023 1 94.19 355 LEU A N 1
ATOM 2871 C CA . LEU A 1 355 ? 18.812 -3.33 9.047 1 94.19 355 LEU A CA 1
ATOM 2872 C C . LEU A 1 355 ? 18.578 -4.789 9.438 1 94.19 355 LEU A C 1
ATOM 2874 O O . LEU A 1 355 ? 17.984 -5.555 8.672 1 94.19 355 LEU A O 1
ATOM 2878 N N . LYS A 1 356 ? 19.031 -5.168 10.562 1 91.5 356 LYS A N 1
ATOM 2879 C CA . LYS A 1 356 ? 18.812 -6.531 11.031 1 91.5 356 LYS A CA 1
ATOM 2880 C C . LYS A 1 356 ? 17.328 -6.852 11.141 1 91.5 356 LYS A C 1
ATOM 2882 O O . LYS A 1 356 ? 16.578 -6.113 11.789 1 91.5 356 LYS A O 1
ATOM 2887 N N . GLY A 1 357 ? 16.938 -7.902 10.523 1 93 357 GLY A N 1
ATOM 2888 C CA . GLY A 1 357 ? 15.539 -8.312 10.578 1 93 357 GLY A CA 1
ATOM 2889 C C . GLY A 1 357 ? 14.648 -7.508 9.648 1 93 357 GLY A C 1
ATOM 2890 O O . GLY A 1 357 ? 13.43 -7.469 9.836 1 93 357 GLY A O 1
ATOM 2891 N N . ALA A 1 358 ? 15.203 -6.867 8.633 1 95.06 358 ALA A N 1
ATOM 2892 C CA . ALA A 1 358 ? 14.414 -6.094 7.684 1 95.06 358 ALA A CA 1
ATOM 2893 C C . ALA A 1 358 ? 13.305 -6.945 7.074 1 95.06 358 ALA A C 1
ATOM 2895 O O . ALA A 1 358 ? 13.516 -8.125 6.777 1 95.06 358 ALA A O 1
ATOM 2896 N N . PRO A 1 359 ? 12.055 -6.406 6.992 1 95.88 359 PRO A N 1
ATOM 2897 C CA . PRO A 1 359 ? 11.047 -7.141 6.227 1 95.88 359 PRO A CA 1
ATOM 2898 C C . PRO A 1 359 ? 11.57 -7.633 4.879 1 95.88 359 PRO A C 1
ATOM 2900 O O . PRO A 1 359 ? 12.195 -6.867 4.141 1 95.88 359 PRO A O 1
ATOM 2903 N N . TYR A 1 360 ? 11.297 -8.859 4.52 1 95.81 360 TYR A N 1
ATOM 2904 C CA . TYR A 1 360 ? 11.961 -9.539 3.414 1 95.81 360 TYR A CA 1
ATOM 2905 C C . TYR A 1 360 ? 11.688 -8.82 2.096 1 95.81 360 TYR A C 1
ATOM 2907 O O . TYR A 1 360 ? 12.531 -8.812 1.199 1 95.81 360 TYR A O 1
ATOM 2915 N N . GLN A 1 361 ? 10.492 -8.242 1.961 1 96.62 361 GLN A N 1
ATOM 2916 C CA . GLN A 1 361 ? 10.102 -7.621 0.701 1 96.62 361 GLN A CA 1
ATOM 2917 C C . GLN A 1 361 ? 11.031 -6.469 0.344 1 96.62 361 GLN A C 1
ATOM 2919 O O . GLN A 1 361 ? 11.172 -6.113 -0.828 1 96.62 361 GLN A O 1
ATOM 2924 N N . TYR A 1 362 ? 11.734 -5.871 1.331 1 97.5 362 TYR A N 1
ATOM 2925 C CA . TYR A 1 362 ? 12.625 -4.746 1.08 1 97.5 362 TYR A CA 1
ATOM 2926 C C . TYR A 1 362 ? 14.008 -5.234 0.651 1 97.5 362 TYR A C 1
ATOM 2928 O O . TYR A 1 362 ? 14.859 -4.434 0.26 1 97.5 362 TYR A O 1
ATOM 2936 N N . LEU A 1 363 ? 14.195 -6.535 0.657 1 96.75 363 LEU A N 1
ATOM 2937 C CA . LEU A 1 363 ? 15.461 -7.141 0.237 1 96.75 363 LEU A CA 1
ATOM 2938 C C . LEU A 1 363 ? 15.312 -7.805 -1.127 1 96.75 363 LEU A C 1
ATOM 2940 O O . LEU A 1 363 ? 16.203 -8.539 -1.562 1 96.75 363 LEU A O 1
ATOM 2944 N N . GLU A 1 364 ? 14.172 -7.559 -1.84 1 97 364 GLU A N 1
ATOM 2945 C CA . GLU A 1 364 ? 13.844 -8.273 -3.072 1 97 364 GLU A CA 1
ATOM 2946 C C . GLU A 1 364 ? 13.367 -7.309 -4.156 1 97 364 GLU A C 1
ATOM 2948 O O . GLU A 1 364 ? 12.531 -7.664 -4.988 1 97 364 GLU A O 1
ATOM 2953 N N . MET A 1 365 ? 13.914 -6.086 -4.223 1 98.19 365 MET A N 1
ATOM 2954 C CA . MET A 1 365 ? 13.219 -5.023 -4.938 1 98.19 365 MET A CA 1
ATOM 2955 C C . MET A 1 365 ? 13.836 -4.805 -6.316 1 98.19 365 MET A C 1
ATOM 2957 O O . MET A 1 365 ? 13.227 -4.156 -7.176 1 98.19 365 MET A O 1
ATOM 2961 N N . LEU A 1 366 ? 15.086 -5.301 -6.566 1 98.62 366 LEU A N 1
ATOM 2962 C CA . LEU A 1 366 ? 15.75 -4.957 -7.82 1 98.62 366 LEU A CA 1
ATOM 2963 C C . LEU A 1 366 ? 16.672 -6.082 -8.273 1 98.62 366 LEU A C 1
ATOM 2965 O O . LEU A 1 366 ? 17.562 -6.508 -7.516 1 98.62 366 LEU A O 1
ATOM 2969 N N . GLY A 1 367 ? 16.469 -6.539 -9.43 1 98.44 367 GLY A N 1
ATOM 2970 C CA . GLY A 1 367 ? 17.188 -7.641 -10.039 1 98.44 367 GLY A CA 1
ATOM 2971 C C . GLY A 1 367 ? 16.484 -8.234 -11.242 1 98.44 367 GLY A C 1
ATOM 2972 O O . GLY A 1 367 ? 15.453 -7.711 -11.68 1 98.44 367 GLY A O 1
ATOM 2973 N N . VAL A 1 368 ? 17.094 -9.273 -11.828 1 98.69 368 VAL A N 1
ATOM 2974 C CA . VAL A 1 368 ? 16.5 -9.938 -12.984 1 98.69 368 VAL A CA 1
ATOM 2975 C C . VAL A 1 368 ? 16.938 -11.391 -13.031 1 98.69 368 VAL A C 1
ATOM 2977 O O . VAL A 1 368 ? 18.047 -11.727 -12.578 1 98.69 368 VAL A O 1
ATOM 2980 N N . ILE A 1 369 ? 16.094 -12.227 -13.477 1 98.44 369 ILE A N 1
ATOM 2981 C CA . ILE A 1 369 ? 16.406 -13.602 -13.828 1 98.44 369 ILE A CA 1
ATOM 2982 C C . ILE A 1 369 ? 16.078 -13.852 -15.305 1 98.44 369 ILE A C 1
ATOM 2984 O O . ILE A 1 369 ? 14.969 -13.578 -15.75 1 98.44 369 ILE A O 1
ATOM 2988 N N . TRP A 1 370 ? 17.047 -14.25 -16.078 1 98.75 370 TRP A N 1
ATOM 2989 C CA . TRP A 1 370 ? 16.844 -14.703 -17.453 1 98.75 370 TRP A CA 1
ATOM 2990 C C . TRP A 1 370 ? 16.703 -16.219 -17.516 1 98.75 370 TRP A C 1
ATOM 2992 O O . TRP A 1 370 ? 17.641 -16.953 -17.188 1 98.75 370 TRP A O 1
ATOM 3002 N N . ARG A 1 371 ? 15.547 -16.641 -17.922 1 98.25 371 ARG A N 1
ATOM 3003 C CA . ARG A 1 371 ? 15.219 -18.047 -18.016 1 98.25 371 ARG A CA 1
ATOM 3004 C C . ARG A 1 371 ? 15.109 -18.484 -19.469 1 98.25 371 ARG A C 1
ATOM 3006 O O . ARG A 1 371 ? 14.586 -17.75 -20.312 1 98.25 371 ARG A O 1
ATOM 3013 N N . GLU A 1 372 ? 15.523 -19.703 -19.766 1 98.12 372 GLU A N 1
ATOM 3014 C CA . GLU A 1 372 ? 15.43 -20.25 -21.109 1 98.12 372 GLU A CA 1
ATOM 3015 C C . GLU A 1 372 ? 13.992 -20.234 -21.609 1 98.12 372 GLU A C 1
ATOM 3017 O O . GLU A 1 372 ? 13.055 -20.359 -20.828 1 98.12 372 GLU A O 1
ATOM 3022 N N . SER A 1 373 ? 13.859 -20.062 -22.922 1 98.06 373 SER A N 1
ATOM 3023 C CA . SER A 1 373 ? 12.547 -19.969 -23.547 1 98.06 373 SER A CA 1
ATOM 3024 C C . SER A 1 373 ? 11.914 -21.344 -23.719 1 98.06 373 SER A C 1
ATOM 3026 O O . SER A 1 373 ? 12.586 -22.297 -24.109 1 98.06 373 SER A O 1
ATOM 3028 N N . ILE A 1 374 ? 10.656 -21.438 -23.469 1 97.81 374 ILE A N 1
ATOM 3029 C CA . ILE A 1 374 ? 9.914 -22.672 -23.641 1 97.81 374 ILE A CA 1
ATOM 3030 C C . ILE A 1 374 ? 9.938 -23.094 -25.094 1 97.81 374 ILE A C 1
ATOM 3032 O O . ILE A 1 374 ? 9.961 -24.297 -25.406 1 97.81 374 ILE A O 1
ATOM 3036 N N . TYR A 1 375 ? 10.062 -22.203 -26.016 1 97.31 375 TYR A N 1
ATOM 3037 C CA . TYR A 1 375 ? 9.945 -22.469 -27.453 1 97.31 375 TYR A CA 1
ATOM 3038 C C . TYR A 1 375 ? 11.219 -23.125 -27.984 1 97.31 375 TYR A C 1
ATOM 3040 O O . TYR A 1 375 ? 11.172 -23.844 -28.984 1 97.31 375 TYR A O 1
ATOM 3048 N N . GLN A 1 376 ? 12.266 -22.875 -27.297 1 96.06 376 GLN A N 1
ATOM 3049 C CA . GLN A 1 376 ? 13.523 -23.469 -27.719 1 96.06 376 GLN A CA 1
ATOM 3050 C C . GLN A 1 376 ? 13.633 -24.922 -27.25 1 96.06 376 GLN A C 1
ATOM 3052 O O . GLN A 1 376 ? 14.469 -25.672 -27.734 1 96.06 376 GLN A O 1
ATOM 3057 N N . GLU A 1 377 ? 12.805 -25.25 -26.344 1 96.19 377 GLU A N 1
ATOM 3058 C CA . GLU A 1 377 ? 12.852 -26.594 -25.75 1 96.19 377 GLU A CA 1
ATOM 3059 C C . GLU A 1 377 ? 11.953 -27.562 -26.516 1 96.19 377 GLU A C 1
ATOM 3061 O O . GLU A 1 377 ? 12.086 -28.781 -26.375 1 96.19 377 GLU A O 1
ATOM 3066 N N . LEU A 1 378 ? 11.109 -27.109 -27.375 1 97.56 378 LEU A N 1
ATOM 3067 C CA . LEU A 1 378 ? 10.07 -27.922 -28 1 97.56 378 LEU A CA 1
ATOM 3068 C C . LEU A 1 378 ? 10.625 -28.656 -29.219 1 97.56 378 LEU A C 1
ATOM 3070 O O . LEU A 1 378 ? 11.492 -28.141 -29.922 1 97.56 378 LEU A O 1
ATOM 3074 N N . GLU A 1 379 ? 10.141 -29.812 -29.453 1 96.44 379 GLU A N 1
ATOM 3075 C CA . GLU A 1 379 ? 10.383 -30.578 -30.672 1 96.44 379 GLU A CA 1
ATOM 3076 C C . GLU A 1 379 ? 9.25 -30.375 -31.688 1 96.44 379 GLU A C 1
ATOM 3078 O O . GLU A 1 379 ? 8.227 -29.766 -31.359 1 96.44 379 GLU A O 1
ATOM 3083 N N . ASP A 1 380 ? 9.484 -30.891 -32.875 1 95.81 380 ASP A N 1
ATOM 3084 C CA . ASP A 1 380 ? 8.492 -30.719 -33.938 1 95.81 380 ASP A CA 1
ATOM 3085 C C . ASP A 1 380 ? 7.164 -31.375 -33.562 1 95.81 380 ASP A C 1
ATOM 3087 O O . ASP A 1 380 ? 7.137 -32.5 -33.094 1 95.81 380 ASP A O 1
ATOM 3091 N N . GLY A 1 381 ? 6.109 -30.578 -33.719 1 96.38 381 GLY A N 1
ATOM 3092 C CA . GLY A 1 381 ? 4.77 -31.094 -33.5 1 96.38 381 GLY A CA 1
ATOM 3093 C C . GLY A 1 381 ? 4.348 -31 -32.031 1 96.38 381 GLY A C 1
ATOM 3094 O O . GLY A 1 381 ? 3.199 -31.297 -31.688 1 96.38 381 GLY A O 1
ATOM 3095 N N . GLU A 1 382 ? 5.195 -30.562 -31.172 1 97.88 382 GLU A N 1
ATOM 3096 C CA . GLU A 1 382 ? 4.895 -30.453 -29.75 1 97.88 382 GLU A CA 1
ATOM 3097 C C . GLU A 1 382 ? 4.191 -29.141 -29.422 1 97.88 382 GLU A C 1
ATOM 3099 O O . GLU A 1 382 ? 4.5 -28.109 -30.016 1 97.88 382 GLU A O 1
ATOM 3104 N N . GLN A 1 383 ? 3.252 -29.234 -28.547 1 97.88 383 GLN A N 1
ATOM 3105 C CA . GLN A 1 383 ? 2.516 -28.078 -28.062 1 97.88 383 GLN A CA 1
ATOM 3106 C C . GLN A 1 383 ? 2.615 -27.969 -26.547 1 97.88 383 GLN A C 1
ATOM 3108 O O . GLN A 1 383 ? 2.094 -28.812 -25.812 1 97.88 383 GLN A O 1
ATOM 3113 N N . PRO A 1 384 ? 3.299 -26.906 -26.125 1 98.19 384 PRO A N 1
ATOM 3114 C CA . PRO A 1 384 ? 3.35 -26.703 -24.672 1 98.19 384 PRO A CA 1
ATOM 3115 C C . PRO A 1 384 ? 2.082 -26.047 -24.125 1 98.19 384 PRO A C 1
ATOM 3117 O O . PRO A 1 384 ? 1.532 -25.141 -24.766 1 98.19 384 PRO A O 1
ATOM 3120 N N . ILE A 1 385 ? 1.574 -26.469 -22.984 1 98.38 385 ILE A N 1
ATOM 3121 C CA . ILE A 1 385 ? 0.504 -25.812 -22.234 1 98.38 385 ILE A CA 1
ATOM 3122 C C . ILE A 1 385 ? 0.849 -25.781 -20.75 1 98.38 385 ILE A C 1
ATOM 3124 O O . ILE A 1 385 ? 1.537 -26.672 -20.25 1 98.38 385 ILE A O 1
ATOM 3128 N N . THR A 1 386 ? 0.474 -24.688 -20.062 1 97.81 386 THR A N 1
ATOM 3129 C CA . THR A 1 386 ? 0.577 -24.734 -18.609 1 97.81 386 THR A CA 1
ATOM 3130 C C . THR A 1 386 ? -0.281 -25.859 -18.031 1 97.81 386 THR A C 1
ATOM 3132 O O . THR A 1 386 ? -1.399 -26.094 -18.5 1 97.81 386 THR A O 1
ATOM 3135 N N . LEU A 1 387 ? 0.249 -26.594 -17.062 1 98.12 387 LEU A N 1
ATOM 3136 C CA . LEU A 1 387 ? -0.509 -27.672 -16.453 1 98.12 387 LEU A CA 1
ATOM 3137 C C . LEU A 1 387 ? -1.815 -27.156 -15.859 1 98.12 387 LEU A C 1
ATOM 3139 O O . LEU A 1 387 ? -2.822 -27.875 -15.852 1 98.12 387 LEU A O 1
ATOM 3143 N N . ALA A 1 388 ? -1.851 -25.922 -15.461 1 97.56 388 ALA A N 1
ATOM 3144 C CA . ALA A 1 388 ? -3.027 -25.281 -14.883 1 97.56 388 ALA A CA 1
ATOM 3145 C C . ALA A 1 388 ? -4.191 -25.281 -15.867 1 97.56 388 ALA A C 1
ATOM 3147 O O . ALA A 1 388 ? -5.355 -25.25 -15.461 1 97.56 388 ALA A O 1
ATOM 3148 N N . ALA A 1 389 ? -3.914 -25.344 -17.094 1 97.62 389 ALA A N 1
ATOM 3149 C CA . ALA A 1 389 ? -4.934 -25.234 -18.141 1 97.62 389 ALA A CA 1
ATOM 3150 C C . ALA A 1 389 ? -5.898 -26.406 -18.094 1 97.62 389 ALA A C 1
ATOM 3152 O O . ALA A 1 389 ? -7.059 -26.281 -18.484 1 97.62 389 ALA A O 1
ATOM 3153 N N . LEU A 1 390 ? -5.422 -27.531 -17.594 1 98.25 390 LEU A N 1
ATOM 3154 C CA . LEU A 1 390 ? -6.258 -28.719 -17.562 1 98.25 390 LEU A CA 1
ATOM 3155 C C . LEU A 1 390 ? -7.445 -28.531 -16.625 1 98.25 390 LEU A C 1
ATOM 3157 O O . LEU A 1 390 ? -8.445 -29.234 -16.719 1 98.25 390 LEU A O 1
ATOM 3161 N N . LEU A 1 391 ? -7.352 -27.531 -15.742 1 97.44 391 LEU A N 1
ATOM 3162 C CA . LEU A 1 391 ? -8.414 -27.281 -14.773 1 97.44 391 LEU A CA 1
ATOM 3163 C C . LEU A 1 391 ? -9.383 -26.219 -15.281 1 97.44 391 LEU A C 1
ATOM 3165 O O . LEU A 1 391 ? -10.406 -25.953 -14.648 1 97.44 391 LEU A O 1
ATOM 3169 N N . HIS A 1 392 ? -9.094 -25.656 -16.391 1 96 392 HIS A N 1
ATOM 3170 C CA . HIS A 1 392 ? -9.867 -24.516 -16.891 1 96 392 HIS A CA 1
ATOM 3171 C C . HIS A 1 392 ? -11.188 -24.984 -17.5 1 96 392 HIS A C 1
ATOM 3173 O O . HIS A 1 392 ? -11.234 -25.984 -18.203 1 96 392 HIS A O 1
ATOM 3179 N N . GLU A 1 393 ? -12.219 -24.312 -17.188 1 93.81 393 GLU A N 1
ATOM 3180 C CA . GLU A 1 393 ? -13.531 -24.453 -17.812 1 93.81 393 GLU A CA 1
ATOM 3181 C C . GLU A 1 393 ? -13.992 -23.141 -18.438 1 93.81 393 GLU A C 1
ATOM 3183 O O . GLU A 1 393 ? -13.883 -22.078 -17.828 1 93.81 393 GLU A O 1
ATOM 3188 N N . ASP A 1 394 ? -14.453 -23.219 -19.641 1 91.69 394 ASP A N 1
ATOM 3189 C CA . ASP A 1 394 ? -14.898 -21.984 -20.297 1 91.69 394 ASP A CA 1
ATOM 3190 C C . ASP A 1 394 ? -16.266 -21.547 -19.766 1 91.69 394 ASP A C 1
ATOM 3192 O O . ASP A 1 394 ? -16.797 -22.156 -18.844 1 91.69 394 ASP A O 1
ATOM 3196 N N . SER A 1 395 ? -16.797 -20.422 -20.25 1 84.88 395 SER A N 1
ATOM 3197 C CA . SER A 1 395 ? -18 -19.797 -19.719 1 84.88 395 SER A CA 1
ATOM 3198 C C . SER A 1 395 ? -19.234 -20.672 -19.969 1 84.88 395 SER A C 1
ATOM 3200 O O . SER A 1 395 ? -20.266 -20.5 -19.312 1 84.88 395 SER A O 1
ATOM 3202 N N . GLU A 1 396 ? -19.125 -21.641 -20.875 1 87.56 396 GLU A N 1
ATOM 3203 C CA . GLU A 1 396 ? -20.234 -22.516 -21.188 1 87.56 396 GLU A CA 1
ATOM 3204 C C . GLU A 1 396 ? -20.156 -23.812 -20.391 1 87.56 396 GLU A C 1
ATOM 3206 O O . GLU A 1 396 ? -21.047 -24.672 -20.484 1 87.56 396 GLU A O 1
ATOM 3211 N N . GLY A 1 397 ? -19.062 -23.953 -19.688 1 89.06 397 GLY A N 1
ATOM 3212 C CA . GLY A 1 397 ? -18.938 -25.109 -18.812 1 89.06 397 GLY A CA 1
ATOM 3213 C C . GLY A 1 397 ? -18.125 -26.234 -19.438 1 89.06 397 GLY A C 1
ATOM 3214 O O . GLY A 1 397 ? -17.953 -27.297 -18.828 1 89.06 397 GLY A O 1
ATOM 3215 N N . THR A 1 398 ? -17.625 -26.031 -20.625 1 94.81 398 THR A N 1
ATOM 3216 C CA . THR A 1 398 ? -16.766 -27.031 -21.25 1 94.81 398 THR A CA 1
ATOM 3217 C C . THR A 1 398 ? -15.344 -26.938 -20.703 1 94.81 398 THR A C 1
ATOM 3219 O O . THR A 1 398 ? -14.734 -25.859 -20.719 1 94.81 398 THR A O 1
ATOM 3222 N N . SER A 1 399 ? -14.875 -28.094 -20.219 1 96.44 399 SER A N 1
ATOM 3223 C CA . SER A 1 399 ? -13.516 -28.094 -19.688 1 96.44 399 SER A CA 1
ATOM 3224 C C . SER A 1 399 ? -12.484 -28.234 -20.797 1 96.44 399 SER A C 1
ATOM 3226 O O . SER A 1 399 ? -12.742 -28.875 -21.812 1 96.44 399 SER A O 1
ATOM 3228 N N . LEU A 1 400 ? -11.367 -27.625 -20.641 1 97.5 400 LEU A N 1
ATOM 3229 C CA . LEU A 1 400 ? -10.297 -27.688 -21.641 1 97.5 400 LEU A CA 1
ATOM 3230 C C . LEU A 1 400 ? -9.75 -29.109 -21.766 1 97.5 400 LEU A C 1
ATOM 3232 O O . LEU A 1 400 ? -9.414 -29.547 -22.859 1 97.5 400 LEU A O 1
ATOM 3236 N N . VAL A 1 401 ? -9.656 -29.844 -20.672 1 98.38 401 VAL A N 1
ATOM 3237 C CA . VAL A 1 401 ? -9.148 -31.203 -20.703 1 98.38 401 VAL A CA 1
ATOM 3238 C C . VAL A 1 401 ? -10.086 -32.094 -21.516 1 98.38 401 VAL A C 1
ATOM 3240 O O . VAL A 1 401 ? -9.633 -33 -22.234 1 98.38 401 VAL A O 1
ATOM 3243 N N . GLN A 1 402 ? -11.359 -31.859 -21.391 1 98 402 GLN A N 1
ATOM 3244 C CA . GLN A 1 402 ? -12.32 -32.594 -22.203 1 98 402 GLN A CA 1
ATOM 3245 C C . GLN A 1 402 ? -12.047 -32.375 -23.688 1 98 402 GLN A C 1
ATOM 3247 O O . GLN A 1 402 ? -12.086 -33.344 -24.484 1 98 402 GLN A O 1
ATOM 3252 N N . THR A 1 403 ? -11.789 -31.156 -24.016 1 98.25 403 THR A N 1
ATOM 3253 C CA . THR A 1 403 ? -11.492 -30.812 -25.406 1 98.25 403 THR A CA 1
ATOM 3254 C C . THR A 1 403 ? -10.211 -31.5 -25.859 1 98.25 403 THR A C 1
ATOM 3256 O O . THR A 1 403 ? -10.156 -32.031 -26.969 1 98.25 403 THR A O 1
ATOM 3259 N N . TYR A 1 404 ? -9.172 -31.531 -25.062 1 98.56 404 TYR A N 1
ATOM 3260 C CA . TYR A 1 404 ? -7.926 -32.188 -25.406 1 98.56 404 TYR A CA 1
ATOM 3261 C C . TYR A 1 404 ? -8.133 -33.688 -25.594 1 98.56 404 TYR A C 1
ATOM 3263 O O . TYR A 1 404 ? -7.598 -34.312 -26.531 1 98.56 404 TYR A O 1
ATOM 3271 N N . ILE A 1 405 ? -8.875 -34.344 -24.75 1 98.56 405 ILE A N 1
ATOM 3272 C CA . ILE A 1 405 ? -9.117 -35.781 -24.812 1 98.56 405 ILE A CA 1
ATOM 3273 C C . ILE A 1 405 ? -9.898 -36.094 -26.078 1 98.56 405 ILE A C 1
ATOM 3275 O O . ILE A 1 405 ? -9.539 -37.031 -26.797 1 98.56 405 ILE A O 1
ATOM 3279 N N . GLU A 1 406 ? -10.906 -35.312 -26.359 1 98 406 GLU A N 1
ATOM 3280 C CA . GLU A 1 406 ? -11.719 -35.531 -27.547 1 98 406 GLU A CA 1
ATOM 3281 C C . GLU A 1 406 ? -10.875 -35.406 -28.812 1 98 406 GLU A C 1
ATOM 3283 O O . GLU A 1 406 ? -10.961 -36.25 -29.719 1 98 406 GLU A O 1
ATOM 3288 N N . LYS A 1 407 ? -10.078 -34.469 -28.859 1 97.88 407 LYS A N 1
ATOM 3289 C CA . LYS A 1 407 ? -9.266 -34.219 -30.047 1 97.88 407 LYS A CA 1
ATOM 3290 C C . LYS A 1 407 ? -8.164 -35.25 -30.188 1 97.88 407 LYS A C 1
ATOM 3292 O O . LYS A 1 407 ? -7.727 -35.562 -31.297 1 97.88 407 LYS A O 1
ATOM 3297 N N . SER A 1 408 ? -7.688 -35.812 -29.109 1 98.19 408 SER A N 1
ATOM 3298 C CA . SER A 1 408 ? -6.621 -36.812 -29.125 1 98.19 408 SER A CA 1
ATOM 3299 C C . SER A 1 408 ? -7.117 -38.156 -29.688 1 98.19 408 SER A C 1
ATOM 3301 O O . SER A 1 408 ? -6.312 -39 -30.062 1 98.19 408 SER A O 1
ATOM 3303 N N . GLU A 1 409 ? -8.406 -38.438 -29.625 1 97.62 409 GLU A N 1
ATOM 3304 C CA . GLU A 1 409 ? -9.07 -39.656 -30.062 1 97.62 409 GLU A CA 1
ATOM 3305 C C . GLU A 1 409 ? -8.75 -40.844 -29.141 1 97.62 409 GLU A C 1
ATOM 3307 O O . GLU A 1 409 ? -8.945 -42 -29.5 1 97.62 409 GLU A O 1
ATOM 3312 N N . LEU A 1 410 ? -8.266 -40.5 -28.031 1 98.44 410 LEU A N 1
ATOM 3313 C CA . LEU A 1 410 ? -8.055 -41.531 -27.016 1 98.44 410 LEU A CA 1
ATOM 3314 C C . LEU A 1 410 ? -9.25 -41.625 -26.078 1 98.44 410 LEU A C 1
ATOM 3316 O O . LEU A 1 410 ? -10.047 -40.688 -25.984 1 98.44 410 LEU A O 1
ATOM 3320 N N . THR A 1 411 ? -9.352 -42.812 -25.453 1 98.31 411 THR A N 1
ATOM 3321 C CA . THR A 1 411 ? -10.273 -42.906 -24.328 1 98.31 411 THR A CA 1
ATOM 3322 C C . THR A 1 411 ? -9.766 -42.062 -23.141 1 98.31 411 THR A C 1
ATOM 3324 O O . THR A 1 411 ? -8.578 -41.75 -23.078 1 98.31 411 THR A O 1
ATOM 3327 N N . VAL A 1 412 ? -10.641 -41.719 -22.234 1 98.56 412 VAL A N 1
ATOM 3328 C CA . VAL A 1 412 ? -10.25 -40.969 -21.047 1 98.56 412 VAL A CA 1
ATOM 3329 C C . VAL A 1 412 ? -9.164 -41.719 -20.281 1 98.56 412 VAL A C 1
ATOM 3331 O O . VAL A 1 412 ? -8.172 -41.125 -19.859 1 98.56 412 VAL A O 1
ATOM 3334 N N . GLU A 1 413 ? -9.312 -43 -20.125 1 98.56 413 GLU A N 1
ATOM 3335 C CA . GLU A 1 413 ? -8.367 -43.812 -19.391 1 98.56 413 GLU A CA 1
ATOM 3336 C C . GLU A 1 413 ? -6.984 -43.781 -20.031 1 98.56 413 GLU A C 1
ATOM 3338 O O . GLU A 1 413 ? -5.977 -43.625 -19.344 1 98.56 413 GLU A O 1
ATOM 3343 N N . GLN A 1 414 ? -6.965 -43.969 -21.375 1 98.69 414 GLN A N 1
ATOM 3344 C CA . GLN A 1 414 ? -5.695 -43.938 -22.094 1 98.69 414 GLN A CA 1
ATOM 3345 C C . GLN A 1 414 ? -4.992 -42.594 -21.938 1 98.69 414 GLN A C 1
ATOM 3347 O O . GLN A 1 414 ? -3.779 -42.531 -21.719 1 98.69 414 GLN A O 1
ATOM 3352 N N . TRP A 1 415 ? -5.734 -41.531 -22.062 1 98.81 415 TRP A N 1
ATOM 3353 C CA . TRP A 1 415 ? -5.191 -40.188 -21.938 1 98.81 415 TRP A CA 1
ATOM 3354 C C . TRP A 1 415 ? -4.633 -39.938 -20.547 1 98.81 415 TRP A C 1
ATOM 3356 O O . TRP A 1 415 ? -3.549 -39.375 -20.391 1 98.81 415 TRP A O 1
ATOM 3366 N N . VAL A 1 416 ? -5.359 -40.406 -19.469 1 98.81 416 VAL A N 1
ATOM 3367 C CA . VAL A 1 416 ? -4.957 -40.188 -18.094 1 98.81 416 VAL A CA 1
ATOM 3368 C C . VAL A 1 416 ? -3.709 -41.031 -17.797 1 98.81 416 VAL A C 1
ATOM 3370 O O . VAL A 1 416 ? -2.824 -40.594 -17.047 1 98.81 416 VAL A O 1
ATOM 3373 N N . LYS A 1 417 ? -3.619 -42.219 -18.328 1 98.75 417 LYS A N 1
ATOM 3374 C CA . LYS A 1 417 ? -2.426 -43.031 -18.156 1 98.75 417 LYS A CA 1
ATOM 3375 C C . LYS A 1 417 ? -1.194 -42.344 -18.75 1 98.75 417 LYS A C 1
ATOM 3377 O O . LYS A 1 417 ? -0.134 -42.344 -18.125 1 98.75 417 LYS A O 1
ATOM 3382 N N . LYS A 1 418 ? -1.363 -41.781 -19.938 1 98.75 418 LYS A N 1
ATOM 3383 C CA . LYS A 1 418 ? -0.266 -41.031 -20.578 1 98.75 418 LYS A CA 1
ATOM 3384 C C . LYS A 1 418 ? 0.121 -39.812 -19.75 1 98.75 418 LYS A C 1
ATOM 3386 O O . LYS A 1 418 ? 1.308 -39.531 -19.578 1 98.75 418 LYS A O 1
ATOM 3391 N N . LEU A 1 419 ? -0.887 -39.125 -19.297 1 98.88 419 LEU A N 1
ATOM 3392 C CA . LEU A 1 419 ? -0.657 -37.938 -18.469 1 98.88 419 LEU A CA 1
ATOM 3393 C C . LEU A 1 419 ? 0.113 -38.281 -17.203 1 98.88 419 LEU A C 1
ATOM 3395 O O . LEU A 1 419 ? 1.1 -37.625 -16.859 1 98.88 419 LEU A O 1
ATOM 3399 N N . SER A 1 420 ? -0.377 -39.281 -16.453 1 98.75 420 SER A N 1
ATOM 3400 C CA . SER A 1 420 ? 0.227 -39.719 -15.195 1 98.75 420 SER A CA 1
ATOM 3401 C C . SER A 1 420 ? 1.686 -40.094 -15.391 1 98.75 420 SER A C 1
ATOM 3403 O O . SER A 1 420 ? 2.555 -39.719 -14.617 1 98.75 420 SER A O 1
ATOM 3405 N N . SER A 1 421 ? 1.917 -40.875 -16.406 1 98.56 421 SER A N 1
ATOM 3406 C CA . SER A 1 421 ? 3.275 -41.312 -16.688 1 98.56 421 SER A CA 1
ATOM 3407 C C . SER A 1 421 ? 4.188 -40.156 -17.047 1 98.56 421 SER A C 1
ATOM 3409 O O . SER A 1 421 ? 5.324 -40.062 -16.562 1 98.56 421 SER A O 1
ATOM 3411 N N . ALA A 1 422 ? 3.693 -39.281 -17.906 1 98.69 422 ALA A N 1
ATOM 3412 C CA . ALA A 1 422 ? 4.48 -38.125 -18.344 1 98.69 422 ALA A CA 1
ATOM 3413 C C . ALA A 1 422 ? 4.875 -37.25 -17.156 1 98.69 422 ALA A C 1
ATOM 3415 O O . ALA A 1 422 ? 6 -36.75 -17.078 1 98.69 422 ALA A O 1
ATOM 3416 N N . ILE A 1 423 ? 3.969 -37.062 -16.188 1 98.75 423 ILE A N 1
ATOM 3417 C CA . ILE A 1 423 ? 4.172 -36.125 -15.094 1 98.75 423 ILE A CA 1
ATOM 3418 C C . ILE A 1 423 ? 4.957 -36.812 -13.977 1 98.75 423 ILE A C 1
ATOM 3420 O O . ILE A 1 423 ? 5.953 -36.25 -13.484 1 98.75 423 ILE A O 1
ATOM 3424 N N . LEU A 1 424 ? 4.645 -38.031 -13.578 1 98.75 424 LEU A N 1
ATOM 3425 C CA . LEU A 1 424 ? 5.125 -38.625 -12.328 1 98.75 424 LEU A CA 1
ATOM 3426 C C . LEU A 1 424 ? 6.496 -39.25 -12.516 1 98.75 424 LEU A C 1
ATOM 3428 O O . LEU A 1 424 ? 7.336 -39.219 -11.617 1 98.75 424 LEU A O 1
ATOM 3432 N N . ASN A 1 425 ? 6.738 -39.906 -13.695 1 98.75 425 ASN A N 1
ATOM 3433 C CA . ASN A 1 425 ? 7.969 -40.656 -13.859 1 98.75 425 ASN A CA 1
ATOM 3434 C C . ASN A 1 425 ? 9.203 -39.812 -13.586 1 98.75 425 ASN A C 1
ATOM 3436 O O . ASN A 1 425 ? 10.047 -40.156 -12.766 1 98.75 425 ASN A O 1
ATOM 3440 N N . PRO A 1 426 ? 9.312 -38.656 -14.258 1 98.69 426 PRO A N 1
ATOM 3441 C CA . PRO A 1 426 ? 10.508 -37.875 -13.969 1 98.69 426 PRO A CA 1
ATOM 3442 C C . PRO A 1 426 ? 10.523 -37.312 -12.547 1 98.69 426 PRO A C 1
ATOM 3444 O O . PRO A 1 426 ? 11.586 -37.219 -11.93 1 98.69 426 PRO A O 1
ATOM 3447 N N . LEU A 1 427 ? 9.406 -36.906 -11.953 1 98.56 427 LEU A N 1
ATOM 3448 C CA . LEU A 1 427 ? 9.328 -36.344 -10.602 1 98.56 427 LEU A CA 1
ATOM 3449 C C . LEU A 1 427 ? 9.734 -37.406 -9.57 1 98.56 427 LEU A C 1
ATOM 3451 O O . LEU A 1 427 ? 10.477 -37.094 -8.633 1 98.56 427 LEU A O 1
ATOM 3455 N N . LEU A 1 428 ? 9.242 -38.625 -9.758 1 98.69 428 LEU A N 1
ATOM 3456 C CA . LEU A 1 428 ? 9.57 -39.719 -8.844 1 98.69 428 LEU A CA 1
ATOM 3457 C C . LEU A 1 428 ? 11.055 -40.031 -8.891 1 98.69 428 LEU A C 1
ATOM 3459 O O . LEU A 1 428 ? 11.664 -40.344 -7.863 1 98.69 428 LEU A O 1
ATOM 3463 N N . HIS A 1 429 ? 11.57 -40 -10.117 1 98.69 429 HIS A N 1
ATOM 3464 C CA . HIS A 1 429 ? 12.984 -40.312 -10.266 1 98.69 429 HIS A CA 1
ATOM 3465 C C . HIS A 1 429 ? 13.867 -39.312 -9.562 1 98.69 429 HIS A C 1
ATOM 3467 O O . HIS A 1 429 ? 14.836 -39.656 -8.891 1 98.69 429 HIS A O 1
ATOM 3473 N N . TYR A 1 430 ? 13.602 -38.062 -9.688 1 98.06 430 TYR A N 1
ATOM 3474 C CA . TYR A 1 430 ? 14.336 -37.031 -8.945 1 98.06 430 TYR A CA 1
ATOM 3475 C C . TYR A 1 430 ? 14.18 -37.25 -7.441 1 98.06 430 TYR A C 1
ATOM 3477 O O . TYR A 1 430 ? 15.148 -37.062 -6.688 1 98.06 430 TYR A O 1
ATOM 3485 N N . LEU A 1 431 ? 12.992 -37.562 -6.969 1 98.06 431 LEU A N 1
ATOM 3486 C CA . LEU A 1 431 ? 12.727 -37.75 -5.543 1 98.06 431 LEU A CA 1
ATOM 3487 C C . LEU A 1 431 ? 13.492 -38.938 -4.988 1 98.06 431 LEU A C 1
ATOM 3489 O O . LEU A 1 431 ? 14.242 -38.781 -4.02 1 98.06 431 LEU A O 1
ATOM 3493 N N . TYR A 1 432 ? 13.344 -40.094 -5.676 1 98.19 432 TYR A N 1
ATOM 3494 C CA . TYR A 1 432 ? 13.844 -41.344 -5.102 1 98.19 432 TYR A CA 1
ATOM 3495 C C . TYR A 1 432 ? 15.336 -41.5 -5.383 1 98.19 432 TYR A C 1
ATOM 3497 O O . TYR A 1 432 ? 16.109 -41.875 -4.488 1 98.19 432 TYR A O 1
ATOM 3505 N N . GLN A 1 433 ? 15.789 -41.281 -6.613 1 97.81 433 GLN A N 1
ATOM 3506 C CA . GLN A 1 433 ? 17.188 -41.5 -6.98 1 97.81 433 GLN A CA 1
ATOM 3507 C C . GLN A 1 433 ? 18.094 -40.406 -6.43 1 97.81 433 GLN A C 1
ATOM 3509 O O . GLN A 1 433 ? 19.203 -40.688 -5.977 1 97.81 433 GLN A O 1
ATOM 3514 N N . TYR A 1 434 ? 17.609 -39.188 -6.398 1 96.44 434 TYR A N 1
ATOM 3515 C CA . TYR A 1 434 ? 18.516 -38.094 -6.152 1 96.44 434 TYR A CA 1
ATOM 3516 C C . TYR A 1 434 ? 18.141 -37.344 -4.883 1 96.44 434 TYR A C 1
ATOM 3518 O O . TYR A 1 434 ? 18.844 -36.406 -4.461 1 96.44 434 TYR A O 1
ATOM 3526 N N . GLY A 1 435 ? 17.031 -37.656 -4.23 1 96.25 435 GLY A N 1
ATOM 3527 C CA . GLY A 1 435 ? 16.609 -36.969 -3.029 1 96.25 435 GLY A CA 1
ATOM 3528 C C . GLY A 1 435 ? 16.312 -35.5 -3.268 1 96.25 435 GLY A C 1
ATOM 3529 O O . GLY A 1 435 ? 16.547 -34.656 -2.398 1 96.25 435 GLY A O 1
ATOM 3530 N N . THR A 1 436 ? 15.906 -35.188 -4.41 1 95.44 436 THR A N 1
ATOM 3531 C CA . THR A 1 436 ? 15.578 -33.844 -4.844 1 95.44 436 THR A CA 1
ATOM 3532 C C . THR A 1 436 ? 14.148 -33.75 -5.371 1 95.44 436 THR A C 1
ATOM 3534 O O . THR A 1 436 ? 13.672 -34.688 -6.023 1 95.44 436 THR A O 1
ATOM 3537 N N . VAL A 1 437 ? 13.461 -32.688 -4.988 1 96.38 437 VAL A N 1
ATOM 3538 C CA . VAL A 1 437 ? 12.07 -32.594 -5.414 1 96.38 437 VAL A CA 1
ATOM 3539 C C . VAL A 1 437 ? 11.797 -31.219 -6.012 1 96.38 437 VAL A C 1
ATOM 3541 O O . VAL A 1 437 ? 12.336 -30.219 -5.539 1 96.38 437 VAL A O 1
ATOM 3544 N N . PHE A 1 438 ? 11.016 -31.156 -7.113 1 95.81 438 PHE A N 1
ATOM 3545 C CA . PHE A 1 438 ? 10.477 -29.938 -7.672 1 95.81 438 PHE A CA 1
ATOM 3546 C C . PHE A 1 438 ? 9.195 -29.531 -6.953 1 95.81 438 PHE A C 1
ATOM 3548 O O . PHE A 1 438 ? 8.727 -30.234 -6.059 1 95.81 438 PHE A O 1
ATOM 3555 N N . SER A 1 439 ? 8.703 -28.344 -7.23 1 92.88 439 SER A N 1
ATOM 3556 C CA . SER A 1 439 ? 7.352 -27.922 -6.867 1 92.88 439 SER A CA 1
ATOM 3557 C C . SER A 1 439 ? 6.426 -27.938 -8.078 1 92.88 439 SER A C 1
ATOM 3559 O O . SER A 1 439 ? 6.137 -26.891 -8.664 1 92.88 439 SER A O 1
ATOM 3561 N N . PRO A 1 440 ? 5.855 -29.094 -8.312 1 94.25 440 PRO A N 1
ATOM 3562 C CA . PRO A 1 440 ? 5.176 -29.297 -9.594 1 94.25 440 PRO A CA 1
ATOM 3563 C C . PRO A 1 440 ? 3.723 -28.828 -9.562 1 94.25 440 PRO A C 1
ATOM 3565 O O . PRO A 1 440 ? 2.832 -29.531 -10.031 1 94.25 440 PRO A O 1
ATOM 3568 N N . HIS A 1 441 ? 3.475 -27.609 -9.07 1 90.5 441 HIS A N 1
ATOM 3569 C CA . HIS A 1 441 ? 2.111 -27.109 -9.141 1 90.5 441 HIS A CA 1
ATOM 3570 C C . HIS A 1 441 ? 1.786 -26.578 -10.539 1 90.5 441 HIS A C 1
ATOM 3572 O O . HIS A 1 441 ? 2.664 -26.516 -11.398 1 90.5 441 HIS A O 1
ATOM 3578 N N . GLY A 1 442 ? 0.583 -26.25 -10.758 1 92.31 442 GLY A N 1
ATOM 3579 C CA . GLY A 1 442 ? 0.029 -25.953 -12.07 1 92.31 442 GLY A CA 1
ATOM 3580 C C . GLY A 1 442 ? 0.783 -24.859 -12.797 1 92.31 442 GLY A C 1
ATOM 3581 O O . GLY A 1 442 ? 0.903 -24.891 -14.023 1 92.31 442 GLY A O 1
ATOM 3582 N N . GLN A 1 443 ? 1.342 -23.969 -12.094 1 91.88 443 GLN A N 1
ATOM 3583 C CA . GLN A 1 443 ? 2.012 -22.828 -12.703 1 91.88 443 GLN A CA 1
ATOM 3584 C C . GLN A 1 443 ? 3.449 -23.172 -13.078 1 91.88 443 GLN A C 1
ATOM 3586 O O . GLN A 1 443 ? 3.979 -22.656 -14.062 1 91.88 443 GLN A O 1
ATOM 3591 N N . ASN A 1 444 ? 4.074 -24.094 -12.398 1 95.31 444 ASN A N 1
ATOM 3592 C CA . ASN A 1 444 ? 5.5 -24.359 -12.562 1 95.31 444 ASN A CA 1
ATOM 3593 C C . ASN A 1 444 ? 5.75 -25.547 -13.477 1 95.31 444 ASN A C 1
ATOM 3595 O O . ASN A 1 444 ? 6.895 -25.859 -13.805 1 95.31 444 ASN A O 1
ATOM 3599 N N . THR A 1 445 ? 4.695 -26.234 -13.883 1 97.56 445 THR A N 1
ATOM 3600 C CA . THR A 1 445 ? 4.809 -27.391 -14.758 1 97.56 445 THR A CA 1
ATOM 3601 C C . THR A 1 445 ? 4.16 -27.109 -16.109 1 97.56 445 THR A C 1
ATOM 3603 O O . THR A 1 445 ? 3.02 -26.656 -16.172 1 97.56 445 THR A O 1
ATOM 3606 N N . VAL A 1 446 ? 4.941 -27.359 -17.094 1 98.31 446 VAL A N 1
ATOM 3607 C CA . VAL A 1 446 ? 4.434 -27.281 -18.469 1 98.31 446 VAL A CA 1
ATOM 3608 C C . VAL A 1 446 ? 4.172 -28.688 -19 1 98.31 446 VAL A C 1
ATOM 3610 O O . VAL A 1 446 ? 5.051 -29.547 -18.969 1 98.31 446 VAL A O 1
ATOM 3613 N N . LEU A 1 447 ? 2.938 -28.953 -19.438 1 98.69 447 LEU A N 1
ATOM 3614 C CA . LEU A 1 447 ? 2.611 -30.188 -20.141 1 98.69 447 LEU A CA 1
ATOM 3615 C C . LEU A 1 447 ? 2.809 -30.031 -21.641 1 98.69 447 LEU A C 1
ATOM 3617 O O . LEU A 1 447 ? 2.285 -29.094 -22.25 1 98.69 447 LEU A O 1
ATOM 3621 N N . VAL A 1 448 ? 3.578 -30.891 -22.188 1 98.75 448 VAL A N 1
ATOM 3622 C CA . VAL A 1 448 ? 3.789 -30.891 -23.641 1 98.75 448 VAL A CA 1
ATOM 3623 C C . VAL A 1 448 ? 2.877 -31.938 -24.281 1 98.75 448 VAL A C 1
ATOM 3625 O O . VAL A 1 448 ? 2.93 -33.125 -23.953 1 98.75 448 VAL A O 1
ATOM 3628 N N . LEU A 1 449 ? 2.049 -31.469 -25.203 1 98.69 449 LEU A N 1
ATOM 3629 C CA . LEU A 1 449 ? 1.154 -32.344 -25.953 1 98.69 449 LEU A CA 1
ATOM 3630 C C . LEU A 1 449 ? 1.705 -32.594 -27.359 1 98.69 449 LEU A C 1
ATOM 3632 O O . LEU A 1 449 ? 2.377 -31.734 -27.938 1 98.69 449 LEU A O 1
ATOM 3636 N N . LYS A 1 450 ? 1.54 -33.719 -27.859 1 98.19 450 LYS A N 1
ATOM 3637 C CA . LYS A 1 450 ? 1.709 -34.062 -29.266 1 98.19 450 LYS A CA 1
ATOM 3638 C C . LYS A 1 450 ? 0.453 -34.75 -29.812 1 98.19 450 LYS A C 1
ATOM 3640 O O . LYS A 1 450 ? 0.02 -35.781 -29.297 1 98.19 450 LYS A O 1
ATOM 3645 N N . ASP A 1 451 ? -0.159 -34.188 -30.812 1 97.5 451 ASP A N 1
ATOM 3646 C CA . ASP A 1 451 ? -1.455 -34.625 -31.312 1 97.5 451 ASP A CA 1
ATOM 3647 C C . ASP A 1 451 ? -2.484 -34.688 -30.188 1 97.5 451 ASP A C 1
ATOM 3649 O O . ASP A 1 451 ? -3.209 -35.688 -30.062 1 97.5 451 ASP A O 1
ATOM 3653 N N . TYR A 1 452 ? -2.434 -33.75 -29.266 1 98.06 452 TYR A N 1
ATOM 3654 C CA . TYR A 1 452 ? -3.357 -33.531 -28.156 1 98.06 452 TYR A CA 1
ATOM 3655 C C . TYR A 1 452 ? -3.225 -34.625 -27.109 1 98.06 452 TYR A C 1
ATOM 3657 O O . TYR A 1 452 ? -4.102 -34.812 -26.266 1 98.06 452 TYR A O 1
ATOM 3665 N N . GLN A 1 453 ? -2.15 -35.406 -27.188 1 98.5 453 GLN A N 1
ATOM 3666 C CA . GLN A 1 453 ? -1.859 -36.438 -26.203 1 98.5 453 GLN A CA 1
ATOM 3667 C C . GLN A 1 453 ? -0.701 -36 -25.297 1 98.5 453 GLN A C 1
ATOM 3669 O O . GLN A 1 453 ? 0.27 -35.406 -25.766 1 98.5 453 GLN A O 1
ATOM 3674 N N . PRO A 1 454 ? -0.813 -36.312 -23.984 1 98.75 454 PRO A N 1
ATOM 3675 C CA . PRO A 1 454 ? 0.327 -36 -23.125 1 98.75 454 PRO A CA 1
ATOM 3676 C C . PRO A 1 454 ? 1.607 -36.719 -23.562 1 98.75 454 PRO A C 1
ATOM 3678 O O . PRO A 1 454 ? 1.601 -37.938 -23.781 1 98.75 454 PRO A O 1
ATOM 3681 N N . GLU A 1 455 ? 2.666 -35.969 -23.719 1 98.38 455 GLU A N 1
ATOM 3682 C CA . GLU A 1 455 ? 3.92 -36.531 -24.219 1 98.38 455 GLU A CA 1
ATOM 3683 C C . GLU A 1 455 ? 5.008 -36.469 -23.156 1 98.38 455 GLU A C 1
ATOM 3685 O O . GLU A 1 455 ? 5.688 -37.469 -22.906 1 98.38 455 GLU A O 1
ATOM 3690 N N . ARG A 1 456 ? 5.227 -35.375 -22.562 1 98.69 456 ARG A N 1
ATOM 3691 C CA . ARG A 1 456 ? 6.25 -35.125 -21.547 1 98.69 456 ARG A CA 1
ATOM 3692 C C . ARG A 1 456 ? 5.988 -33.844 -20.812 1 98.69 456 ARG A C 1
ATOM 3694 O O . ARG A 1 456 ? 5.016 -33.125 -21.109 1 98.69 456 ARG A O 1
ATOM 3701 N N . ILE A 1 457 ? 6.852 -33.562 -19.781 1 98.69 457 ILE A N 1
ATOM 3702 C CA . ILE A 1 457 ? 6.676 -32.281 -19.094 1 98.69 457 ILE A CA 1
ATOM 3703 C C . ILE A 1 457 ? 7.973 -31.484 -19.156 1 98.69 457 ILE A C 1
ATOM 3705 O O . ILE A 1 457 ? 9.039 -32.031 -19.438 1 98.69 457 ILE A O 1
ATOM 3709 N N . ILE A 1 458 ? 7.867 -30.188 -19 1 98.44 458 ILE A N 1
ATOM 3710 C CA . ILE A 1 458 ? 8.961 -29.25 -18.828 1 98.44 458 ILE A CA 1
ATOM 3711 C C . ILE A 1 458 ? 8.781 -28.516 -17.5 1 98.44 458 ILE A C 1
ATOM 3713 O O . ILE A 1 458 ? 7.719 -27.953 -17.219 1 98.44 458 ILE A O 1
ATOM 3717 N N . MET A 1 459 ? 9.828 -28.594 -16.625 1 97.69 459 MET A N 1
ATOM 3718 C CA . MET A 1 459 ? 9.789 -27.875 -15.352 1 97.69 459 MET A CA 1
ATOM 3719 C C . MET A 1 459 ? 10.406 -26.5 -15.477 1 97.69 459 MET A C 1
ATOM 3721 O O . MET A 1 459 ? 11.414 -26.312 -16.172 1 97.69 459 MET A O 1
ATOM 3725 N N . LYS A 1 460 ? 9.734 -25.547 -14.891 1 95.94 460 LYS A N 1
ATOM 3726 C CA . LYS A 1 460 ? 10.266 -24.188 -14.836 1 95.94 460 LYS A CA 1
ATOM 3727 C C . LYS A 1 460 ? 10.188 -23.625 -13.422 1 95.94 460 LYS A C 1
ATOM 3729 O O . LYS A 1 460 ? 9.508 -24.188 -12.555 1 95.94 460 LYS A O 1
ATOM 3734 N N . ASP A 1 461 ? 10.914 -22.516 -13.117 1 92.19 461 ASP A N 1
ATOM 3735 C CA . ASP A 1 461 ? 10.93 -21.812 -11.844 1 92.19 461 ASP A CA 1
ATOM 3736 C C . ASP A 1 461 ? 11.367 -22.75 -10.711 1 92.19 461 ASP A C 1
ATOM 3738 O O . ASP A 1 461 ? 10.844 -22.672 -9.602 1 92.19 461 ASP A O 1
ATOM 3742 N N . PHE A 1 462 ? 12.258 -23.625 -11.016 1 87.75 462 PHE A N 1
ATOM 3743 C CA . PHE A 1 462 ? 12.625 -24.625 -10.023 1 87.75 462 PHE A CA 1
ATOM 3744 C C . PHE A 1 462 ? 13.734 -24.109 -9.117 1 87.75 462 PHE A C 1
ATOM 3746 O O . PHE A 1 462 ? 13.938 -24.625 -8.016 1 87.75 462 PHE A O 1
ATOM 3753 N N . VAL A 1 463 ? 14.359 -23.047 -9.461 1 82.19 463 VAL A N 1
ATOM 3754 C CA . VAL A 1 463 ? 15.422 -22.5 -8.617 1 82.19 463 VAL A CA 1
ATOM 3755 C C . VAL A 1 463 ? 14.836 -22 -7.301 1 82.19 463 VAL A C 1
ATOM 3757 O O . VAL A 1 463 ? 15.445 -22.156 -6.242 1 82.19 463 VAL A O 1
ATOM 3760 N N . ASP A 1 464 ? 13.648 -21.516 -7.355 1 77.12 464 ASP A N 1
ATOM 3761 C CA . ASP A 1 464 ? 13.008 -20.938 -6.18 1 77.12 464 ASP A CA 1
ATOM 3762 C C . ASP A 1 464 ? 12.312 -22.016 -5.348 1 77.12 464 ASP A C 1
ATOM 3764 O O . ASP A 1 464 ? 12.016 -21.812 -4.168 1 77.12 464 ASP A O 1
ATOM 3768 N N . ASP A 1 465 ? 12.188 -23.203 -5.91 1 81.5 465 ASP A N 1
ATOM 3769 C CA . ASP A 1 465 ? 11.258 -24.094 -5.234 1 81.5 465 ASP A CA 1
ATOM 3770 C C . ASP A 1 465 ? 11.82 -25.516 -5.156 1 81.5 465 ASP A C 1
ATOM 3772 O O . ASP A 1 465 ? 11.117 -26.453 -4.758 1 81.5 465 ASP A O 1
ATOM 3776 N N . VAL A 1 466 ? 13.062 -25.703 -5.602 1 90.38 466 VAL A N 1
ATOM 3777 C CA . VAL A 1 466 ? 13.656 -27.016 -5.461 1 90.38 466 VAL A CA 1
ATOM 3778 C C . VAL A 1 466 ? 14.117 -27.234 -4.02 1 90.38 466 VAL A C 1
ATOM 3780 O O . VAL A 1 466 ? 14.656 -26.312 -3.395 1 90.38 466 VAL A O 1
ATOM 3783 N N . ASN A 1 467 ? 13.828 -28.391 -3.521 1 93.25 467 ASN A N 1
ATOM 3784 C CA . ASN A 1 467 ? 14.242 -28.781 -2.18 1 93.25 467 ASN A CA 1
ATOM 3785 C C . ASN A 1 467 ? 14.977 -30.125 -2.191 1 93.25 467 ASN A C 1
ATOM 3787 O O . ASN A 1 467 ? 14.82 -30.906 -3.123 1 93.25 467 ASN A O 1
ATOM 3791 N N . ILE A 1 468 ? 15.82 -30.328 -1.168 1 94.62 468 ILE A N 1
ATOM 3792 C CA . ILE A 1 468 ? 16.594 -31.562 -1.095 1 94.62 468 ILE A CA 1
ATOM 3793 C C . ILE A 1 468 ? 16.344 -32.25 0.238 1 94.62 468 ILE A C 1
ATOM 3795 O O . ILE A 1 468 ? 15.828 -31.641 1.179 1 94.62 468 ILE A O 1
ATOM 3799 N N . SER A 1 469 ? 16.703 -33.5 0.236 1 95.88 469 SER A N 1
ATOM 3800 C CA . SER A 1 469 ? 16.531 -34.312 1.438 1 95.88 469 SER A CA 1
ATOM 3801 C C . SER A 1 469 ? 17.562 -33.938 2.504 1 95.88 469 SER A C 1
ATOM 3803 O O . SER A 1 469 ? 18.719 -33.688 2.191 1 95.88 469 SER A O 1
ATOM 3805 N N . ASP A 1 470 ? 17.062 -33.938 3.689 1 94.19 470 ASP A N 1
ATOM 3806 C CA . ASP A 1 470 ? 18 -33.781 4.793 1 94.19 470 ASP A CA 1
ATOM 3807 C C . ASP A 1 470 ? 18.625 -35.125 5.207 1 94.19 470 ASP A C 1
ATOM 3809 O O . ASP A 1 470 ? 19.453 -35.156 6.113 1 94.19 470 ASP A O 1
ATOM 3813 N N . GLN A 1 471 ? 18.141 -36.188 4.523 1 93.81 471 GLN A N 1
ATOM 3814 C CA . GLN A 1 471 ? 18.703 -37.5 4.773 1 93.81 471 GLN A CA 1
ATOM 3815 C C . GLN A 1 471 ? 20 -37.719 3.986 1 93.81 471 GLN A C 1
ATOM 3817 O O . GLN A 1 471 ? 20.25 -37.031 2.996 1 93.81 471 GLN A O 1
ATOM 3822 N N . PRO A 1 472 ? 20.797 -38.656 4.477 1 90.75 472 PRO A N 1
ATOM 3823 C CA . PRO A 1 472 ? 22.047 -38.938 3.754 1 90.75 472 PRO A CA 1
ATOM 3824 C C . PRO A 1 472 ? 21.812 -39.656 2.436 1 90.75 472 PRO A C 1
ATOM 3826 O O . PRO A 1 472 ? 21.578 -40.875 2.432 1 90.75 472 PRO A O 1
ATOM 3829 N N . ILE A 1 473 ? 21.75 -39.031 1.354 1 92.12 473 ILE A N 1
ATOM 3830 C CA . ILE A 1 473 ? 21.625 -39.562 -0.002 1 92.12 473 ILE A CA 1
ATOM 3831 C C . ILE A 1 473 ? 22.953 -39.375 -0.736 1 92.12 473 ILE A C 1
ATOM 3833 O O . ILE A 1 473 ? 23.5 -38.281 -0.799 1 92.12 473 ILE A O 1
ATOM 3837 N N . GLN A 1 474 ? 23.5 -40.438 -1.307 1 91.62 474 GLN A N 1
ATOM 3838 C CA . GLN A 1 474 ? 24.828 -40.438 -1.931 1 91.62 474 GLN A CA 1
ATOM 3839 C C . GLN A 1 474 ? 24.922 -39.375 -3.021 1 91.62 474 GLN A C 1
ATOM 3841 O O . GLN A 1 474 ? 25.938 -38.688 -3.127 1 91.62 474 GLN A O 1
ATOM 3846 N N . GLU A 1 475 ? 23.906 -39.219 -3.748 1 91.31 475 GLU A N 1
ATOM 3847 C CA . GLU A 1 475 ? 23.906 -38.344 -4.898 1 91.31 475 GLU A CA 1
ATOM 3848 C C . GLU A 1 475 ? 23.953 -36.875 -4.453 1 91.31 475 GLU A C 1
ATOM 3850 O O . GLU A 1 475 ? 24.297 -36 -5.246 1 91.31 475 GLU A O 1
ATOM 3855 N N . LEU A 1 476 ? 23.594 -36.594 -3.248 1 90.62 476 LEU A N 1
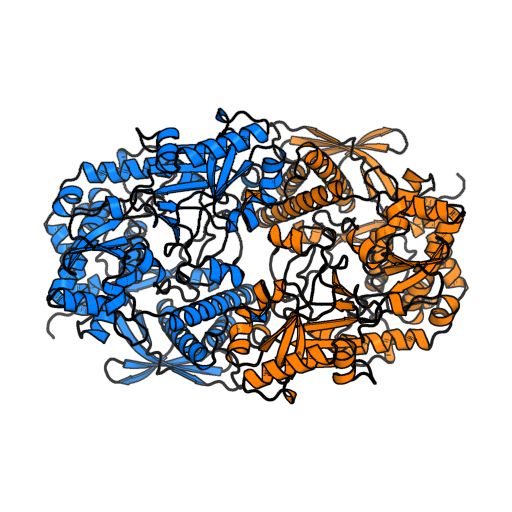ATOM 3856 C CA . LEU A 1 476 ? 23.562 -35.25 -2.738 1 90.62 476 LEU A CA 1
ATOM 3857 C C . LEU A 1 476 ? 24.891 -34.875 -2.115 1 90.62 476 LEU A C 1
ATOM 3859 O O . LEU A 1 476 ? 25.125 -33.688 -1.785 1 90.62 476 LEU A O 1
ATOM 3863 N N . GLN A 1 477 ? 25.734 -35.781 -1.983 1 84.06 477 GLN A N 1
ATOM 3864 C CA . GLN A 1 477 ? 27.031 -35.531 -1.369 1 84.06 477 GLN A CA 1
ATOM 3865 C C . GLN A 1 477 ? 27.906 -34.625 -2.264 1 84.06 477 GLN A C 1
ATOM 3867 O O . GLN A 1 477 ? 28.812 -33.969 -1.783 1 84.06 477 GLN A O 1
ATOM 3872 N N . ALA A 1 478 ? 27.531 -34.594 -3.496 1 78.06 478 ALA A N 1
ATOM 3873 C CA . ALA A 1 478 ? 28.328 -33.812 -4.453 1 78.06 478 ALA A CA 1
ATOM 3874 C C . ALA A 1 478 ? 27.953 -32.344 -4.426 1 78.06 478 ALA A C 1
ATOM 3876 O O . ALA A 1 478 ? 28.609 -31.5 -5.039 1 78.06 478 ALA A O 1
ATOM 3877 N N . LEU A 1 479 ? 26.969 -32 -3.666 1 84.56 479 LEU A N 1
ATOM 3878 C CA . LEU A 1 479 ? 26.531 -30.609 -3.631 1 84.56 479 LEU A CA 1
ATOM 3879 C C . LEU A 1 479 ? 27.562 -29.719 -2.941 1 84.56 479 LEU A C 1
ATOM 3881 O O . LEU A 1 479 ? 28.141 -30.109 -1.928 1 84.56 479 LEU A O 1
ATOM 3885 N N . SER A 1 480 ? 27.797 -28.562 -3.512 1 83 480 SER A N 1
ATOM 3886 C CA . SER A 1 480 ? 28.672 -27.594 -2.865 1 83 480 SER A CA 1
ATOM 3887 C C . SER A 1 480 ? 28.078 -27.078 -1.567 1 83 480 SER A C 1
ATOM 3889 O O . SER A 1 480 ? 26.859 -27.078 -1.405 1 83 480 SER A O 1
ATOM 3891 N N . PRO A 1 481 ? 28.906 -26.688 -0.695 1 82.25 481 PRO A N 1
ATOM 3892 C CA . PRO A 1 481 ? 28.406 -26.109 0.556 1 82.25 481 PRO A CA 1
ATOM 3893 C C . PRO A 1 481 ? 27.5 -24.891 0.329 1 82.25 481 PRO A C 1
ATOM 3895 O O . PRO A 1 481 ? 26.531 -24.703 1.063 1 82.25 481 PRO A O 1
ATOM 3898 N N . GLU A 1 482 ? 27.734 -24.109 -0.658 1 80.19 482 GLU A N 1
ATOM 3899 C CA . GLU A 1 482 ? 26.938 -22.922 -0.959 1 80.19 482 GLU A CA 1
ATOM 3900 C C . GLU A 1 482 ? 25.531 -23.312 -1.387 1 80.19 482 GLU A C 1
ATOM 3902 O O . GLU A 1 482 ? 24.547 -22.703 -0.939 1 80.19 482 GLU A O 1
ATOM 3907 N N . LEU A 1 483 ? 25.469 -24.281 -2.193 1 83.38 483 LEU A N 1
ATOM 3908 C CA . LEU A 1 483 ? 24.156 -24.766 -2.654 1 83.38 483 LEU A CA 1
ATOM 3909 C C . LEU A 1 483 ? 23.359 -25.359 -1.505 1 83.38 483 LEU A C 1
ATOM 3911 O O . LEU A 1 483 ? 22.141 -25.188 -1.426 1 83.38 483 LEU A O 1
ATOM 3915 N N . LYS A 1 484 ? 24.094 -26 -0.704 1 82 484 LYS A N 1
ATOM 3916 C CA . LYS A 1 484 ? 23.422 -26.656 0.416 1 82 484 LYS A CA 1
ATOM 3917 C C . LYS A 1 484 ? 22.828 -25.625 1.377 1 82 484 LYS A C 1
ATOM 3919 O O . LYS A 1 484 ? 21.781 -25.875 1.99 1 82 484 LYS A O 1
ATOM 3924 N N . LYS A 1 485 ? 23.5 -24.547 1.437 1 79.81 485 LYS A N 1
ATOM 3925 C CA . LYS A 1 485 ? 23.047 -23.5 2.344 1 79.81 485 LYS A CA 1
ATOM 3926 C C . LYS A 1 485 ? 21.797 -22.812 1.814 1 79.81 485 LYS A C 1
ATOM 3928 O O . LYS A 1 485 ? 20.953 -22.375 2.594 1 79.81 485 LYS A O 1
ATOM 3933 N N . VAL A 1 486 ? 21.656 -22.781 0.554 1 79.94 486 VAL A N 1
ATOM 3934 C CA . VAL A 1 486 ? 20.578 -22 -0.051 1 79.94 486 VAL A CA 1
ATOM 3935 C C . VAL A 1 486 ? 19.375 -22.891 -0.32 1 79.94 486 VAL A C 1
ATOM 3937 O O . VAL A 1 486 ? 18.219 -22.469 -0.16 1 79.94 486 VAL A O 1
ATOM 3940 N N . LEU A 1 487 ? 19.703 -24.125 -0.678 1 84.5 487 LEU A N 1
ATOM 3941 C CA . LEU A 1 487 ? 18.594 -25.047 -0.921 1 84.5 487 LEU A CA 1
ATOM 3942 C C . LEU A 1 487 ? 17.969 -25.516 0.392 1 84.5 487 LEU A C 1
ATOM 3944 O O . LEU A 1 487 ? 18.688 -25.844 1.34 1 84.5 487 LEU A O 1
ATOM 3948 N N . ARG A 1 488 ? 16.734 -25.484 0.507 1 81.88 488 ARG A N 1
ATOM 3949 C CA . ARG A 1 488 ? 16.062 -25.922 1.721 1 81.88 488 ARG A CA 1
ATOM 3950 C C . ARG A 1 488 ? 16.125 -27.438 1.867 1 81.88 488 ARG A C 1
ATOM 3952 O O . ARG A 1 488 ? 15.852 -28.172 0.915 1 81.88 488 ARG A O 1
ATOM 3959 N N . SER A 1 489 ? 16.531 -27.844 2.982 1 91.25 489 SER A N 1
ATOM 3960 C CA . SER A 1 489 ? 16.531 -29.266 3.303 1 91.25 489 SER A CA 1
ATOM 3961 C C . SER A 1 489 ? 15.297 -29.672 4.09 1 91.25 489 SER A C 1
ATOM 3963 O O . SER A 1 489 ? 14.938 -29.016 5.074 1 91.25 489 SER A O 1
ATOM 3965 N N . GLU A 1 490 ? 14.719 -30.75 3.588 1 94.12 490 GLU A N 1
ATOM 3966 C CA . GLU A 1 490 ? 13.469 -31.203 4.203 1 94.12 490 GLU A CA 1
ATOM 3967 C C . GLU A 1 490 ? 13.586 -32.625 4.711 1 94.12 490 GLU A C 1
ATOM 3969 O O . GLU A 1 490 ? 14.227 -33.469 4.07 1 94.12 490 GLU A O 1
ATOM 3974 N N . PRO A 1 491 ? 12.922 -32.844 5.883 1 96.5 491 PRO A N 1
ATOM 3975 C CA . PRO A 1 491 ? 12.758 -34.25 6.266 1 96.5 491 PRO A CA 1
ATOM 3976 C C . PRO A 1 491 ? 11.883 -35.031 5.285 1 96.5 491 PRO A C 1
ATOM 3978 O O . PRO A 1 491 ? 11.25 -34.438 4.41 1 96.5 491 PRO A O 1
ATOM 3981 N N . PRO A 1 492 ? 11.836 -36.344 5.402 1 97.19 492 PRO A N 1
ATOM 3982 C CA . PRO A 1 492 ? 11.156 -37.188 4.418 1 97.19 492 PRO A CA 1
ATOM 3983 C C . PRO A 1 492 ? 9.703 -36.75 4.18 1 97.19 492 PRO A C 1
ATOM 3985 O O . PRO A 1 492 ? 9.273 -36.625 3.029 1 97.19 492 PRO A O 1
ATOM 3988 N N . GLU A 1 493 ? 8.992 -36.531 5.172 1 95.5 493 GLU A N 1
ATOM 3989 C CA . GLU A 1 493 ? 7.602 -36.125 4.953 1 95.5 493 GLU A CA 1
ATOM 3990 C C . GLU A 1 493 ? 7.512 -34.75 4.277 1 95.5 493 GLU A C 1
ATOM 3992 O O . GLU A 1 493 ? 6.664 -34.562 3.404 1 95.5 493 GLU A O 1
ATOM 3997 N N . GLY A 1 494 ? 8.359 -33.875 4.797 1 95.31 494 GLY A N 1
ATOM 3998 C CA . GLY A 1 494 ? 8.383 -32.562 4.176 1 95.31 494 GLY A CA 1
ATOM 3999 C C . GLY A 1 494 ? 8.727 -32.625 2.697 1 95.31 494 GLY A C 1
ATOM 4000 O O . GLY A 1 494 ? 8.133 -31.891 1.894 1 95.31 494 GLY A O 1
ATOM 4001 N N . LEU A 1 495 ? 9.664 -33.438 2.406 1 96.69 495 LEU A N 1
ATOM 4002 C CA . LEU A 1 495 ? 10.094 -33.562 1.019 1 96.69 495 LEU A CA 1
ATOM 4003 C C . LEU A 1 495 ? 8.977 -34.125 0.147 1 96.69 495 LEU A C 1
ATOM 4005 O O . LEU A 1 495 ? 8.789 -33.688 -0.99 1 96.69 495 LEU A O 1
ATOM 4009 N N . THR A 1 496 ? 8.188 -35.094 0.658 1 97.88 496 THR A N 1
ATOM 4010 C CA . THR A 1 496 ? 7.137 -35.75 -0.113 1 97.88 496 THR A CA 1
ATOM 4011 C C . THR A 1 496 ? 5.941 -34.812 -0.293 1 97.88 496 THR A C 1
ATOM 4013 O O . THR A 1 496 ? 5.125 -35 -1.196 1 97.88 496 THR A O 1
ATOM 4016 N N . GLN A 1 497 ? 5.816 -33.75 0.538 1 96.69 497 GLN A N 1
ATOM 4017 C CA . GLN A 1 497 ? 4.703 -32.812 0.476 1 96.69 497 GLN A CA 1
ATOM 4018 C C . GLN A 1 497 ? 4.676 -32.062 -0.861 1 96.69 497 GLN A C 1
ATOM 4020 O O . GLN A 1 497 ? 3.611 -31.672 -1.327 1 96.69 497 GLN A O 1
ATOM 4025 N N . PHE A 1 498 ? 5.789 -31.953 -1.443 1 96.12 498 PHE A N 1
ATOM 4026 C CA . PHE A 1 498 ? 5.863 -31.219 -2.701 1 96.12 498 PHE A CA 1
ATOM 4027 C C . PHE A 1 498 ? 5.133 -31.969 -3.809 1 96.12 498 PHE A C 1
ATOM 4029 O O . PHE A 1 498 ? 4.617 -31.344 -4.742 1 96.12 498 PHE A O 1
ATOM 4036 N N . ILE A 1 499 ? 5.055 -33.25 -3.699 1 97.75 499 ILE A N 1
ATOM 4037 C CA . ILE A 1 499 ? 4.262 -34.031 -4.648 1 97.75 499 ILE A CA 1
ATOM 4038 C C . ILE A 1 499 ? 2.865 -34.281 -4.078 1 97.75 499 ILE A C 1
ATOM 4040 O O . ILE A 1 499 ? 1.86 -34.031 -4.75 1 97.75 499 ILE A O 1
ATOM 4044 N N . LEU A 1 500 ? 2.807 -34.719 -2.781 1 97.75 500 LEU A N 1
ATOM 4045 C CA . LEU A 1 500 ? 1.525 -35.031 -2.152 1 97.75 500 LEU A CA 1
ATOM 4046 C C . LEU A 1 500 ? 0.619 -33.781 -2.145 1 97.75 500 LEU A C 1
ATOM 4048 O O . LEU A 1 500 ? -0.489 -33.844 -2.684 1 97.75 500 LEU A O 1
ATOM 4052 N N . THR A 1 501 ? 1.1 -32.719 -1.649 1 96.75 501 THR A N 1
ATOM 4053 C CA . THR A 1 501 ? 0.286 -31.516 -1.58 1 96.75 501 THR A CA 1
ATOM 4054 C C . THR A 1 501 ? 0.452 -30.688 -2.846 1 96.75 501 THR A C 1
ATOM 4056 O O . THR A 1 501 ? -0.531 -30.188 -3.406 1 96.75 501 THR A O 1
ATOM 4059 N N . GLY A 1 502 ? 1.66 -30.547 -3.312 1 95.88 502 GLY A N 1
ATOM 4060 C CA . GLY A 1 502 ? 1.97 -29.641 -4.414 1 95.88 502 GLY A CA 1
ATOM 4061 C C . GLY A 1 502 ? 1.363 -30.094 -5.734 1 95.88 502 GLY A C 1
ATOM 4062 O O . GLY A 1 502 ? 1.041 -29.266 -6.582 1 95.88 502 GLY A O 1
ATOM 4063 N N . LEU A 1 503 ? 1.2 -31.359 -5.914 1 98 503 LEU A N 1
ATOM 4064 C CA . LEU A 1 503 ? 0.663 -31.875 -7.168 1 98 503 LEU A CA 1
ATOM 4065 C C . LEU A 1 503 ? -0.684 -32.562 -6.945 1 98 503 LEU A C 1
ATOM 4067 O O . LEU A 1 503 ? -1.677 -32.188 -7.586 1 98 503 LEU A O 1
ATOM 4071 N N . PHE A 1 504 ? -0.77 -33.5 -6.043 1 98.25 504 PHE A N 1
ATOM 4072 C CA . PHE A 1 504 ? -1.978 -34.312 -5.891 1 98.25 504 PHE A CA 1
ATOM 4073 C C . PHE A 1 504 ? -3.117 -33.469 -5.328 1 98.25 504 PHE A C 1
ATOM 4075 O O . PHE A 1 504 ? -4.227 -33.5 -5.863 1 98.25 504 PHE A O 1
ATOM 4082 N N . ILE A 1 505 ? -2.867 -32.719 -4.289 1 97.56 505 ILE A N 1
ATOM 4083 C CA . ILE A 1 505 ? -3.926 -31.953 -3.664 1 97.56 505 ILE A CA 1
ATOM 4084 C C . ILE A 1 505 ? -4.168 -30.672 -4.473 1 97.56 505 ILE A C 1
ATOM 4086 O O . ILE A 1 505 ? -5.316 -30.312 -4.754 1 97.56 505 ILE A O 1
ATOM 4090 N N . CYS A 1 506 ? -3.1 -30.031 -4.902 1 96.81 506 CYS A N 1
ATOM 4091 C CA . CYS A 1 506 ? -3.191 -28.703 -5.484 1 96.81 506 CYS A CA 1
ATOM 4092 C C . CYS A 1 506 ? -3.654 -28.766 -6.938 1 96.81 506 CYS A C 1
ATOM 4094 O O . CYS A 1 506 ? -4.109 -27.766 -7.496 1 96.81 506 CYS A O 1
ATOM 4096 N N . HIS A 1 507 ? -3.576 -29.938 -7.574 1 97.88 507 HIS A N 1
ATOM 4097 C CA . HIS A 1 507 ? -3.898 -29.969 -9 1 97.88 507 HIS A CA 1
ATOM 4098 C C . HIS A 1 507 ? -4.719 -31.219 -9.344 1 97.88 507 HIS A C 1
ATOM 4100 O O . HIS A 1 507 ? -5.863 -31.094 -9.789 1 97.88 507 HIS A O 1
ATOM 4106 N N . PHE A 1 508 ? -4.207 -32.438 -9.086 1 98.44 508 PHE A N 1
ATOM 4107 C CA . PHE A 1 508 ? -4.859 -33.688 -9.5 1 98.44 508 PHE A CA 1
ATOM 4108 C C . PHE A 1 508 ? -6.219 -33.812 -8.82 1 98.44 508 PHE A C 1
ATOM 4110 O O . PHE A 1 508 ? -7.152 -34.375 -9.406 1 98.44 508 PHE A O 1
ATOM 4117 N N . ARG A 1 509 ? -6.324 -33.344 -7.617 1 97.75 509 ARG A N 1
ATOM 4118 C CA . ARG A 1 509 ? -7.594 -33.375 -6.898 1 97.75 509 ARG A CA 1
ATOM 4119 C C . ARG A 1 509 ? -8.695 -32.688 -7.703 1 97.75 509 ARG A C 1
ATOM 4121 O O . ARG A 1 509 ? -9.789 -33.219 -7.844 1 97.75 509 ARG A O 1
ATOM 4128 N N . TYR A 1 510 ? -8.43 -31.609 -8.281 1 97.69 510 TYR A N 1
ATOM 4129 C CA . TYR A 1 510 ? -9.391 -30.859 -9.086 1 97.69 510 TYR A CA 1
ATOM 4130 C C . TYR A 1 510 ? -9.602 -31.516 -10.445 1 97.69 510 TYR A C 1
ATOM 4132 O O . TYR A 1 510 ? -10.719 -31.547 -10.961 1 97.69 510 TYR A O 1
ATOM 4140 N N . LEU A 1 511 ? -8.492 -32 -10.992 1 98.38 511 LEU A N 1
ATOM 4141 C CA . LEU A 1 511 ? -8.586 -32.656 -12.297 1 98.38 511 LEU A CA 1
ATOM 4142 C C . LEU A 1 511 ? -9.477 -33.906 -12.219 1 98.38 511 LEU A C 1
ATOM 4144 O O . LEU A 1 511 ? -10.312 -34.125 -13.094 1 98.38 511 LEU A O 1
ATOM 4148 N N . SER A 1 512 ? -9.273 -34.719 -11.172 1 98.06 512 SER A N 1
ATOM 4149 C CA . SER A 1 512 ? -10.086 -35.938 -11 1 98.06 512 SER A CA 1
ATOM 4150 C C . SER A 1 512 ? -11.57 -35.562 -10.859 1 98.06 512 SER A C 1
ATOM 4152 O O . SER A 1 512 ? -12.43 -36.312 -11.352 1 98.06 512 SER A O 1
ATOM 4154 N N . ASN A 1 513 ? -11.836 -34.438 -10.203 1 96.38 513 ASN A N 1
ATOM 4155 C CA . ASN A 1 513 ? -13.211 -33.969 -10.07 1 96.38 513 ASN A CA 1
ATOM 4156 C C . ASN A 1 513 ? -13.812 -33.625 -11.43 1 96.38 513 ASN A C 1
ATOM 4158 O O . ASN A 1 513 ? -14.953 -33.969 -11.719 1 96.38 513 ASN A O 1
ATOM 4162 N N . ILE A 1 514 ? -13.062 -32.938 -12.219 1 97.25 514 ILE A N 1
ATOM 4163 C CA . ILE A 1 514 ? -13.531 -32.5 -13.531 1 97.25 514 ILE A CA 1
ATOM 4164 C C . ILE A 1 514 ? -13.789 -33.719 -14.422 1 97.25 514 ILE A C 1
ATOM 4166 O O . ILE A 1 514 ? -14.812 -33.781 -15.102 1 97.25 514 ILE A O 1
ATOM 4170 N N . LEU A 1 515 ? -12.891 -34.688 -14.438 1 98.12 515 LEU A N 1
ATOM 4171 C CA . LEU A 1 515 ? -13.023 -35.875 -15.273 1 98.12 515 LEU A CA 1
ATOM 4172 C C . LEU A 1 515 ? -14.25 -36.688 -14.875 1 98.12 515 LEU A C 1
ATOM 4174 O O . LEU A 1 515 ? -14.945 -37.219 -15.734 1 98.12 515 LEU A O 1
ATOM 4178 N N . GLU A 1 516 ? -14.453 -36.75 -13.602 1 96.56 516 GLU A N 1
ATOM 4179 C CA . GLU A 1 516 ? -15.633 -37.5 -13.148 1 96.56 516 GLU A CA 1
ATOM 4180 C C . GLU A 1 516 ? -16.922 -36.75 -13.523 1 96.56 516 GLU A C 1
ATOM 4182 O O . GLU A 1 516 ? -17.844 -37.375 -14.055 1 96.56 516 GLU A O 1
ATOM 4187 N N . ASP A 1 517 ? -16.984 -35.5 -13.305 1 93.38 517 ASP A N 1
ATOM 4188 C CA . ASP A 1 517 ? -18.203 -34.719 -13.477 1 93.38 517 ASP A CA 1
ATOM 4189 C C . ASP A 1 517 ? -18.516 -34.5 -14.961 1 93.38 517 ASP A C 1
ATOM 4191 O O . ASP A 1 517 ? -19.688 -34.5 -15.352 1 93.38 517 ASP A O 1
ATOM 4195 N N . LYS A 1 518 ? -17.484 -34.312 -15.766 1 94.62 518 LYS A N 1
ATOM 4196 C CA . LYS A 1 518 ? -17.703 -33.938 -17.156 1 94.62 518 LYS A CA 1
ATOM 4197 C C . LYS A 1 518 ? -17.625 -35.156 -18.078 1 94.62 518 LYS A C 1
ATOM 4199 O O . LYS A 1 518 ? -18.234 -35.156 -19.156 1 94.62 518 LYS A O 1
ATOM 4204 N N . LEU A 1 519 ? -16.828 -36.188 -17.688 1 96.56 519 LEU A N 1
ATOM 4205 C CA . LEU A 1 519 ? -16.562 -37.25 -18.625 1 96.56 519 LEU A CA 1
ATOM 4206 C C . LEU A 1 519 ? -16.969 -38.594 -18.031 1 96.56 519 LEU A C 1
ATOM 4208 O O . LEU A 1 519 ? -16.812 -39.656 -18.688 1 96.56 519 LEU A O 1
ATOM 4212 N N . GLY A 1 520 ? -17.422 -38.594 -16.812 1 96 520 GLY A N 1
ATOM 4213 C CA . GLY A 1 520 ? -17.906 -39.812 -16.188 1 96 520 GLY A CA 1
ATOM 4214 C C . GLY A 1 520 ? -16.781 -40.781 -15.797 1 96 520 GLY A C 1
ATOM 4215 O O . GLY A 1 520 ? -17.016 -41.938 -15.539 1 96 520 GLY A O 1
ATOM 4216 N N . PHE A 1 521 ? -15.57 -40.281 -15.805 1 97.88 521 PHE A N 1
ATOM 4217 C CA . PHE A 1 521 ? -14.43 -41.094 -15.398 1 97.88 521 PHE A CA 1
ATOM 4218 C C . PHE A 1 521 ? -14.25 -41.062 -13.883 1 97.88 521 PHE A C 1
ATOM 4220 O O . PHE A 1 521 ? -13.898 -40 -13.32 1 97.88 521 PHE A O 1
ATOM 4227 N N . SER A 1 522 ? -14.406 -42.125 -13.203 1 95.88 522 SER A N 1
ATOM 4228 C CA . SER A 1 522 ? -14.477 -42.188 -11.742 1 95.88 522 SER A CA 1
ATOM 4229 C C . SER A 1 522 ? -13.188 -41.688 -11.109 1 95.88 522 SER A C 1
ATOM 4231 O O . SER A 1 522 ? -12.094 -41.938 -11.602 1 95.88 522 SER A O 1
ATOM 4233 N N . GLU A 1 523 ? -13.297 -41.031 -9.938 1 96.06 523 GLU A N 1
ATOM 4234 C CA . GLU A 1 523 ? -12.148 -40.594 -9.156 1 96.06 523 GLU A CA 1
ATOM 4235 C C . GLU A 1 523 ? -11.297 -41.75 -8.688 1 96.06 523 GLU A C 1
ATOM 4237 O O . GLU A 1 523 ? -10.07 -41.656 -8.617 1 96.06 523 GLU A O 1
ATOM 4242 N N . TYR A 1 524 ? -11.898 -42.812 -8.367 1 96.69 524 TYR A N 1
ATOM 4243 C CA . TYR A 1 524 ? -11.172 -44 -7.953 1 96.69 524 TYR A CA 1
ATOM 4244 C C . TYR A 1 524 ? -10.289 -44.531 -9.078 1 96.69 524 TYR A C 1
ATOM 4246 O O . TYR A 1 524 ? -9.125 -44.875 -8.852 1 96.69 524 TYR A O 1
ATOM 4254 N N . ASP A 1 525 ? -10.875 -44.562 -10.312 1 97.69 525 ASP A N 1
ATOM 4255 C CA . ASP A 1 525 ? -10.086 -45 -11.453 1 97.69 525 ASP A CA 1
ATOM 4256 C C . ASP A 1 525 ? -8.906 -44.094 -11.711 1 97.69 525 ASP A C 1
ATOM 4258 O O . ASP A 1 525 ? -7.809 -44.531 -12.039 1 97.69 525 ASP A O 1
ATOM 4262 N N . PHE A 1 526 ? -9.18 -42.844 -11.547 1 98.38 526 PHE A N 1
ATOM 4263 C CA . PHE A 1 526 ? -8.117 -41.875 -11.734 1 98.38 526 PHE A CA 1
ATOM 4264 C C . PHE A 1 526 ? -6.965 -42.125 -10.773 1 98.38 526 PHE A C 1
ATOM 4266 O O . PHE A 1 526 ? -5.809 -42.219 -11.203 1 98.38 526 PHE A O 1
ATOM 4273 N N . TRP A 1 527 ? -7.23 -42.281 -9.484 1 98.62 527 TRP A N 1
ATOM 4274 C CA . TRP A 1 527 ? -6.188 -42.406 -8.477 1 98.62 527 TRP A CA 1
ATOM 4275 C C . TRP A 1 527 ? -5.555 -43.781 -8.508 1 98.62 527 TRP A C 1
ATOM 4277 O O . TRP A 1 527 ? -4.387 -43.938 -8.141 1 98.62 527 TRP A O 1
ATOM 4287 N N . LYS A 1 528 ? -6.293 -44.75 -8.992 1 98.25 528 LYS A N 1
ATOM 4288 C CA . LYS A 1 528 ? -5.695 -46.062 -9.242 1 98.25 528 LYS A CA 1
ATOM 4289 C C . LYS A 1 528 ? -4.598 -45.969 -10.297 1 98.25 528 LYS A C 1
ATOM 4291 O O . LYS A 1 528 ? -3.551 -46.625 -10.172 1 98.25 528 LYS A O 1
ATOM 4296 N N . ILE A 1 529 ? -4.922 -45.25 -11.32 1 98.56 529 ILE A N 1
ATOM 4297 C CA . ILE A 1 529 ? -3.934 -45.062 -12.375 1 98.56 529 ILE A CA 1
ATOM 4298 C C . ILE A 1 529 ? -2.695 -44.375 -11.812 1 98.56 529 ILE A C 1
ATOM 4300 O O . ILE A 1 529 ? -1.566 -44.75 -12.125 1 98.56 529 ILE A O 1
ATOM 4304 N N . VAL A 1 530 ? -2.879 -43.344 -10.977 1 98.75 530 VAL A N 1
ATOM 4305 C CA . VAL A 1 530 ? -1.771 -42.625 -10.352 1 98.75 530 VAL A CA 1
ATOM 4306 C C . VAL A 1 530 ? -0.956 -43.594 -9.484 1 98.75 530 VAL A C 1
ATOM 4308 O O . VAL A 1 530 ? 0.275 -43.594 -9.562 1 98.75 530 VAL A O 1
ATOM 4311 N N . ARG A 1 531 ? -1.641 -44.375 -8.656 1 98.56 531 ARG A N 1
ATOM 4312 C CA . ARG A 1 531 ? -0.971 -45.344 -7.805 1 98.56 531 ARG A CA 1
ATOM 4313 C C . ARG A 1 531 ? -0.198 -46.344 -8.641 1 98.56 531 ARG A C 1
ATOM 4315 O O . ARG A 1 531 ? 0.952 -46.688 -8.328 1 98.56 531 ARG A O 1
ATOM 4322 N N . GLU A 1 532 ? -0.825 -46.844 -9.664 1 98.25 532 GLU A N 1
ATOM 4323 C CA . GLU A 1 532 ? -0.195 -47.844 -10.531 1 98.25 532 GLU A CA 1
ATOM 4324 C C . GLU A 1 532 ? 1.05 -47.25 -11.203 1 98.25 532 GLU A C 1
ATOM 4326 O O . GLU A 1 532 ? 2.027 -47.969 -11.422 1 98.25 532 GLU A O 1
ATOM 4331 N N . THR A 1 533 ? 0.974 -46.062 -11.586 1 98.62 533 THR A N 1
ATOM 4332 C CA . THR A 1 533 ? 2.133 -45.406 -12.188 1 98.62 533 THR A CA 1
ATOM 4333 C C . THR A 1 533 ? 3.307 -45.375 -11.211 1 98.62 533 THR A C 1
ATOM 4335 O O . THR A 1 533 ? 4.449 -45.625 -11.602 1 98.62 533 THR A O 1
ATOM 4338 N N . ILE A 1 534 ? 3.08 -45.094 -9.945 1 98.69 534 ILE A N 1
ATOM 4339 C CA . ILE A 1 534 ? 4.113 -45.062 -8.922 1 98.69 534 ILE A CA 1
ATOM 4340 C C . ILE A 1 534 ? 4.68 -46.469 -8.734 1 98.69 534 ILE A C 1
ATOM 4342 O O . ILE A 1 534 ? 5.898 -46.656 -8.672 1 98.69 534 ILE A O 1
ATOM 4346 N N . LEU A 1 535 ? 3.809 -47.469 -8.688 1 98.31 535 LEU A N 1
ATOM 4347 C CA . LEU A 1 535 ? 4.238 -48.844 -8.484 1 98.31 535 LEU A CA 1
ATOM 4348 C C . LEU A 1 535 ? 5.043 -49.344 -9.68 1 98.31 535 LEU A C 1
ATOM 4350 O O . LEU A 1 535 ? 6.016 -50.062 -9.516 1 98.31 535 LEU A O 1
ATOM 4354 N N . THR A 1 536 ? 4.578 -48.969 -10.852 1 98.5 536 THR A N 1
ATOM 4355 C CA . THR A 1 536 ? 5.297 -49.375 -12.062 1 98.5 536 THR A CA 1
ATOM 4356 C C . THR A 1 536 ? 6.703 -48.781 -12.062 1 98.5 536 THR A C 1
ATOM 4358 O O . THR A 1 536 ? 7.668 -49.438 -12.438 1 98.5 536 THR A O 1
ATOM 4361 N N . TYR A 1 537 ? 6.828 -47.531 -11.672 1 98.56 537 TYR A N 1
ATOM 4362 C CA . TYR A 1 537 ? 8.141 -46.938 -11.531 1 98.56 537 TYR A CA 1
ATOM 4363 C C . TYR A 1 537 ? 9 -47.688 -10.531 1 98.56 537 TYR A C 1
ATOM 4365 O O . TYR A 1 537 ? 10.18 -47.938 -10.781 1 98.56 537 TYR A O 1
ATOM 4373 N N . GLN A 1 538 ? 8.461 -48.062 -9.414 1 98.44 538 GLN A N 1
ATOM 4374 C CA . GLN A 1 538 ? 9.188 -48.75 -8.367 1 98.44 538 GLN A CA 1
ATOM 4375 C C . GLN A 1 538 ? 9.664 -50.125 -8.859 1 98.44 538 GLN A C 1
ATOM 4377 O O . GLN A 1 538 ? 10.766 -50.562 -8.516 1 98.44 538 GLN A O 1
ATOM 4382 N N . GLN A 1 539 ? 8.844 -50.719 -9.617 1 98.38 539 GLN A N 1
ATOM 4383 C CA . GLN A 1 539 ? 9.211 -52.031 -10.18 1 98.38 539 GLN A CA 1
ATOM 4384 C C . GLN A 1 539 ? 10.359 -51.875 -11.164 1 98.38 539 GLN A C 1
ATOM 4386 O O . GLN A 1 539 ? 11.203 -52.781 -11.273 1 98.38 539 GLN A O 1
ATOM 4391 N N . LYS A 1 540 ? 10.359 -50.812 -11.797 1 98.12 540 LYS A N 1
ATOM 4392 C CA . LYS A 1 540 ? 11.398 -50.562 -12.789 1 98.12 540 LYS A CA 1
ATOM 4393 C C . LYS A 1 540 ? 12.742 -50.312 -12.125 1 98.12 540 LYS A C 1
ATOM 4395 O O . LYS A 1 540 ? 13.797 -50.594 -12.695 1 98.12 540 LYS A O 1
ATOM 4400 N N . PHE A 1 541 ? 12.742 -49.812 -10.945 1 98.44 541 PHE A N 1
ATOM 4401 C CA . PHE A 1 541 ? 13.969 -49.438 -10.242 1 98.44 541 PHE A CA 1
ATOM 4402 C C . PHE A 1 541 ? 14.016 -50.094 -8.867 1 98.44 541 PHE A C 1
ATOM 4404 O O . PHE A 1 541 ? 14.117 -49.406 -7.848 1 98.44 541 PHE A O 1
ATOM 4411 N N . PRO A 1 542 ? 14.148 -51.375 -8.781 1 97.75 542 PRO A N 1
ATOM 4412 C CA . PRO A 1 542 ? 14.07 -52.062 -7.504 1 97.75 542 PRO A CA 1
ATOM 4413 C C . PRO A 1 542 ? 15.242 -51.75 -6.578 1 97.75 542 PRO A C 1
ATOM 4415 O O . PRO A 1 542 ? 15.125 -51.906 -5.355 1 97.75 542 PRO A O 1
ATOM 4418 N N . GLN A 1 543 ? 16.359 -51.312 -7.133 1 97.06 543 GLN A N 1
ATOM 4419 C CA . GLN A 1 543 ? 17.547 -50.969 -6.328 1 97.06 543 GLN A CA 1
ATOM 4420 C C . GLN A 1 543 ? 17.266 -49.781 -5.414 1 97.06 543 GLN A C 1
ATOM 4422 O O . GLN A 1 543 ? 18.031 -49.531 -4.477 1 97.06 543 GLN A O 1
ATOM 4427 N N . LEU A 1 544 ? 16.172 -49.031 -5.633 1 98 544 LEU A N 1
ATOM 4428 C CA . LEU A 1 544 ? 15.836 -47.875 -4.836 1 98 544 LEU A CA 1
ATOM 4429 C C . LEU A 1 544 ? 14.805 -48.219 -3.764 1 98 544 LEU A C 1
ATOM 4431 O O . LEU A 1 544 ? 14.18 -47.312 -3.191 1 98 544 LEU A O 1
ATOM 4435 N N . ALA A 1 545 ? 14.602 -49.406 -3.408 1 97.62 545 ALA A N 1
ATOM 4436 C CA . ALA A 1 545 ? 13.547 -49.875 -2.52 1 97.62 545 ALA A CA 1
ATOM 4437 C C . ALA A 1 545 ? 13.602 -49.156 -1.171 1 97.62 545 ALA A C 1
ATOM 4439 O O . ALA A 1 545 ? 12.562 -48.781 -0.615 1 97.62 545 ALA A O 1
ATOM 4440 N N . GLU A 1 546 ? 14.797 -49.031 -0.601 1 96.88 546 GLU A N 1
ATOM 4441 C CA . GLU A 1 546 ? 14.938 -48.375 0.683 1 96.88 546 GLU A CA 1
ATOM 4442 C C . GLU A 1 546 ? 14.453 -46.906 0.598 1 96.88 546 GLU A C 1
ATOM 4444 O O . GLU A 1 546 ? 13.898 -46.375 1.561 1 96.88 546 GLU A O 1
ATOM 4449 N N . ARG A 1 547 ? 14.672 -46.281 -0.53 1 97.81 547 ARG A N 1
ATOM 4450 C CA . ARG A 1 547 ? 14.25 -44.875 -0.733 1 97.81 547 ARG A CA 1
ATOM 4451 C C . ARG A 1 547 ? 12.742 -44.781 -0.896 1 97.81 547 ARG A C 1
ATOM 4453 O O . ARG A 1 547 ? 12.133 -43.781 -0.523 1 97.81 547 ARG A O 1
ATOM 4460 N N . PHE A 1 548 ? 12.117 -45.875 -1.484 1 98.31 548 PHE A N 1
ATOM 4461 C CA . PHE A 1 548 ? 10.664 -45.906 -1.604 1 98.31 548 PHE A CA 1
ATOM 4462 C C . PHE A 1 548 ? 10.008 -45.875 -0.229 1 98.31 548 PHE A C 1
ATOM 4464 O O . PHE A 1 548 ? 8.977 -45.25 -0.037 1 98.31 548 PHE A O 1
ATOM 4471 N N . GLU A 1 549 ? 10.641 -46.562 0.688 1 97.25 549 GLU A N 1
ATOM 4472 C CA . GLU A 1 549 ? 10.133 -46.625 2.057 1 97.25 549 GLU A CA 1
ATOM 4473 C C . GLU A 1 549 ? 10.383 -45.312 2.781 1 97.25 549 GLU A C 1
ATOM 4475 O O . GLU A 1 549 ? 9.562 -44.875 3.588 1 97.25 549 GLU A O 1
ATOM 4480 N N . LEU A 1 550 ? 11.531 -44.75 2.537 1 97.56 550 LEU A N 1
ATOM 4481 C CA . LEU A 1 550 ? 11.922 -43.5 3.18 1 97.56 550 LEU A CA 1
ATOM 4482 C C . LEU A 1 550 ? 11.023 -42.344 2.736 1 97.56 550 LEU A C 1
ATOM 4484 O O . LEU A 1 550 ? 10.562 -41.562 3.564 1 97.56 550 LEU A O 1
ATOM 4488 N N . PHE A 1 551 ? 10.852 -42.219 1.445 1 98.38 551 PHE A N 1
ATOM 4489 C CA . PHE A 1 551 ? 9.992 -41.188 0.852 1 98.38 551 PHE A CA 1
ATOM 4490 C C . PHE A 1 551 ? 8.656 -41.781 0.42 1 98.38 551 PHE A C 1
ATOM 4492 O O . PHE A 1 551 ? 8.312 -41.781 -0.763 1 98.38 551 PHE A O 1
ATOM 4499 N N . ASP A 1 552 ? 7.844 -42.188 1.384 1 98.12 552 ASP A N 1
ATOM 4500 C CA . ASP A 1 552 ? 6.656 -43 1.142 1 98.12 552 ASP A CA 1
ATOM 4501 C C . ASP A 1 552 ? 5.492 -42.156 0.663 1 98.12 552 ASP A C 1
ATOM 4503 O O . ASP A 1 552 ? 4.824 -41.5 1.468 1 98.12 552 ASP A O 1
ATOM 4507 N N . LEU A 1 553 ? 5.195 -42.25 -0.607 1 98.38 553 LEU A N 1
ATOM 4508 C CA . LEU A 1 553 ? 4.082 -41.5 -1.189 1 98.38 553 LEU A CA 1
ATOM 4509 C C . LEU A 1 553 ? 2.771 -42.25 -1.021 1 98.38 553 LEU A C 1
ATOM 4511 O O . LEU A 1 553 ? 1.692 -41.688 -1.221 1 98.38 553 LEU A O 1
ATOM 4515 N N . LEU A 1 554 ? 2.795 -43.5 -0.632 1 97.88 554 LEU A N 1
ATOM 4516 C CA . LEU A 1 554 ? 1.615 -44.344 -0.621 1 97.88 554 LEU A CA 1
ATOM 4517 C C . LEU A 1 554 ? 1.102 -44.562 0.801 1 97.88 554 LEU A C 1
ATOM 4519 O O . LEU A 1 554 ? 0.184 -45.344 1.028 1 97.88 554 LEU A O 1
ATOM 4523 N N . ARG A 1 555 ? 1.637 -43.812 1.793 1 97.62 555 ARG A N 1
ATOM 4524 C CA . ARG A 1 555 ? 1.224 -43.906 3.189 1 97.62 555 ARG A CA 1
ATOM 4525 C C . ARG A 1 555 ? -0.259 -43.594 3.346 1 97.62 555 ARG A C 1
ATOM 4527 O O . ARG A 1 555 ? -0.846 -42.906 2.5 1 97.62 555 ARG A O 1
ATOM 4534 N N . PRO A 1 556 ? -0.885 -44.031 4.398 1 97.56 556 PRO A N 1
ATOM 4535 C CA . PRO A 1 556 ? -2.334 -43.906 4.555 1 97.56 556 PRO A CA 1
ATOM 4536 C C . PRO A 1 556 ? -2.775 -42.438 4.758 1 97.56 556 PRO A C 1
ATOM 4538 O O . PRO A 1 556 ? -3.879 -42.062 4.352 1 97.56 556 PRO A O 1
ATOM 4541 N N . GLU A 1 557 ? -1.986 -41.688 5.488 1 97.81 557 GLU A N 1
ATOM 4542 C CA . GLU A 1 557 ? -2.279 -40.312 5.773 1 97.81 557 GLU A CA 1
ATOM 4543 C C . GLU A 1 557 ? -1 -39.469 5.816 1 97.81 557 GLU A C 1
ATOM 4545 O O . GLU A 1 557 ? 0.101 -40 5.902 1 97.81 557 GLU A O 1
ATOM 4550 N N . PHE A 1 558 ? -1.076 -38.25 5.68 1 97.75 558 PHE A N 1
ATOM 4551 C CA . PHE A 1 558 ? 0.038 -37.344 5.82 1 97.75 558 PHE A CA 1
ATOM 4552 C C . PHE A 1 558 ? -0.443 -35.969 6.34 1 97.75 558 PHE A C 1
ATOM 4554 O O . PHE A 1 558 ? -1.648 -35.75 6.438 1 97.75 558 PHE A O 1
ATOM 4561 N N . THR A 1 559 ? 0.446 -35.156 6.742 1 97.81 559 THR A N 1
ATOM 4562 C CA . THR A 1 559 ? 0.135 -33.844 7.297 1 97.81 559 THR A CA 1
ATOM 4563 C C . THR A 1 559 ? -0.619 -32.969 6.281 1 97.81 559 THR A C 1
ATOM 4565 O O . THR A 1 559 ? -0.242 -32.938 5.109 1 97.81 559 THR A O 1
ATOM 4568 N N . LYS A 1 560 ? -1.714 -32.406 6.711 1 97.81 560 LYS A N 1
ATOM 4569 C CA . LYS A 1 560 ? -2.477 -31.516 5.836 1 97.81 560 LYS A CA 1
ATOM 4570 C C . LYS A 1 560 ? -1.903 -30.094 5.848 1 97.81 560 LYS A C 1
ATOM 4572 O O . LYS A 1 560 ? -1.88 -29.438 6.891 1 97.81 560 LYS A O 1
ATOM 4577 N N . LEU A 1 561 ? -1.362 -29.672 4.766 1 96.5 561 LEU A N 1
ATOM 4578 C CA . LEU A 1 561 ? -1.004 -28.266 4.59 1 96.5 561 LEU A CA 1
ATOM 4579 C C . LEU A 1 561 ? -2.221 -27.453 4.184 1 96.5 561 LEU A C 1
ATOM 4581 O O . LEU A 1 561 ? -3.115 -27.953 3.498 1 96.5 561 LEU A O 1
ATOM 4585 N N . THR A 1 562 ? -2.373 -26.25 4.711 1 96.75 562 THR A N 1
ATOM 4586 C CA . THR A 1 562 ? -3.516 -25.375 4.457 1 96.75 562 THR A CA 1
ATOM 4587 C C . THR A 1 562 ? -3.053 -24.016 3.98 1 96.75 562 THR A C 1
ATOM 4589 O O . THR A 1 562 ? -2.164 -23.406 4.586 1 96.75 562 THR A O 1
ATOM 4592 N N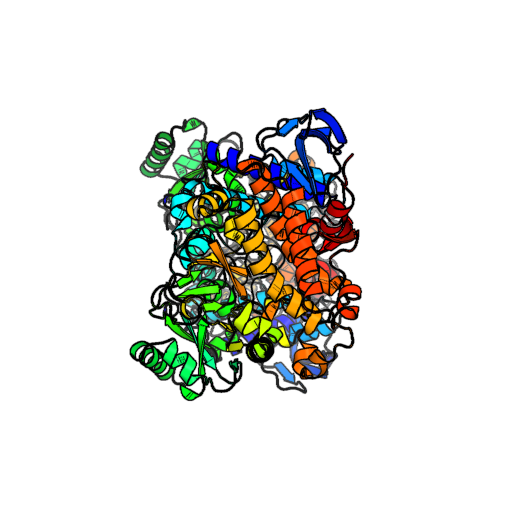 . LEU A 1 563 ? -3.59 -23.562 2.896 1 96.25 563 LEU A N 1
ATOM 4593 C CA . LEU A 1 563 ? -3.098 -22.344 2.268 1 96.25 563 LEU A CA 1
ATOM 4594 C C . LEU A 1 563 ? -3.945 -21.141 2.672 1 96.25 563 LEU A C 1
ATOM 4596 O O . LEU A 1 563 ? -3.43 -20.031 2.805 1 96.25 563 LEU A O 1
ATOM 4600 N N . ASN A 1 564 ? -5.266 -21.312 2.895 1 97.44 564 ASN A N 1
ATOM 4601 C CA . ASN A 1 564 ? -6.125 -20.188 3.277 1 97.44 564 ASN A CA 1
ATOM 4602 C C . ASN A 1 564 ? -5.93 -19.812 4.742 1 97.44 564 ASN A C 1
ATOM 4604 O O . ASN A 1 564 ? -5.977 -18.625 5.09 1 97.44 564 ASN A O 1
ATOM 4608 N N . ARG A 1 565 ? -5.637 -20.859 5.582 1 96.31 565 ARG A N 1
ATOM 4609 C CA . ARG A 1 565 ? -5.434 -20.641 7.008 1 96.31 565 ARG A CA 1
ATOM 4610 C C . ARG A 1 565 ? -4.227 -19.734 7.25 1 96.31 565 ARG A C 1
ATOM 4612 O O . ARG A 1 565 ? -4.184 -19 8.242 1 96.31 565 ARG A O 1
ATOM 4619 N N . ASN A 1 566 ? -3.34 -19.797 6.312 1 93.75 566 ASN A N 1
ATOM 4620 C CA . ASN A 1 566 ? -2.113 -19.016 6.449 1 93.75 566 ASN A CA 1
ATOM 4621 C C . ASN A 1 566 ? -2.41 -17.531 6.656 1 93.75 566 ASN A C 1
ATOM 4623 O O . ASN A 1 566 ? -1.953 -16.938 7.633 1 93.75 566 ASN A O 1
ATOM 4627 N N . ARG A 1 567 ? -3.16 -16.938 5.816 1 93.88 567 ARG A N 1
ATOM 4628 C CA . ARG A 1 567 ? -3.551 -15.539 5.902 1 93.88 567 ARG A CA 1
ATOM 4629 C C . ARG A 1 567 ? -4.586 -15.32 7 1 93.88 567 ARG A C 1
ATOM 4631 O O . ARG A 1 567 ? -4.496 -14.367 7.766 1 93.88 567 ARG A O 1
ATOM 4638 N N . MET A 1 568 ? -5.504 -16.219 7.098 1 96.12 568 MET A N 1
ATOM 4639 C CA . MET A 1 568 ? -6.703 -16 7.898 1 96.12 568 MET A CA 1
ATOM 4640 C C . MET A 1 568 ? -6.391 -16.109 9.391 1 96.12 568 MET A C 1
ATOM 4642 O O . MET A 1 568 ? -6.941 -15.359 10.195 1 96.12 568 MET A O 1
ATOM 4646 N N . PHE A 1 569 ? -5.406 -17.047 9.758 1 95 569 PHE A N 1
ATOM 4647 C CA . PHE A 1 569 ? -5.305 -17.359 11.18 1 95 569 PHE A CA 1
ATOM 4648 C C . PHE A 1 569 ? -3.865 -17.25 11.656 1 95 569 PHE A C 1
ATOM 4650 O O . PHE A 1 569 ? -3.617 -16.984 12.836 1 95 569 PHE A O 1
ATOM 4657 N N . ASP A 1 570 ? -2.875 -17.453 10.75 1 91.69 570 ASP A N 1
ATOM 4658 C CA . ASP A 1 570 ? -1.514 -17.641 11.242 1 91.69 570 ASP A CA 1
ATOM 4659 C C . ASP A 1 570 ? -0.673 -16.391 11.039 1 91.69 570 ASP A C 1
ATOM 4661 O O . ASP A 1 570 ? 0.012 -15.938 11.961 1 91.69 570 ASP A O 1
ATOM 4665 N N . TYR A 1 571 ? -0.69 -15.797 9.875 1 89.62 571 TYR A N 1
ATOM 4666 C CA . TYR A 1 571 ? 0.257 -14.727 9.578 1 89.62 571 TYR A CA 1
ATOM 4667 C C . TYR A 1 571 ? -0.459 -13.383 9.438 1 89.62 571 TYR A C 1
ATOM 4669 O O . TYR A 1 571 ? 0.127 -12.328 9.695 1 89.62 571 TYR A O 1
ATOM 4677 N N . GLY A 1 572 ? -1.717 -13.484 9.008 1 92.44 572 GLY A N 1
ATOM 4678 C CA . GLY A 1 572 ? -2.404 -12.242 8.719 1 92.44 572 GLY A CA 1
ATOM 4679 C C . GLY A 1 572 ? -1.669 -11.375 7.711 1 92.44 572 GLY A C 1
ATOM 4680 O O . GLY A 1 572 ? -1.288 -11.844 6.637 1 92.44 572 GLY A O 1
ATOM 4681 N N . TYR A 1 573 ? -1.485 -10.094 8.047 1 91.94 573 TYR A N 1
ATOM 4682 C CA . TYR A 1 573 ? -0.835 -9.164 7.129 1 91.94 573 TYR A CA 1
ATOM 4683 C C . TYR A 1 573 ? 0.392 -8.531 7.773 1 91.94 573 TYR A C 1
ATOM 4685 O O . TYR A 1 573 ? 0.852 -7.473 7.34 1 91.94 573 TYR A O 1
ATOM 4693 N N . GLU A 1 574 ? 0.908 -9.094 8.734 1 86.38 574 GLU A N 1
ATOM 4694 C CA . GLU A 1 574 ? 2.125 -8.609 9.391 1 86.38 574 GLU A CA 1
ATOM 4695 C C . GLU A 1 574 ? 3.359 -8.914 8.547 1 86.38 574 GLU A C 1
ATOM 4697 O O . GLU A 1 574 ? 3.373 -9.891 7.785 1 86.38 574 GLU A O 1
ATOM 4702 N N . ASP A 1 575 ? 4.328 -8.062 8.68 1 85.06 575 ASP A N 1
ATOM 4703 C CA . ASP A 1 575 ? 5.582 -8.273 7.961 1 85.06 575 ASP A CA 1
ATOM 4704 C C . ASP A 1 575 ? 6.625 -8.93 8.859 1 85.06 575 ASP A C 1
ATOM 4706 O O . ASP A 1 575 ? 6.629 -8.719 10.07 1 85.06 575 ASP A O 1
ATOM 4710 N N . ASP A 1 576 ? 7.449 -9.719 8.211 1 82.06 576 ASP A N 1
ATOM 4711 C CA . ASP A 1 576 ? 8.5 -10.445 8.922 1 82.06 576 ASP A CA 1
ATOM 4712 C C . ASP A 1 576 ? 9.766 -10.539 8.078 1 82.06 576 ASP A C 1
ATOM 4714 O O . ASP A 1 576 ? 9.758 -10.211 6.895 1 82.06 576 ASP A O 1
ATOM 4718 N N . GLY A 1 577 ? 10.781 -10.914 8.781 1 82.38 577 GLY A N 1
ATOM 4719 C CA . GLY A 1 577 ? 12.047 -11.086 8.086 1 82.38 577 GLY A CA 1
ATOM 4720 C C . GLY A 1 577 ? 12.055 -12.273 7.148 1 82.38 577 GLY A C 1
ATOM 4721 O O . GLY A 1 577 ? 12.836 -12.312 6.191 1 82.38 577 GLY A O 1
ATOM 4722 N N . ASP A 1 578 ? 11.227 -13.156 7.41 1 84.19 578 ASP A N 1
ATOM 4723 C CA . ASP A 1 578 ? 11.156 -14.352 6.574 1 84.19 578 ASP A CA 1
ATOM 4724 C C . ASP A 1 578 ? 9.828 -14.422 5.82 1 84.19 578 ASP A C 1
ATOM 4726 O O . ASP A 1 578 ? 8.805 -13.938 6.312 1 84.19 578 ASP A O 1
ATOM 4730 N N . ARG A 1 579 ? 9.922 -15.117 4.672 1 84.62 579 ARG A N 1
ATOM 4731 C CA . ARG A 1 579 ? 8.711 -15.352 3.895 1 84.62 579 ARG A CA 1
ATOM 4732 C C . ARG A 1 579 ? 7.773 -16.312 4.613 1 84.62 579 ARG A C 1
ATOM 4734 O O . ARG A 1 579 ? 8.227 -17.266 5.25 1 84.62 579 ARG A O 1
ATOM 4741 N N . PRO A 1 580 ? 6.449 -16.094 4.457 1 81.81 580 PRO A N 1
ATOM 4742 C CA . PRO A 1 580 ? 5.496 -17.016 5.062 1 81.81 580 PRO A CA 1
ATOM 4743 C C . PRO A 1 580 ? 5.5 -18.391 4.387 1 81.81 580 PRO A C 1
ATOM 4745 O O . PRO A 1 580 ? 5.789 -18.484 3.191 1 81.81 580 PRO A O 1
ATOM 4748 N N . HIS A 1 581 ? 5.191 -19.438 5.195 1 81.06 581 HIS A N 1
ATOM 4749 C CA . HIS A 1 581 ? 5.062 -20.812 4.711 1 81.06 581 HIS A CA 1
ATOM 4750 C C . HIS A 1 581 ? 3.648 -21.344 4.922 1 81.06 581 HIS A C 1
ATOM 4752 O O . HIS A 1 581 ? 2.885 -20.797 5.719 1 81.06 581 HIS A O 1
ATOM 4758 N N . ALA A 1 582 ? 3.371 -22.438 4.23 1 86.69 582 ALA A N 1
ATOM 4759 C CA . ALA A 1 582 ? 2.051 -23.047 4.371 1 86.69 582 ALA A CA 1
ATOM 4760 C C . ALA A 1 582 ? 1.796 -23.484 5.809 1 86.69 582 ALA A C 1
ATOM 4762 O O . ALA A 1 582 ? 2.695 -24 6.477 1 86.69 582 ALA A O 1
ATOM 4763 N N . SER A 1 583 ? 0.556 -23.281 6.262 1 91.62 583 SER A N 1
ATOM 4764 C CA . SER A 1 583 ? 0.165 -23.688 7.605 1 91.62 583 SER A CA 1
ATOM 4765 C C . SER A 1 583 ? -0.153 -25.188 7.648 1 91.62 583 SER A C 1
ATOM 4767 O O . SER A 1 583 ? -0.538 -25.766 6.637 1 91.62 583 SER A O 1
ATOM 4769 N N . GLU A 1 584 ? 0.093 -25.781 8.75 1 95.06 584 GLU A N 1
ATOM 4770 C CA . GLU A 1 584 ? -0.289 -27.172 8.992 1 95.06 584 GLU A CA 1
ATOM 4771 C C . GLU A 1 584 ? -1.511 -27.25 9.898 1 95.06 584 GLU A C 1
ATOM 4773 O O . GLU A 1 584 ? -1.61 -26.516 10.883 1 95.06 584 GLU A O 1
ATOM 4778 N N . HIS A 1 585 ? -2.49 -28.062 9.469 1 96.38 585 HIS A N 1
ATOM 4779 C CA . HIS A 1 585 ? -3.662 -28.266 10.312 1 96.38 585 HIS A CA 1
ATOM 4780 C C . HIS A 1 585 ? -4.25 -29.656 10.109 1 96.38 585 HIS A C 1
ATOM 4782 O O . HIS A 1 585 ? -5.023 -29.875 9.18 1 96.38 585 HIS A O 1
ATOM 4788 N N . GLY A 1 586 ? -3.928 -30.562 10.961 1 96.62 586 GLY A N 1
ATOM 4789 C CA . GLY A 1 586 ? -4.445 -31.922 10.898 1 96.62 586 GLY A CA 1
ATOM 4790 C C . GLY A 1 586 ? -3.752 -32.781 9.859 1 96.62 586 GLY A C 1
ATOM 4791 O O . GLY A 1 586 ? -2.584 -32.562 9.539 1 96.62 586 GLY A O 1
ATOM 4792 N N . THR A 1 587 ? -4.457 -33.875 9.469 1 97.69 587 THR A N 1
ATOM 4793 C CA . THR A 1 587 ? -3.971 -34.812 8.469 1 97.69 587 THR A CA 1
ATOM 4794 C C . THR A 1 587 ? -5.012 -35.031 7.375 1 97.69 587 THR A C 1
ATOM 4796 O O . THR A 1 587 ? -6.168 -34.656 7.527 1 97.69 587 THR A O 1
ATOM 4799 N N . VAL A 1 588 ? -4.621 -35.562 6.336 1 97.69 588 VAL A N 1
ATOM 4800 C CA . VAL A 1 588 ? -5.52 -35.906 5.234 1 97.69 588 VAL A CA 1
ATOM 4801 C C . VAL A 1 588 ? -5.324 -37.375 4.824 1 97.69 588 VAL A C 1
ATOM 4803 O O . VAL A 1 588 ? -4.199 -37.875 4.816 1 97.69 588 VAL A O 1
ATOM 4806 N N . THR A 1 589 ? -6.445 -38.031 4.574 1 97.94 589 THR A N 1
ATOM 4807 C CA . THR A 1 589 ? -6.387 -39.406 4.094 1 97.94 589 THR A CA 1
ATOM 4808 C C . THR A 1 589 ? -5.809 -39.469 2.686 1 97.94 589 THR A C 1
ATOM 4810 O O . THR A 1 589 ? -6.207 -38.688 1.812 1 97.94 589 THR A O 1
ATOM 4813 N N . ASN A 1 590 ? -4.902 -40.375 2.482 1 98.12 590 ASN A N 1
ATOM 4814 C CA . ASN A 1 590 ? -4.23 -40.5 1.194 1 98.12 590 ASN A CA 1
ATOM 4815 C C . ASN A 1 590 ? -5.055 -41.344 0.217 1 98.12 590 ASN A C 1
ATOM 4817 O O . ASN A 1 590 ? -5.23 -42.531 0.414 1 98.12 590 ASN A O 1
ATOM 4821 N N . ALA A 1 591 ? -5.52 -40.719 -0.834 1 97.94 591 ALA A N 1
ATOM 4822 C CA . ALA A 1 591 ? -6.32 -41.406 -1.85 1 97.94 591 ALA A CA 1
ATOM 4823 C C . ALA A 1 591 ? -5.566 -42.594 -2.441 1 97.94 591 ALA A C 1
ATOM 4825 O O . ALA A 1 591 ? -6.172 -43.594 -2.795 1 97.94 591 ALA A O 1
ATOM 4826 N N . LEU A 1 592 ? -4.246 -42.5 -2.549 1 97.94 592 LEU A N 1
ATOM 4827 C CA . LEU A 1 592 ? -3.432 -43.562 -3.139 1 97.94 592 LEU A CA 1
ATOM 4828 C C . LEU A 1 592 ? -3.484 -44.812 -2.289 1 97.94 592 LEU A C 1
ATOM 4830 O O . LEU A 1 592 ? -3.316 -45.938 -2.807 1 97.94 592 LEU A O 1
ATOM 4834 N N . HIS A 1 593 ? -3.617 -44.594 -1.016 1 97 593 HIS A N 1
ATOM 4835 C CA . HIS A 1 593 ? -3.775 -45.75 -0.116 1 97 593 HIS A CA 1
ATOM 4836 C C . HIS A 1 593 ? -5.199 -46.281 -0.159 1 97 593 HIS A C 1
ATOM 4838 O O . HIS A 1 593 ? -5.406 -47.5 -0.141 1 97 593 HIS A O 1
ATOM 4844 N N . GLN A 1 594 ? -6.121 -45.438 -0.266 1 95.19 594 GLN A N 1
ATOM 4845 C CA . GLN A 1 594 ? -7.539 -45.781 -0.186 1 95.19 594 GLN A CA 1
ATOM 4846 C C . GLN A 1 594 ? -7.977 -46.625 -1.387 1 95.19 594 GLN A C 1
ATOM 4848 O O . GLN A 1 594 ? -8.898 -47.438 -1.283 1 95.19 594 GLN A O 1
ATOM 4853 N N . VAL A 1 595 ? -7.488 -46.406 -2.492 1 94.75 595 VAL A N 1
ATOM 4854 C CA . VAL A 1 595 ? -7.973 -47.031 -3.715 1 94.75 595 VAL A CA 1
ATOM 4855 C C . VAL A 1 595 ? -7.441 -48.469 -3.801 1 94.75 595 VAL A C 1
ATOM 4857 O O . VAL A 1 595 ? -7.793 -49.219 -4.715 1 94.75 595 VAL A O 1
ATOM 4860 N N . THR A 1 596 ? -6.543 -48.938 -2.848 1 87.75 596 THR A N 1
ATOM 4861 C CA . THR A 1 596 ? -6.129 -50.344 -2.779 1 87.75 596 THR A CA 1
ATOM 4862 C C . THR A 1 596 ? -7.246 -51.219 -2.201 1 87.75 596 THR A C 1
ATOM 4864 O O . THR A 1 596 ? -7.367 -52.406 -2.547 1 87.75 596 THR A O 1
ATOM 4867 N N . THR A 1 597 ? -7.824 -50.781 -1.026 1 64.38 597 THR A N 1
ATOM 4868 C CA . THR A 1 597 ? -8.75 -51.531 -0.186 1 64.38 597 THR A CA 1
ATOM 4869 C C . THR A 1 597 ? -10.078 -51.75 -0.908 1 64.38 597 THR A C 1
ATOM 4871 O O . THR A 1 597 ? -10.898 -52.562 -0.467 1 64.38 597 THR A O 1
ATOM 4874 N N . THR A 1 598 ? -10.57 -50.969 -1.739 1 49.12 598 THR A N 1
ATOM 4875 C CA . THR A 1 598 ? -11.906 -51.188 -2.285 1 49.12 598 THR A CA 1
ATOM 4876 C C . THR A 1 598 ? -11.938 -52.375 -3.234 1 49.12 598 THR A C 1
ATOM 4878 O O . THR A 1 598 ? -11.586 -52.25 -4.41 1 49.12 598 THR A O 1
ATOM 4881 N N . ILE A 1 599 ? -11.383 -53.5 -2.988 1 42.03 599 ILE A N 1
ATOM 4882 C CA . ILE A 1 599 ? -11.75 -54.719 -3.688 1 42.03 599 ILE A CA 1
ATOM 4883 C C . ILE A 1 599 ? -13.266 -54.812 -3.803 1 42.03 599 ILE A C 1
ATOM 4885 O O . ILE A 1 599 ? -13.992 -54.312 -2.941 1 42.03 599 ILE A O 1
ATOM 4889 N N . LYS A 1 600 ? -13.844 -55.812 -4.688 1 40.5 600 LYS A N 1
ATOM 4890 C CA . LYS A 1 600 ? -15.133 -56.344 -5.105 1 40.5 600 LYS A CA 1
ATOM 4891 C C . LYS A 1 600 ? -16.016 -56.656 -3.898 1 40.5 600 LYS A C 1
ATOM 4893 O O . LYS A 1 600 ? -15.82 -57.656 -3.203 1 40.5 600 LYS A O 1
ATOM 4898 N N . GLN A 1 601 ? -16.406 -55.781 -3.012 1 29.06 601 GLN A N 1
ATOM 4899 C CA . GLN A 1 601 ? -17.688 -56.312 -2.561 1 29.06 601 GLN A CA 1
ATOM 4900 C C . GLN A 1 601 ? -18.734 -56.281 -3.666 1 29.06 601 GLN A C 1
ATOM 4902 O O . GLN A 1 601 ? -18.875 -55.25 -4.348 1 29.06 601 GLN A O 1
ATOM 4907 N N . MET B 1 1 ? 4.047 6.676 -20.484 1 66.06 1 MET B N 1
ATOM 4908 C CA . MET B 1 1 ? 5.258 7.375 -20.062 1 66.06 1 MET B CA 1
ATOM 4909 C C . MET B 1 1 ? 6.48 6.469 -20.188 1 66.06 1 MET B C 1
ATOM 4911 O O . MET B 1 1 ? 6.387 5.258 -19.984 1 66.06 1 MET B O 1
ATOM 4915 N N . THR B 1 2 ? 7.492 7.043 -20.75 1 88.06 2 THR B N 1
ATOM 4916 C CA . THR B 1 2 ? 8.766 6.34 -20.859 1 88.06 2 THR B CA 1
ATOM 4917 C C . THR B 1 2 ? 9.656 6.613 -19.656 1 88.06 2 THR B C 1
ATOM 4919 O O . THR B 1 2 ? 9.461 7.609 -18.953 1 88.06 2 THR B O 1
ATOM 4922 N N . ILE B 1 3 ? 10.492 5.676 -19.344 1 95.81 3 ILE B N 1
ATOM 4923 C CA . ILE B 1 3 ? 11.312 5.75 -18.141 1 95.81 3 ILE B CA 1
ATOM 4924 C C . ILE B 1 3 ? 12.188 7.004 -18.172 1 95.81 3 ILE B C 1
ATOM 4926 O O . ILE B 1 3 ? 12.43 7.629 -17.141 1 95.81 3 ILE B O 1
ATOM 4930 N N . CYS B 1 4 ? 12.57 7.438 -19.391 1 94.62 4 CYS B N 1
ATOM 4931 C CA . CYS B 1 4 ? 13.5 8.555 -19.5 1 94.62 4 CYS B CA 1
ATOM 4932 C C . CYS B 1 4 ? 12.781 9.883 -19.297 1 94.62 4 CYS B C 1
ATOM 4934 O O . CYS B 1 4 ? 13.422 10.914 -19.094 1 94.62 4 CYS B O 1
ATOM 4936 N N . ASN B 1 5 ? 11.484 9.875 -19.328 1 93.75 5 ASN B N 1
ATOM 4937 C CA . ASN B 1 5 ? 10.711 11.086 -19.094 1 93.75 5 ASN B CA 1
ATOM 4938 C C . ASN B 1 5 ? 10.406 11.281 -17.609 1 93.75 5 ASN B C 1
ATOM 4940 O O . ASN B 1 5 ? 9.773 12.266 -17.234 1 93.75 5 ASN B O 1
ATOM 4944 N N . THR B 1 6 ? 10.852 10.383 -16.766 1 95.75 6 THR B N 1
ATOM 4945 C CA . THR B 1 6 ? 10.688 10.547 -15.32 1 95.75 6 THR B CA 1
ATOM 4946 C C . THR B 1 6 ? 11.43 11.789 -14.828 1 95.75 6 THR B C 1
ATOM 4948 O O . THR B 1 6 ? 12.617 11.961 -15.109 1 95.75 6 THR B O 1
ATOM 4951 N N . PRO B 1 7 ? 10.789 12.742 -14.164 1 94.75 7 PRO B N 1
ATOM 4952 C CA . PRO B 1 7 ? 11.43 13.992 -13.742 1 94.75 7 PRO B CA 1
ATOM 4953 C C . PRO B 1 7 ? 12.305 13.812 -12.5 1 94.75 7 PRO B C 1
ATOM 4955 O O . PRO B 1 7 ? 11.977 14.336 -11.43 1 94.75 7 PRO B O 1
ATOM 4958 N N . ILE B 1 8 ? 13.453 13.227 -12.664 1 95.75 8 ILE B N 1
ATOM 4959 C CA . ILE B 1 8 ? 14.32 12.906 -11.531 1 95.75 8 ILE B CA 1
ATOM 4960 C C . ILE B 1 8 ? 15.594 13.75 -11.602 1 95.75 8 ILE B C 1
ATOM 4962 O O . ILE B 1 8 ? 16.594 13.414 -10.977 1 95.75 8 ILE B O 1
ATOM 4966 N N . HIS B 1 9 ? 15.586 14.898 -12.422 1 93.31 9 HIS B N 1
ATOM 4967 C CA . HIS B 1 9 ? 16.781 15.703 -12.633 1 93.31 9 HIS B CA 1
ATOM 4968 C C . HIS B 1 9 ? 17.234 16.375 -11.344 1 93.31 9 HIS B C 1
ATOM 4970 O O . HIS B 1 9 ? 18.406 16.719 -11.195 1 93.31 9 HIS B O 1
ATOM 4976 N N . MET B 1 10 ? 16.297 16.562 -10.375 1 92.5 10 MET B N 1
ATOM 4977 C CA . MET B 1 10 ? 16.641 17.234 -9.125 1 92.5 10 MET B CA 1
ATOM 4978 C C . MET B 1 10 ? 17.375 16.281 -8.18 1 92.5 10 MET B C 1
ATOM 4980 O O . MET B 1 10 ? 17.984 16.734 -7.207 1 92.5 10 MET B O 1
ATOM 4984 N N . LEU B 1 11 ? 17.312 14.969 -8.406 1 95.81 11 LEU B N 1
ATOM 4985 C CA . LEU B 1 11 ? 18 13.984 -7.586 1 95.81 11 LEU B CA 1
ATOM 4986 C C . LEU B 1 11 ? 19.484 13.945 -7.93 1 95.81 11 LEU B C 1
ATOM 4988 O O . LEU B 1 11 ? 19.953 13.016 -8.594 1 95.81 11 LEU B O 1
ATOM 4992 N N . THR B 1 12 ? 20.25 14.938 -7.445 1 95.12 12 THR B N 1
ATOM 4993 C CA . THR B 1 12 ? 21.688 15.023 -7.582 1 95.12 12 THR B CA 1
ATOM 4994 C C . THR B 1 12 ? 22.375 14.766 -6.246 1 95.12 12 THR B C 1
ATOM 4996 O O . THR B 1 12 ? 21.766 14.922 -5.188 1 95.12 12 THR B O 1
ATOM 4999 N N . ASN B 1 13 ? 23.594 14.375 -6.328 1 94.5 13 ASN B N 1
ATOM 5000 C CA . ASN B 1 13 ? 24.359 14.117 -5.113 1 94.5 13 ASN B CA 1
ATOM 5001 C C . ASN B 1 13 ? 24.391 15.336 -4.199 1 94.5 13 ASN B C 1
ATOM 5003 O O . ASN B 1 13 ? 24.25 15.211 -2.98 1 94.5 13 ASN B O 1
ATOM 5007 N N . ASN B 1 14 ? 24.578 16.469 -4.789 1 94.38 14 ASN B N 1
ATOM 5008 C CA . ASN B 1 14 ? 24.656 17.703 -4.016 1 94.38 14 ASN B CA 1
ATOM 5009 C C . ASN B 1 14 ? 23.359 17.984 -3.277 1 94.38 14 ASN B C 1
ATOM 5011 O O . ASN B 1 14 ? 23.359 18.234 -2.07 1 94.38 14 ASN B O 1
ATOM 5015 N N . HIS B 1 15 ? 22.234 17.969 -3.998 1 93.69 15 HIS B N 1
ATOM 5016 C CA . HIS B 1 15 ? 20.938 18.203 -3.379 1 93.69 15 HIS B CA 1
ATOM 5017 C C . HIS B 1 15 ? 20.641 17.156 -2.312 1 93.69 15 HIS B C 1
ATOM 5019 O O . HIS B 1 15 ? 20.125 17.5 -1.241 1 93.69 15 HIS B O 1
ATOM 5025 N N . TRP B 1 16 ? 20.969 15.953 -2.6 1 94.75 16 TRP B N 1
ATOM 5026 C CA . TRP B 1 16 ? 20.688 14.844 -1.695 1 94.75 16 TRP B CA 1
ATOM 5027 C C . TRP B 1 16 ? 21.453 15.008 -0.382 1 94.75 16 TRP B C 1
ATOM 5029 O O . TRP B 1 16 ? 20.875 14.82 0.697 1 94.75 16 TRP B O 1
ATOM 5039 N N . GLU B 1 17 ? 22.688 15.375 -0.456 1 94.38 17 GLU B N 1
ATOM 5040 C CA . GLU B 1 17 ? 23.516 15.547 0.735 1 94.38 17 GLU B CA 1
ATOM 5041 C C . GLU B 1 17 ? 22.984 16.672 1.618 1 94.38 17 GLU B C 1
ATOM 5043 O O . GLU B 1 17 ? 22.969 16.547 2.844 1 94.38 17 GLU B O 1
ATOM 5048 N N . ILE B 1 18 ? 22.578 17.719 0.959 1 93.81 18 ILE B N 1
ATOM 5049 C CA . ILE B 1 18 ? 22.078 18.875 1.69 1 93.81 18 ILE B CA 1
ATOM 5050 C C . ILE B 1 18 ? 20.797 18.5 2.438 1 93.81 18 ILE B C 1
ATOM 5052 O O . ILE B 1 18 ? 20.656 18.797 3.625 1 93.81 18 ILE B O 1
ATOM 5056 N N . VAL B 1 19 ? 19.906 17.812 1.761 1 95.31 19 VAL B N 1
ATOM 5057 C CA . VAL B 1 19 ? 18.625 17.484 2.354 1 95.31 19 VAL B CA 1
ATOM 5058 C C . VAL B 1 19 ? 18.797 16.422 3.43 1 95.31 19 VAL B C 1
ATOM 5060 O O . VAL B 1 19 ? 18.125 16.453 4.461 1 95.31 19 VAL B O 1
ATOM 5063 N N . ASP B 1 20 ? 19.719 15.484 3.195 1 97 20 ASP B N 1
ATOM 5064 C CA . ASP B 1 20 ? 20.016 14.453 4.188 1 97 20 ASP B CA 1
ATOM 5065 C C . ASP B 1 20 ? 20.578 15.07 5.469 1 97 20 ASP B C 1
ATOM 5067 O O . ASP B 1 20 ? 20.188 14.672 6.57 1 97 20 ASP B O 1
ATOM 5071 N N . GLN B 1 21 ? 21.438 16.031 5.289 1 96.44 21 GLN B N 1
ATOM 5072 C CA . GLN B 1 21 ? 22.047 16.719 6.422 1 96.44 21 GLN B CA 1
ATOM 5073 C C . GLN B 1 21 ? 21 17.484 7.223 1 96.44 21 GLN B C 1
ATOM 5075 O O . GLN B 1 21 ? 21.031 17.484 8.453 1 96.44 21 GLN B O 1
ATOM 5080 N N . LYS B 1 22 ? 20.156 18.141 6.539 1 96 22 LYS B N 1
ATOM 5081 C CA . LYS B 1 22 ? 19.109 18.906 7.195 1 96 22 LYS B CA 1
ATOM 5082 C C . LYS B 1 22 ? 18.156 17.984 7.957 1 96 22 LYS B C 1
ATOM 5084 O O . LYS B 1 22 ? 17.734 18.297 9.07 1 96 22 LYS B O 1
ATOM 5089 N N . LEU B 1 23 ? 17.812 16.844 7.328 1 97.94 23 LEU B N 1
ATOM 5090 C CA . LEU B 1 23 ? 16.953 15.883 8 1 97.94 23 LEU B CA 1
ATOM 5091 C C . LEU B 1 23 ? 17.641 15.312 9.242 1 97.94 23 LEU B C 1
ATOM 5093 O O . LEU B 1 23 ? 17 15.133 10.281 1 97.94 23 LEU B O 1
ATOM 5097 N N . LEU B 1 24 ? 18.922 15.023 9.141 1 98.38 24 LEU B N 1
ATOM 5098 C CA . LEU B 1 24 ? 19.672 14.516 10.281 1 98.38 24 LEU B CA 1
ATOM 5099 C C . LEU B 1 24 ? 19.625 15.5 11.445 1 98.38 24 LEU B C 1
ATOM 5101 O O . LEU B 1 24 ? 19.406 15.094 12.594 1 98.38 24 LEU B O 1
ATOM 5105 N N . ALA B 1 25 ? 19.797 16.75 11.148 1 98.38 25 ALA B N 1
ATOM 5106 C CA . ALA B 1 25 ? 19.734 17.781 12.18 1 98.38 25 ALA B CA 1
ATOM 5107 C C . ALA B 1 25 ? 18.359 17.812 12.844 1 98.38 25 ALA B C 1
ATOM 5109 O O . ALA B 1 25 ? 18.25 17.906 14.07 1 98.38 25 ALA B O 1
ATOM 5110 N N . LYS B 1 26 ? 17.344 17.766 12.023 1 98.12 26 LYS B N 1
ATOM 5111 C CA . LYS B 1 26 ? 15.977 17.734 12.531 1 98.12 26 LYS B CA 1
ATOM 5112 C C . LYS B 1 26 ? 15.75 16.516 13.422 1 98.12 26 LYS B C 1
ATOM 5114 O O . LYS B 1 26 ? 15.109 16.625 14.469 1 98.12 26 LYS B O 1
ATOM 5119 N N . MET B 1 27 ? 16.25 15.398 12.992 1 98.69 27 MET B N 1
ATOM 5120 C CA . MET B 1 27 ? 16.094 14.164 13.758 1 98.69 27 MET B CA 1
ATOM 5121 C C . MET B 1 27 ? 16.781 14.273 15.109 1 98.69 27 MET B C 1
ATOM 5123 O O . MET B 1 27 ? 16.188 13.969 16.141 1 98.69 27 MET B O 1
ATOM 5127 N N . LEU B 1 28 ? 18.031 14.719 15.086 1 98.62 28 LEU B N 1
ATOM 5128 C CA . LEU B 1 28 ? 18.766 14.859 16.328 1 98.62 28 LEU B CA 1
ATOM 5129 C C . LEU B 1 28 ? 18.047 15.805 17.281 1 98.62 28 LEU B C 1
ATOM 5131 O O . LEU B 1 28 ? 17.891 15.508 18.469 1 98.62 28 LEU B O 1
ATOM 5135 N N . GLN B 1 29 ? 17.578 16.891 16.734 1 98.12 29 GLN B N 1
ATOM 5136 C CA . GLN B 1 29 ? 16.891 17.922 17.5 1 98.12 29 GLN B CA 1
ATOM 5137 C C . GLN B 1 29 ? 15.617 17.375 18.156 1 98.12 29 GLN B C 1
ATOM 5139 O O . GLN B 1 29 ? 15.43 17.5 19.359 1 98.12 29 GLN B O 1
ATOM 5144 N N . GLU B 1 30 ? 14.742 16.75 17.391 1 98.38 30 GLU B N 1
ATOM 5145 C CA . GLU B 1 30 ? 13.43 16.312 17.875 1 98.38 30 GLU B CA 1
ATOM 5146 C C . GLU B 1 30 ? 13.531 15.031 18.688 1 98.38 30 GLU B C 1
ATOM 5148 O O . GLU B 1 30 ? 12.75 14.828 19.625 1 98.38 30 GLU B O 1
ATOM 5153 N N . PHE B 1 31 ? 14.539 14.156 18.359 1 98.25 31 PHE B N 1
ATOM 5154 C CA . PHE B 1 31 ? 14.711 12.93 19.125 1 98.25 31 PHE B CA 1
ATOM 5155 C C . PHE B 1 31 ? 15.312 13.227 20.5 1 98.25 31 PHE B C 1
ATOM 5157 O O . PHE B 1 31 ? 15.031 12.516 21.469 1 98.25 31 PHE B O 1
ATOM 5164 N N . MET B 1 32 ? 16.125 14.266 20.578 1 97.75 32 MET B N 1
ATOM 5165 C CA . MET B 1 32 ? 16.562 14.742 21.891 1 97.75 32 MET B CA 1
ATOM 5166 C C . MET B 1 32 ? 15.391 15.273 22.703 1 97.75 32 MET B C 1
ATOM 5168 O O . MET B 1 32 ? 15.234 14.938 23.875 1 97.75 32 MET B O 1
ATOM 5172 N N . TYR B 1 33 ? 14.547 16.078 22.062 1 97.88 33 TYR B N 1
ATOM 5173 C CA . TYR B 1 33 ? 13.375 16.641 22.734 1 97.88 33 TYR B CA 1
ATOM 5174 C C . TYR B 1 33 ? 12.461 15.539 23.266 1 97.88 33 TYR B C 1
ATOM 5176 O O . TYR B 1 33 ? 11.953 15.633 24.375 1 97.88 33 TYR B O 1
ATOM 5184 N N . GLU B 1 34 ? 12.297 14.492 22.469 1 97.81 34 GLU B N 1
ATOM 5185 C CA . GLU B 1 34 ? 11.367 13.43 22.812 1 97.81 34 GLU B CA 1
ATOM 5186 C C . GLU B 1 34 ? 12.047 12.344 23.641 1 97.81 34 GLU B C 1
ATOM 5188 O O . GLU B 1 34 ? 11.461 11.297 23.906 1 97.81 34 GLU B O 1
ATOM 5193 N N . ASN B 1 35 ? 13.242 12.523 24.031 1 96.81 35 ASN B N 1
ATOM 5194 C CA . ASN B 1 35 ? 14.016 11.586 24.828 1 96.81 35 ASN B CA 1
ATOM 5195 C C . ASN B 1 35 ? 14.148 10.234 24.141 1 96.81 35 ASN B C 1
ATOM 5197 O O . ASN B 1 35 ? 14.023 9.188 24.781 1 96.81 35 ASN B O 1
ATOM 5201 N N . ILE B 1 36 ? 14.242 10.289 22.844 1 97.44 36 ILE B N 1
ATOM 5202 C CA . ILE B 1 36 ? 14.539 9.078 22.078 1 97.44 36 ILE B CA 1
ATOM 5203 C C . ILE B 1 36 ? 16.031 8.773 22.156 1 97.44 36 ILE B C 1
ATOM 5205 O O . ILE B 1 36 ? 16.438 7.613 22.219 1 97.44 36 ILE B O 1
ATOM 5209 N N . ILE B 1 37 ? 16.844 9.852 22.047 1 97.38 37 ILE B N 1
ATOM 5210 C CA . ILE B 1 37 ? 18.281 9.766 22.328 1 97.38 37 ILE B CA 1
ATOM 5211 C C . ILE B 1 37 ? 18.641 10.711 23.469 1 97.38 37 ILE B C 1
ATOM 5213 O O . ILE B 1 37 ? 17.938 11.703 23.703 1 97.38 37 ILE B O 1
ATOM 5217 N N . SER B 1 38 ? 19.703 10.43 24.141 1 96.62 38 SER B N 1
ATOM 5218 C CA . SER B 1 38 ? 20.156 11.219 25.281 1 96.62 38 SER B CA 1
ATOM 5219 C C . SER B 1 38 ? 21.641 11.523 25.188 1 96.62 38 SER B C 1
ATOM 5221 O O . SER B 1 38 ? 22.453 10.977 25.938 1 96.62 38 SER B O 1
ATOM 5223 N N . PRO B 1 39 ? 21.984 12.422 24.312 1 97.69 39 PRO B N 1
ATOM 5224 C CA . PRO B 1 39 ? 23.391 12.781 24.172 1 97.69 39 PRO B CA 1
ATOM 5225 C C . PRO B 1 39 ? 23.953 13.484 25.406 1 97.69 39 PRO B C 1
ATOM 5227 O O . PRO B 1 39 ? 23.188 14.07 26.172 1 97.69 39 PRO B O 1
ATOM 5230 N N . THR B 1 40 ? 25.297 13.438 25.562 1 97.06 40 THR B N 1
ATOM 5231 C CA . THR B 1 40 ? 25.984 14.125 26.641 1 97.06 40 THR B CA 1
ATOM 5232 C C . THR B 1 40 ? 26.719 15.359 26.109 1 97.06 40 THR B C 1
ATOM 5234 O O . THR B 1 40 ? 27.141 15.391 24.953 1 97.06 40 THR B O 1
ATOM 5237 N N . VAL B 1 41 ? 26.859 16.359 26.953 1 96.62 41 VAL B N 1
ATOM 5238 C CA . VAL B 1 41 ? 27.625 17.547 26.594 1 96.62 41 VAL B CA 1
ATOM 5239 C C . VAL B 1 41 ? 29.125 17.266 26.734 1 96.62 41 VAL B C 1
ATOM 5241 O O . VAL B 1 41 ? 29.578 16.812 27.781 1 96.62 41 VAL B O 1
ATOM 5244 N N . VAL B 1 42 ? 29.797 17.547 25.703 1 95.75 42 VAL B N 1
ATOM 5245 C CA . VAL B 1 42 ? 31.234 17.266 25.75 1 95.75 42 VAL B CA 1
ATOM 5246 C C . VAL B 1 42 ? 32.031 18.578 25.781 1 95.75 42 VAL B C 1
ATOM 5248 O O . VAL B 1 42 ? 33.156 18.594 26.234 1 95.75 42 VAL B O 1
ATOM 5251 N N . TYR B 1 43 ? 31.469 19.625 25.25 1 93 43 TYR B N 1
ATOM 5252 C CA . TYR B 1 43 ? 32.094 20.938 25.266 1 93 43 TYR B CA 1
ATOM 5253 C C . TYR B 1 43 ? 31.062 22.047 25.312 1 93 43 TYR B C 1
ATOM 5255 O O . TYR B 1 43 ? 30.016 21.969 24.656 1 93 43 TYR B O 1
ATOM 5263 N N . GLN B 1 44 ? 31.281 22.984 26.188 1 90.25 44 GLN B N 1
ATOM 5264 C CA . GLN B 1 44 ? 30.391 24.125 26.312 1 90.25 44 GLN B CA 1
ATOM 5265 C C . GLN B 1 44 ? 31.047 25.406 25.797 1 90.25 44 GLN B C 1
ATOM 5267 O O . GLN B 1 44 ? 32.188 25.719 26.188 1 90.25 44 GLN B O 1
ATOM 5272 N N . SER B 1 45 ? 30.531 25.938 24.859 1 86.19 45 SER B N 1
ATOM 5273 C CA . SER B 1 45 ? 31 27.219 24.344 1 86.19 45 SER B CA 1
ATOM 5274 C C . SER B 1 45 ? 29.859 28.234 24.25 1 86.19 45 SER B C 1
ATOM 5276 O O . SER B 1 45 ? 29.125 28.234 23.266 1 86.19 45 SER B O 1
ATOM 5278 N N . GLY B 1 46 ? 29.734 29.156 25.188 1 85.44 46 GLY B N 1
ATOM 5279 C CA . GLY B 1 46 ? 28.641 30.125 25.141 1 85.44 46 GLY B CA 1
ATOM 5280 C C . GLY B 1 46 ? 27.266 29.484 25.172 1 85.44 46 GLY B C 1
ATOM 5281 O O . GLY B 1 46 ? 26.984 28.641 26.031 1 85.44 46 GLY B O 1
ATOM 5282 N N . ASP B 1 47 ? 26.453 29.906 24.125 1 85.88 47 ASP B N 1
ATOM 5283 C CA . ASP B 1 47 ? 25.078 29.391 24.062 1 85.88 47 ASP B CA 1
ATOM 5284 C C . ASP B 1 47 ? 25.016 28.094 23.25 1 85.88 47 ASP B C 1
ATOM 5286 O O . ASP B 1 47 ? 23.984 27.422 23.219 1 85.88 47 ASP B O 1
ATOM 5290 N N . ILE B 1 48 ? 26.094 27.75 22.594 1 92.69 48 ILE B N 1
ATOM 5291 C CA . ILE B 1 48 ? 26.172 26.531 21.781 1 92.69 48 ILE B CA 1
ATOM 5292 C C . ILE B 1 48 ? 27.016 25.484 22.5 1 92.69 48 ILE B C 1
ATOM 5294 O O . ILE B 1 48 ? 28.109 25.797 23 1 92.69 48 ILE B O 1
ATOM 5298 N N . HIS B 1 49 ? 26.484 24.328 22.625 1 96.06 49 HIS B N 1
ATOM 5299 C CA . HIS B 1 49 ? 27.203 23.219 23.219 1 96.06 49 HIS B CA 1
ATOM 5300 C C . HIS B 1 49 ? 27.438 22.094 22.219 1 96.06 49 HIS B C 1
ATOM 5302 O O . HIS B 1 49 ? 26.688 21.969 21.25 1 96.06 49 HIS B O 1
ATOM 5308 N N . THR B 1 50 ? 28.531 21.422 22.359 1 97.31 50 THR B N 1
ATOM 5309 C CA . THR B 1 50 ? 28.797 20.234 21.578 1 97.31 50 THR B CA 1
ATOM 5310 C C . THR B 1 50 ? 28.281 18.984 22.297 1 97.31 50 THR B C 1
ATOM 5312 O O . THR B 1 50 ? 28.641 18.734 23.453 1 97.31 50 THR B O 1
ATOM 5315 N N . TYR B 1 51 ? 27.453 18.281 21.609 1 97.94 51 TYR B N 1
ATOM 5316 C CA . TYR B 1 51 ? 26.844 17.062 22.141 1 97.94 51 TYR B CA 1
ATOM 5317 C C . TYR B 1 51 ? 27.406 15.82 21.469 1 97.94 51 TYR B C 1
ATOM 5319 O O . TYR B 1 51 ? 27.859 15.891 20.312 1 97.94 51 TYR B O 1
ATOM 5327 N N . GLU B 1 52 ? 27.422 14.695 22.219 1 97.94 52 GLU B N 1
ATOM 5328 C CA . GLU B 1 52 ? 27.844 13.414 21.656 1 97.94 52 GLU B CA 1
ATOM 5329 C C . GLU B 1 52 ? 26.906 12.281 22.094 1 97.94 52 GLU B C 1
ATOM 5331 O O . GLU B 1 52 ? 26.484 12.227 23.25 1 97.94 52 GLU B O 1
ATOM 5336 N N . TRP B 1 53 ? 26.484 11.453 21.172 1 97.56 53 TRP B N 1
ATOM 5337 C CA . TRP B 1 53 ? 25.719 10.234 21.406 1 97.56 53 TRP B CA 1
ATOM 5338 C C . TRP B 1 53 ? 26.328 9.047 20.688 1 97.56 53 TRP B C 1
ATOM 5340 O O . TRP B 1 53 ? 26.672 9.148 19.5 1 97.56 53 TRP B O 1
ATOM 5350 N N . THR B 1 54 ? 26.562 7.973 21.344 1 96.19 54 THR B N 1
ATOM 5351 C CA . THR B 1 54 ? 27.141 6.754 20.781 1 96.19 54 THR B CA 1
ATOM 5352 C C . THR B 1 54 ? 26.125 5.613 20.812 1 96.19 54 THR B C 1
ATOM 5354 O O . THR B 1 54 ? 25.547 5.32 21.859 1 96.19 54 THR B O 1
ATOM 5357 N N . ASP B 1 55 ? 25.922 5.047 19.656 1 93.81 55 ASP B N 1
ATOM 5358 C CA . ASP B 1 55 ? 24.984 3.93 19.625 1 93.81 55 ASP B CA 1
ATOM 5359 C C . ASP B 1 55 ? 25.656 2.637 20.094 1 93.81 55 ASP B C 1
ATOM 5361 O O . ASP B 1 55 ? 26.828 2.637 20.438 1 93.81 55 ASP B O 1
ATOM 5365 N N . LYS B 1 56 ? 24.938 1.493 20.141 1 91.44 56 LYS B N 1
ATOM 5366 C CA . LYS B 1 56 ? 25.406 0.217 20.688 1 91.44 56 LYS B CA 1
ATOM 5367 C C . LYS B 1 56 ? 26.484 -0.387 19.781 1 91.44 56 LYS B C 1
ATOM 5369 O O . LYS B 1 56 ? 27.281 -1.217 20.234 1 91.44 56 LYS B O 1
ATOM 5374 N N . GLN B 1 57 ? 26.562 0.032 18.547 1 88.62 57 GLN B N 1
AT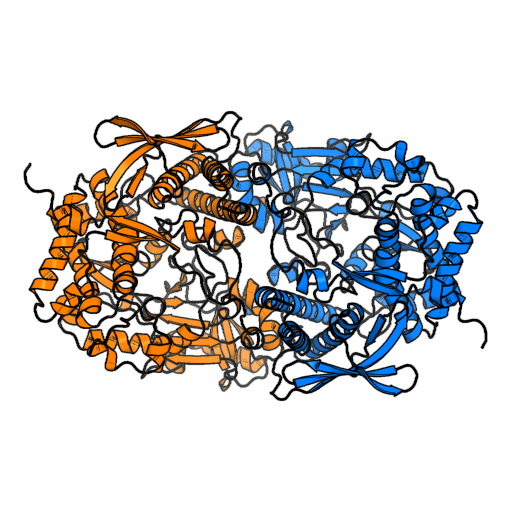OM 5375 C CA . GLN B 1 57 ? 27.547 -0.525 17.625 1 88.62 57 GLN B CA 1
ATOM 5376 C C . GLN B 1 57 ? 28.797 0.344 17.562 1 88.62 57 GLN B C 1
ATOM 5378 O O . GLN B 1 57 ? 29.75 0.029 16.844 1 88.62 57 GLN B O 1
ATOM 5383 N N . GLY B 1 58 ? 28.781 1.411 18.203 1 92.31 58 GLY B N 1
ATOM 5384 C CA . GLY B 1 58 ? 29.984 2.232 18.328 1 92.31 58 GLY B CA 1
ATOM 5385 C C . GLY B 1 58 ? 29.984 3.428 17.391 1 92.31 58 GLY B C 1
ATOM 5386 O O . GLY B 1 58 ? 30.969 4.152 17.312 1 92.31 58 GLY B O 1
ATOM 5387 N N . THR B 1 59 ? 28.906 3.676 16.688 1 94.62 59 THR B N 1
ATOM 5388 C CA . THR B 1 59 ? 28.797 4.887 15.875 1 94.62 59 THR B CA 1
ATOM 5389 C C . THR B 1 59 ? 28.625 6.113 16.766 1 94.62 59 THR B C 1
ATOM 5391 O O . THR B 1 59 ? 27.75 6.133 17.641 1 94.62 59 THR B O 1
ATOM 5394 N N . VAL B 1 60 ? 29.406 7.145 16.547 1 96.69 60 VAL B N 1
ATOM 5395 C CA . VAL B 1 60 ? 29.375 8.352 17.375 1 96.69 60 VAL B CA 1
ATOM 5396 C C . VAL B 1 60 ? 28.75 9.5 16.578 1 96.69 60 VAL B C 1
ATOM 5398 O O . VAL B 1 60 ? 29.203 9.805 15.469 1 96.69 60 VAL B O 1
ATOM 5401 N N . TYR B 1 61 ? 27.766 10.039 17.141 1 97.62 61 TYR B N 1
ATOM 5402 C CA . TYR B 1 61 ? 27.172 11.258 16.609 1 97.62 61 TYR B CA 1
ATOM 5403 C C . TYR B 1 61 ? 27.594 12.469 17.438 1 97.62 61 TYR B C 1
ATOM 5405 O O . TYR B 1 61 ? 27.234 12.594 18.609 1 97.62 61 TYR B O 1
ATOM 5413 N N . ARG B 1 62 ? 28.359 13.336 16.844 1 97.94 62 ARG B N 1
ATOM 5414 C CA . ARG B 1 62 ? 28.797 14.578 17.469 1 97.94 62 ARG B CA 1
ATOM 5415 C C . ARG B 1 62 ? 28.203 15.789 16.75 1 97.94 62 ARG B C 1
ATOM 5417 O O . ARG B 1 62 ? 28.25 15.875 15.523 1 97.94 62 ARG B O 1
ATOM 5424 N N . PHE B 1 63 ? 27.625 16.719 17.5 1 98.19 63 PHE B N 1
ATOM 5425 C CA . PHE B 1 63 ? 26.969 17.844 16.859 1 98.19 63 PHE B CA 1
ATOM 5426 C C . PHE B 1 63 ? 26.859 19.016 17.812 1 98.19 63 PHE B C 1
ATOM 5428 O O . PHE B 1 63 ? 26.953 18.844 19.031 1 98.19 63 PHE B O 1
ATOM 5435 N N . GLU B 1 64 ? 26.734 20.172 17.266 1 97.81 64 GLU B N 1
ATOM 5436 C CA . GLU B 1 64 ? 26.516 21.391 18.047 1 97.81 64 GLU B CA 1
ATOM 5437 C C . GLU B 1 64 ? 25.047 21.766 18.109 1 97.81 64 GLU B C 1
ATOM 5439 O O . GLU B 1 64 ? 24.312 21.609 17.109 1 97.81 64 GLU B O 1
ATOM 5444 N N . ALA B 1 65 ? 24.594 22.156 19.266 1 97.31 65 ALA B N 1
ATOM 5445 C CA . ALA B 1 65 ? 23.203 22.562 19.453 1 97.31 65 ALA B CA 1
ATOM 5446 C C . ALA B 1 65 ? 23.078 23.656 20.5 1 97.31 65 ALA B C 1
ATOM 5448 O O . ALA B 1 65 ? 23.922 23.781 21.391 1 97.31 65 ALA B O 1
ATOM 5449 N N . LYS B 1 66 ? 22.078 24.422 20.312 1 95.75 66 LYS B N 1
ATOM 5450 C CA . LYS B 1 66 ? 21.688 25.422 21.312 1 95.75 66 LYS B CA 1
ATOM 5451 C C . LYS B 1 66 ? 20.516 24.938 22.141 1 95.75 66 LYS B C 1
ATOM 5453 O O . LYS B 1 66 ? 19.516 24.438 21.609 1 95.75 66 LYS B O 1
ATOM 5458 N N . LYS B 1 67 ? 20.656 24.984 23.453 1 94.56 67 LYS B N 1
ATOM 5459 C CA . LYS B 1 67 ? 19.5 24.719 24.312 1 94.56 67 LYS B CA 1
ATOM 5460 C C . LYS B 1 67 ? 18.453 25.812 24.188 1 94.56 67 LYS B C 1
ATOM 5462 O O . LYS B 1 67 ? 18.797 27 24.141 1 94.56 67 LYS B O 1
ATOM 5467 N N . ARG B 1 68 ? 17.219 25.469 24.141 1 96.12 68 ARG B N 1
ATOM 5468 C CA . ARG B 1 68 ? 16.109 26.406 24 1 96.12 68 ARG B CA 1
ATOM 5469 C C . ARG B 1 68 ? 15.047 26.141 25.062 1 96.12 68 ARG B C 1
ATOM 5471 O O . ARG B 1 68 ? 15.141 25.188 25.828 1 96.12 68 ARG B O 1
ATOM 5478 N N . LEU B 1 69 ? 14.086 27.031 25.203 1 96.62 69 LEU B N 1
ATOM 5479 C CA . LEU B 1 69 ? 12.992 26.859 26.156 1 96.62 69 LEU B CA 1
ATOM 5480 C C . LEU B 1 69 ? 12.117 25.672 25.781 1 96.62 69 LEU B C 1
ATOM 5482 O O . LEU B 1 69 ? 12.266 25.094 24.703 1 96.62 69 LEU B O 1
ATOM 5486 N N . PHE B 1 70 ? 11.242 25.188 26.766 1 97.88 70 PHE B N 1
ATOM 5487 C CA . PHE B 1 70 ? 10.414 23.984 26.625 1 97.88 70 PHE B CA 1
ATOM 5488 C C . PHE B 1 70 ? 11.273 22.734 26.5 1 97.88 70 PHE B C 1
ATOM 5490 O O . PHE B 1 70 ? 10.93 21.812 25.766 1 97.88 70 PHE B O 1
ATOM 5497 N N . ASP B 1 71 ? 12.422 22.766 27.109 1 96.75 71 ASP B N 1
ATOM 5498 C CA . ASP B 1 71 ? 13.344 21.641 27.141 1 96.75 71 ASP B CA 1
ATOM 5499 C C . ASP B 1 71 ? 13.734 21.203 25.734 1 96.75 71 ASP B C 1
ATOM 5501 O O . ASP B 1 71 ? 13.883 20.016 25.453 1 96.75 71 ASP B O 1
ATOM 5505 N N . SER B 1 72 ? 13.805 22.188 24.766 1 96.81 72 SER B N 1
ATOM 5506 C CA . SER B 1 72 ? 14.086 21.875 23.375 1 96.81 72 SER B CA 1
ATOM 5507 C C . SER B 1 72 ? 15.5 22.297 22.984 1 96.81 72 SER B C 1
ATOM 5509 O O . SER B 1 72 ? 16.25 22.797 23.812 1 96.81 72 SER B O 1
ATOM 5511 N N . TYR B 1 73 ? 15.875 21.953 21.734 1 96.31 73 TYR B N 1
ATOM 5512 C CA . TYR B 1 73 ? 17.219 22.203 21.203 1 96.31 73 TYR B CA 1
ATOM 5513 C C . TYR B 1 73 ? 17.141 22.672 19.766 1 96.31 73 TYR B C 1
ATOM 5515 O O . TYR B 1 73 ? 16.203 22.359 19.047 1 96.31 73 TYR B O 1
ATOM 5523 N N . MET B 1 74 ? 18.047 23.438 19.422 1 96.81 74 MET B N 1
ATOM 5524 C CA . MET B 1 74 ? 18.281 23.75 18.016 1 96.81 74 MET B CA 1
ATOM 5525 C C . MET B 1 74 ? 19.641 23.219 17.562 1 96.81 74 MET B C 1
ATOM 5527 O O . MET B 1 74 ? 20.688 23.734 17.969 1 96.81 74 MET B O 1
ATOM 5531 N N . VAL B 1 75 ? 19.641 22.234 16.719 1 97.31 75 VAL B N 1
ATOM 5532 C CA . VAL B 1 75 ? 20.859 21.625 16.203 1 97.31 75 VAL B CA 1
ATOM 5533 C C . VAL B 1 75 ? 21.359 22.391 14.992 1 97.31 75 VAL B C 1
ATOM 5535 O O . VAL B 1 75 ? 20.578 22.781 14.117 1 97.31 75 VAL B O 1
ATOM 5538 N N . VAL B 1 76 ? 22.672 22.672 14.961 1 95.5 76 VAL B N 1
ATOM 5539 C CA . VAL B 1 76 ? 23.297 23.344 13.828 1 95.5 76 VAL B CA 1
ATOM 5540 C C . VAL B 1 76 ? 23.609 22.344 12.734 1 95.5 76 VAL B C 1
ATOM 5542 O O . VAL B 1 76 ? 24.609 21.625 12.82 1 95.5 76 VAL B O 1
ATOM 5545 N N . ALA B 1 77 ? 22.938 22.406 11.664 1 94.31 77 ALA B N 1
ATOM 5546 C CA . ALA B 1 77 ? 22.938 21.375 10.633 1 94.31 77 ALA B CA 1
ATOM 5547 C C . ALA B 1 77 ? 24.328 21.188 10.047 1 94.31 77 ALA B C 1
ATOM 5549 O O . ALA B 1 77 ? 24.734 20.062 9.734 1 94.31 77 ALA B O 1
ATOM 5550 N N . ASP B 1 78 ? 25.062 22.234 9.898 1 93.56 78 ASP B N 1
ATOM 5551 C CA . ASP B 1 78 ? 26.359 22.156 9.227 1 93.56 78 ASP B CA 1
ATOM 5552 C C . ASP B 1 78 ? 27.453 21.703 10.188 1 93.56 78 ASP B C 1
ATOM 5554 O O . ASP B 1 78 ? 28.594 21.484 9.773 1 93.56 78 ASP B O 1
ATOM 5558 N N . ARG B 1 79 ? 27.078 21.453 11.43 1 95.44 79 ARG B N 1
ATOM 5559 C CA . ARG B 1 79 ? 28.062 21.109 12.445 1 95.44 79 ARG B CA 1
ATOM 5560 C C . ARG B 1 79 ? 27.75 19.75 13.07 1 95.44 79 ARG B C 1
ATOM 5562 O O . ARG B 1 79 ? 27.688 19.625 14.297 1 95.44 79 ARG B O 1
ATOM 5569 N N . ILE B 1 80 ? 27.469 18.828 12.25 1 97.31 80 ILE B N 1
ATOM 5570 C CA . ILE B 1 80 ? 27.25 17.438 12.672 1 97.31 80 ILE B CA 1
ATOM 5571 C C . ILE B 1 80 ? 28.328 16.531 12.086 1 97.31 80 ILE B C 1
ATOM 5573 O O . ILE B 1 80 ? 28.625 16.609 10.891 1 97.31 80 ILE B O 1
ATOM 5577 N N . GLU B 1 81 ? 28.906 15.766 12.859 1 95.44 81 GLU B N 1
ATOM 5578 C CA . GLU B 1 81 ? 29.891 14.766 12.445 1 95.44 81 GLU B CA 1
ATOM 5579 C C . GLU B 1 81 ? 29.469 13.367 12.898 1 95.44 81 GLU B C 1
ATOM 5581 O O . GLU B 1 81 ? 29.078 13.172 14.055 1 95.44 81 GLU B O 1
ATOM 5586 N N . VAL B 1 82 ? 29.453 12.461 12.016 1 95.62 82 VAL B N 1
ATOM 5587 C CA . VAL B 1 82 ? 29.172 11.055 12.32 1 95.62 82 VAL B CA 1
ATOM 5588 C C . VAL B 1 82 ? 30.438 10.219 12.094 1 95.62 82 VAL B C 1
ATOM 5590 O O . VAL B 1 82 ? 31.016 10.234 11 1 95.62 82 VAL B O 1
ATOM 5593 N N . VAL B 1 83 ? 30.812 9.578 13.094 1 91.44 83 VAL B N 1
ATOM 5594 C CA . VAL B 1 83 ? 32 8.742 13.016 1 91.44 83 VAL B CA 1
ATOM 5595 C C . VAL B 1 83 ? 31.641 7.285 13.266 1 91.44 83 VAL B C 1
ATOM 5597 O O . VAL B 1 83 ? 31.078 6.949 14.312 1 91.44 83 VAL B O 1
ATOM 5600 N N . SER B 1 84 ? 31.812 6.5 12.297 1 85.62 84 SER B N 1
ATOM 5601 C CA . SER B 1 84 ? 31.531 5.074 12.422 1 85.62 84 SER B CA 1
ATOM 5602 C C . SER B 1 84 ? 32.781 4.242 12.117 1 85.62 84 SER B C 1
ATOM 5604 O O . SER B 1 84 ? 33.719 4.727 11.477 1 85.62 84 SER B O 1
ATOM 5606 N N . ALA B 1 85 ? 32.781 3.033 12.75 1 73.06 85 ALA B N 1
ATOM 5607 C CA . ALA B 1 85 ? 33.906 2.125 12.531 1 73.06 85 ALA B CA 1
ATOM 5608 C C . ALA B 1 85 ? 33.938 1.634 11.086 1 73.06 85 ALA B C 1
ATOM 5610 O O . ALA B 1 85 ? 35 1.378 10.531 1 73.06 85 ALA B O 1
ATOM 5611 N N . SER B 1 86 ? 32.781 1.435 10.578 1 72.25 86 SER B N 1
ATOM 5612 C CA . SER B 1 86 ? 32.719 0.918 9.219 1 72.25 86 SER B CA 1
ATOM 5613 C C . SER B 1 86 ? 32.281 2 8.234 1 72.25 86 SER B C 1
ATOM 5615 O O . SER B 1 86 ? 31.719 3.012 8.633 1 72.25 86 SER B O 1
ATOM 5617 N N . GLU B 1 87 ? 32.812 1.803 7.047 1 72.12 87 GLU B N 1
ATOM 5618 C CA . GLU B 1 87 ? 32.438 2.725 5.98 1 72.12 87 GLU B CA 1
ATOM 5619 C C . GLU B 1 87 ? 30.938 2.861 5.879 1 72.12 87 GLU B C 1
ATOM 5621 O O . GLU B 1 87 ? 30.219 1.858 5.836 1 72.12 87 GLU B O 1
ATOM 5626 N N . ILE B 1 88 ? 30.516 4.117 5.93 1 76.75 88 ILE B N 1
ATOM 5627 C CA . ILE B 1 88 ? 29.109 4.465 5.887 1 76.75 88 ILE B CA 1
ATOM 5628 C C . ILE B 1 88 ? 28.703 4.801 4.453 1 76.75 88 ILE B C 1
ATOM 5630 O O . ILE B 1 88 ? 29.078 5.852 3.926 1 76.75 88 ILE B O 1
ATOM 5634 N N . ASP B 1 89 ? 28.094 3.887 3.771 1 87.06 89 ASP B N 1
ATOM 5635 C CA . ASP B 1 89 ? 27.656 4.172 2.406 1 87.06 89 ASP B CA 1
ATOM 5636 C C . ASP B 1 89 ? 26.125 4.273 2.324 1 87.06 89 ASP B C 1
ATOM 5638 O O . ASP B 1 89 ? 25.516 3.781 1.371 1 87.06 89 ASP B O 1
ATOM 5642 N N . ILE B 1 90 ? 25.5 4.73 3.467 1 92.81 90 ILE B N 1
ATOM 5643 C CA . ILE B 1 90 ? 24.062 4.992 3.48 1 92.81 90 ILE B CA 1
ATOM 5644 C C . ILE B 1 90 ? 23.812 6.418 3.973 1 92.81 90 ILE B C 1
ATOM 5646 O O . ILE B 1 90 ? 24.656 7.016 4.633 1 92.81 90 ILE B O 1
ATOM 5650 N N . PRO B 1 91 ? 22.641 7.047 3.654 1 94.62 91 PRO B N 1
ATOM 5651 C CA . PRO B 1 91 ? 22.344 8.383 4.176 1 94.62 91 PRO B CA 1
ATOM 5652 C C . PRO B 1 91 ? 22.469 8.469 5.695 1 94.62 91 PRO B C 1
ATOM 5654 O O . PRO B 1 91 ? 22.078 7.531 6.402 1 94.62 91 PRO B O 1
ATOM 5657 N N . LYS B 1 92 ? 23 9.555 6.164 1 95.81 92 LYS B N 1
ATOM 5658 C CA . LYS B 1 92 ? 23.297 9.703 7.59 1 95.81 92 LYS B CA 1
ATOM 5659 C C . LYS B 1 92 ? 22.016 9.68 8.414 1 95.81 92 LYS B C 1
ATOM 5661 O O . LYS B 1 92 ? 22 9.18 9.547 1 95.81 92 LYS B O 1
ATOM 5666 N N . SER B 1 93 ? 20.969 10.297 7.891 1 97.56 93 SER B N 1
ATOM 5667 C CA . SER B 1 93 ? 19.688 10.281 8.586 1 97.56 93 SER B CA 1
ATOM 5668 C C . SER B 1 93 ? 19.188 8.852 8.781 1 97.56 93 SER B C 1
ATOM 5670 O O . SER B 1 93 ? 18.703 8.5 9.867 1 97.56 93 SER B O 1
ATOM 5672 N N . LEU B 1 94 ? 19.359 8.023 7.754 1 97.31 94 LEU B N 1
ATOM 5673 C CA . LEU B 1 94 ? 18.922 6.633 7.844 1 97.31 94 LEU B CA 1
ATOM 5674 C C . LEU B 1 94 ? 19.828 5.832 8.766 1 97.31 94 LEU B C 1
ATOM 5676 O O . LEU B 1 94 ? 19.375 4.914 9.453 1 97.31 94 LEU B O 1
ATOM 5680 N N . LEU B 1 95 ? 21.109 6.172 8.789 1 96.31 95 LEU B N 1
ATOM 5681 C CA . LEU B 1 95 ? 22.016 5.539 9.727 1 96.31 95 LEU B CA 1
ATOM 5682 C C . LEU B 1 95 ? 21.578 5.785 11.172 1 96.31 95 LEU B C 1
ATOM 5684 O O . LEU B 1 95 ? 21.641 4.883 12.008 1 96.31 95 LEU B O 1
ATOM 5688 N N . LEU B 1 96 ? 21.141 7 11.453 1 97.31 96 LEU B N 1
ATOM 5689 C CA . LEU B 1 96 ? 20.656 7.316 12.789 1 97.31 96 LEU B CA 1
ATOM 5690 C C . LEU B 1 96 ? 19.438 6.469 13.148 1 97.31 96 LEU B C 1
ATOM 5692 O O . LEU B 1 96 ? 19.328 5.996 14.281 1 97.31 96 LEU B O 1
ATOM 5696 N N . LEU B 1 97 ? 18.547 6.324 12.219 1 97.19 97 LEU B N 1
ATOM 5697 C CA . LEU B 1 97 ? 17.375 5.488 12.445 1 97.19 97 LEU B CA 1
ATOM 5698 C C . LEU B 1 97 ? 17.781 4.062 12.805 1 97.19 97 LEU B C 1
ATOM 5700 O O . LEU B 1 97 ? 17.234 3.467 13.734 1 97.19 97 LEU B O 1
ATOM 5704 N N . ILE B 1 98 ? 18.719 3.502 12.039 1 95.5 98 ILE B N 1
ATOM 5705 C CA . ILE B 1 98 ? 19.203 2.146 12.281 1 95.5 98 ILE B CA 1
ATOM 5706 C C . ILE B 1 98 ? 19.844 2.068 13.656 1 95.5 98 ILE B C 1
ATOM 5708 O O . ILE B 1 98 ? 19.656 1.099 14.391 1 95.5 98 ILE B O 1
ATOM 5712 N N . SER B 1 99 ? 20.625 3.125 14.016 1 95.5 99 SER B N 1
ATOM 5713 C CA . SER B 1 99 ? 21.234 3.199 15.336 1 95.5 99 SER B CA 1
ATOM 5714 C C . SER B 1 99 ? 20.188 3.148 16.438 1 95.5 99 SER B C 1
ATOM 5716 O O . SER B 1 99 ? 20.375 2.467 17.453 1 95.5 99 SER B O 1
ATOM 5718 N N . ILE B 1 100 ? 19.141 3.887 16.234 1 96.69 100 ILE B N 1
ATOM 5719 C CA . ILE B 1 100 ? 18.078 3.947 17.234 1 96.69 100 ILE B CA 1
ATOM 5720 C C . ILE B 1 100 ? 17.375 2.592 17.328 1 96.69 100 ILE B C 1
ATOM 5722 O O . ILE B 1 100 ? 17.016 2.148 18.422 1 96.69 100 ILE B O 1
ATOM 5726 N N . GLN B 1 101 ? 17.109 1.924 16.25 1 95.31 101 GLN B N 1
ATOM 5727 C CA . GLN B 1 101 ? 16.5 0.593 16.25 1 95.31 101 GLN B CA 1
ATOM 5728 C C . GLN B 1 101 ? 17.359 -0.393 17.031 1 95.31 101 GLN B C 1
ATOM 5730 O O . GLN B 1 101 ? 16.844 -1.28 17.703 1 95.31 101 GLN B O 1
ATOM 5735 N N . GLN B 1 102 ? 18.609 -0.282 16.938 1 92.19 102 GLN B N 1
ATOM 5736 C CA . GLN B 1 102 ? 19.547 -1.193 17.594 1 92.19 102 GLN B CA 1
ATOM 5737 C C . GLN B 1 102 ? 19.484 -1.048 19.109 1 92.19 102 GLN B C 1
ATOM 5739 O O . GLN B 1 102 ? 19.922 -1.937 19.844 1 92.19 102 GLN B O 1
ATOM 5744 N N . GLU B 1 103 ? 18.953 0.073 19.516 1 91.31 103 GLU B N 1
ATOM 5745 C CA . GLU B 1 103 ? 18.797 0.262 20.953 1 91.31 103 GLU B CA 1
ATOM 5746 C C . GLU B 1 103 ? 17.734 -0.664 21.531 1 91.31 103 GLU B C 1
ATOM 5748 O O . GLU B 1 103 ? 17.703 -0.918 22.734 1 91.31 103 GLU B O 1
ATOM 5753 N N . GLY B 1 104 ? 16.812 -1.208 20.719 1 84.62 104 GLY B N 1
ATOM 5754 C CA . GLY B 1 104 ? 15.984 -2.328 21.109 1 84.62 104 GLY B CA 1
ATOM 5755 C C . GLY B 1 104 ? 14.523 -1.95 21.312 1 84.62 104 GLY B C 1
ATOM 5756 O O . GLY B 1 104 ? 13.68 -2.818 21.531 1 84.62 104 GLY B O 1
ATOM 5757 N N . GLN B 1 105 ? 14.148 -0.694 21.156 1 87.06 105 GLN B N 1
ATOM 5758 C CA . GLN B 1 105 ? 12.766 -0.309 21.438 1 87.06 105 GLN B CA 1
ATOM 5759 C C . GLN B 1 105 ? 11.93 -0.287 20.172 1 87.06 105 GLN B C 1
ATOM 5761 O O . GLN B 1 105 ? 10.703 -0.18 20.234 1 87.06 105 GLN B O 1
ATOM 5766 N N . MET B 1 106 ? 12.469 -0.393 19.078 1 94.56 106 MET B N 1
ATOM 5767 C CA . MET B 1 106 ? 11.766 -0.36 17.797 1 94.56 106 MET B CA 1
ATOM 5768 C C . MET B 1 106 ? 11.914 -1.689 17.062 1 94.56 106 MET B C 1
ATOM 5770 O O . MET B 1 106 ? 13.023 -2.205 16.922 1 94.56 106 MET B O 1
ATOM 5774 N N . THR B 1 107 ? 10.789 -2.291 16.641 1 94.06 107 THR B N 1
ATOM 5775 C CA . THR B 1 107 ? 10.852 -3.555 15.906 1 94.06 107 THR B CA 1
ATOM 5776 C C . THR B 1 107 ? 11.5 -3.359 14.539 1 94.06 107 THR B C 1
ATOM 5778 O O . THR B 1 107 ? 11.492 -2.254 13.992 1 94.06 107 THR B O 1
ATOM 5781 N N . SER B 1 108 ? 12.062 -4.426 14 1 94.44 108 SER B N 1
ATOM 5782 C CA . SER B 1 108 ? 12.664 -4.367 12.672 1 94.44 108 SER B CA 1
ATOM 5783 C C . SER B 1 108 ? 11.617 -4.051 11.609 1 94.44 108 SER B C 1
ATOM 5785 O O . SER B 1 108 ? 11.914 -3.379 10.617 1 94.44 108 SER B O 1
ATOM 5787 N N . SER B 1 109 ? 10.43 -4.578 11.836 1 94.88 109 SER B N 1
ATOM 5788 C CA . SER B 1 109 ? 9.344 -4.285 10.906 1 94.88 109 SER B CA 1
ATOM 5789 C C . SER B 1 109 ? 9.031 -2.793 10.875 1 94.88 109 SER B C 1
ATOM 5791 O O . SER B 1 109 ? 8.938 -2.199 9.797 1 94.88 109 SER B O 1
ATOM 5793 N N . THR B 1 110 ? 8.898 -2.189 12.039 1 96.5 110 THR B N 1
ATOM 5794 C CA . THR B 1 110 ? 8.625 -0.758 12.109 1 96.5 110 THR B CA 1
ATOM 5795 C C . THR B 1 110 ? 9.766 0.041 11.484 1 96.5 110 THR B C 1
ATOM 5797 O O . THR B 1 110 ? 9.531 0.951 10.688 1 96.5 110 THR B O 1
ATOM 5800 N N . ALA B 1 111 ? 10.992 -0.356 11.812 1 97.5 111 ALA B N 1
ATOM 5801 C CA . ALA B 1 111 ? 12.156 0.341 11.281 1 97.5 111 ALA B CA 1
ATOM 5802 C C . ALA B 1 111 ? 12.203 0.247 9.758 1 97.5 111 ALA B C 1
ATOM 5804 O O . ALA B 1 111 ? 12.539 1.221 9.078 1 97.5 111 ALA B O 1
ATOM 5805 N N . GLY B 1 112 ? 11.93 -0.923 9.242 1 97.25 112 GLY B N 1
ATOM 5806 C CA . GLY B 1 112 ? 11.93 -1.103 7.801 1 97.25 112 GLY B CA 1
ATOM 5807 C C . GLY B 1 112 ? 10.938 -0.202 7.09 1 97.25 112 GLY B C 1
ATOM 5808 O O . GLY B 1 112 ? 11.281 0.456 6.105 1 97.25 112 GLY B O 1
ATOM 5809 N N . HIS B 1 113 ? 9.727 -0.12 7.582 1 96.88 113 HIS B N 1
ATOM 5810 C CA . HIS B 1 113 ? 8.703 0.733 6.984 1 96.88 113 HIS B CA 1
ATOM 5811 C C . HIS B 1 113 ? 9.055 2.209 7.148 1 96.88 113 HIS B C 1
ATOM 5813 O O . HIS B 1 113 ? 8.758 3.021 6.27 1 96.88 113 HIS B O 1
ATOM 5819 N N . LEU B 1 114 ? 9.664 2.52 8.258 1 97.56 114 LEU B N 1
ATOM 5820 C CA . LEU B 1 114 ? 10.055 3.904 8.492 1 97.56 114 LEU B CA 1
ATOM 5821 C C . LEU B 1 114 ? 11.156 4.332 7.523 1 97.56 114 LEU B C 1
ATOM 5823 O O . LEU B 1 114 ? 11.203 5.492 7.105 1 97.56 114 LEU B O 1
ATOM 5827 N N . VAL B 1 115 ? 12.094 3.412 7.199 1 98 115 VAL B N 1
ATOM 5828 C CA . VAL B 1 115 ? 13.102 3.709 6.188 1 98 115 VAL B CA 1
ATOM 5829 C C . VAL B 1 115 ? 12.422 4.148 4.895 1 98 115 VAL B C 1
ATOM 5831 O O . VAL B 1 115 ? 12.836 5.125 4.266 1 98 115 VAL B O 1
ATOM 5834 N N . LYS B 1 116 ? 11.406 3.439 4.516 1 97.75 116 LYS B N 1
ATOM 5835 C CA . LYS B 1 116 ? 10.641 3.791 3.324 1 97.75 116 LYS B CA 1
ATOM 5836 C C . LYS B 1 116 ? 10.07 5.203 3.436 1 97.75 116 LYS B C 1
ATOM 5838 O O . LYS B 1 116 ? 10.18 5.996 2.502 1 97.75 116 LYS B O 1
ATOM 5843 N N . GLU B 1 117 ? 9.484 5.562 4.539 1 97.75 117 GLU B N 1
ATOM 5844 C CA . GLU B 1 117 ? 8.898 6.883 4.727 1 97.75 117 GLU B CA 1
ATOM 5845 C C . GLU B 1 117 ? 9.961 7.973 4.684 1 97.75 117 GLU B C 1
ATOM 5847 O O . GLU B 1 117 ? 9.734 9.055 4.133 1 97.75 117 GLU B O 1
ATOM 5852 N N . TYR B 1 118 ? 11.102 7.668 5.312 1 98.38 118 TYR B N 1
ATOM 5853 C CA . TYR B 1 118 ? 12.188 8.641 5.301 1 98.38 118 TYR B CA 1
ATOM 5854 C C . TYR B 1 118 ? 12.711 8.867 3.889 1 98.38 118 TYR B C 1
ATOM 5856 O O . TYR B 1 118 ? 13.039 9.992 3.512 1 98.38 118 TYR B O 1
ATOM 5864 N N . LEU B 1 119 ? 12.797 7.797 3.113 1 98.44 119 LEU B N 1
ATOM 5865 C CA . LEU B 1 119 ? 13.25 7.941 1.734 1 98.44 119 LEU B CA 1
ATOM 5866 C C . LEU B 1 119 ? 12.266 8.773 0.924 1 98.44 119 LEU B C 1
ATOM 5868 O O . LEU B 1 119 ? 12.672 9.625 0.129 1 98.44 119 LEU B O 1
ATOM 5872 N N . HIS B 1 120 ? 10.977 8.578 1.116 1 98.19 120 HIS B N 1
ATOM 5873 C CA . HIS B 1 120 ? 9.961 9.422 0.493 1 98.19 120 HIS B CA 1
ATOM 5874 C C . HIS B 1 120 ? 10.133 10.875 0.904 1 98.19 120 HIS B C 1
ATOM 5876 O O . HIS B 1 120 ? 10.008 11.781 0.073 1 98.19 120 HIS B O 1
ATOM 5882 N N . THR B 1 121 ? 10.367 11.086 2.178 1 98.25 121 THR B N 1
ATOM 5883 C CA . THR B 1 121 ? 10.547 12.43 2.713 1 98.25 121 THR B CA 1
ATOM 5884 C C . THR B 1 121 ? 11.758 13.102 2.076 1 98.25 121 THR B C 1
ATOM 5886 O O . THR B 1 121 ? 11.688 14.266 1.678 1 98.25 121 THR B O 1
ATOM 5889 N N . LEU B 1 122 ? 12.844 12.375 1.949 1 98 122 LEU B N 1
ATOM 5890 C CA . LEU B 1 122 ? 14.062 12.906 1.348 1 98 122 LEU B CA 1
ATOM 5891 C C . LEU B 1 122 ? 13.836 13.25 -0.122 1 98 122 LEU B C 1
ATOM 5893 O O . LEU B 1 122 ? 14.328 14.273 -0.607 1 98 122 LEU B O 1
ATOM 5897 N N . VAL B 1 123 ? 13.117 12.43 -0.847 1 97.69 123 VAL B N 1
ATOM 5898 C CA . VAL B 1 123 ? 12.797 12.695 -2.246 1 97.69 123 VAL B CA 1
ATOM 5899 C C . VAL B 1 123 ? 11.992 13.984 -2.354 1 97.69 123 VAL B C 1
ATOM 5901 O O . VAL B 1 123 ? 12.297 14.852 -3.18 1 97.69 123 VAL B O 1
ATOM 5904 N N . ALA B 1 124 ? 11 14.125 -1.511 1 96.69 124 ALA B N 1
ATOM 5905 C CA . ALA B 1 124 ? 10.164 15.32 -1.521 1 96.69 124 ALA B CA 1
ATOM 5906 C C . ALA B 1 124 ? 10.984 16.562 -1.205 1 96.69 124 ALA B C 1
ATOM 5908 O O . ALA B 1 124 ? 10.82 17.609 -1.845 1 96.69 124 ALA B O 1
ATOM 5909 N N . ASP B 1 125 ? 11.875 16.438 -0.226 1 95.88 125 ASP B N 1
ATOM 5910 C CA . ASP B 1 125 ? 12.695 17.578 0.172 1 95.88 125 ASP B CA 1
ATOM 5911 C C . ASP B 1 125 ? 13.672 17.969 -0.941 1 95.88 125 ASP B C 1
ATOM 5913 O O . ASP B 1 125 ? 13.992 19.156 -1.104 1 95.88 125 ASP B O 1
ATOM 5917 N N . THR B 1 126 ? 14.133 17.016 -1.7 1 95.5 126 THR B N 1
ATOM 5918 C CA . THR B 1 126 ? 15.008 17.328 -2.832 1 95.5 126 THR B CA 1
ATOM 5919 C C . THR B 1 126 ? 14.234 18.094 -3.908 1 95.5 126 THR B C 1
ATOM 5921 O O . THR B 1 126 ? 14.766 19.031 -4.496 1 95.5 126 THR B O 1
ATOM 5924 N N . HIS B 1 127 ? 12.977 17.703 -4.16 1 93.88 127 HIS B N 1
ATOM 5925 C CA . HIS B 1 127 ? 12.125 18.438 -5.094 1 93.88 127 HIS B CA 1
ATOM 5926 C C . HIS B 1 127 ? 11.898 19.875 -4.633 1 93.88 127 HIS B C 1
ATOM 5928 O O . HIS B 1 127 ? 11.945 20.797 -5.445 1 93.88 127 HIS B O 1
ATOM 5934 N N . LEU B 1 128 ? 11.664 20.031 -3.359 1 92.31 128 LEU B N 1
ATOM 5935 C CA . LEU B 1 128 ? 11.383 21.344 -2.789 1 92.31 128 LEU B CA 1
ATOM 5936 C C . LEU B 1 128 ? 12.594 22.25 -2.9 1 92.31 128 LEU B C 1
ATOM 5938 O O . LEU B 1 128 ? 12.453 23.453 -3.127 1 92.31 128 LEU B O 1
ATOM 5942 N N . ARG B 1 129 ? 13.727 21.688 -2.713 1 88.81 129 ARG B N 1
ATOM 5943 C CA . ARG B 1 129 ? 14.953 22.484 -2.809 1 88.81 129 ARG B CA 1
ATOM 5944 C C . ARG B 1 129 ? 15.133 23.031 -4.219 1 88.81 129 ARG B C 1
ATOM 5946 O O . ARG B 1 129 ? 15.547 24.188 -4.387 1 88.81 129 ARG B O 1
ATOM 5953 N N . GLU B 1 130 ? 14.789 22.297 -5.16 1 83.19 130 GLU B N 1
ATOM 5954 C CA . GLU B 1 130 ? 14.953 22.703 -6.559 1 83.19 130 GLU B CA 1
ATOM 5955 C C . GLU B 1 130 ? 13.984 23.812 -6.93 1 83.19 130 GLU B C 1
ATOM 5957 O O . GLU B 1 130 ? 14.312 24.688 -7.73 1 83.19 130 GLU B O 1
ATOM 5962 N N . LYS B 1 131 ? 12.812 23.812 -6.332 1 83 131 LYS B N 1
ATOM 5963 C CA . LYS B 1 131 ? 11.742 24.734 -6.742 1 83 131 LYS B CA 1
ATOM 5964 C C . LYS B 1 131 ? 11.625 25.906 -5.781 1 83 131 LYS B C 1
ATOM 5966 O O . LYS B 1 131 ? 10.75 26.75 -5.938 1 83 131 LYS B O 1
ATOM 5971 N N . SER B 1 132 ? 12.445 26.047 -4.918 1 83 132 SER B N 1
ATOM 5972 C CA . SER B 1 132 ? 12.289 27 -3.822 1 83 132 SER B CA 1
ATOM 5973 C C . SER B 1 132 ? 12.266 28.438 -4.336 1 83 132 SER B C 1
ATOM 5975 O O . SER B 1 132 ? 13.07 28.812 -5.195 1 83 132 SER B O 1
ATOM 5977 N N . LYS B 1 133 ? 11.297 29.172 -3.85 1 91.31 133 LYS B N 1
ATOM 5978 C CA . LYS B 1 133 ? 11.18 30.594 -4.121 1 91.31 133 LYS B CA 1
ATOM 5979 C C . LYS B 1 133 ? 11.828 31.422 -3.014 1 91.31 133 LYS B C 1
ATOM 5981 O O . LYS B 1 133 ? 11.984 30.953 -1.886 1 91.31 133 LYS B O 1
ATOM 5986 N N . ARG B 1 134 ? 12.273 32.719 -3.424 1 92.94 134 ARG B N 1
ATOM 5987 C CA . ARG B 1 134 ? 12.828 33.656 -2.436 1 92.94 134 ARG B CA 1
ATOM 5988 C C . ARG B 1 134 ? 11.734 34.188 -1.508 1 92.94 134 ARG B C 1
ATOM 5990 O O . ARG B 1 134 ? 10.578 34.281 -1.903 1 92.94 134 ARG B O 1
ATOM 5997 N N . ALA B 1 135 ? 12.016 34.406 -0.246 1 96.19 135 ALA B N 1
ATOM 5998 C CA . ALA B 1 135 ? 11.086 34.875 0.774 1 96.19 135 ALA B CA 1
ATOM 5999 C C . ALA B 1 135 ? 10.312 36.094 0.285 1 96.19 135 ALA B C 1
ATOM 6001 O O . ALA B 1 135 ? 9.125 36.25 0.571 1 96.19 135 ALA B O 1
ATOM 6002 N N . GLU B 1 136 ? 10.953 37 -0.43 1 95.75 136 GLU B N 1
ATOM 6003 C CA . GLU B 1 136 ? 10.32 38.188 -0.958 1 95.75 136 GLU B CA 1
ATOM 6004 C C . GLU B 1 136 ? 9.18 37.844 -1.91 1 95.75 136 GLU B C 1
ATOM 6006 O O . GLU B 1 136 ? 8.141 38.5 -1.917 1 95.75 136 GLU B O 1
ATOM 6011 N N . GLU B 1 137 ? 9.422 36.875 -2.732 1 96.31 137 GLU B N 1
ATOM 6012 C CA . GLU B 1 137 ? 8.391 36.406 -3.65 1 96.31 137 GLU B CA 1
ATOM 6013 C C . GLU B 1 137 ? 7.25 35.719 -2.896 1 96.31 137 GLU B C 1
ATOM 6015 O O . GLU B 1 137 ? 6.078 35.938 -3.209 1 96.31 137 GLU B O 1
ATOM 6020 N N . LEU B 1 138 ? 7.602 34.969 -1.913 1 96.69 138 LEU B N 1
ATOM 6021 C CA . LEU B 1 138 ? 6.629 34.219 -1.123 1 96.69 138 LEU B CA 1
ATOM 6022 C C . LEU B 1 138 ? 5.711 35.156 -0.358 1 96.69 138 LEU B C 1
ATOM 6024 O O . LEU B 1 138 ? 4.523 34.875 -0.184 1 96.69 138 LEU B O 1
ATOM 6028 N N . ALA B 1 139 ? 6.262 36.25 0.095 1 97.19 139 ALA B N 1
ATOM 6029 C CA . ALA B 1 139 ? 5.531 37.188 0.94 1 97.19 139 ALA B CA 1
ATOM 6030 C C . ALA B 1 139 ? 4.324 37.75 0.203 1 97.19 139 ALA B C 1
ATOM 6032 O O . ALA B 1 139 ? 3.352 38.188 0.83 1 97.19 139 ALA B O 1
ATOM 6033 N N . SER B 1 140 ? 4.328 37.75 -1.091 1 95.25 140 SER B N 1
ATOM 6034 C CA . SER B 1 140 ? 3.252 38.344 -1.877 1 95.25 140 SER B CA 1
ATOM 6035 C C . SER B 1 140 ? 2.426 37.281 -2.578 1 95.25 140 SER B C 1
ATOM 6037 O O . SER B 1 140 ? 1.521 37.594 -3.354 1 95.25 140 SER B O 1
ATOM 6039 N N . LEU B 1 141 ? 2.777 36.031 -2.365 1 95.88 141 LEU B N 1
ATOM 6040 C CA . LEU B 1 141 ? 2.094 34.938 -3.049 1 95.88 141 LEU B CA 1
ATOM 6041 C C . LEU B 1 141 ? 0.66 34.812 -2.553 1 95.88 141 LEU B C 1
ATOM 6043 O O . LEU B 1 141 ? 0.382 35.031 -1.372 1 95.88 141 LEU B O 1
ATOM 6047 N N . ASP B 1 142 ? -0.201 34.406 -3.436 1 96.44 142 ASP B N 1
ATOM 6048 C CA . ASP B 1 142 ? -1.591 34.125 -3.09 1 96.44 142 ASP B CA 1
ATOM 6049 C C . ASP B 1 142 ? -1.688 32.938 -2.129 1 96.44 142 ASP B C 1
ATOM 6051 O O . ASP B 1 142 ? -0.854 32.031 -2.168 1 96.44 142 ASP B O 1
ATOM 6055 N N . TYR B 1 143 ? -2.725 32.938 -1.28 1 97.12 143 TYR B N 1
ATOM 6056 C CA . TYR B 1 143 ? -2.928 31.953 -0.244 1 97.12 143 TYR B CA 1
ATOM 6057 C C . TYR B 1 143 ? -2.857 30.547 -0.828 1 97.12 143 TYR B C 1
ATOM 6059 O O . TYR B 1 143 ? -2.158 29.672 -0.297 1 97.12 143 TYR B O 1
ATOM 6067 N N . ALA B 1 144 ? -3.613 30.281 -1.922 1 96.88 144 ALA B N 1
ATOM 6068 C CA . ALA B 1 144 ? -3.688 28.953 -2.535 1 96.88 144 ALA B CA 1
ATOM 6069 C C . ALA B 1 144 ? -2.307 28.484 -2.975 1 96.88 144 ALA B C 1
ATOM 6071 O O . ALA B 1 144 ? -1.97 27.312 -2.812 1 96.88 144 ALA B O 1
ATOM 6072 N N . GLU B 1 145 ? -1.518 29.359 -3.492 1 96.31 145 GLU B N 1
ATOM 6073 C CA . GLU B 1 145 ? -0.179 29.031 -3.969 1 96.31 145 GLU B CA 1
ATOM 6074 C C . GLU B 1 145 ? 0.799 28.875 -2.807 1 96.31 145 GLU B C 1
ATOM 6076 O O . GLU B 1 145 ? 1.666 28 -2.826 1 96.31 145 GLU B O 1
ATOM 6081 N N . LEU B 1 146 ? 0.679 29.766 -1.8 1 96.75 146 LEU B N 1
ATOM 6082 C CA . LEU B 1 146 ? 1.577 29.734 -0.651 1 96.75 146 LEU B CA 1
ATOM 6083 C C . LEU B 1 146 ? 1.474 28.406 0.09 1 96.75 146 LEU B C 1
ATOM 6085 O O . LEU B 1 146 ? 2.471 27.906 0.609 1 96.75 146 LEU B O 1
ATOM 6089 N N . GLU B 1 147 ? 0.273 27.875 0.109 1 94.81 147 GLU B N 1
ATOM 6090 C CA . GLU B 1 147 ? 0.053 26.578 0.742 1 94.81 147 GLU B CA 1
ATOM 6091 C C . GLU B 1 147 ? 0.961 25.5 0.141 1 94.81 147 GLU B C 1
ATOM 6093 O O . GLU B 1 147 ? 1.423 24.609 0.847 1 94.81 147 GLU B O 1
ATOM 6098 N N . GLY B 1 148 ? 1.243 25.594 -1.085 1 93.75 148 GLY B N 1
ATOM 6099 C CA . GLY B 1 148 ? 2.029 24.594 -1.786 1 93.75 148 GLY B CA 1
ATOM 6100 C C . GLY B 1 148 ? 3.525 24.797 -1.62 1 93.75 148 GLY B C 1
ATOM 6101 O O . GLY B 1 148 ? 4.316 23.953 -2.064 1 93.75 148 GLY B O 1
ATOM 6102 N N . GLU B 1 149 ? 3.902 25.859 -0.913 1 94.69 149 GLU B N 1
ATOM 6103 C CA . GLU B 1 149 ? 5.316 26.172 -0.732 1 94.69 149 GLU B CA 1
ATOM 6104 C C . GLU B 1 149 ? 5.824 25.656 0.613 1 94.69 149 GLU B C 1
ATOM 6106 O O . GLU B 1 149 ? 7.031 25.672 0.871 1 94.69 149 GLU B O 1
ATOM 6111 N N . MET B 1 150 ? 4.918 25.141 1.465 1 94.31 150 MET B N 1
ATOM 6112 C CA . MET B 1 150 ? 5.273 24.703 2.816 1 94.31 150 MET B CA 1
ATOM 6113 C C . MET B 1 150 ? 6.082 23.422 2.785 1 94.31 150 MET B C 1
ATOM 6115 O O . MET B 1 150 ? 5.93 22.609 1.868 1 94.31 150 MET B O 1
ATOM 6119 N N . THR B 1 151 ? 6.914 23.219 3.77 1 91.69 151 THR B N 1
ATOM 6120 C CA . THR B 1 151 ? 7.887 22.125 3.74 1 91.69 151 THR B CA 1
ATOM 6121 C C . THR B 1 151 ? 7.496 21.031 4.723 1 91.69 151 THR B C 1
ATOM 6123 O O . THR B 1 151 ? 8.328 20.203 5.094 1 91.69 151 THR B O 1
ATOM 6126 N N . GLY B 1 152 ? 6.297 21 5.199 1 91 152 GLY B N 1
ATOM 6127 C CA . GLY B 1 152 ? 5.836 19.906 6.039 1 91 152 GLY B CA 1
ATOM 6128 C C . GLY B 1 152 ? 5.926 20.219 7.52 1 91 152 GLY B C 1
ATOM 6129 O O . GLY B 1 152 ? 6.344 21.312 7.91 1 91 152 GLY B O 1
ATOM 6130 N N . HIS B 1 153 ? 5.5 19.281 8.336 1 94 153 HIS B N 1
ATOM 6131 C CA . HIS B 1 153 ? 5.445 19.422 9.789 1 94 153 HIS B CA 1
ATOM 6132 C C . HIS B 1 153 ? 6.836 19.641 10.375 1 94 153 HIS B C 1
ATOM 6134 O O . HIS B 1 153 ? 7.746 18.844 10.125 1 94 153 HIS B O 1
ATOM 6140 N N . PRO B 1 154 ? 7.035 20.625 11.141 1 95.44 154 PRO B N 1
ATOM 6141 C CA . PRO B 1 154 ? 8.383 20.938 11.617 1 95.44 154 PRO B CA 1
ATOM 6142 C C . PRO B 1 154 ? 8.875 19.938 12.672 1 95.44 154 PRO B C 1
ATOM 6144 O O . PRO B 1 154 ? 10.078 19.781 12.859 1 95.44 154 PRO B O 1
ATOM 6147 N N . TRP B 1 155 ? 7.969 19.234 13.297 1 96.94 155 TRP B N 1
ATOM 6148 C CA . TRP B 1 155 ? 8.25 18.344 14.43 1 96.94 155 TRP B CA 1
ATOM 6149 C C . TRP B 1 155 ? 8.414 16.906 13.969 1 96.94 155 TRP B C 1
ATOM 6151 O O . TRP B 1 155 ? 9.391 16.234 14.328 1 96.94 155 TRP B O 1
ATOM 6161 N N . ILE B 1 156 ? 7.52 16.422 13.172 1 97.06 156 ILE B N 1
ATOM 6162 C CA . ILE B 1 156 ? 7.57 15.047 12.68 1 97.06 156 ILE B CA 1
ATOM 6163 C C . ILE B 1 156 ? 8.711 14.906 11.68 1 97.06 156 ILE B C 1
ATOM 6165 O O . ILE B 1 156 ? 8.789 15.656 10.703 1 97.06 156 ILE B O 1
ATOM 6169 N N . THR B 1 157 ? 9.539 13.883 11.859 1 97.88 157 THR B N 1
ATOM 6170 C CA . THR B 1 157 ? 10.742 13.758 11.055 1 97.88 157 THR B CA 1
ATOM 6171 C C . THR B 1 157 ? 10.453 13.023 9.75 1 97.88 157 THR B C 1
ATOM 6173 O O . THR B 1 157 ? 11.188 13.172 8.766 1 97.88 157 THR B O 1
ATOM 6176 N N . TYR B 1 158 ? 9.484 12.18 9.703 1 96.75 158 TYR B N 1
ATOM 6177 C CA . TYR B 1 158 ? 9.016 11.516 8.5 1 96.75 158 TYR B CA 1
ATOM 6178 C C . TYR B 1 158 ? 7.73 12.148 7.984 1 96.75 158 TYR B C 1
ATOM 6180 O O . TYR B 1 158 ? 6.734 11.453 7.762 1 96.75 158 TYR B O 1
ATOM 6188 N N . ASN B 1 159 ? 7.727 13.398 7.703 1 96 159 ASN B N 1
ATOM 6189 C CA . ASN B 1 159 ? 6.516 14.203 7.547 1 96 159 ASN B CA 1
ATOM 6190 C C . ASN B 1 159 ? 5.992 14.148 6.117 1 96 159 ASN B C 1
ATOM 6192 O O . ASN B 1 159 ? 4.898 14.648 5.832 1 96 159 ASN B O 1
ATOM 6196 N N . LYS B 1 160 ? 6.719 13.578 5.133 1 96.75 160 LYS B N 1
ATOM 6197 C CA . LYS B 1 160 ? 6.254 13.469 3.752 1 96.75 160 LYS B CA 1
ATOM 6198 C C . LYS B 1 160 ? 6.363 12.031 3.246 1 96.75 160 LYS B C 1
ATOM 6200 O O . LYS B 1 160 ? 6.793 11.805 2.113 1 96.75 160 LYS B O 1
ATOM 6205 N N . GLY B 1 161 ? 6.195 11.078 4.086 1 94.62 161 GLY B N 1
ATOM 6206 C CA . GLY B 1 161 ? 6.242 9.672 3.711 1 94.62 161 GLY B CA 1
ATOM 6207 C C . GLY B 1 161 ? 5.184 9.289 2.699 1 94.62 161 GLY B C 1
ATOM 6208 O O . GLY B 1 161 ? 5.492 8.695 1.665 1 94.62 161 GLY B O 1
ATOM 6209 N N . ARG B 1 162 ? 3.893 9.648 2.834 1 96.12 162 ARG B N 1
ATOM 6210 C CA . ARG B 1 162 ? 2.723 9.469 1.981 1 96.12 162 ARG B CA 1
ATOM 6211 C C . ARG B 1 162 ? 2.68 8.055 1.405 1 96.12 162 ARG B C 1
ATOM 6213 O O . ARG B 1 162 ? 2.719 7.879 0.187 1 96.12 162 ARG B O 1
ATOM 6220 N N . ILE B 1 163 ? 2.541 7.059 2.275 1 96.56 163 ILE B N 1
ATOM 6221 C CA . ILE B 1 163 ? 2.457 5.652 1.895 1 96.56 163 ILE B CA 1
ATOM 6222 C C . ILE B 1 163 ? 1.201 5.418 1.059 1 96.56 163 ILE B C 1
ATOM 6224 O O . ILE B 1 163 ? 0.092 5.742 1.488 1 96.56 163 ILE B O 1
ATOM 6228 N N . GLY B 1 164 ? 1.364 4.906 -0.113 1 95.75 164 GLY B N 1
ATOM 6229 C CA . GLY B 1 164 ? 0.294 4.723 -1.081 1 95.75 164 GLY B CA 1
ATOM 6230 C C . GLY B 1 164 ? 0.57 5.402 -2.408 1 95.75 164 GLY B C 1
ATOM 6231 O O . GLY B 1 164 ? 0.062 4.977 -3.447 1 95.75 164 GLY B O 1
ATOM 6232 N N . PHE B 1 165 ? 1.379 6.512 -2.367 1 97.31 165 PHE B N 1
ATOM 6233 C CA . PHE B 1 165 ? 1.745 7.223 -3.586 1 97.31 165 PHE B CA 1
ATOM 6234 C C . PHE B 1 165 ? 2.896 6.52 -4.297 1 97.31 165 PHE B C 1
ATOM 6236 O O . PHE B 1 165 ? 3.873 6.117 -3.662 1 97.31 165 PHE B O 1
ATOM 6243 N N . SER B 1 166 ? 2.752 6.328 -5.598 1 97.38 166 SER B N 1
ATOM 6244 C CA . SER B 1 166 ? 3.92 6.125 -6.449 1 97.38 166 SER B CA 1
ATOM 6245 C C . SER B 1 166 ? 4.664 7.434 -6.691 1 97.38 166 SER B C 1
ATOM 6247 O O . SER B 1 166 ? 4.246 8.492 -6.211 1 97.38 166 SER B O 1
ATOM 6249 N N . TYR B 1 167 ? 5.797 7.367 -7.379 1 97.81 167 TYR B N 1
ATOM 6250 C CA . TYR B 1 167 ? 6.512 8.594 -7.715 1 97.81 167 TYR B CA 1
ATOM 6251 C C . TYR B 1 167 ? 5.676 9.484 -8.625 1 97.81 167 TYR B C 1
ATOM 6253 O O . TYR B 1 167 ? 5.621 10.703 -8.445 1 97.81 167 TYR B O 1
ATOM 6261 N N . ASP B 1 168 ? 5.004 8.844 -9.617 1 96.94 168 ASP B N 1
ATOM 6262 C CA . ASP B 1 168 ? 4.133 9.602 -10.508 1 96.94 168 ASP B CA 1
ATOM 6263 C C . ASP B 1 168 ? 2.992 10.258 -9.734 1 96.94 168 ASP B C 1
ATOM 6265 O O . ASP B 1 168 ? 2.586 11.383 -10.055 1 96.94 168 ASP B O 1
ATOM 6269 N N . ASP B 1 169 ? 2.441 9.555 -8.781 1 97.31 169 ASP B N 1
ATOM 6270 C CA . ASP B 1 169 ? 1.416 10.148 -7.926 1 97.31 169 ASP B CA 1
ATOM 6271 C C . ASP B 1 169 ? 1.96 11.359 -7.176 1 97.31 169 ASP B C 1
ATOM 6273 O O . ASP B 1 169 ? 1.299 12.398 -7.102 1 97.31 169 ASP B O 1
ATOM 6277 N N . TYR B 1 170 ? 3.162 11.188 -6.609 1 97.44 170 TYR B N 1
ATOM 6278 C CA . TYR B 1 170 ? 3.791 12.297 -5.906 1 97.44 170 TYR B CA 1
ATOM 6279 C C . TYR B 1 170 ? 3.9 13.523 -6.809 1 97.44 170 TYR B C 1
ATOM 6281 O O . TYR B 1 170 ? 3.512 14.625 -6.414 1 97.44 170 TYR B O 1
ATOM 6289 N N . VAL B 1 171 ? 4.367 13.32 -8 1 96.75 171 VAL B N 1
ATOM 6290 C CA . VAL B 1 171 ? 4.609 14.406 -8.938 1 96.75 171 VAL B CA 1
ATOM 6291 C C . VAL B 1 171 ? 3.279 15.031 -9.359 1 96.75 171 VAL B C 1
ATOM 6293 O O . VAL B 1 171 ? 3.197 16.25 -9.578 1 96.75 171 VAL B O 1
ATOM 6296 N N . SER B 1 172 ? 2.252 14.258 -9.32 1 96.06 172 SER B N 1
ATOM 6297 C CA . SER B 1 172 ? 0.98 14.719 -9.867 1 96.06 172 SER B CA 1
ATOM 6298 C C . SER B 1 172 ? 0.105 15.352 -8.789 1 96.06 172 SER B C 1
ATOM 6300 O O . SER B 1 172 ? -0.679 16.25 -9.078 1 96.06 172 SER B O 1
ATOM 6302 N N . TYR B 1 173 ? 0.254 14.844 -7.488 1 96.75 173 TYR B N 1
ATOM 6303 C CA . TYR B 1 173 ? -0.836 15.148 -6.57 1 96.75 173 TYR B CA 1
ATOM 6304 C C . TYR B 1 173 ? -0.309 15.797 -5.293 1 96.75 173 TYR B C 1
ATOM 6306 O O . TYR B 1 173 ? -1.078 16.359 -4.512 1 96.75 173 TYR B O 1
ATOM 6314 N N . ALA B 1 174 ? 1.005 15.734 -5.031 1 96.62 174 ALA B N 1
ATOM 6315 C CA . ALA B 1 174 ? 1.534 16.344 -3.812 1 96.62 174 ALA B CA 1
ATOM 6316 C C . ALA B 1 174 ? 1.373 17.859 -3.838 1 96.62 174 ALA B C 1
ATOM 6318 O O . ALA B 1 174 ? 1.585 18.5 -4.875 1 96.62 174 ALA B O 1
ATOM 6319 N N . PRO B 1 175 ? 1.003 18.469 -2.729 1 95.69 175 PRO B N 1
ATOM 6320 C CA . PRO B 1 175 ? 0.783 19.906 -2.682 1 95.69 175 PRO B CA 1
ATOM 6321 C C . PRO B 1 175 ? 1.988 20.703 -3.174 1 95.69 175 PRO B C 1
ATOM 6323 O O . PRO B 1 175 ? 1.825 21.719 -3.871 1 95.69 175 PRO B O 1
ATOM 6326 N N . GLU B 1 176 ? 3.17 20.266 -2.861 1 95 176 GLU B N 1
ATOM 6327 C CA . GLU B 1 176 ? 4.375 21.031 -3.182 1 95 176 GLU B CA 1
ATOM 6328 C C . GLU B 1 176 ? 4.684 20.969 -4.676 1 95 176 GLU B C 1
ATOM 6330 O O . GLU B 1 176 ? 5.527 21.719 -5.168 1 95 176 GLU B O 1
ATOM 6335 N N . GLN B 1 177 ? 3.986 20.141 -5.398 1 94.81 177 GLN B N 1
ATOM 6336 C CA . GLN B 1 177 ? 4.145 20.109 -6.848 1 94.81 177 GLN B CA 1
ATOM 6337 C C . GLN B 1 177 ? 3.305 21.188 -7.516 1 94.81 177 GLN B C 1
ATOM 6339 O O . GLN B 1 177 ? 3.547 21.547 -8.672 1 94.81 177 GLN B O 1
ATOM 6344 N N . GLN B 1 178 ? 2.256 21.672 -6.824 1 94.19 178 GLN B N 1
ATOM 6345 C CA . GLN B 1 178 ? 1.421 22.797 -7.246 1 94.19 178 GLN B CA 1
ATOM 6346 C C . GLN B 1 178 ? 0.851 22.562 -8.641 1 94.19 178 GLN B C 1
ATOM 6348 O O . GLN B 1 178 ? 0.882 23.453 -9.484 1 94.19 178 GLN B O 1
ATOM 6353 N N . LYS B 1 179 ? 0.43 21.344 -8.891 1 95.56 179 LYS B N 1
ATOM 6354 C CA . LYS B 1 179 ? -0.269 21.031 -10.133 1 95.56 179 LYS B CA 1
ATOM 6355 C C . LYS B 1 179 ? -1.779 21.172 -9.969 1 95.56 179 LYS B C 1
ATOM 6357 O O . LYS B 1 179 ? -2.363 20.609 -9.039 1 95.56 179 LYS B O 1
ATOM 6362 N N . LYS B 1 180 ? -2.361 21.969 -10.828 1 97.12 180 LYS B N 1
ATOM 6363 C CA . LYS B 1 180 ? -3.812 22.141 -10.797 1 97.12 180 LYS B CA 1
ATOM 6364 C C . LYS B 1 180 ? -4.52 20.844 -11.18 1 97.12 180 LYS B C 1
ATOM 6366 O O . LYS B 1 180 ? -4.047 20.094 -12.039 1 97.12 180 LYS B O 1
ATOM 6371 N N . VAL B 1 181 ? -5.68 20.594 -10.516 1 95.81 181 VAL B N 1
ATOM 6372 C CA . VAL B 1 181 ? -6.438 19.375 -10.805 1 95.81 181 VAL B CA 1
ATOM 6373 C C . VAL B 1 181 ? -7.91 19.719 -11.031 1 95.81 181 VAL B C 1
ATOM 6375 O O . VAL B 1 181 ? -8.406 20.719 -10.492 1 95.81 181 VAL B O 1
ATOM 6378 N N . LYS B 1 182 ? -8.523 18.984 -11.891 1 97 182 LYS B N 1
ATOM 6379 C CA . LYS B 1 182 ? -9.984 18.969 -11.977 1 97 182 LYS B CA 1
ATOM 6380 C C . LYS B 1 182 ? -10.57 17.828 -11.148 1 97 182 LYS B C 1
ATOM 6382 O O . LYS B 1 182 ? -10.008 16.734 -11.109 1 97 182 LYS B O 1
ATOM 6387 N N . LEU B 1 183 ? -11.609 18.062 -10.445 1 98.06 183 LEU B N 1
ATOM 6388 C CA . LEU B 1 183 ? -12.266 17 -9.68 1 98.06 183 LEU B CA 1
ATOM 6389 C C . LEU B 1 183 ? -13.234 16.219 -10.555 1 98.06 183 LEU B C 1
ATOM 6391 O O . LEU B 1 183 ? -13.867 16.781 -11.453 1 98.06 183 LEU B O 1
ATOM 6395 N N . SER B 1 184 ? -13.234 14.93 -10.344 1 98.38 184 SER B N 1
ATOM 6396 C CA . SER B 1 184 ? -14.211 14.062 -10.992 1 98.38 184 SER B CA 1
ATOM 6397 C C . SER B 1 184 ? -15.492 13.961 -10.172 1 98.38 184 SER B C 1
ATOM 6399 O O . SER B 1 184 ? -15.5 14.273 -8.977 1 98.38 184 SER B O 1
ATOM 6401 N N . TRP B 1 185 ? -16.531 13.609 -10.859 1 98.81 185 TRP B N 1
ATOM 6402 C CA . TRP B 1 185 ? -17.828 13.492 -10.188 1 98.81 185 TRP B CA 1
ATOM 6403 C C . TRP B 1 185 ? -18.453 12.125 -10.469 1 98.81 185 TRP B C 1
ATOM 6405 O O . TRP B 1 185 ? -18.328 11.586 -11.562 1 98.81 185 TRP B O 1
ATOM 6415 N N . ILE B 1 186 ? -19.109 11.594 -9.461 1 98.88 186 ILE B N 1
ATOM 6416 C CA . ILE B 1 186 ? -19.906 10.375 -9.586 1 98.88 186 ILE B CA 1
ATOM 6417 C C . ILE B 1 186 ? -21.328 10.641 -9.109 1 98.88 186 ILE B C 1
ATOM 6419 O O . ILE B 1 186 ? -21.594 11.617 -8.406 1 98.88 186 ILE B O 1
ATOM 6423 N N . ALA B 1 187 ? -22.281 9.859 -9.625 1 98.81 187 ALA B N 1
ATOM 6424 C CA . ALA B 1 187 ? -23.594 9.75 -9.023 1 98.81 187 ALA B CA 1
ATOM 6425 C C . ALA B 1 187 ? -23.656 8.602 -8.016 1 98.81 187 ALA B C 1
ATOM 6427 O O . ALA B 1 187 ? -23.188 7.496 -8.297 1 98.81 187 ALA B O 1
ATOM 6428 N N . VAL B 1 188 ? -24.141 8.875 -6.848 1 98.81 188 VAL B N 1
ATOM 6429 C CA . VAL B 1 188 ? -24.312 7.863 -5.809 1 98.81 188 VAL B CA 1
ATOM 6430 C C . VAL B 1 188 ? -25.781 7.77 -5.414 1 98.81 188 VAL B C 1
ATOM 6432 O O . VAL B 1 188 ? -26.422 8.789 -5.156 1 98.81 188 VAL B O 1
ATOM 6435 N N . HIS B 1 189 ? -26.266 6.594 -5.414 1 98.31 189 HIS B N 1
ATOM 6436 C CA . HIS B 1 189 ? -27.672 6.387 -5.066 1 98.31 189 HIS B CA 1
ATOM 6437 C C . HIS B 1 189 ? -27.969 6.883 -3.654 1 98.31 189 HIS B C 1
ATOM 6439 O O . HIS B 1 189 ? -27.156 6.695 -2.742 1 98.31 189 HIS B O 1
ATOM 6445 N N . ARG B 1 190 ? -29.125 7.484 -3.422 1 97.5 190 ARG B N 1
ATOM 6446 C CA . ARG B 1 190 ? -29.5 8.117 -2.166 1 97.5 190 ARG B CA 1
ATOM 6447 C C . ARG B 1 190 ? -29.672 7.086 -1.058 1 97.5 190 ARG B C 1
ATOM 6449 O O . ARG B 1 190 ? -29.547 7.41 0.125 1 97.5 190 ARG B O 1
ATOM 6456 N N . GLN B 1 191 ? -29.797 5.824 -1.391 1 94.81 191 GLN B N 1
ATOM 6457 C CA . GLN B 1 191 ? -29.984 4.758 -0.411 1 94.81 191 GLN B CA 1
ATOM 6458 C C . GLN B 1 191 ? -28.672 4.465 0.328 1 94.81 191 GLN B C 1
ATOM 6460 O O . GLN B 1 191 ? -28.703 3.992 1.467 1 94.81 191 GLN B O 1
ATOM 6465 N N . ILE B 1 192 ? -27.578 4.734 -0.287 1 95.75 192 ILE B N 1
ATOM 6466 C CA . ILE B 1 192 ? -26.312 4.379 0.348 1 95.75 192 ILE B CA 1
ATOM 6467 C C . ILE B 1 192 ? -25.547 5.645 0.742 1 95.75 192 ILE B C 1
ATOM 6469 O O . ILE B 1 192 ? -24.391 5.578 1.152 1 95.75 192 ILE B O 1
ATOM 6473 N N . SER B 1 193 ? -26.125 6.742 0.538 1 97.38 193 SER B N 1
ATOM 6474 C CA . SER B 1 193 ? -25.469 8.016 0.823 1 97.38 193 SER B CA 1
ATOM 6475 C C . SER B 1 193 ? -26.375 8.914 1.67 1 97.38 193 SER B C 1
ATOM 6477 O O . SER B 1 193 ? -27.578 8.695 1.747 1 97.38 193 SER B O 1
ATOM 6479 N N . SER B 1 194 ? -25.719 9.844 2.344 1 97.5 194 SER B N 1
ATOM 6480 C CA . SER B 1 194 ? -26.469 10.82 3.139 1 97.5 194 SER B CA 1
ATOM 6481 C C . SER B 1 194 ? -25.875 12.219 2.992 1 97.5 194 SER B C 1
ATOM 6483 O O . SER B 1 194 ? -24.656 12.383 3.031 1 97.5 194 SER B O 1
ATOM 6485 N N . PHE B 1 195 ? -26.781 13.18 2.684 1 98.19 195 PHE B N 1
ATOM 6486 C CA . PHE B 1 195 ? -26.406 14.586 2.578 1 98.19 195 PHE B CA 1
ATOM 6487 C C . PHE B 1 195 ? -26.75 15.336 3.857 1 98.19 195 PHE B C 1
ATOM 6489 O O . PHE B 1 195 ? -27.812 15.117 4.445 1 98.19 195 PHE B O 1
ATOM 6496 N N . HIS B 1 196 ? -25.797 16.141 4.348 1 97.81 196 HIS B N 1
ATOM 6497 C CA . HIS B 1 196 ? -25.984 16.953 5.543 1 97.81 196 HIS B CA 1
ATOM 6498 C C . HIS B 1 196 ? -25.516 18.391 5.305 1 97.81 196 HIS B C 1
ATOM 6500 O O . HIS B 1 196 ? -24.516 18.609 4.602 1 97.81 196 HIS B O 1
ATOM 6506 N N . SER B 1 197 ? -26.203 19.328 5.832 1 98.25 197 SER B N 1
ATOM 6507 C CA . SER B 1 197 ? -25.828 20.734 5.664 1 98.25 197 SER B CA 1
ATOM 6508 C C . SER B 1 197 ? -26.375 21.594 6.805 1 98.25 197 SER B C 1
ATOM 6510 O O . SER B 1 197 ? -27.188 21.125 7.602 1 98.25 197 SER B O 1
ATOM 6512 N N . ILE B 1 198 ? -25.891 22.766 6.922 1 97.25 198 ILE B N 1
ATOM 6513 C CA . ILE B 1 198 ? -26.422 23.719 7.891 1 97.25 198 ILE B CA 1
ATOM 6514 C C . ILE B 1 198 ? -27.844 24.125 7.5 1 97.25 198 ILE B C 1
ATOM 6516 O O . ILE B 1 198 ? -28.25 23.938 6.352 1 97.25 198 ILE B O 1
ATOM 6520 N N . GLU B 1 199 ? -28.562 24.734 8.43 1 95.69 199 GLU B N 1
ATOM 6521 C CA . GLU B 1 199 ? -29.922 25.172 8.18 1 95.69 199 GLU B CA 1
ATOM 6522 C C . GLU B 1 199 ? -29.984 26.188 7.039 1 95.69 199 GLU B C 1
ATOM 6524 O O . GLU B 1 199 ? -29.156 27.109 6.98 1 95.69 199 GLU B O 1
ATOM 6529 N N . GLY B 1 200 ? -30.875 25.969 6.117 1 95.69 200 GLY B N 1
ATOM 6530 C CA . GLY B 1 200 ? -31.094 26.922 5.039 1 95.69 200 GLY B CA 1
ATOM 6531 C C . GLY B 1 200 ? -30.312 26.594 3.781 1 95.69 200 GLY B C 1
ATOM 6532 O O . GLY B 1 200 ? -30.516 27.203 2.736 1 95.69 200 GLY B O 1
ATOM 6533 N N . LEU B 1 201 ? -29.438 25.672 3.842 1 97.88 201 LEU B N 1
ATOM 6534 C CA . LEU B 1 201 ? -28.656 25.281 2.68 1 97.88 201 LEU B CA 1
ATOM 6535 C C . LEU B 1 201 ? -29.078 23.906 2.174 1 97.88 201 LEU B C 1
ATOM 6537 O O . LEU B 1 201 ? -28.844 22.891 2.838 1 97.88 201 LEU B O 1
ATOM 6541 N N . SER B 1 202 ? -29.672 23.859 1.002 1 97.88 202 SER B N 1
ATOM 6542 C CA . SER B 1 202 ? -30.141 22.609 0.434 1 97.88 202 SER B CA 1
ATOM 6543 C C . SER B 1 202 ? -29.094 21.984 -0.482 1 97.88 202 SER B C 1
ATOM 6545 O O . SER B 1 202 ? -28.156 22.656 -0.903 1 97.88 202 SER B O 1
ATOM 6547 N N . TYR B 1 203 ? -29.328 20.734 -0.806 1 98.12 203 TYR B N 1
ATOM 6548 C CA . TYR B 1 203 ? -28.484 20.016 -1.753 1 98.12 203 TYR B CA 1
ATOM 6549 C C . TYR B 1 203 ? -28.469 20.719 -3.105 1 98.12 203 TYR B C 1
ATOM 6551 O O . TYR B 1 203 ? -27.406 20.906 -3.701 1 98.12 203 TYR B O 1
ATOM 6559 N N . ASP B 1 204 ? -29.578 21.109 -3.559 1 97.81 204 ASP B N 1
ATOM 6560 C CA . ASP B 1 204 ? -29.703 21.766 -4.859 1 97.81 204 ASP B CA 1
ATOM 6561 C C . ASP B 1 204 ? -28.906 23.062 -4.887 1 97.81 204 ASP B C 1
ATOM 6563 O O . ASP B 1 204 ? -28.266 23.391 -5.895 1 97.81 204 ASP B O 1
ATOM 6567 N N . ASN B 1 205 ? -28.969 23.812 -3.789 1 97.94 205 ASN B N 1
ATOM 6568 C CA . ASN B 1 205 ? -28.219 25.062 -3.703 1 97.94 205 ASN B CA 1
ATOM 6569 C C . ASN B 1 205 ? -26.719 24.812 -3.797 1 97.94 205 ASN B C 1
ATOM 6571 O O . ASN B 1 205 ? -26 25.547 -4.465 1 97.94 205 ASN B O 1
ATOM 6575 N N . VAL B 1 206 ? -26.25 23.797 -3.092 1 98.5 206 VAL B N 1
ATOM 6576 C CA . VAL B 1 206 ? -24.828 23.469 -3.119 1 98.5 206 VAL B CA 1
ATOM 6577 C C . VAL B 1 206 ? -24.422 23.094 -4.539 1 98.5 206 VAL B C 1
ATOM 6579 O O . VAL B 1 206 ? -23.422 23.609 -5.059 1 98.5 206 VAL B O 1
ATOM 6582 N N . ILE B 1 207 ? -25.172 22.234 -5.199 1 98.31 207 ILE B N 1
ATOM 6583 C CA . ILE B 1 207 ? -24.812 21.688 -6.504 1 98.31 207 ILE B CA 1
ATOM 6584 C C . ILE B 1 207 ? -24.891 22.781 -7.562 1 98.31 207 ILE B C 1
ATOM 6586 O O . ILE B 1 207 ? -24.016 22.891 -8.422 1 98.31 207 ILE B O 1
ATOM 6590 N N . THR B 1 208 ? -25.922 23.609 -7.488 1 97.5 208 THR B N 1
ATOM 6591 C CA . THR B 1 208 ? -26.078 24.688 -8.453 1 97.5 208 THR B CA 1
ATOM 6592 C C . THR B 1 208 ? -24.969 25.734 -8.273 1 97.5 208 THR B C 1
ATOM 6594 O O . THR B 1 208 ? -24.578 26.406 -9.227 1 97.5 208 THR B O 1
ATOM 6597 N N . GLY B 1 209 ? -24.516 25.828 -7.043 1 96.94 209 GLY B N 1
ATOM 6598 C CA . GLY B 1 209 ? -23.406 26.734 -6.781 1 96.94 209 GLY B CA 1
ATOM 6599 C C . GLY B 1 209 ? -22.062 26.188 -7.258 1 96.94 209 GLY B C 1
ATOM 6600 O O . GLY B 1 209 ? -21.188 26.969 -7.672 1 96.94 209 GLY B O 1
ATOM 6601 N N . GLU B 1 210 ? -21.875 24.891 -7.238 1 97.62 210 GLU B N 1
ATOM 6602 C CA . GLU B 1 210 ? -20.578 24.266 -7.492 1 97.62 210 GLU B CA 1
ATOM 6603 C C . GLU B 1 210 ? -20.438 23.859 -8.953 1 97.62 210 GLU B C 1
ATOM 6605 O O . GLU B 1 210 ? -19.328 23.766 -9.477 1 97.62 210 GLU B O 1
ATOM 6610 N N . LEU B 1 211 ? -21.547 23.594 -9.625 1 97.75 211 LEU B N 1
ATOM 6611 C CA . LEU B 1 211 ? -21.531 23.141 -11.008 1 97.75 211 LEU B CA 1
ATOM 6612 C C . LEU B 1 211 ? -22.344 24.078 -11.906 1 97.75 211 LEU B C 1
ATOM 6614 O O . LEU B 1 211 ? -23.422 24.531 -11.516 1 97.75 211 LEU B O 1
ATOM 6618 N N . ASN B 1 212 ? -21.828 24.375 -13.07 1 96.44 212 ASN B N 1
ATOM 6619 C CA . ASN B 1 212 ? -22.594 25.188 -14.008 1 96.44 212 ASN B CA 1
ATOM 6620 C C . ASN B 1 212 ? -23.719 24.375 -14.648 1 96.44 212 ASN B C 1
ATOM 6622 O O . ASN B 1 212 ? -23.766 23.141 -14.516 1 96.44 212 ASN B O 1
ATOM 6626 N N . GLU B 1 213 ? -24.562 25.031 -15.289 1 97.19 213 GLU B N 1
ATOM 6627 C CA . GLU B 1 213 ? -25.766 24.422 -15.852 1 97.19 213 GLU B CA 1
ATOM 6628 C C . GLU B 1 213 ? -25.406 23.375 -16.906 1 97.19 213 GLU B C 1
ATOM 6630 O O . GLU B 1 213 ? -26.016 22.312 -16.969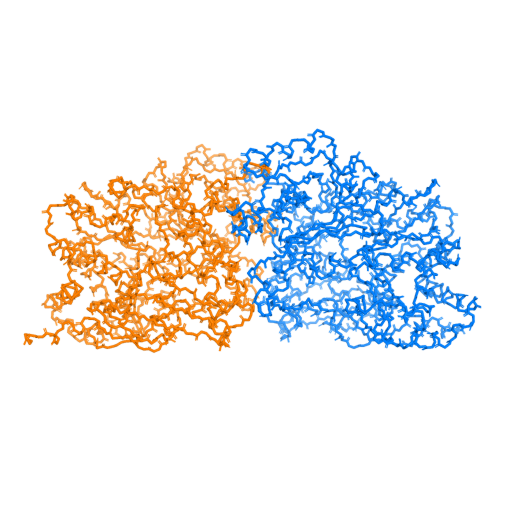 1 97.19 213 GLU B O 1
ATOM 6635 N N . LYS B 1 214 ? -24.5 23.672 -17.766 1 97.69 214 LYS B N 1
ATOM 6636 C CA . LYS B 1 214 ? -24.078 22.75 -18.828 1 97.69 214 LYS B CA 1
ATOM 6637 C C . LYS B 1 214 ? -23.562 21.438 -18.25 1 97.69 214 LYS B C 1
ATOM 6639 O O . LYS B 1 214 ? -23.938 20.359 -18.734 1 97.69 214 LYS B O 1
ATOM 6644 N N . THR B 1 215 ? -22.734 21.531 -17.266 1 97.75 215 THR B N 1
ATOM 6645 C CA . THR B 1 215 ? -22.172 20.344 -16.625 1 97.75 215 THR B CA 1
ATOM 6646 C C . THR B 1 215 ? -23.25 19.531 -15.945 1 97.75 215 THR B C 1
ATOM 6648 O O . THR B 1 215 ? -23.281 18.312 -16.047 1 97.75 215 THR B O 1
ATOM 6651 N N . ARG B 1 216 ? -24.156 20.156 -15.25 1 98.12 216 ARG B N 1
ATOM 6652 C CA . ARG B 1 216 ? -25.266 19.469 -14.594 1 98.12 216 ARG B CA 1
ATOM 6653 C C . ARG B 1 216 ? -26.125 18.719 -15.602 1 98.12 216 ARG B C 1
ATOM 6655 O O . ARG B 1 216 ? -26.547 17.594 -15.367 1 98.12 216 ARG B O 1
ATOM 6662 N N . ALA B 1 217 ? -26.359 19.422 -16.703 1 98.06 217 ALA B N 1
ATOM 6663 C CA . ALA B 1 217 ? -27.156 18.781 -17.75 1 98.06 217 ALA B CA 1
ATOM 6664 C C . ALA B 1 217 ? -26.438 17.562 -18.312 1 98.06 217 ALA B C 1
ATOM 6666 O O . ALA B 1 217 ? -27.078 16.531 -18.578 1 98.06 217 ALA B O 1
ATOM 6667 N N . GLN B 1 218 ? -25.219 17.688 -18.516 1 97.94 218 GLN B N 1
ATOM 6668 C CA . GLN B 1 218 ? -24.422 16.562 -19 1 97.94 218 GLN B CA 1
ATOM 6669 C C . GLN B 1 218 ? -24.484 15.398 -18.016 1 97.94 218 GLN B C 1
ATOM 6671 O O . GLN B 1 218 ? -24.562 14.242 -18.422 1 97.94 218 GLN B O 1
ATOM 6676 N N . PHE B 1 219 ? -24.391 15.68 -16.719 1 98.5 219 PHE B N 1
ATOM 6677 C CA . PHE B 1 219 ? -24.438 14.648 -15.688 1 98.5 219 PHE B CA 1
ATOM 6678 C C . PHE B 1 219 ? -25.797 13.938 -15.711 1 98.5 219 PHE B C 1
ATOM 6680 O O . PHE B 1 219 ? -25.859 12.711 -15.586 1 98.5 219 PHE B O 1
ATOM 6687 N N . VAL B 1 220 ? -26.828 14.695 -15.883 1 98.38 220 VAL B N 1
ATOM 6688 C CA . VAL B 1 220 ? -28.156 14.117 -15.969 1 98.38 220 VAL B CA 1
ATOM 6689 C C . VAL B 1 220 ? -28.266 13.227 -17.203 1 98.38 220 VAL B C 1
ATOM 6691 O O . VAL B 1 220 ? -28.844 12.141 -17.141 1 98.38 220 VAL B O 1
ATOM 6694 N N . ASN B 1 221 ? -27.703 13.656 -18.297 1 97.88 221 ASN B N 1
ATOM 6695 C CA . ASN B 1 221 ? -27.688 12.852 -19.516 1 97.88 221 ASN B CA 1
ATOM 6696 C C . ASN B 1 221 ? -26.984 11.523 -19.312 1 97.88 221 ASN B C 1
ATOM 6698 O O . ASN B 1 221 ? -27.391 10.5 -19.859 1 97.88 221 ASN B O 1
ATOM 6702 N N . GLU B 1 222 ? -25.891 11.586 -18.578 1 97.44 222 GLU B N 1
ATOM 6703 C CA . GLU B 1 222 ? -25.172 10.352 -18.281 1 97.44 222 GLU B CA 1
ATOM 6704 C C . GLU B 1 222 ? -26.031 9.367 -17.5 1 97.44 222 GLU B C 1
ATOM 6706 O O . GLU B 1 222 ? -25.984 8.164 -17.734 1 97.44 222 GLU B O 1
ATOM 6711 N N . LEU B 1 223 ? -26.781 9.82 -16.547 1 98.31 223 LEU B N 1
ATOM 6712 C CA . LEU B 1 223 ? -27.672 8.969 -15.758 1 98.31 223 LEU B CA 1
ATOM 6713 C C . LEU B 1 223 ? -28.781 8.406 -16.625 1 98.31 223 LEU B C 1
ATOM 6715 O O . LEU B 1 223 ? -29.156 7.234 -16.484 1 98.31 223 LEU B O 1
ATOM 6719 N N . GLU B 1 224 ? -29.328 9.258 -17.516 1 97.81 224 GLU B N 1
ATOM 6720 C CA . GLU B 1 224 ? -30.359 8.789 -18.438 1 97.81 224 GLU B CA 1
ATOM 6721 C C . GLU B 1 224 ? -29.828 7.715 -19.375 1 97.81 224 GLU B C 1
ATOM 6723 O O . GLU B 1 224 ? -30.5 6.715 -19.625 1 97.81 224 GLU B O 1
ATOM 6728 N N . ARG B 1 225 ? -28.688 7.898 -19.828 1 95.88 225 ARG B N 1
ATOM 6729 C CA . ARG B 1 225 ? -28.047 6.906 -20.688 1 95.88 225 ARG B CA 1
ATOM 6730 C C . ARG B 1 225 ? -27.844 5.586 -19.938 1 95.88 225 ARG B C 1
ATOM 6732 O O . ARG B 1 225 ? -27.938 4.512 -20.547 1 95.88 225 ARG B O 1
ATOM 6739 N N . ALA B 1 226 ? -27.625 5.723 -18.641 1 96.19 226 ALA B N 1
ATOM 6740 C CA . ALA B 1 226 ? -27.438 4.531 -17.812 1 96.19 226 ALA B CA 1
ATOM 6741 C C . ALA B 1 226 ? -28.781 3.879 -17.484 1 96.19 226 ALA B C 1
ATOM 6743 O O . ALA B 1 226 ? -28.828 2.789 -16.922 1 96.19 226 ALA B O 1
ATOM 6744 N N . GLY B 1 227 ? -29.859 4.48 -17.844 1 97.19 227 GLY B N 1
ATOM 6745 C CA . GLY B 1 227 ? -31.188 3.922 -17.688 1 97.19 227 GLY B CA 1
ATOM 6746 C C . GLY B 1 227 ? -31.734 4.059 -16.281 1 97.19 227 GLY B C 1
ATOM 6747 O O . GLY B 1 227 ? -32.5 3.215 -15.812 1 97.19 227 GLY B O 1
ATOM 6748 N N . VAL B 1 228 ? -31.234 5.094 -15.539 1 98.12 228 VAL B N 1
ATOM 6749 C CA . VAL B 1 228 ? -31.703 5.254 -14.156 1 98.12 228 VAL B CA 1
ATOM 6750 C C . VAL B 1 228 ? -32.406 6.598 -14 1 98.12 228 VAL B C 1
ATOM 6752 O O . VAL B 1 228 ? -32.344 7.449 -14.898 1 98.12 228 VAL B O 1
ATOM 6755 N N . GLU B 1 229 ? -33.125 6.812 -12.914 1 98.19 229 GLU B N 1
ATOM 6756 C CA . GLU B 1 229 ? -33.812 8.062 -12.602 1 98.19 229 GLU B CA 1
ATOM 6757 C C . GLU B 1 229 ? -32.875 9.039 -11.883 1 98.19 229 GLU B C 1
ATOM 6759 O O . GLU B 1 229 ? -32.531 8.812 -10.727 1 98.19 229 GLU B O 1
ATOM 6764 N N . PRO B 1 230 ? -32.625 10.125 -12.469 1 98 230 PRO B N 1
ATOM 6765 C CA . PRO B 1 230 ? -31.625 11.055 -11.906 1 98 230 PRO B CA 1
ATOM 6766 C C . PRO B 1 230 ? -32 11.523 -10.5 1 98 230 PRO B C 1
ATOM 6768 O O . PRO B 1 230 ? -31.109 11.75 -9.664 1 98 230 PRO B O 1
ATOM 6771 N N . SER B 1 231 ? -33.219 11.656 -10.156 1 97.25 231 SER B N 1
ATOM 6772 C CA . SER B 1 231 ? -33.688 12.18 -8.867 1 97.25 231 SER B CA 1
ATOM 6773 C C . SER B 1 231 ? -33.312 11.234 -7.73 1 97.25 231 SER B C 1
ATOM 6775 O O . SER B 1 231 ? -33.344 11.617 -6.562 1 97.25 231 SER B O 1
ATOM 6777 N N . ASN B 1 232 ? -32.938 10.008 -8.039 1 98.25 232 ASN B N 1
ATOM 6778 C CA . ASN B 1 232 ? -32.562 9.016 -7.031 1 98.25 232 ASN B CA 1
ATOM 6779 C C . ASN B 1 232 ? -31.094 9.117 -6.648 1 98.25 232 ASN B C 1
ATOM 6781 O O . ASN B 1 232 ? -30.609 8.336 -5.832 1 98.25 232 ASN B O 1
ATOM 6785 N N . TYR B 1 233 ? -30.406 10.102 -7.203 1 98.69 233 TYR B N 1
ATOM 6786 C CA . TYR B 1 233 ? -28.969 10.141 -7.012 1 98.69 233 TYR B CA 1
ATOM 6787 C C . TYR B 1 233 ? -28.516 11.5 -6.496 1 98.69 233 TYR B C 1
ATOM 6789 O O . TYR B 1 233 ? -29.156 12.516 -6.766 1 98.69 233 TYR B O 1
ATOM 6797 N N . TYR B 1 234 ? -27.422 11.484 -5.719 1 98.75 234 TYR B N 1
ATOM 6798 C CA . TYR B 1 234 ? -26.625 12.672 -5.426 1 98.75 234 TYR B CA 1
ATOM 6799 C C . TYR B 1 234 ? -25.406 12.734 -6.332 1 98.75 234 TYR B C 1
ATOM 6801 O O . TYR B 1 234 ? -24.859 11.703 -6.734 1 98.75 234 TYR B O 1
ATOM 6809 N N . PHE B 1 235 ? -25.031 13.969 -6.723 1 98.81 235 PHE B N 1
ATOM 6810 C CA . PHE B 1 235 ? -23.734 14.188 -7.352 1 98.81 235 PHE B CA 1
ATOM 6811 C C . PHE B 1 235 ? -22.656 14.375 -6.301 1 98.81 235 PHE B C 1
ATOM 6813 O O . PHE B 1 235 ? -22.812 15.172 -5.371 1 98.81 235 PHE B O 1
ATOM 6820 N N . LEU B 1 236 ? -21.578 13.625 -6.367 1 98.75 236 LEU B N 1
ATOM 6821 C CA . LEU B 1 236 ? -20.5 13.617 -5.383 1 98.75 236 LEU B CA 1
ATOM 6822 C C . LEU B 1 236 ? -19.141 13.789 -6.059 1 98.75 236 LEU B C 1
ATOM 6824 O O . LEU B 1 236 ? -18.75 12.984 -6.902 1 98.75 236 LEU B O 1
ATOM 6828 N N . PRO B 1 237 ? -18.422 14.914 -5.738 1 98.81 237 PRO B N 1
ATOM 6829 C CA . PRO B 1 237 ? -17.062 15.031 -6.273 1 98.81 237 PRO B CA 1
ATOM 6830 C C . PRO B 1 237 ? -16.094 14.031 -5.645 1 98.81 237 PRO B C 1
ATOM 6832 O O . PRO B 1 237 ? -16.219 13.719 -4.453 1 98.81 237 PRO B O 1
ATOM 6835 N N . ILE B 1 238 ? -15.188 13.516 -6.418 1 98.56 238 ILE B N 1
ATOM 6836 C CA . ILE B 1 238 ? -14.164 12.602 -5.93 1 98.56 238 ILE B CA 1
ATOM 6837 C C . ILE B 1 238 ? -12.812 12.961 -6.559 1 98.56 238 ILE B C 1
ATOM 6839 O O . ILE B 1 238 ? -12.758 13.703 -7.539 1 98.56 238 ILE B O 1
ATOM 6843 N N . HIS B 1 239 ? -11.75 12.562 -5.895 1 97.81 239 HIS B N 1
ATOM 6844 C CA . HIS B 1 239 ? -10.414 12.656 -6.469 1 97.81 239 HIS B CA 1
ATOM 6845 C C . HIS B 1 239 ? -10.141 11.484 -7.414 1 97.81 239 HIS B C 1
ATOM 6847 O O . HIS B 1 239 ? -10.461 10.336 -7.098 1 97.81 239 HIS B O 1
ATOM 6853 N N . LEU B 1 240 ? -9.547 11.773 -8.562 1 97.12 240 LEU B N 1
ATOM 6854 C CA . LEU B 1 240 ? -9.281 10.75 -9.57 1 97.12 240 LEU B CA 1
ATOM 6855 C C . LEU B 1 240 ? -8.406 9.641 -9 1 97.12 240 LEU B C 1
ATOM 6857 O O . LEU B 1 240 ? -8.578 8.469 -9.328 1 97.12 240 LEU B O 1
ATOM 6861 N N . TRP B 1 241 ? -7.371 9.992 -8.172 1 97.38 241 TRP B N 1
ATOM 6862 C CA . TRP B 1 241 ? -6.52 9 -7.523 1 97.38 241 TRP B CA 1
ATOM 6863 C C . TRP B 1 241 ? -7.348 8.039 -6.672 1 97.38 241 TRP B C 1
ATOM 6865 O O . TRP B 1 241 ? -7.113 6.828 -6.68 1 97.38 241 TRP B O 1
ATOM 6875 N N . GLN B 1 242 ? -8.32 8.547 -5.898 1 98.31 242 GLN B N 1
ATOM 6876 C CA . GLN B 1 242 ? -9.195 7.75 -5.043 1 98.31 242 GLN B CA 1
ATOM 6877 C C . GLN B 1 242 ? -10.062 6.809 -5.871 1 98.31 242 GLN B C 1
ATOM 6879 O O . GLN B 1 242 ? -10.305 5.668 -5.477 1 98.31 242 GLN B O 1
ATOM 6884 N N . TRP B 1 243 ? -10.555 7.336 -6.984 1 98.38 243 TRP B N 1
ATOM 6885 C CA . TRP B 1 243 ? -11.336 6.527 -7.914 1 98.38 243 TRP B CA 1
ATOM 6886 C C . TRP B 1 243 ? -10.555 5.293 -8.352 1 98.38 243 TRP B C 1
ATOM 6888 O O . TRP B 1 243 ? -11.039 4.168 -8.219 1 98.38 243 TRP B O 1
ATOM 6898 N N . ASP B 1 244 ? -9.383 5.512 -8.742 1 97.69 244 ASP B N 1
ATOM 6899 C CA . ASP B 1 244 ? -8.562 4.473 -9.352 1 97.69 244 ASP B CA 1
ATOM 6900 C C . ASP B 1 244 ? -8.031 3.504 -8.297 1 97.69 244 ASP B C 1
ATOM 6902 O O . ASP B 1 244 ? -7.984 2.293 -8.523 1 97.69 244 ASP B O 1
ATOM 6906 N N . HIS B 1 245 ? -7.656 3.979 -7.121 1 97.88 245 HIS B N 1
ATOM 6907 C CA . HIS B 1 245 ? -6.926 3.166 -6.156 1 97.88 245 HIS B CA 1
ATOM 6908 C C . HIS B 1 245 ? -7.875 2.521 -5.148 1 97.88 245 HIS B C 1
ATOM 6910 O O . HIS B 1 245 ? -7.5 1.57 -4.461 1 97.88 245 HIS B O 1
ATOM 6916 N N . VAL B 1 246 ? -9.125 3.049 -5.031 1 98.31 246 VAL B N 1
ATOM 6917 C CA . VAL B 1 246 ? -9.961 2.586 -3.932 1 98.31 246 VAL B CA 1
ATOM 6918 C C . VAL B 1 246 ? -11.367 2.287 -4.441 1 98.31 246 VAL B C 1
ATOM 6920 O O . VAL B 1 246 ? -11.828 1.144 -4.387 1 98.31 246 VAL B O 1
ATOM 6923 N N . ILE B 1 247 ? -12.023 3.238 -5.102 1 98.56 247 ILE B N 1
ATOM 6924 C CA . ILE B 1 247 ? -13.469 3.205 -5.301 1 98.56 247 ILE B CA 1
ATOM 6925 C C . ILE B 1 247 ? -13.828 2.102 -6.293 1 98.56 247 ILE B C 1
ATOM 6927 O O . ILE B 1 247 ? -14.703 1.276 -6.02 1 98.56 247 ILE B O 1
ATOM 6931 N N . VAL B 1 248 ? -13.156 2.023 -7.383 1 98.25 248 VAL B N 1
ATOM 6932 C CA . VAL B 1 248 ? -13.539 1.087 -8.43 1 98.25 248 VAL B CA 1
ATOM 6933 C C . VAL B 1 248 ? -13.523 -0.338 -7.887 1 98.25 248 VAL B C 1
ATOM 6935 O O . VAL B 1 248 ? -14.492 -1.086 -8.047 1 98.25 248 VAL B O 1
ATOM 6938 N N . SER B 1 249 ? -12.5 -0.695 -7.164 1 98 249 SER B N 1
ATOM 6939 C CA . SER B 1 249 ? -12.344 -2.078 -6.727 1 98 249 SER B CA 1
ATOM 6940 C C . SER B 1 249 ? -13.141 -2.348 -5.449 1 98 249 SER B C 1
ATOM 6942 O O . SER B 1 249 ? -13.781 -3.391 -5.32 1 98 249 SER B O 1
ATOM 6944 N N . LEU B 1 250 ? -13.125 -1.43 -4.48 1 98.38 250 LEU B N 1
ATOM 6945 C CA . LEU B 1 250 ? -13.719 -1.701 -3.174 1 98.38 250 LEU B CA 1
ATOM 6946 C C . LEU B 1 250 ? -15.219 -1.44 -3.195 1 98.38 250 LEU B C 1
ATOM 6948 O O . LEU B 1 250 ? -15.961 -1.967 -2.357 1 98.38 250 LEU B O 1
ATOM 6952 N N . PHE B 1 251 ? -15.664 -0.623 -4.141 1 98.31 251 PHE B N 1
ATOM 6953 C CA . PHE B 1 251 ? -17.094 -0.39 -4.309 1 98.31 251 PHE B CA 1
ATOM 6954 C C . PHE B 1 251 ? -17.594 -1.031 -5.598 1 98.31 251 PHE B C 1
ATOM 6956 O O . PHE B 1 251 ? -18.5 -0.499 -6.25 1 98.31 251 PHE B O 1
ATOM 6963 N N . ALA B 1 252 ? -17 -2.092 -6 1 97.5 252 ALA B N 1
ATOM 6964 C CA . ALA B 1 252 ? -17.328 -2.752 -7.258 1 97.5 252 ALA B CA 1
ATOM 6965 C C . ALA B 1 252 ? -18.766 -3.262 -7.242 1 97.5 252 ALA B C 1
ATOM 6967 O O . ALA B 1 252 ? -19.438 -3.254 -8.273 1 97.5 252 ALA B O 1
ATOM 6968 N N . ALA B 1 253 ? -19.25 -3.766 -6.117 1 96.5 253 ALA B N 1
ATOM 6969 C CA . ALA B 1 253 ? -20.641 -4.219 -6.004 1 96.5 253 ALA B CA 1
ATOM 6970 C C . ALA B 1 253 ? -21.609 -3.074 -6.262 1 96.5 253 ALA B C 1
ATOM 6972 O O . ALA B 1 253 ? -22.625 -3.254 -6.945 1 96.5 253 ALA B O 1
ATOM 6973 N N . GLU B 1 254 ? -21.328 -1.892 -5.676 1 97.5 254 GLU B N 1
ATOM 6974 C CA . GLU B 1 254 ? -22.141 -0.7 -5.859 1 97.5 254 GLU B CA 1
ATOM 6975 C C . GLU B 1 254 ? -22.125 -0.235 -7.312 1 97.5 254 GLU B C 1
ATOM 6977 O O . GLU B 1 254 ? -23.141 0.236 -7.832 1 97.5 254 GLU B O 1
ATOM 6982 N N . ILE B 1 255 ? -20.969 -0.347 -7.93 1 97.81 255 ILE B N 1
ATOM 6983 C CA . ILE B 1 255 ? -20.844 0.016 -9.336 1 97.81 255 ILE B CA 1
ATOM 6984 C C . ILE B 1 255 ? -21.641 -0.968 -10.195 1 97.81 255 ILE B C 1
ATOM 6986 O O . ILE B 1 255 ? -22.391 -0.561 -11.086 1 97.81 255 ILE B O 1
ATOM 6990 N N . ALA B 1 256 ? -21.547 -2.258 -9.891 1 96.5 256 ALA B N 1
ATOM 6991 C CA . ALA B 1 256 ? -22.266 -3.297 -10.625 1 96.5 256 ALA B CA 1
ATOM 6992 C C . ALA B 1 256 ? -23.781 -3.1 -10.508 1 96.5 256 ALA B C 1
ATOM 6994 O O . ALA B 1 256 ? -24.516 -3.324 -11.477 1 96.5 256 ALA B O 1
ATOM 6995 N N . GLY B 1 257 ? -24.203 -2.66 -9.367 1 95.94 257 GLY B N 1
ATOM 6996 C CA . GLY B 1 257 ? -25.625 -2.441 -9.117 1 95.94 257 GLY B CA 1
ATOM 6997 C C . GLY B 1 257 ? -26.094 -1.059 -9.531 1 95.94 257 GLY B C 1
ATOM 6998 O O . GLY B 1 257 ? -27.234 -0.681 -9.258 1 95.94 257 GLY B O 1
ATOM 6999 N N . LYS B 1 258 ? -25.281 -0.2 -10.125 1 97.5 258 LYS B N 1
ATOM 7000 C CA . LYS B 1 258 ? -25.562 1.157 -10.586 1 97.5 258 LYS B CA 1
ATOM 7001 C C . LYS B 1 258 ? -25.922 2.066 -9.414 1 97.5 258 LYS B C 1
ATOM 7003 O O . LYS B 1 258 ? -26.719 2.994 -9.562 1 97.5 258 LYS B O 1
ATOM 7008 N N . GLU B 1 259 ? -25.438 1.706 -8.281 1 98 259 GLU B N 1
ATOM 7009 C CA . GLU B 1 259 ? -25.562 2.609 -7.145 1 98 259 GLU B CA 1
ATOM 7010 C C . GLU B 1 259 ? -24.484 3.693 -7.176 1 98 259 GLU B C 1
ATOM 7012 O O . GLU B 1 259 ? -24.609 4.723 -6.512 1 98 259 GLU B O 1
ATOM 7017 N N . ILE B 1 260 ? -23.391 3.459 -7.832 1 98.56 260 ILE B N 1
ATOM 7018 C CA . ILE B 1 260 ? -22.344 4.426 -8.133 1 98.56 260 ILE B CA 1
ATOM 7019 C C . ILE B 1 260 ? -22.109 4.477 -9.648 1 98.56 260 ILE B C 1
ATOM 7021 O O . ILE B 1 260 ? -21.859 3.449 -10.281 1 98.56 260 ILE B O 1
ATOM 7025 N N . ILE B 1 261 ? -22.188 5.629 -10.266 1 98.56 261 ILE B N 1
ATOM 7026 C CA . ILE B 1 261 ? -22.047 5.809 -11.711 1 98.56 261 ILE B CA 1
ATOM 7027 C C . ILE B 1 261 ? -21.109 6.973 -12 1 98.56 261 ILE B C 1
ATOM 7029 O O . ILE B 1 261 ? -21.312 8.086 -11.508 1 98.56 261 ILE B O 1
ATOM 7033 N N . PRO B 1 262 ? -20.016 6.73 -12.727 1 98.5 262 PRO B N 1
ATOM 7034 C CA . PRO B 1 262 ? -19.156 7.855 -13.102 1 98.5 262 PRO B CA 1
ATOM 7035 C C . PRO B 1 262 ? -19.859 8.867 -14 1 98.5 262 PRO B C 1
ATOM 7037 O O . PRO B 1 262 ? -20.609 8.477 -14.906 1 98.5 262 PRO B O 1
ATOM 7040 N N . LEU B 1 263 ? -19.641 10.109 -13.797 1 98.56 263 LEU B N 1
ATOM 7041 C CA . LEU B 1 263 ? -20.359 11.156 -14.531 1 98.56 263 LEU B CA 1
ATOM 7042 C C . LEU B 1 263 ? -19.391 11.953 -15.406 1 98.56 263 LEU B C 1
ATOM 7044 O O . LEU B 1 263 ? -19.766 12.383 -16.5 1 98.56 263 LEU B O 1
ATOM 7048 N N . GLY B 1 264 ? -18.188 12.242 -14.914 1 97.56 264 GLY B N 1
ATOM 7049 C CA . GLY B 1 264 ? -17.219 13.039 -15.641 1 97.56 264 GLY B CA 1
ATOM 7050 C C . GLY B 1 264 ? -16.5 14.047 -14.766 1 97.56 264 GLY B C 1
ATOM 7051 O O . GLY B 1 264 ? -16.531 13.953 -13.531 1 97.56 264 GLY B O 1
ATOM 7052 N N . GLU B 1 265 ? -15.758 14.992 -15.422 1 97.12 265 GLU B N 1
ATOM 7053 C CA . GLU B 1 265 ? -14.969 15.992 -14.695 1 97.12 265 GLU B CA 1
ATOM 7054 C C . GLU B 1 265 ? -15.711 17.312 -14.609 1 97.12 265 GLU B C 1
ATOM 7056 O O . GLU B 1 265 ? -16.453 17.688 -15.523 1 97.12 265 GLU B O 1
ATOM 7061 N N . GLY B 1 266 ? -15.57 17.953 -13.438 1 96.19 266 GLY B N 1
ATOM 7062 C CA . GLY B 1 266 ? -16.016 19.344 -13.367 1 96.19 266 GLY B CA 1
ATOM 7063 C C . GLY B 1 266 ? -15.125 20.297 -14.164 1 96.19 266 GLY B C 1
ATOM 7064 O O . GLY B 1 266 ? -14.039 19.906 -14.609 1 96.19 266 GLY B O 1
ATOM 7065 N N . ASP B 1 267 ? -15.547 21.547 -14.273 1 95.38 267 ASP B N 1
ATOM 7066 C CA . ASP B 1 267 ? -14.844 22.516 -15.117 1 95.38 267 ASP B CA 1
ATOM 7067 C C . ASP B 1 267 ? -13.781 23.266 -14.32 1 95.38 267 ASP B C 1
ATOM 7069 O O . ASP B 1 267 ? -12.797 23.734 -14.891 1 95.38 267 ASP B O 1
ATOM 7073 N N . ASP B 1 268 ? -13.977 23.391 -13.086 1 97.62 268 ASP B N 1
ATOM 7074 C CA . ASP B 1 268 ? -13.117 24.219 -12.258 1 97.62 268 ASP B CA 1
ATOM 7075 C C . ASP B 1 268 ? -11.781 23.547 -11.984 1 97.62 268 ASP B C 1
ATOM 7077 O O . ASP B 1 268 ? -11.703 22.312 -11.953 1 97.62 268 ASP B O 1
ATOM 7081 N N . GLN B 1 269 ? -10.773 24.375 -11.805 1 97.88 269 GLN B N 1
ATOM 7082 C CA . GLN B 1 269 ? -9.445 23.922 -11.414 1 97.88 269 GLN B CA 1
ATOM 7083 C C . GLN B 1 269 ? -9.188 24.188 -9.938 1 97.88 269 GLN B C 1
ATOM 7085 O O . GLN B 1 269 ? -9.625 25.203 -9.398 1 97.88 269 GLN B O 1
ATOM 7090 N N . TYR B 1 270 ? -8.477 23.266 -9.312 1 98.25 270 TYR B N 1
ATOM 7091 C CA . TYR B 1 270 ? -8.203 23.344 -7.887 1 98.25 270 TYR B CA 1
ATOM 7092 C C . TYR B 1 270 ? -6.719 23.141 -7.602 1 98.25 270 TYR B C 1
ATOM 7094 O O . TYR B 1 270 ? -6.012 22.5 -8.383 1 98.25 270 TYR B O 1
ATOM 7102 N N . LEU B 1 271 ? -6.223 23.688 -6.523 1 98.12 271 LEU B N 1
ATOM 7103 C CA . LEU B 1 271 ? -4.922 23.375 -5.941 1 98.12 271 LEU B CA 1
ATOM 7104 C C . LEU B 1 271 ? -5.086 22.703 -4.586 1 98.12 271 LEU B C 1
ATOM 7106 O O . LEU B 1 271 ? -5.949 23.078 -3.795 1 98.12 271 LEU B O 1
ATOM 7110 N N . PRO B 1 272 ? -4.301 21.625 -4.398 1 97.38 272 PRO B N 1
ATOM 7111 C CA . PRO B 1 272 ? -4.355 21.016 -3.072 1 97.38 272 PRO B CA 1
ATOM 7112 C C . PRO B 1 272 ? -3.676 21.859 -2 1 97.38 272 PRO B C 1
ATOM 7114 O O . PRO B 1 272 ? -2.646 22.484 -2.264 1 97.38 272 PRO B O 1
ATOM 7117 N N . GLN B 1 273 ? -4.277 21.875 -0.79 1 96.44 273 GLN B N 1
ATOM 7118 C CA . GLN B 1 273 ? -3.668 22.531 0.364 1 96.44 273 GLN B CA 1
ATOM 7119 C C . GLN B 1 273 ? -2.662 21.609 1.051 1 96.44 273 GLN B C 1
ATOM 7121 O O . GLN B 1 273 ? -2.432 20.484 0.596 1 96.44 273 GLN B O 1
ATOM 7126 N N . GLN B 1 274 ? -2.078 22.016 2.156 1 94.31 274 GLN B N 1
ATOM 7127 C CA . GLN B 1 274 ? -1.027 21.297 2.867 1 94.31 274 GLN B CA 1
ATOM 7128 C C . GLN B 1 274 ? -1.526 19.938 3.357 1 94.31 274 GLN B C 1
ATOM 7130 O O . GLN B 1 274 ? -0.747 18.984 3.477 1 94.31 274 GLN B O 1
ATOM 7135 N N . SER B 1 275 ? -2.791 19.828 3.555 1 92.25 275 SER B N 1
ATOM 7136 C CA . SER B 1 275 ? -3.354 18.578 4.059 1 92.25 275 SER B CA 1
ATOM 7137 C C . SER B 1 275 ? -3.385 17.516 2.975 1 92.25 275 SER B C 1
ATOM 7139 O O . SER B 1 275 ? -3.58 16.328 3.266 1 92.25 275 SER B O 1
ATOM 7141 N N . ILE B 1 276 ? -3.229 17.875 1.704 1 94.12 276 ILE B N 1
ATOM 7142 C CA . ILE B 1 276 ? -3.156 17.016 0.526 1 94.12 276 ILE B CA 1
ATOM 7143 C C . ILE B 1 276 ? -4.566 16.672 0.052 1 94.12 276 ILE B C 1
ATOM 7145 O O . ILE B 1 276 ? -4.781 16.375 -1.128 1 94.12 276 ILE B O 1
ATOM 7149 N N . ARG B 1 277 ? -5.574 16.766 0.949 1 95.69 277 ARG B N 1
ATOM 7150 C CA . ARG B 1 277 ? -6.887 16.266 0.572 1 95.69 277 ARG B CA 1
ATOM 7151 C C . ARG B 1 277 ? -7.938 17.359 0.616 1 95.69 277 ARG B C 1
ATOM 7153 O O . ARG B 1 277 ? -9.141 17.078 0.568 1 95.69 277 ARG B O 1
ATOM 7160 N N . THR B 1 278 ? -7.562 18.594 0.865 1 97.38 278 THR B N 1
ATOM 7161 C CA . THR B 1 278 ? -8.438 19.75 0.722 1 97.38 278 THR B CA 1
ATOM 7162 C C . THR B 1 278 ? -8.023 20.594 -0.481 1 97.38 278 THR B C 1
ATOM 7164 O O . THR B 1 278 ? -6.848 20.922 -0.64 1 97.38 278 THR B O 1
ATOM 7167 N N . PHE B 1 279 ? -9 21.031 -1.268 1 98.19 279 PHE B N 1
ATOM 7168 C CA . PHE B 1 279 ? -8.727 21.672 -2.551 1 98.19 279 PHE B CA 1
ATOM 7169 C C . PHE B 1 279 ? -9.336 23.062 -2.602 1 98.19 279 PHE B C 1
ATOM 7171 O O . PHE B 1 279 ? -10.523 23.25 -2.336 1 98.19 279 PHE B O 1
ATOM 7178 N N . VAL B 1 280 ? -8.5 24 -2.934 1 98.12 280 VAL B N 1
ATOM 7179 C CA . VAL B 1 280 ? -8.938 25.375 -3.111 1 98.12 280 VAL B CA 1
ATOM 7180 C C . VAL B 1 280 ? -9.266 25.625 -4.582 1 98.12 280 VAL B C 1
ATOM 7182 O O . VAL B 1 280 ? -8.469 25.297 -5.465 1 98.12 280 VAL B O 1
ATOM 7185 N N . ASN B 1 281 ? -10.469 26.172 -4.863 1 98.31 281 ASN B N 1
ATOM 7186 C CA . ASN B 1 281 ? -10.867 26.5 -6.227 1 98.31 281 ASN B CA 1
ATOM 7187 C C . ASN B 1 281 ? -10.117 27.719 -6.746 1 98.31 281 ASN B C 1
ATOM 7189 O O . ASN B 1 281 ? -10.273 28.828 -6.219 1 98.31 281 ASN B O 1
ATOM 7193 N N . VAL B 1 282 ? -9.312 27.562 -7.766 1 97.62 282 VAL B N 1
ATOM 7194 C CA . VAL B 1 282 ? -8.508 28.672 -8.258 1 97.62 282 VAL B CA 1
ATOM 7195 C C . VAL B 1 282 ? -9.172 29.297 -9.484 1 97.62 282 VAL B C 1
ATOM 7197 O O . VAL B 1 282 ? -8.812 30.391 -9.906 1 97.62 282 VAL B O 1
ATOM 7200 N N . SER B 1 283 ? -10.195 28.578 -10.039 1 97.56 283 SER B N 1
ATOM 7201 C CA . SER B 1 283 ? -11 29.141 -11.125 1 97.56 283 SER B CA 1
ATOM 7202 C C . SER B 1 283 ? -12.039 30.125 -10.594 1 97.56 283 SER B C 1
ATOM 7204 O O . SER B 1 283 ? -12.32 31.141 -11.234 1 97.56 283 SER B O 1
ATOM 7206 N N . ASN B 1 284 ? -12.656 29.812 -9.562 1 97.56 284 ASN B N 1
ATOM 7207 C CA . ASN B 1 284 ? -13.656 30.641 -8.883 1 97.56 284 ASN B CA 1
ATOM 7208 C C . ASN B 1 284 ? -13.445 30.641 -7.375 1 97.56 284 ASN B C 1
ATOM 7210 O O . ASN B 1 284 ? -13.969 29.781 -6.668 1 97.56 284 ASN B O 1
ATOM 7214 N N . LYS B 1 285 ? -12.859 31.672 -6.887 1 95.81 285 LYS B N 1
ATOM 7215 C CA . LYS B 1 285 ? -12.398 31.766 -5.504 1 95.81 285 LYS B CA 1
ATOM 7216 C C . LYS B 1 285 ? -13.578 31.844 -4.535 1 95.81 285 LYS B C 1
ATOM 7218 O O . LYS B 1 285 ? -13.414 31.641 -3.33 1 95.81 285 LYS B O 1
ATOM 7223 N N . LYS B 1 286 ? -14.758 32.094 -5.012 1 95.44 286 LYS B N 1
ATOM 7224 C CA . LYS B 1 286 ? -15.938 32.219 -4.156 1 95.44 286 LYS B CA 1
ATOM 7225 C C . LYS B 1 286 ? -16.531 30.844 -3.85 1 95.44 286 LYS B C 1
ATOM 7227 O O . LYS B 1 286 ? -17.328 30.703 -2.922 1 95.44 286 LYS B O 1
ATOM 7232 N N . LYS B 1 287 ? -16.219 29.875 -4.613 1 97.88 287 LYS B N 1
ATOM 7233 C CA . LYS B 1 287 ? -16.734 28.531 -4.398 1 97.88 287 LYS B CA 1
ATOM 7234 C C . LYS B 1 287 ? -16.078 27.859 -3.189 1 97.88 287 LYS B C 1
ATOM 7236 O O . LYS B 1 287 ? -15.086 28.375 -2.666 1 97.88 287 LYS B O 1
ATOM 7241 N N . TYR B 1 288 ? -16.688 26.797 -2.756 1 98.5 288 TYR B N 1
ATOM 7242 C CA . TYR B 1 288 ? -16.25 26.125 -1.546 1 98.5 288 TYR B CA 1
ATOM 7243 C C . TYR B 1 288 ? -14.867 25.516 -1.74 1 98.5 288 TYR B C 1
ATOM 7245 O O . TYR B 1 288 ? -14.5 25.141 -2.855 1 98.5 288 TYR B O 1
ATOM 7253 N N . HIS B 1 289 ? -14.039 25.5 -0.64 1 98.31 289 HIS B N 1
ATOM 7254 C CA . HIS B 1 289 ? -13 24.484 -0.576 1 98.31 289 HIS B CA 1
ATOM 7255 C C . HIS B 1 289 ? -13.602 23.078 -0.477 1 98.31 289 HIS B C 1
ATOM 7257 O O . HIS B 1 289 ? -14.609 22.891 0.199 1 98.31 289 HIS B O 1
ATOM 7263 N N . VAL B 1 290 ? -12.977 22.141 -1.168 1 98.62 290 VAL B N 1
ATOM 7264 C CA . VAL B 1 290 ? -13.531 20.797 -1.218 1 98.62 290 VAL B CA 1
ATOM 7265 C C . VAL B 1 290 ? -12.555 19.812 -0.566 1 98.62 290 VAL B C 1
ATOM 7267 O O . VAL B 1 290 ? -11.398 19.719 -0.973 1 98.62 290 VAL B O 1
ATOM 7270 N N . LYS B 1 291 ? -12.969 19.141 0.491 1 98.12 291 LYS B N 1
ATOM 7271 C CA . LYS B 1 291 ? -12.18 18.125 1.171 1 98.12 291 LYS B CA 1
ATOM 7272 C C . LYS B 1 291 ? -12.633 16.719 0.778 1 98.12 291 LYS B C 1
ATOM 7274 O O . LYS B 1 291 ? -13.812 16.391 0.923 1 98.12 291 LYS B O 1
ATOM 7279 N N . LEU B 1 292 ? -11.742 15.945 0.258 1 98.44 292 LEU B N 1
ATOM 7280 C CA . LEU B 1 292 ? -12.039 14.609 -0.245 1 98.44 292 LEU B CA 1
ATOM 7281 C C . LEU B 1 292 ? -11.109 13.578 0.386 1 98.44 292 LEU B C 1
ATOM 7283 O O . LEU B 1 292 ? -9.969 13.898 0.747 1 98.44 292 LEU B O 1
ATOM 7287 N N . PRO B 1 293 ? -11.648 12.336 0.517 1 97.69 293 PRO B N 1
ATOM 7288 C CA . PRO B 1 293 ? -10.742 11.289 1.003 1 97.69 293 PRO B CA 1
ATOM 7289 C C . PRO B 1 293 ? -9.648 10.938 -0.004 1 97.69 293 PRO B C 1
ATOM 7291 O O . PRO B 1 293 ? -9.906 10.906 -1.211 1 97.69 293 PRO B O 1
ATOM 7294 N N . MET B 1 294 ? -8.508 10.781 0.44 1 96.69 294 MET B N 1
ATOM 7295 C CA . MET B 1 294 ? -7.367 10.156 -0.231 1 96.69 294 MET B CA 1
ATOM 7296 C C . MET B 1 294 ? -6.719 9.102 0.66 1 96.69 294 MET B C 1
ATOM 7298 O O . MET B 1 294 ? -6.047 9.438 1.637 1 96.69 294 MET B O 1
ATOM 7302 N N . SER B 1 295 ? -6.871 7.863 0.402 1 96.94 295 SER B N 1
ATOM 7303 C CA . SER B 1 295 ? -6.547 6.746 1.285 1 96.94 295 SER B CA 1
ATOM 7304 C C . SER B 1 295 ? -5.051 6.453 1.284 1 96.94 295 SER B C 1
ATOM 7306 O O . SER B 1 295 ? -4.633 5.32 1.047 1 96.94 295 SER B O 1
ATOM 7308 N N . ILE B 1 296 ? -4.23 7.402 1.592 1 97.19 296 ILE B N 1
ATOM 7309 C CA . ILE B 1 296 ? -2.799 7.238 1.812 1 97.19 296 ILE B CA 1
ATOM 7310 C C . ILE B 1 296 ? -2.471 7.48 3.283 1 97.19 296 ILE B C 1
ATOM 7312 O O . ILE B 1 296 ? -3.186 8.211 3.973 1 97.19 296 ILE B O 1
ATOM 7316 N N . LEU B 1 297 ? -1.455 6.832 3.754 1 96.5 297 LEU B N 1
ATOM 7317 C CA . LEU B 1 297 ? -0.974 7.043 5.117 1 96.5 297 LEU B CA 1
ATOM 7318 C C . LEU B 1 297 ? 0.083 8.141 5.156 1 96.5 297 LEU B C 1
ATOM 7320 O O . LEU B 1 297 ? 1.109 8.047 4.48 1 96.5 297 LEU B O 1
ATOM 7324 N N . ASN B 1 298 ? -0.212 9.156 5.793 1 93.12 298 ASN B N 1
ATOM 7325 C CA . ASN B 1 298 ? 0.711 10.273 5.98 1 93.12 298 ASN B CA 1
ATOM 7326 C C . ASN B 1 298 ? 0.796 10.688 7.445 1 93.12 298 ASN B C 1
ATOM 7328 O O . ASN B 1 298 ? -0.223 10.992 8.07 1 93.12 298 ASN B O 1
ATOM 7332 N N . THR B 1 299 ? 1.978 10.68 7.949 1 91 299 THR B N 1
ATOM 7333 C CA . THR B 1 299 ? 2.27 10.938 9.352 1 91 299 THR B CA 1
ATOM 7334 C C . THR B 1 299 ? 1.587 9.898 10.242 1 91 299 THR B C 1
ATOM 7336 O O . THR B 1 299 ? 1.97 8.727 10.25 1 91 299 THR B O 1
ATOM 7339 N N . LEU B 1 300 ? 0.478 10.289 10.906 1 88.44 300 LEU B N 1
ATOM 7340 C CA . LEU B 1 300 ? -0.004 9.375 11.938 1 88.44 300 LEU B CA 1
ATOM 7341 C C . LEU B 1 300 ? -1.219 8.594 11.445 1 88.44 300 LEU B C 1
ATOM 7343 O O . LEU B 1 300 ? -1.541 7.535 11.984 1 88.44 300 LEU B O 1
ATOM 7347 N N . VAL B 1 301 ? -1.881 9.125 10.359 1 92.31 301 VAL B N 1
ATOM 7348 C CA . VAL B 1 301 ? -3.164 8.5 10.062 1 92.31 301 VAL B CA 1
ATOM 7349 C C . VAL B 1 301 ? -3.354 8.414 8.547 1 92.31 301 VAL B C 1
ATOM 7351 O O . VAL B 1 301 ? -2.697 9.133 7.789 1 92.31 301 VAL B O 1
ATOM 7354 N N . TYR B 1 302 ? -4.305 7.535 8.117 1 95.31 302 TYR B N 1
ATOM 7355 C CA . TYR B 1 302 ? -4.805 7.539 6.75 1 95.31 302 TYR B CA 1
ATOM 7356 C C . TYR B 1 302 ? -5.656 8.773 6.48 1 95.31 302 TYR B C 1
ATOM 7358 O O . TYR B 1 302 ? -6.434 9.203 7.34 1 95.31 302 TYR B O 1
ATOM 7366 N N . ARG B 1 303 ? -5.531 9.281 5.289 1 96.06 303 ARG B N 1
ATOM 7367 C CA . ARG B 1 303 ? -6.191 10.539 4.961 1 96.06 303 ARG B CA 1
ATOM 7368 C C . ARG B 1 303 ? -7.57 10.297 4.355 1 96.06 303 ARG B C 1
ATOM 7370 O O . ARG B 1 303 ? -7.84 10.711 3.229 1 96.06 303 ARG B O 1
ATOM 7377 N N . GLY B 1 304 ? -8.453 9.68 5.141 1 96 304 GLY B N 1
ATOM 7378 C CA . GLY B 1 304 ? -9.852 9.5 4.785 1 96 304 GLY B CA 1
ATOM 7379 C C . GLY B 1 304 ? -10.766 10.555 5.395 1 96 304 GLY B C 1
ATOM 7380 O O . GLY B 1 304 ? -10.312 11.648 5.73 1 96 304 GLY B O 1
ATOM 7381 N N . LEU B 1 305 ? -12.023 10.344 5.285 1 96.06 305 LEU B N 1
ATOM 7382 C CA . LEU B 1 305 ? -13.039 11.133 5.973 1 96.06 305 LEU B CA 1
ATOM 7383 C C . LEU B 1 305 ? -13.836 10.258 6.938 1 96.06 305 LEU B C 1
ATOM 7385 O O . LEU B 1 305 ? -14.688 9.469 6.516 1 96.06 305 LEU B O 1
ATOM 7389 N N . PRO B 1 306 ? -13.57 10.43 8.203 1 91.81 306 PRO B N 1
ATOM 7390 C CA . PRO B 1 306 ? -14.367 9.633 9.148 1 91.81 306 PRO B CA 1
ATOM 7391 C C . PRO B 1 306 ? -15.867 9.875 8.992 1 91.81 306 PRO B C 1
ATOM 7393 O O . PRO B 1 306 ? -16.328 11.008 9.086 1 91.81 306 PRO B O 1
ATOM 7396 N N . SER B 1 307 ? -16.625 8.844 8.828 1 92 307 SER B N 1
ATOM 7397 C CA . SER B 1 307 ? -18.047 8.93 8.539 1 92 307 SER B CA 1
ATOM 7398 C C . SER B 1 307 ? -18.797 9.664 9.641 1 92 307 SER B C 1
ATOM 7400 O O . SER B 1 307 ? -19.609 10.555 9.367 1 92 307 SER B O 1
ATOM 7402 N N . GLU B 1 308 ? -18.5 9.352 10.852 1 88.62 308 GLU B N 1
ATOM 7403 C CA . GLU B 1 308 ? -19.203 9.945 11.984 1 88.62 308 GLU B CA 1
ATOM 7404 C C . GLU B 1 308 ? -18.953 11.445 12.062 1 88.62 308 GLU B C 1
ATOM 7406 O O . GLU B 1 308 ? -19.875 12.219 12.344 1 88.62 308 GLU B O 1
ATOM 7411 N N . ARG B 1 309 ? -17.797 11.828 11.773 1 89.5 309 ARG B N 1
ATOM 7412 C CA . ARG B 1 309 ? -17.438 13.242 11.82 1 89.5 309 ARG B CA 1
ATOM 7413 C C . ARG B 1 309 ? -18 13.992 10.617 1 89.5 309 ARG B C 1
ATOM 7415 O O . ARG B 1 309 ? -18.375 15.164 10.719 1 89.5 309 ARG B O 1
ATOM 7422 N N . THR B 1 310 ? -17.984 13.312 9.5 1 92.75 310 THR B N 1
ATOM 7423 C CA . THR B 1 310 ? -18.5 13.906 8.273 1 92.75 310 THR B CA 1
ATOM 7424 C C . THR B 1 310 ? -20 14.211 8.406 1 92.75 310 THR B C 1
ATOM 7426 O O . THR B 1 310 ? -20.438 15.289 8.016 1 92.75 310 THR B O 1
ATOM 7429 N N . VAL B 1 311 ? -20.703 13.375 9.023 1 93.38 311 VAL B N 1
ATOM 7430 C CA . VAL B 1 311 ? -22.156 13.484 9.133 1 93.38 311 VAL B CA 1
ATOM 7431 C C . VAL B 1 311 ? -22.516 14.641 10.062 1 93.38 311 VAL B C 1
ATOM 7433 O O . VAL B 1 311 ? -23.469 15.375 9.805 1 93.38 311 VAL B O 1
ATOM 7436 N N . ILE B 1 312 ? -21.75 14.945 11.07 1 92.56 312 ILE B N 1
ATOM 7437 C CA . ILE B 1 312 ? -22.141 15.906 12.094 1 92.56 312 ILE B CA 1
ATOM 7438 C C . ILE B 1 312 ? -21.438 17.234 11.836 1 92.56 312 ILE B C 1
ATOM 7440 O O . ILE B 1 312 ? -21.688 18.234 12.531 1 92.56 312 ILE B O 1
ATOM 7444 N N . ALA B 1 313 ? -20.609 17.328 10.844 1 94.88 313 ALA B N 1
ATOM 7445 C CA . ALA B 1 313 ? -19.766 18.484 10.586 1 94.88 313 ALA B CA 1
ATOM 7446 C C . ALA B 1 313 ? -20.594 19.766 10.484 1 94.88 313 ALA B C 1
ATOM 7448 O O . ALA B 1 313 ? -20.234 20.781 11.07 1 94.88 313 ALA B O 1
ATOM 7449 N N . PRO B 1 314 ? -21.766 19.797 9.75 1 96.44 314 PRO B N 1
ATOM 7450 C CA . PRO B 1 314 ? -22.562 21.031 9.68 1 96.44 314 PRO B CA 1
ATOM 7451 C C . PRO B 1 314 ? -23.109 21.453 11.039 1 96.44 314 PRO B C 1
ATOM 7453 O O . PRO B 1 314 ? -23.203 22.641 11.328 1 96.44 314 PRO B O 1
ATOM 7456 N N . GLU B 1 315 ? -23.422 20.469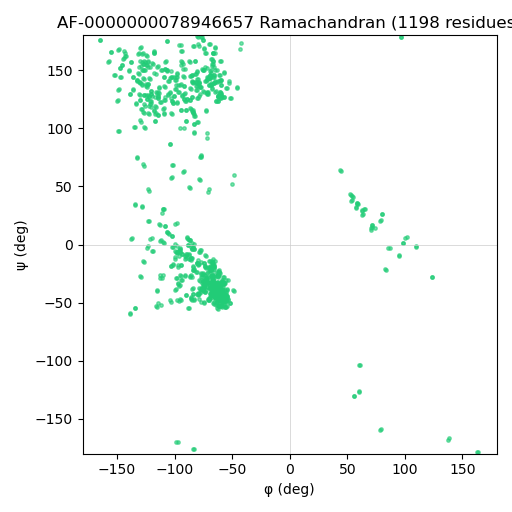 11.844 1 94 315 GLU B N 1
ATOM 7457 C CA . GLU B 1 315 ? -23.922 20.781 13.18 1 94 315 GLU B CA 1
ATOM 7458 C C . GLU B 1 315 ? -22.828 21.406 14.047 1 94 315 GLU B C 1
ATOM 7460 O O . GLU B 1 315 ? -23.078 22.344 14.805 1 94 315 GLU B O 1
ATOM 7465 N N . VAL B 1 316 ? -21.656 20.859 13.953 1 93.5 316 VAL B N 1
ATOM 7466 C CA . VAL B 1 316 ? -20.516 21.406 14.688 1 93.5 316 VAL B CA 1
ATOM 7467 C C . VAL B 1 316 ? -20.234 22.828 14.203 1 93.5 316 VAL B C 1
ATOM 7469 O O . VAL B 1 316 ? -19.953 23.719 15.008 1 93.5 316 VAL B O 1
ATOM 7472 N N . THR B 1 317 ? -20.312 23.016 12.93 1 96.06 317 THR B N 1
ATOM 7473 C CA . THR B 1 317 ? -20.125 24.328 12.344 1 96.06 317 THR B CA 1
ATOM 7474 C C . THR B 1 317 ? -21.141 25.328 12.914 1 96.06 317 THR B C 1
ATOM 7476 O O . THR B 1 317 ? -20.766 26.422 13.328 1 96.06 317 THR B O 1
ATOM 7479 N N . ALA B 1 318 ? -22.406 24.953 12.93 1 94.75 318 ALA B N 1
ATOM 7480 C CA . ALA B 1 318 ? -23.453 25.812 13.445 1 94.75 318 ALA B CA 1
ATOM 7481 C C . ALA B 1 318 ? -23.219 26.156 14.906 1 94.75 318 ALA B C 1
ATOM 7483 O O . ALA B 1 318 ? -23.453 27.297 15.328 1 94.75 318 ALA B O 1
ATOM 7484 N N . PHE B 1 319 ? -22.797 25.219 15.641 1 92.81 319 PHE B N 1
ATOM 7485 C CA . PHE B 1 319 ? -22.531 25.406 17.062 1 92.81 319 PHE B CA 1
ATOM 7486 C C . PHE B 1 319 ? -21.422 26.422 17.266 1 92.81 319 PHE B C 1
ATOM 7488 O O . PHE B 1 319 ? -21.594 27.391 18.016 1 92.81 319 PHE B O 1
ATOM 7495 N N . MET B 1 320 ? -20.312 26.188 16.656 1 94.31 320 MET B N 1
ATOM 7496 C CA . MET B 1 320 ? -19.141 27.062 16.812 1 94.31 320 MET B CA 1
ATOM 7497 C C . MET B 1 320 ? -19.438 28.469 16.312 1 94.31 320 MET B C 1
ATOM 7499 O O . MET B 1 320 ? -19.031 29.453 16.938 1 94.31 320 MET B O 1
ATOM 7503 N N . LYS B 1 321 ? -20.078 28.594 15.172 1 95.44 321 LYS B N 1
ATOM 7504 C CA . LYS B 1 321 ? -20.438 29.891 14.625 1 95.44 321 LYS B CA 1
ATOM 7505 C C . LYS B 1 321 ? -21.484 30.578 15.492 1 95.44 321 LYS B C 1
ATOM 7507 O O . LYS B 1 321 ? -21.5 31.812 15.602 1 95.44 321 LYS B O 1
ATOM 7512 N N . GLY B 1 322 ? -22.406 29.797 16.016 1 94.25 322 GLY B N 1
ATOM 7513 C CA . GLY B 1 322 ? -23.375 30.359 16.938 1 94.25 322 GLY B CA 1
ATOM 7514 C C . GLY B 1 322 ? -22.719 31.047 18.125 1 94.25 322 GLY B C 1
ATOM 7515 O O . GLY B 1 322 ? -23.141 32.125 18.516 1 94.25 322 GLY B O 1
ATOM 7516 N N . ILE B 1 323 ? -21.719 30.406 18.719 1 94.69 323 ILE B N 1
ATOM 7517 C CA . ILE B 1 323 ? -20.953 31.031 19.797 1 94.69 323 ILE B CA 1
ATOM 7518 C C . ILE B 1 323 ? -20.359 32.344 19.312 1 94.69 323 ILE B C 1
ATOM 7520 O O . ILE B 1 323 ? -20.5 33.375 19.984 1 94.69 323 ILE B O 1
ATOM 7524 N N . HIS B 1 324 ? -19.703 32.281 18.203 1 97.19 324 HIS B N 1
ATOM 7525 C CA . HIS B 1 324 ? -19.016 33.438 17.625 1 97.19 324 HIS B CA 1
ATOM 7526 C C . HIS B 1 324 ? -19.984 34.594 17.422 1 97.19 324 HIS B C 1
ATOM 7528 O O . HIS B 1 324 ? -19.672 35.719 17.781 1 97.19 324 HIS B O 1
ATOM 7534 N N . GLU B 1 325 ? -21.141 34.344 16.875 1 96.5 325 GLU B N 1
ATOM 7535 C CA . GLU B 1 325 ? -22.109 35.375 16.516 1 96.5 325 GLU B CA 1
ATOM 7536 C C . GLU B 1 325 ? -22.703 36.062 17.766 1 96.5 325 GLU B C 1
ATOM 7538 O O . GLU B 1 325 ? -23.062 37.219 17.719 1 96.5 325 GLU B O 1
ATOM 7543 N N . GLN B 1 326 ? -22.703 35.344 18.828 1 95.81 326 GLN B N 1
ATOM 7544 C CA . GLN B 1 326 ? -23.359 35.844 20.031 1 95.81 326 GLN B CA 1
ATOM 7545 C C . GLN B 1 326 ? -22.344 36.469 21 1 95.81 326 GLN B C 1
ATOM 7547 O O . GLN B 1 326 ? -22.719 36.969 22.047 1 95.81 326 GLN B O 1
ATOM 7552 N N . ASP B 1 327 ? -21.094 36.438 20.625 1 97.88 327 ASP B N 1
ATOM 7553 C CA . ASP B 1 327 ? -20.047 36.938 21.5 1 97.88 327 ASP B CA 1
ATOM 7554 C C . ASP B 1 327 ? -19.344 38.156 20.875 1 97.88 327 ASP B C 1
ATOM 7556 O O . ASP B 1 327 ? -18.547 38 19.953 1 97.88 327 ASP B O 1
ATOM 7560 N N . ASN B 1 328 ? -19.5 39.281 21.453 1 97.81 328 ASN B N 1
ATOM 7561 C CA . ASN B 1 328 ? -18.984 40.5 20.891 1 97.81 328 ASN B CA 1
ATOM 7562 C C . ASN B 1 328 ? -17.453 40.531 20.922 1 97.81 328 ASN B C 1
ATOM 7564 O O . ASN B 1 328 ? -16.828 41.156 20.062 1 97.81 328 ASN B O 1
ATOM 7568 N N . PHE B 1 329 ? -16.906 39.969 21.953 1 98.19 329 PHE B N 1
ATOM 7569 C CA . PHE B 1 329 ? -15.445 39.938 22.031 1 98.19 329 PHE B CA 1
ATOM 7570 C C . PHE B 1 329 ? -14.852 39.156 20.859 1 98.19 329 PHE B C 1
ATOM 7572 O O . PHE B 1 329 ? -13.883 39.594 20.234 1 98.19 329 PHE B O 1
ATOM 7579 N N . LEU B 1 330 ? -15.43 38 20.547 1 98.69 330 LEU B N 1
ATOM 7580 C CA . LEU B 1 330 ? -14.953 37.156 19.453 1 98.69 330 LEU B CA 1
ATOM 7581 C C . LEU B 1 330 ? -15.25 37.812 18.094 1 98.69 330 LEU B C 1
ATOM 7583 O O . LEU B 1 330 ? -14.391 37.812 17.219 1 98.69 330 LEU B O 1
ATOM 7587 N N . LYS B 1 331 ? -16.438 38.312 17.922 1 98.12 331 LYS B N 1
ATOM 7588 C CA . LYS B 1 331 ? -16.938 38.781 16.641 1 98.12 331 LYS B CA 1
ATOM 7589 C C . LYS B 1 331 ? -16.391 40.188 16.312 1 98.12 331 LYS B C 1
ATOM 7591 O O . LYS B 1 331 ? -15.836 40.375 15.234 1 98.12 331 LYS B O 1
ATOM 7596 N N . ASP B 1 332 ? -16.438 41.125 17.281 1 97.75 332 ASP B N 1
ATOM 7597 C CA . ASP B 1 332 ? -16.172 42.531 16.984 1 97.75 332 ASP B CA 1
ATOM 7598 C C . ASP B 1 332 ? -14.75 42.906 17.359 1 97.75 332 ASP B C 1
ATOM 7600 O O . ASP B 1 332 ? -14.117 43.719 16.672 1 97.75 332 ASP B O 1
ATOM 7604 N N . GLU B 1 333 ? -14.305 42.406 18.406 1 98 333 GLU B N 1
ATOM 7605 C CA . GLU B 1 333 ? -12.977 42.812 18.875 1 98 333 GLU B CA 1
ATOM 7606 C C . GLU B 1 333 ? -11.891 41.938 18.234 1 98 333 GLU B C 1
ATOM 7608 O O . GLU B 1 333 ? -10.961 42.469 17.609 1 98 333 GLU B O 1
ATOM 7613 N N . CYS B 1 334 ? -12.031 40.656 18.391 1 98.5 334 CYS B N 1
ATOM 7614 C CA . CYS B 1 334 ? -11.023 39.781 17.828 1 98.5 334 CYS B CA 1
ATOM 7615 C C . CYS B 1 334 ? -11.195 39.625 16.312 1 98.5 334 CYS B C 1
ATOM 7617 O O . CYS B 1 334 ? -10.25 39.281 15.609 1 98.5 334 CYS B O 1
ATOM 7619 N N . ARG B 1 335 ? -12.461 39.781 15.852 1 98.31 335 ARG B N 1
ATOM 7620 C CA . ARG B 1 335 ? -12.82 39.594 14.453 1 98.31 335 ARG B CA 1
ATOM 7621 C C . ARG B 1 335 ? -12.352 38.219 13.961 1 98.31 335 ARG B C 1
ATOM 7623 O O . ARG B 1 335 ? -11.719 38.125 12.906 1 98.31 335 ARG B O 1
ATOM 7630 N N . LEU B 1 336 ? -12.57 37.219 14.828 1 98.5 336 LEU B N 1
ATOM 7631 C CA . LEU B 1 336 ? -12.219 35.844 14.484 1 98.5 336 LEU B CA 1
ATOM 7632 C C . LEU B 1 336 ? -13.016 35.375 13.289 1 98.5 336 LEU B C 1
ATOM 7634 O O . LEU B 1 336 ? -14.234 35.562 13.234 1 98.5 336 LEU B O 1
ATOM 7638 N N . GLY B 1 337 ? -12.32 34.875 12.297 1 98 337 GLY B N 1
ATOM 7639 C CA . GLY B 1 337 ? -13.016 34.188 11.219 1 98 337 GLY B CA 1
ATOM 7640 C C . GLY B 1 337 ? -13.125 32.688 11.445 1 98 337 GLY B C 1
ATOM 7641 O O . GLY B 1 337 ? -12.219 32.062 12.016 1 98 337 GLY B O 1
ATOM 7642 N N . LEU B 1 338 ? -14.203 32.094 11.039 1 97.62 338 LEU B N 1
ATOM 7643 C CA . LEU B 1 338 ? -14.43 30.641 11.086 1 97.62 338 LEU B CA 1
ATOM 7644 C C . LEU B 1 338 ? -14.859 30.125 9.719 1 97.62 338 LEU B C 1
ATOM 7646 O O . LEU B 1 338 ? -15.914 30.5 9.203 1 97.62 338 LEU B O 1
ATOM 7650 N N . LEU B 1 339 ? -14.008 29.312 9.109 1 97.69 339 LEU B N 1
ATOM 7651 C CA . LEU B 1 339 ? -14.414 28.672 7.867 1 97.69 339 LEU B CA 1
ATOM 7652 C C . LEU B 1 339 ? -15.227 27.422 8.148 1 97.69 339 LEU B C 1
ATOM 7654 O O . LEU B 1 339 ? -14.664 26.328 8.344 1 97.69 339 LEU B O 1
ATOM 7658 N N . GLY B 1 340 ? -16.469 27.531 7.984 1 97.19 340 GLY B N 1
ATOM 7659 C CA . GLY B 1 340 ? -17.375 26.438 8.336 1 97.19 340 GLY B CA 1
ATOM 7660 C C . GLY B 1 340 ? -17.422 25.344 7.285 1 97.19 340 GLY B C 1
ATOM 7661 O O . GLY B 1 340 ? -17.344 25.625 6.09 1 97.19 340 GLY B O 1
ATOM 7662 N N . GLU B 1 341 ? -17.516 24.094 7.715 1 98 341 GLU B N 1
ATOM 7663 C CA . GLU B 1 341 ? -17.922 22.969 6.879 1 98 341 GLU B CA 1
ATOM 7664 C C . GLU B 1 341 ? -19.438 22.875 6.793 1 98 341 GLU B C 1
ATOM 7666 O O . GLU B 1 341 ? -20.062 22.156 7.578 1 98 341 GLU B O 1
ATOM 7671 N N . VAL B 1 342 ? -20 23.438 5.742 1 98.12 342 VAL B N 1
ATOM 7672 C CA . VAL B 1 342 ? -21.406 23.812 5.762 1 98.12 342 VAL B CA 1
ATOM 7673 C C . VAL B 1 342 ? -22.25 22.734 5.109 1 98.12 342 VAL B C 1
ATOM 7675 O O . VAL B 1 342 ? -23.469 22.688 5.289 1 98.12 342 VAL B O 1
ATOM 7678 N N . ALA B 1 343 ? -21.625 21.891 4.352 1 98.62 343 ALA B N 1
ATOM 7679 C CA . ALA B 1 343 ? -22.312 20.766 3.709 1 98.62 343 ALA B CA 1
ATOM 7680 C C . ALA B 1 343 ? -21.375 19.562 3.574 1 98.62 343 ALA B C 1
ATOM 7682 O O . ALA B 1 343 ? -20.172 19.734 3.387 1 98.62 343 ALA B O 1
ATOM 7683 N N . THR B 1 344 ? -21.922 18.391 3.727 1 98.5 344 THR B N 1
ATOM 7684 C CA . THR B 1 344 ? -21.156 17.156 3.623 1 98.5 344 THR B CA 1
ATOM 7685 C C . THR B 1 344 ? -21.984 16.047 3.014 1 98.5 344 THR B C 1
ATOM 7687 O O . THR B 1 344 ? -23.219 16.125 3.004 1 98.5 344 THR B O 1
ATOM 7690 N N . MET B 1 345 ? -21.344 15.148 2.438 1 98.5 345 MET B N 1
ATOM 7691 C CA . MET B 1 345 ? -21.953 13.875 2.045 1 98.5 345 MET B CA 1
ATOM 7692 C C . MET B 1 345 ? -21.094 12.703 2.531 1 98.5 345 MET B C 1
ATOM 7694 O O . MET B 1 345 ? -19.875 12.781 2.533 1 98.5 345 MET B O 1
ATOM 7698 N N . ASN B 1 346 ? -21.766 11.695 2.99 1 98.12 346 ASN B N 1
ATOM 7699 C CA . ASN B 1 346 ? -21.109 10.469 3.441 1 98.12 346 ASN B CA 1
ATOM 7700 C C . ASN B 1 346 ? -21.656 9.242 2.711 1 98.12 346 ASN B C 1
ATOM 7702 O O . ASN B 1 346 ? -22.859 9.156 2.443 1 98.12 346 ASN B O 1
ATOM 7706 N N . VAL B 1 347 ? -20.797 8.375 2.301 1 98.25 347 VAL B N 1
ATOM 7707 C CA . VAL B 1 347 ? -21.156 7.094 1.714 1 98.25 347 VAL B CA 1
ATOM 7708 C C . VAL B 1 347 ? -20.562 5.957 2.531 1 98.25 347 VAL B C 1
ATOM 7710 O O . VAL B 1 347 ? -19.328 5.848 2.641 1 98.25 347 VAL B O 1
ATOM 7713 N N . ASP B 1 348 ? -21.344 5.129 3.072 1 94.06 348 ASP B N 1
ATOM 7714 C CA . ASP B 1 348 ? -20.859 3.986 3.848 1 94.06 348 ASP B CA 1
ATOM 7715 C C . ASP B 1 348 ? -20.578 2.791 2.943 1 94.06 348 ASP B C 1
ATOM 7717 O O . ASP B 1 348 ? -21.281 2.566 1.956 1 94.06 348 ASP B O 1
ATOM 7721 N N . HIS B 1 349 ? -19.578 2.078 3.316 1 95.56 349 HIS B N 1
ATOM 7722 C CA . HIS B 1 349 ? -19.312 0.829 2.613 1 95.56 349 HIS B CA 1
ATOM 7723 C C . HIS B 1 349 ? -20.109 -0.321 3.213 1 95.56 349 HIS B C 1
ATOM 7725 O O . HIS B 1 349 ? -20 -0.61 4.406 1 95.56 349 HIS B O 1
ATOM 7731 N N . ARG B 1 350 ? -20.828 -0.961 2.477 1 94.44 350 ARG B N 1
ATOM 7732 C CA . ARG B 1 350 ? -21.828 -1.904 2.969 1 94.44 350 ARG B CA 1
ATOM 7733 C C . ARG B 1 350 ? -21.172 -3.066 3.703 1 94.44 350 ARG B C 1
ATOM 7735 O O . ARG B 1 350 ? -21.703 -3.555 4.707 1 94.44 350 ARG B O 1
ATOM 7742 N N . THR B 1 351 ? -19.969 -3.521 3.275 1 95.88 351 THR B N 1
ATOM 7743 C CA . THR B 1 351 ? -19.328 -4.695 3.861 1 95.88 351 THR B CA 1
ATOM 7744 C C . THR B 1 351 ? -18.531 -4.312 5.109 1 95.88 351 THR B C 1
ATOM 7746 O O . THR B 1 351 ? -18.688 -4.945 6.16 1 95.88 351 THR B O 1
ATOM 7749 N N . PHE B 1 352 ? -17.719 -3.289 5.094 1 96.44 352 PHE B N 1
ATOM 7750 C CA . PHE B 1 352 ? -16.844 -2.934 6.195 1 96.44 352 PHE B CA 1
ATOM 7751 C C . PHE B 1 352 ? -17.641 -2.467 7.406 1 96.44 352 PHE B C 1
ATOM 7753 O O . PHE B 1 352 ? -17.234 -2.695 8.547 1 96.44 352 PHE B O 1
ATOM 7760 N N . THR B 1 353 ? -18.766 -1.814 7.16 1 94.38 353 THR B N 1
ATOM 7761 C CA . THR B 1 353 ? -19.594 -1.347 8.266 1 94.38 353 THR B CA 1
ATOM 7762 C C . THR B 1 353 ? -20.172 -2.525 9.047 1 94.38 353 THR B C 1
ATOM 7764 O O . THR B 1 353 ? -20.609 -2.365 10.188 1 94.38 353 THR B O 1
ATOM 7767 N N . LYS B 1 354 ? -20.203 -3.707 8.445 1 93.19 354 LYS B N 1
ATOM 7768 C CA . LYS B 1 354 ? -20.734 -4.898 9.102 1 93.19 354 LYS B CA 1
ATOM 7769 C C . LYS B 1 354 ? -19.625 -5.691 9.781 1 93.19 354 LYS B C 1
ATOM 7771 O O . LYS B 1 354 ? -19.906 -6.656 10.508 1 93.19 354 LYS B O 1
ATOM 7776 N N . LEU B 1 355 ? -18.406 -5.336 9.578 1 94.19 355 LEU B N 1
ATOM 7777 C CA . LEU B 1 355 ? -17.266 -5.988 10.203 1 94.19 355 LEU B CA 1
ATOM 7778 C C . LEU B 1 355 ? -16.922 -5.328 11.539 1 94.19 355 LEU B C 1
ATOM 7780 O O . LEU B 1 355 ? -16.391 -4.219 11.57 1 94.19 355 LEU B O 1
ATOM 7784 N N . LYS B 1 356 ? -17.219 -5.969 12.594 1 91.56 356 LYS B N 1
ATOM 7785 C CA . LYS B 1 356 ? -16.891 -5.426 13.914 1 91.56 356 LYS B CA 1
ATOM 7786 C C . LYS B 1 356 ? -15.391 -5.223 14.062 1 91.56 356 LYS B C 1
ATOM 7788 O O . LYS B 1 356 ? -14.609 -6.145 13.828 1 91.56 356 LYS B O 1
ATOM 7793 N N . GLY B 1 357 ? -15.016 -4.039 14.406 1 93.06 357 GLY B N 1
ATOM 7794 C CA . GLY B 1 357 ? -13.609 -3.736 14.602 1 93.06 357 GLY B CA 1
ATOM 7795 C C . GLY B 1 357 ? -12.859 -3.518 13.297 1 93.06 357 GLY B C 1
ATOM 7796 O O . GLY B 1 357 ? -11.633 -3.625 13.258 1 93.06 357 GLY B O 1
ATOM 7797 N N . ALA B 1 358 ? -13.555 -3.193 12.227 1 95.06 358 ALA B N 1
ATOM 7798 C CA . ALA B 1 358 ? -12.914 -2.941 10.945 1 95.06 358 ALA B CA 1
ATOM 7799 C C . ALA B 1 358 ? -11.836 -1.865 11.07 1 95.06 358 ALA B C 1
ATOM 7801 O O . ALA B 1 358 ? -12.016 -0.882 11.789 1 95.06 358 ALA B O 1
ATOM 7802 N N . PRO B 1 359 ? -10.633 -2.094 10.477 1 95.81 359 PRO B N 1
ATOM 7803 C CA . PRO B 1 359 ? -9.68 -0.983 10.422 1 95.81 359 PRO B CA 1
ATOM 7804 C C . PRO B 1 359 ? -10.328 0.327 9.984 1 95.81 359 PRO B C 1
ATOM 7806 O O . PRO B 1 359 ? -11.07 0.352 8.992 1 95.81 359 PRO B O 1
ATOM 7809 N N . TYR B 1 360 ? -10.039 1.419 10.656 1 95.81 360 TYR B N 1
ATOM 7810 C CA . TYR B 1 360 ? -10.789 2.658 10.523 1 95.81 360 TYR B CA 1
ATOM 7811 C C . TYR B 1 360 ? -10.703 3.205 9.102 1 95.81 360 TYR B C 1
ATOM 7813 O O . TYR B 1 360 ? -11.641 3.828 8.602 1 95.81 360 TYR B O 1
ATOM 7821 N N . GLN B 1 361 ? -9.555 2.99 8.445 1 96.62 361 GLN B N 1
ATOM 7822 C CA . GLN B 1 361 ? -9.336 3.559 7.117 1 96.62 361 GLN B CA 1
ATOM 7823 C C . GLN B 1 361 ? -10.352 3.021 6.113 1 96.62 361 GLN B C 1
ATOM 7825 O O . GLN B 1 361 ? -10.633 3.668 5.105 1 96.62 361 GLN B O 1
ATOM 7830 N N . TYR B 1 362 ? -10.961 1.846 6.379 1 97.5 362 TYR B N 1
ATOM 7831 C CA . TYR B 1 362 ? -11.93 1.255 5.465 1 97.5 362 TYR B CA 1
ATOM 7832 C C . TYR B 1 362 ? -13.32 1.824 5.703 1 97.5 362 TYR B C 1
ATOM 7834 O O . TYR B 1 362 ? -14.25 1.554 4.938 1 97.5 362 TYR B O 1
ATOM 7842 N N . LEU B 1 363 ? -13.453 2.662 6.715 1 96.75 363 LEU B N 1
ATOM 7843 C CA . LEU B 1 363 ? -14.727 3.311 7.035 1 96.75 363 LEU B CA 1
ATOM 7844 C C . LEU B 1 363 ? -14.695 4.781 6.637 1 96.75 363 LEU B C 1
ATOM 7846 O O . LEU B 1 363 ? -15.594 5.543 7 1 96.75 363 LEU B O 1
ATOM 7850 N N . GLU B 1 364 ? -13.656 5.223 5.863 1 97.06 364 GLU B N 1
ATOM 7851 C CA . GLU B 1 364 ? -13.43 6.633 5.57 1 97.06 364 GLU B CA 1
ATOM 7852 C C . GLU B 1 364 ? -13.125 6.852 4.09 1 97.06 364 GLU B C 1
ATOM 7854 O O . GLU B 1 364 ? -12.383 7.762 3.73 1 97.06 364 GLU B O 1
ATOM 7859 N N . MET B 1 365 ? -13.727 6.07 3.186 1 98.19 365 MET B N 1
ATOM 7860 C CA . MET B 1 365 ? -13.164 5.953 1.844 1 98.19 365 MET B CA 1
ATOM 7861 C C . MET B 1 365 ? -13.938 6.816 0.853 1 98.19 365 MET B C 1
ATOM 7863 O O . MET B 1 365 ? -13.461 7.074 -0.255 1 98.19 365 MET B O 1
ATOM 7867 N N . LEU B 1 366 ? -15.188 7.27 1.206 1 98.62 366 LEU B N 1
ATOM 7868 C CA . LEU B 1 366 ? -16 7.957 0.208 1 98.62 366 LEU B CA 1
ATOM 7869 C C . LEU B 1 366 ? -16.922 8.984 0.867 1 98.62 366 LEU B C 1
ATOM 7871 O O . LEU B 1 366 ? -17.688 8.641 1.77 1 98.62 366 LEU B O 1
ATOM 7875 N N . GLY B 1 367 ? -16.812 10.172 0.448 1 98.5 367 GLY B N 1
ATOM 7876 C CA . GLY B 1 367 ? -17.547 11.312 0.965 1 98.5 367 GLY B CA 1
ATOM 7877 C C . GLY B 1 367 ? -16.938 12.641 0.555 1 98.5 367 GLY B C 1
ATOM 7878 O O . GLY B 1 367 ? -16 12.688 -0.235 1 98.5 367 GLY B O 1
ATOM 7879 N N . VAL B 1 368 ? -17.547 13.734 1.023 1 98.69 368 VAL B N 1
ATOM 7880 C CA . VAL B 1 368 ? -17.062 15.07 0.709 1 98.69 368 VAL B CA 1
ATOM 7881 C C . VAL B 1 368 ? -17.438 16.031 1.826 1 98.69 368 VAL B C 1
ATOM 7883 O O . VAL B 1 368 ? -18.469 15.859 2.488 1 98.69 368 VAL B O 1
ATOM 7886 N N . ILE B 1 369 ? -16.594 16.969 2.068 1 98.44 369 ILE B N 1
ATOM 7887 C CA . ILE B 1 369 ? -16.875 18.109 2.918 1 98.44 369 ILE B CA 1
ATOM 7888 C C . ILE B 1 369 ? -16.703 19.406 2.119 1 98.44 369 ILE B C 1
ATOM 7890 O O . ILE B 1 369 ? -15.664 19.625 1.5 1 98.44 369 ILE B O 1
ATOM 7894 N N . TRP B 1 370 ? -17.734 20.203 2.02 1 98.75 370 TRP B N 1
ATOM 7895 C CA . TRP B 1 370 ? -17.656 21.547 1.45 1 98.75 370 TRP B CA 1
ATOM 7896 C C . TRP B 1 370 ? -17.453 22.594 2.541 1 98.75 370 TRP B C 1
ATOM 7898 O O . TRP B 1 370 ? -18.312 22.766 3.41 1 98.75 370 TRP B O 1
ATOM 7908 N N . ARG B 1 371 ? -16.328 23.219 2.465 1 98.25 371 ARG B N 1
ATOM 7909 C CA . ARG B 1 371 ? -15.945 24.234 3.439 1 98.25 371 ARG B CA 1
ATOM 7910 C C . ARG B 1 371 ? -15.969 25.625 2.816 1 98.25 371 ARG B C 1
ATOM 7912 O O . ARG B 1 371 ? -15.578 25.812 1.659 1 98.25 371 ARG B O 1
ATOM 7919 N N . GLU B 1 372 ? -16.359 26.625 3.586 1 98.19 372 GLU B N 1
ATOM 7920 C CA . GLU B 1 372 ? -16.375 28 3.115 1 98.19 372 GLU B CA 1
ATOM 7921 C C . GLU B 1 372 ? -15.008 28.453 2.627 1 98.19 372 GLU B C 1
ATOM 7923 O O . GLU B 1 372 ? -13.984 27.984 3.131 1 98.19 372 GLU B O 1
ATOM 7928 N N . SER B 1 373 ? -15.016 29.328 1.64 1 98.06 373 SER B N 1
ATOM 7929 C CA . SER B 1 373 ? -13.789 29.797 1.017 1 98.06 373 SER B CA 1
ATOM 7930 C C . SER B 1 373 ? -13.109 30.859 1.875 1 98.06 373 SER B C 1
ATOM 7932 O O . SER B 1 373 ? -13.766 31.75 2.412 1 98.06 373 SER B O 1
ATOM 7934 N N . ILE B 1 374 ? -11.828 30.797 1.962 1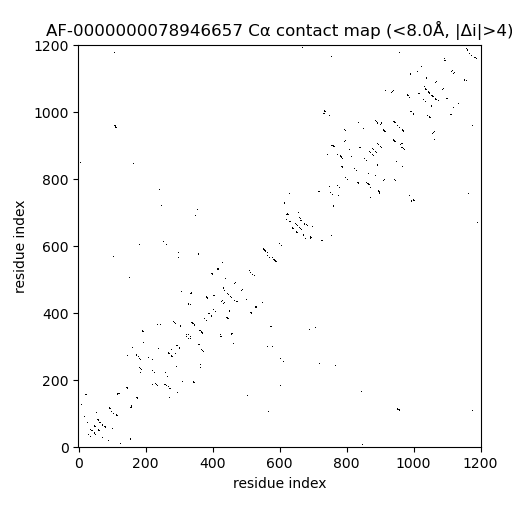 97.88 374 ILE B N 1
ATOM 7935 C CA . ILE B 1 374 ? -11.047 31.781 2.707 1 97.88 374 ILE B CA 1
ATOM 7936 C C . ILE B 1 374 ? -11.211 33.156 2.07 1 97.88 374 ILE B C 1
ATOM 7938 O O . ILE B 1 374 ? -11.203 34.156 2.77 1 97.88 374 ILE B O 1
ATOM 7942 N N . TYR B 1 375 ? -11.477 33.25 0.827 1 97.38 375 TYR B N 1
ATOM 7943 C CA . TYR B 1 375 ? -11.5 34.5 0.081 1 97.38 375 TYR B CA 1
ATOM 7944 C C . TYR B 1 375 ? -12.789 35.281 0.363 1 97.38 375 TYR B C 1
ATOM 7946 O O . TYR B 1 375 ? -12.812 36.5 0.249 1 97.38 375 TYR B O 1
ATOM 7954 N N . GLN B 1 376 ? -13.766 34.531 0.729 1 96.12 376 GLN B N 1
ATOM 7955 C CA . GLN B 1 376 ? -15.039 35.188 1.043 1 96.12 376 GLN B CA 1
ATOM 7956 C C . GLN B 1 376 ? -15.016 35.781 2.453 1 96.12 376 GLN B C 1
ATOM 7958 O O . GLN B 1 376 ? -15.859 36.625 2.795 1 96.12 376 GLN B O 1
ATOM 7963 N N . GLU B 1 377 ? -14.086 35.344 3.195 1 96.19 377 GLU B N 1
ATOM 7964 C CA . GLU B 1 377 ? -14 35.781 4.59 1 96.19 377 GLU B CA 1
ATOM 7965 C C . GLU B 1 377 ? -13.141 37.031 4.727 1 96.19 377 GLU B C 1
ATOM 7967 O O . GLU B 1 377 ? -13.195 37.719 5.75 1 96.19 377 GLU B O 1
ATOM 7972 N N . LEU B 1 378 ? -12.422 37.438 3.738 1 97.62 378 LEU B N 1
ATOM 7973 C CA . LEU B 1 378 ? -11.422 38.5 3.826 1 97.62 378 LEU B CA 1
ATOM 7974 C C . LEU B 1 378 ? -12.062 39.875 3.654 1 97.62 378 LEU B C 1
ATOM 7976 O O . LEU B 1 378 ? -13.023 40.031 2.896 1 97.62 378 LEU B O 1
ATOM 7980 N N . GLU B 1 379 ? -11.562 40.812 4.316 1 96.44 379 GLU B N 1
ATOM 7981 C CA . GLU B 1 379 ? -11.891 42.25 4.125 1 96.44 379 GLU B CA 1
ATOM 7982 C C . GLU B 1 379 ? -10.891 42.906 3.199 1 96.44 379 GLU B C 1
ATOM 7984 O O . GLU B 1 379 ? -9.867 42.344 2.842 1 96.44 379 GLU B O 1
ATOM 7989 N N . ASP B 1 380 ? -11.219 44.156 2.836 1 95.81 380 ASP B N 1
ATOM 7990 C CA . ASP B 1 380 ? -10.352 44.906 1.925 1 95.81 380 ASP B CA 1
ATOM 7991 C C . ASP B 1 380 ? -8.961 45.094 2.523 1 95.81 380 ASP B C 1
ATOM 7993 O O . ASP B 1 380 ? -8.828 45.469 3.688 1 95.81 380 ASP B O 1
ATOM 7997 N N . GLY B 1 381 ? -7.969 44.75 1.705 1 96.31 381 GLY B N 1
ATOM 7998 C CA . GLY B 1 381 ? -6.59 44.969 2.107 1 96.31 381 GLY B CA 1
ATOM 7999 C C . GLY B 1 381 ? -6.02 43.844 2.934 1 96.31 381 GLY B C 1
ATOM 8000 O O . GLY B 1 381 ? -4.828 43.844 3.254 1 96.31 381 GLY B O 1
ATOM 8001 N N . GLU B 1 382 ? -6.789 42.875 3.24 1 97.88 382 GLU B N 1
ATOM 8002 C CA . GLU B 1 382 ? -6.344 41.719 4.051 1 97.88 382 GLU B CA 1
ATOM 8003 C C . GLU B 1 382 ? -5.68 40.656 3.191 1 97.88 382 GLU B C 1
ATOM 8005 O O . GLU B 1 382 ? -6.102 40.406 2.059 1 97.88 382 GLU B O 1
ATOM 8010 N N . GLN B 1 383 ? -4.648 40.125 3.732 1 97.88 383 GLN B N 1
ATOM 8011 C CA . GLN B 1 383 ? -3.922 39.031 3.096 1 97.88 383 GLN B CA 1
ATOM 8012 C C . GLN B 1 383 ? -3.863 37.781 4.004 1 97.88 383 GLN B C 1
ATOM 8014 O O . GLN B 1 383 ? -3.227 37.844 5.059 1 97.88 383 GLN B O 1
ATOM 8019 N N . PRO B 1 384 ? -4.547 36.75 3.551 1 98.19 384 PRO B N 1
ATOM 8020 C CA . PRO B 1 384 ? -4.445 35.5 4.34 1 98.19 384 PRO B CA 1
ATOM 8021 C C . PRO B 1 384 ? -3.158 34.75 4.062 1 98.19 384 PRO B C 1
ATOM 8023 O O . PRO B 1 384 ? -2.723 34.656 2.912 1 98.19 384 PRO B O 1
ATOM 8026 N N . ILE B 1 385 ? -2.512 34.188 5.07 1 98.38 385 ILE B N 1
ATOM 8027 C CA . ILE B 1 385 ? -1.4 33.25 4.938 1 98.38 385 ILE B CA 1
ATOM 8028 C C . ILE B 1 385 ? -1.582 32.094 5.914 1 98.38 385 ILE B C 1
ATOM 8030 O O . ILE B 1 385 ? -2.16 32.25 6.992 1 98.38 385 ILE B O 1
ATOM 8034 N N . THR B 1 386 ? -1.188 30.859 5.5 1 97.88 386 THR B N 1
ATOM 8035 C CA . THR B 1 386 ? -1.127 29.797 6.484 1 97.88 386 THR B CA 1
ATOM 8036 C C . THR B 1 386 ? -0.157 30.141 7.609 1 97.88 386 THR B C 1
ATOM 8038 O O . THR B 1 386 ? 0.914 30.703 7.359 1 97.88 386 THR B O 1
ATOM 8041 N N . LEU B 1 387 ? -0.536 29.875 8.852 1 98.12 387 LEU B N 1
ATOM 8042 C CA . LEU B 1 387 ? 0.336 30.156 9.984 1 98.12 387 LEU B CA 1
ATOM 8043 C C . LEU B 1 387 ? 1.673 29.438 9.844 1 98.12 387 LEU B C 1
ATOM 8045 O O . LEU B 1 387 ? 2.709 29.953 10.273 1 98.12 387 LEU B O 1
ATOM 8049 N N . ALA B 1 388 ? 1.69 28.328 9.156 1 97.5 388 ALA B N 1
ATOM 8050 C CA . ALA B 1 388 ? 2.891 27.531 8.93 1 97.5 388 ALA B CA 1
ATOM 8051 C C . ALA B 1 388 ? 3.939 28.328 8.156 1 97.5 388 ALA B C 1
ATOM 8053 O O . ALA B 1 388 ? 5.141 28.062 8.273 1 97.5 388 ALA B O 1
ATOM 8054 N N . ALA B 1 389 ? 3.527 29.297 7.445 1 97.56 389 ALA B N 1
ATOM 8055 C CA . ALA B 1 389 ? 4.418 30.047 6.57 1 97.56 389 ALA B CA 1
ATOM 8056 C C . ALA B 1 389 ? 5.441 30.844 7.379 1 97.56 389 ALA B C 1
ATOM 8058 O O . ALA B 1 389 ? 6.543 31.109 6.898 1 97.56 389 ALA B O 1
ATOM 8059 N N . LEU B 1 390 ? 5.082 31.172 8.594 1 98.25 390 LEU B N 1
ATOM 8060 C CA . LEU B 1 390 ? 5.977 31.969 9.422 1 98.25 390 LEU B CA 1
ATOM 8061 C C . LEU B 1 390 ? 7.25 31.203 9.75 1 98.25 390 LEU B C 1
ATOM 8063 O O . LEU B 1 390 ? 8.266 31.797 10.109 1 98.25 390 LEU B O 1
ATOM 8067 N N . LEU B 1 391 ? 7.207 29.875 9.586 1 97.44 391 LEU B N 1
ATOM 8068 C CA . LEU B 1 391 ? 8.359 29.047 9.914 1 97.44 391 LEU B CA 1
ATOM 8069 C C . LEU B 1 391 ? 9.211 28.781 8.672 1 97.44 391 LEU B C 1
ATOM 8071 O O . LEU B 1 391 ? 10.289 28.188 8.773 1 97.44 391 LEU B O 1
ATOM 8075 N N . HIS B 1 392 ? 8.773 29.234 7.566 1 95.94 392 HIS B N 1
ATOM 8076 C CA . HIS B 1 392 ? 9.43 28.906 6.305 1 95.94 392 HIS B CA 1
ATOM 8077 C C . HIS B 1 392 ? 10.695 29.734 6.109 1 95.94 392 HIS B C 1
ATOM 8079 O O . HIS B 1 392 ? 10.719 30.922 6.422 1 95.94 392 HIS B O 1
ATOM 8085 N N . GLU B 1 393 ? 11.719 29.109 5.688 1 93.81 393 GLU B N 1
ATOM 8086 C CA . GLU B 1 393 ? 12.961 29.734 5.246 1 93.81 393 GLU B CA 1
ATOM 8087 C C . GLU B 1 393 ? 13.281 29.375 3.797 1 93.81 393 GLU B C 1
ATOM 8089 O O . GLU B 1 393 ? 13.195 28.203 3.41 1 93.81 393 GLU B O 1
ATOM 8094 N N . ASP B 1 394 ? 13.609 30.344 3.033 1 91.62 394 ASP B N 1
ATOM 8095 C CA . ASP B 1 394 ? 13.914 30.062 1.637 1 91.62 394 ASP B CA 1
ATOM 8096 C C . ASP B 1 394 ? 15.305 29.453 1.498 1 91.62 394 ASP B C 1
ATOM 8098 O O . ASP B 1 394 ? 15.977 29.188 2.498 1 91.62 394 ASP B O 1
ATOM 8102 N N . SER B 1 395 ? 15.734 29.109 0.277 1 84.75 395 SER B N 1
ATOM 8103 C CA . SER B 1 395 ? 16.953 28.359 0.021 1 84.75 395 SER B CA 1
ATOM 8104 C C . SER B 1 395 ? 18.188 29.188 0.379 1 84.75 395 SER B C 1
ATOM 8106 O O . SER B 1 395 ? 19.281 28.625 0.564 1 84.75 395 SER B O 1
ATOM 8108 N N . GLU B 1 396 ? 18.031 30.484 0.533 1 87.56 396 GLU B N 1
ATOM 8109 C CA . GLU B 1 396 ? 19.141 31.359 0.87 1 87.56 396 GLU B CA 1
ATOM 8110 C C . GLU B 1 396 ? 19.219 31.609 2.373 1 87.56 396 GLU B C 1
ATOM 8112 O O . GLU B 1 396 ? 20.125 32.281 2.854 1 87.56 396 GLU B O 1
ATOM 8117 N N . GLY B 1 397 ? 18.219 31.109 3.061 1 89 397 GLY B N 1
ATOM 8118 C CA . GLY B 1 397 ? 18.25 31.219 4.512 1 89 397 GLY B CA 1
ATOM 8119 C C . GLY B 1 397 ? 17.438 32.375 5.043 1 89 397 GLY B C 1
ATOM 8120 O O . GLY B 1 397 ? 17.375 32.594 6.254 1 89 397 GLY B O 1
ATOM 8121 N N . THR B 1 398 ? 16.797 33.094 4.176 1 94.75 398 THR B N 1
ATOM 8122 C CA . THR B 1 398 ? 15.922 34.188 4.617 1 94.75 398 THR B CA 1
ATOM 8123 C C . THR B 1 398 ? 14.562 33.625 5.059 1 94.75 398 THR B C 1
ATOM 8125 O O . THR B 1 398 ? 13.906 32.906 4.309 1 94.75 398 THR B O 1
ATOM 8128 N N . SER B 1 399 ? 14.203 34 6.305 1 96.44 399 SER B N 1
ATOM 8129 C CA . SER B 1 399 ? 12.914 33.531 6.793 1 96.44 399 SER B CA 1
ATOM 8130 C C . SER B 1 399 ? 11.773 34.406 6.281 1 96.44 399 SER B C 1
ATOM 8132 O O . SER B 1 399 ? 11.945 35.625 6.094 1 96.44 399 SER B O 1
ATOM 8134 N N . LEU B 1 400 ? 10.664 33.844 6.055 1 97.5 400 LEU B N 1
ATOM 8135 C CA . LEU B 1 400 ? 9.492 34.562 5.566 1 97.5 400 LEU B CA 1
ATOM 8136 C C . LEU B 1 400 ? 9 35.562 6.613 1 97.5 400 LEU B C 1
ATOM 8138 O O . LEU B 1 400 ? 8.57 36.656 6.27 1 97.5 400 LEU B O 1
ATOM 8142 N N . VAL B 1 401 ? 9.062 35.219 7.887 1 98.38 401 VAL B N 1
ATOM 8143 C CA . VAL B 1 401 ? 8.617 36.125 8.953 1 98.38 401 VAL B CA 1
ATOM 8144 C C . VAL B 1 401 ? 9.5 37.344 9 1 98.38 401 VAL B C 1
ATOM 8146 O O . VAL B 1 401 ? 9.016 38.469 9.258 1 98.38 401 VAL B O 1
ATOM 8149 N N . GLN B 1 402 ? 10.766 37.188 8.758 1 98 402 GLN B N 1
ATOM 8150 C CA . GLN B 1 402 ? 11.672 38.312 8.68 1 98 402 GLN B CA 1
ATOM 8151 C C . GLN B 1 402 ? 11.227 39.281 7.586 1 98 402 GLN B C 1
ATOM 8153 O O . GLN B 1 402 ? 11.219 40.5 7.797 1 98 402 GLN B O 1
ATOM 8158 N N . THR B 1 403 ? 10.867 38.719 6.48 1 98.25 403 THR B N 1
ATOM 8159 C CA . THR B 1 403 ? 10.406 39.531 5.359 1 98.25 403 THR B CA 1
ATOM 8160 C C . THR B 1 403 ? 9.117 40.25 5.719 1 98.25 403 THR B C 1
ATOM 8162 O O . THR B 1 403 ? 8.969 41.438 5.41 1 98.25 403 THR B O 1
ATOM 8165 N N . TYR B 1 404 ? 8.18 39.625 6.375 1 98.56 404 TYR B N 1
ATOM 8166 C CA . TYR B 1 404 ? 6.934 40.25 6.785 1 98.56 404 TYR B CA 1
ATOM 8167 C C . TYR B 1 404 ? 7.195 41.406 7.773 1 98.56 404 TYR B C 1
ATOM 8169 O O . TYR B 1 404 ? 6.59 42.469 7.68 1 98.56 404 TYR B O 1
ATOM 8177 N N . ILE B 1 405 ? 8.062 41.188 8.727 1 98.56 405 ILE B N 1
ATOM 8178 C CA . ILE B 1 405 ? 8.375 42.188 9.742 1 98.56 405 ILE B CA 1
ATOM 8179 C C . ILE B 1 405 ? 9.023 43.406 9.086 1 98.56 405 ILE B C 1
ATOM 8181 O O . ILE B 1 405 ? 8.641 44.562 9.359 1 98.56 405 ILE B O 1
ATOM 8185 N N . GLU B 1 406 ? 9.953 43.156 8.188 1 98 406 GLU B N 1
ATOM 8186 C CA . GLU B 1 406 ? 10.633 44.25 7.492 1 98 406 GLU B CA 1
ATOM 8187 C C . GLU B 1 406 ? 9.648 45.094 6.676 1 98 406 GLU B C 1
ATOM 8189 O O . GLU B 1 406 ? 9.68 46.312 6.723 1 98 406 GLU B O 1
ATOM 8194 N N . LYS B 1 407 ? 8.812 44.438 6.031 1 97.88 407 LYS B N 1
ATOM 8195 C CA . LYS B 1 407 ? 7.859 45.125 5.16 1 97.88 407 LYS B CA 1
ATOM 8196 C C . LYS B 1 407 ? 6.805 45.875 5.98 1 97.88 407 LYS B C 1
ATOM 8198 O O . LYS B 1 407 ? 6.262 46.875 5.535 1 97.88 407 LYS B O 1
ATOM 8203 N N . SER B 1 408 ? 6.469 45.406 7.148 1 98.19 408 SER B N 1
ATOM 8204 C CA . SER B 1 408 ? 5.457 46.031 8 1 98.19 408 SER B CA 1
ATOM 8205 C C . SER B 1 408 ? 5.945 47.344 8.594 1 98.19 408 SER B C 1
ATOM 8207 O O . SER B 1 408 ? 5.148 48.156 9.078 1 98.19 408 SER B O 1
ATOM 8209 N N . GLU B 1 409 ? 7.25 47.562 8.711 1 97.56 409 GLU B N 1
ATOM 8210 C CA . GLU B 1 409 ? 7.922 48.719 9.273 1 97.56 409 GLU B CA 1
ATOM 8211 C C . GLU B 1 409 ? 7.762 48.781 10.789 1 97.56 409 GLU B C 1
ATOM 8213 O O . GLU B 1 409 ? 7.965 49.812 11.406 1 97.56 409 GLU B O 1
ATOM 8218 N N . LEU B 1 410 ? 7.395 47.688 11.32 1 98.38 410 LEU B N 1
ATOM 8219 C CA . LEU B 1 410 ? 7.348 47.594 12.773 1 98.38 410 LEU B CA 1
ATOM 8220 C C . LEU B 1 410 ? 8.641 47 13.32 1 98.38 410 LEU B C 1
ATOM 8222 O O . LEU B 1 410 ? 9.398 46.375 12.578 1 98.38 410 LEU B O 1
ATOM 8226 N N . THR B 1 411 ? 8.875 47.312 14.617 1 98.38 411 THR B N 1
ATOM 8227 C CA . THR B 1 411 ? 9.914 46.562 15.305 1 98.38 411 THR B CA 1
ATOM 8228 C C . THR B 1 411 ? 9.492 45.094 15.5 1 98.38 411 THR B C 1
ATOM 8230 O O . THR B 1 411 ? 8.305 44.781 15.43 1 98.38 411 THR B O 1
ATOM 8233 N N . VAL B 1 412 ? 10.453 44.219 15.727 1 98.56 412 VAL B N 1
ATOM 8234 C CA . VAL B 1 412 ? 10.156 42.812 15.961 1 98.56 412 VAL B CA 1
ATOM 8235 C C . VAL B 1 412 ? 9.203 42.688 17.141 1 98.56 412 VAL B C 1
ATOM 8237 O O . VAL B 1 412 ? 8.234 41.906 17.078 1 98.56 412 VAL B O 1
ATOM 8240 N N . GLU B 1 413 ? 9.43 43.406 18.188 1 98.56 413 GLU B N 1
ATOM 8241 C CA . GLU B 1 413 ? 8.617 43.344 19.391 1 98.56 413 GLU B CA 1
ATOM 8242 C C . GLU B 1 413 ? 7.168 43.719 19.109 1 98.56 413 GLU B C 1
ATOM 8244 O O . GLU B 1 413 ? 6.234 43.062 19.547 1 98.56 413 GLU B O 1
ATOM 8249 N N . GLN B 1 414 ? 7.004 44.844 18.375 1 98.69 414 GLN B N 1
ATOM 8250 C CA . GLN B 1 414 ? 5.668 45.312 18.031 1 98.69 414 GLN B CA 1
ATOM 8251 C C . GLN B 1 414 ? 4.918 44.281 17.203 1 98.69 414 GLN B C 1
ATOM 8253 O O . GLN B 1 414 ? 3.736 44.031 17.438 1 98.69 414 GLN B O 1
ATOM 8258 N N . TRP B 1 415 ? 5.586 43.719 16.234 1 98.81 415 TRP B N 1
ATOM 8259 C CA . TRP B 1 415 ? 4.992 42.719 15.344 1 98.81 415 TRP B CA 1
ATOM 8260 C C . TRP B 1 415 ? 4.578 41.469 16.125 1 98.81 415 TRP B C 1
ATOM 8262 O O . TRP B 1 415 ? 3.492 40.938 15.906 1 98.81 415 TRP B O 1
ATOM 8272 N N . VAL B 1 416 ? 5.445 41 17.078 1 98.81 416 VAL B N 1
ATOM 8273 C CA . VAL B 1 416 ? 5.188 39.812 17.875 1 98.81 416 VAL B CA 1
ATOM 8274 C C . VAL B 1 416 ? 4.02 40.062 18.828 1 98.81 416 VAL B C 1
ATOM 8276 O O . VAL B 1 416 ? 3.205 39.188 19.078 1 98.81 416 VAL B O 1
ATOM 8279 N N . LYS B 1 417 ? 3.928 41.25 19.391 1 98.75 417 LYS B N 1
ATOM 8280 C CA . LYS B 1 417 ? 2.803 41.594 20.25 1 98.75 417 LYS B CA 1
ATOM 8281 C C . LYS B 1 417 ? 1.482 41.531 19.484 1 98.75 417 LYS B C 1
ATOM 8283 O O . LYS B 1 417 ? 0.497 41 19.984 1 98.75 417 LYS B O 1
ATOM 8288 N N . LYS B 1 418 ? 1.488 42.062 18.266 1 98.75 418 LYS B N 1
ATOM 8289 C CA . LYS B 1 418 ? 0.295 42 17.422 1 98.75 418 LYS B CA 1
ATOM 8290 C C . LYS B 1 418 ? -0.06 40.562 17.078 1 98.75 418 LYS B C 1
ATOM 8292 O O . LYS B 1 418 ? -1.232 40.188 17.094 1 98.75 418 LYS B O 1
ATOM 8297 N N . LEU B 1 419 ? 0.955 39.812 16.734 1 98.88 419 LEU B N 1
ATOM 8298 C CA . LEU B 1 419 ? 0.758 38.406 16.406 1 98.88 419 LEU B CA 1
ATOM 8299 C C . LEU B 1 419 ? 0.15 37.656 17.578 1 98.88 419 LEU B C 1
ATOM 8301 O O . LEU B 1 419 ? -0.824 36.906 17.406 1 98.88 419 LEU B O 1
ATOM 8305 N N . SER B 1 420 ? 0.768 37.75 18.75 1 98.75 420 SER B N 1
ATOM 8306 C CA . SER B 1 420 ? 0.327 37.062 19.953 1 98.75 420 SER B CA 1
ATOM 8307 C C . SER B 1 420 ? -1.124 37.406 20.297 1 98.75 420 SER B C 1
ATOM 8309 O O . SER B 1 420 ? -1.919 36.5 20.594 1 98.75 420 SER B O 1
ATOM 8311 N N . SER B 1 421 ? -1.43 38.656 20.219 1 98.56 421 SER B N 1
ATOM 8312 C CA . SER B 1 421 ? -2.787 39.094 20.531 1 98.56 421 SER B CA 1
ATOM 8313 C C . SER B 1 421 ? -3.787 38.531 19.516 1 98.56 421 SER B C 1
ATOM 8315 O O . SER B 1 421 ? -4.867 38.062 19.891 1 98.56 421 SER B O 1
ATOM 8317 N N . ALA B 1 422 ? -3.436 38.656 18.25 1 98.69 422 ALA B N 1
ATOM 8318 C CA . ALA B 1 422 ? -4.32 38.188 17.188 1 98.69 422 ALA B CA 1
ATOM 8319 C C . ALA B 1 422 ? -4.621 36.688 17.344 1 98.69 422 ALA B C 1
ATOM 8321 O O . ALA B 1 422 ? -5.754 36.25 17.141 1 98.69 422 ALA B O 1
ATOM 8322 N N . ILE B 1 423 ? -3.631 35.875 17.734 1 98.75 423 ILE B N 1
ATOM 8323 C CA . ILE B 1 423 ? -3.756 34.438 17.766 1 98.75 423 ILE B CA 1
ATOM 8324 C C . ILE B 1 423 ? -4.379 34 19.078 1 98.75 423 ILE B C 1
ATOM 8326 O O . ILE B 1 423 ? -5.336 33.219 19.094 1 98.75 423 ILE B O 1
ATOM 8330 N N . LEU B 1 424 ? -3.959 34.5 20.234 1 98.75 424 LEU B N 1
ATOM 8331 C CA . LEU B 1 424 ? -4.27 33.938 21.531 1 98.75 424 LEU B CA 1
ATOM 8332 C C . LEU B 1 424 ? -5.617 34.406 22.047 1 98.75 424 LEU B C 1
ATOM 8334 O O . LEU B 1 424 ? -6.355 33.656 22.688 1 98.75 424 LEU B O 1
ATOM 8338 N N . ASN B 1 425 ? -5.965 35.719 21.781 1 98.75 425 ASN B N 1
ATOM 8339 C CA . ASN B 1 425 ? -7.168 36.281 22.391 1 98.75 425 ASN B CA 1
ATOM 8340 C C . ASN B 1 425 ? -8.406 35.438 22.062 1 98.75 425 ASN B C 1
ATOM 8342 O O . ASN B 1 425 ? -9.133 35.031 22.953 1 98.75 425 ASN B O 1
ATOM 8346 N N . PRO B 1 426 ? -8.648 35.188 20.766 1 98.75 426 PRO B N 1
ATOM 8347 C CA . PRO B 1 426 ? -9.844 34.406 20.484 1 98.75 426 PRO B CA 1
ATOM 8348 C C . PRO B 1 426 ? -9.734 32.969 20.984 1 98.75 426 PRO B C 1
ATOM 8350 O O . PRO B 1 426 ? -10.727 32.375 21.438 1 98.75 426 PRO B O 1
ATOM 8353 N N . LEU B 1 427 ? -8.57 32.312 20.938 1 98.56 427 LEU B N 1
ATOM 8354 C CA . LEU B 1 427 ? -8.375 30.922 21.391 1 98.56 427 LEU B CA 1
ATOM 8355 C C . LEU B 1 427 ? -8.609 30.812 22.891 1 98.56 427 LEU B C 1
ATOM 8357 O O . LEU B 1 427 ? -9.266 29.875 23.359 1 98.56 427 LEU B O 1
ATOM 8361 N N . LEU B 1 428 ? -8.086 31.781 23.641 1 98.69 428 LEU B N 1
ATOM 8362 C CA . LEU B 1 428 ? -8.25 31.781 25.094 1 98.69 428 LEU B CA 1
ATOM 8363 C C . LEU B 1 428 ? -9.719 31.953 25.469 1 98.69 428 LEU B C 1
ATOM 8365 O O . LEU B 1 428 ? -10.195 31.344 26.422 1 98.69 428 LEU B O 1
ATOM 8369 N N . HIS B 1 429 ? -10.367 32.844 24.703 1 98.69 429 HIS B N 1
ATOM 8370 C CA . HIS B 1 429 ? -11.773 33.094 25.016 1 98.69 429 HIS B CA 1
ATOM 8371 C C . HIS B 1 429 ? -12.625 31.844 24.797 1 98.69 429 HIS B C 1
ATOM 8373 O O . HIS B 1 429 ? -13.492 31.531 25.609 1 98.69 429 HIS B O 1
ATOM 8379 N N . TYR B 1 430 ? -12.43 31.141 23.75 1 98.12 430 TYR B N 1
ATOM 8380 C CA . TYR B 1 430 ? -13.125 29.875 23.531 1 98.12 430 TYR B CA 1
ATOM 8381 C C . TYR B 1 430 ? -12.797 28.875 24.641 1 98.12 430 TYR B C 1
ATOM 8383 O O . TYR B 1 430 ? -13.68 28.156 25.109 1 98.12 430 TYR B O 1
ATOM 8391 N N . LEU B 1 431 ? -11.547 28.797 25.062 1 98.06 431 LEU B N 1
ATOM 8392 C CA . LEU B 1 431 ? -11.117 27.844 26.078 1 98.06 431 LEU B CA 1
ATOM 8393 C C . LEU B 1 431 ? -11.758 28.172 27.422 1 98.06 431 LEU B C 1
ATOM 8395 O O . LEU B 1 431 ? -12.406 27.312 28.031 1 98.06 431 LEU B O 1
ATOM 8399 N N . TYR B 1 432 ? -11.641 29.453 27.844 1 98.19 432 TYR B N 1
ATOM 8400 C CA . TYR B 1 432 ? -12.016 29.812 29.203 1 98.19 432 TYR B CA 1
ATOM 8401 C C . TYR B 1 432 ? -13.516 30.047 29.312 1 98.19 432 TYR B C 1
ATOM 8403 O O . TYR B 1 432 ? -14.164 29.578 30.25 1 98.19 432 TYR B O 1
ATOM 8411 N N . GLN B 1 433 ? -14.117 30.812 28.406 1 97.88 433 GLN B N 1
ATOM 8412 C CA . GLN B 1 433 ? -15.531 31.172 28.484 1 97.88 433 GLN B CA 1
ATOM 8413 C C . GLN B 1 433 ? -16.422 29.984 28.109 1 97.88 433 GLN B C 1
ATOM 8415 O O . GLN B 1 433 ? -17.453 29.766 28.734 1 97.88 433 GLN B O 1
ATOM 8420 N N . TYR B 1 434 ? -15.992 29.188 27.172 1 96.5 434 TYR B N 1
ATOM 8421 C CA . TYR B 1 434 ? -16.938 28.234 26.594 1 96.5 434 TYR B CA 1
ATOM 8422 C C . TYR B 1 434 ? -16.453 26.797 26.812 1 96.5 434 TYR B C 1
ATOM 8424 O O . TYR B 1 434 ? -17.141 25.844 26.469 1 96.5 434 TYR B O 1
ATOM 8432 N N . GLY B 1 435 ? -15.266 26.594 27.359 1 96.25 435 GLY B N 1
ATOM 8433 C CA . GLY B 1 435 ? -14.742 25.25 27.562 1 96.25 435 GLY B CA 1
ATOM 8434 C C . GLY B 1 435 ? -14.539 24.484 26.281 1 96.25 435 GLY B C 1
ATOM 8435 O O . GLY B 1 435 ? -14.727 23.266 26.234 1 96.25 435 GLY B O 1
ATOM 8436 N N . THR B 1 436 ? -14.281 25.156 25.25 1 95.44 436 THR B N 1
ATOM 8437 C CA . THR B 1 436 ? -14.078 24.625 23.906 1 95.44 436 THR B CA 1
ATOM 8438 C C . THR B 1 436 ? -12.719 25.047 23.359 1 95.44 436 THR B C 1
ATOM 8440 O O . THR B 1 436 ? -12.266 26.172 23.594 1 95.44 436 THR B O 1
ATOM 8443 N N . VAL B 1 437 ? -12.047 24.094 22.703 1 96.38 437 VAL B N 1
ATOM 8444 C CA . VAL B 1 437 ? -10.719 24.438 22.219 1 96.38 437 VAL B CA 1
ATOM 8445 C C . VAL B 1 437 ? -10.578 24 20.766 1 96.38 437 VAL B C 1
ATOM 8447 O O . VAL B 1 437 ? -11.117 22.953 20.359 1 96.38 437 VAL B O 1
ATOM 8450 N N . PHE B 1 438 ? -9.914 24.812 19.922 1 95.81 438 PHE B N 1
ATOM 8451 C CA . PHE B 1 438 ? -9.492 24.453 18.578 1 95.81 438 PHE B CA 1
ATOM 8452 C C . PHE B 1 438 ? -8.164 23.719 18.594 1 95.81 438 PHE B C 1
ATOM 8454 O O . PHE B 1 438 ? -7.562 23.547 19.656 1 95.81 438 PHE B O 1
ATOM 8461 N N . SER B 1 439 ? -7.766 23.188 17.469 1 92.94 439 SER B N 1
ATOM 8462 C CA . SER B 1 439 ? -6.41 22.703 17.234 1 92.94 439 SER B CA 1
ATOM 8463 C C . SER B 1 439 ? -5.621 23.672 16.359 1 92.94 439 SER B C 1
ATOM 8465 O O . SER B 1 439 ? -5.461 23.453 15.164 1 92.94 439 SER B O 1
ATOM 8467 N N . PRO B 1 440 ? -5.023 24.641 17.031 1 94.19 440 PRO B N 1
ATOM 8468 C CA . PRO B 1 440 ? -4.477 25.766 16.266 1 94.19 440 PRO B CA 1
ATOM 8469 C C . PRO B 1 440 ? -3.055 25.516 15.781 1 94.19 440 PRO B C 1
ATOM 8471 O O . PRO B 1 440 ? -2.186 26.375 15.914 1 94.19 440 PRO B O 1
ATOM 8474 N N . HIS B 1 441 ? -2.82 24.359 15.164 1 90.38 441 HIS B N 1
ATOM 8475 C CA . HIS B 1 441 ? -1.501 24.141 14.586 1 90.38 441 HIS B CA 1
ATOM 8476 C C . HIS B 1 441 ? -1.361 24.859 13.25 1 90.38 441 HIS B C 1
ATOM 8478 O O . HIS B 1 441 ? -2.332 25.438 12.742 1 90.38 441 HIS B O 1
ATOM 8484 N N . GLY B 1 442 ? -0.2 24.891 12.734 1 92.19 442 GLY B N 1
ATOM 8485 C CA . GLY B 1 442 ? 0.189 25.703 11.594 1 92.19 442 GLY B CA 1
ATOM 8486 C C . GLY B 1 442 ? -0.696 25.5 10.383 1 92.19 442 GLY B C 1
ATOM 8487 O O . GLY B 1 442 ? -0.957 26.438 9.625 1 92.19 442 GLY B O 1
ATOM 8488 N N . GLN B 1 443 ? -1.211 24.359 10.234 1 91.69 443 GLN B N 1
ATOM 8489 C CA . GLN B 1 443 ? -1.997 24.031 9.047 1 91.69 443 GLN B CA 1
ATOM 8490 C C . GLN B 1 443 ? -3.449 24.453 9.211 1 91.69 443 GLN B C 1
ATOM 8492 O O . GLN B 1 443 ? -4.105 24.828 8.234 1 91.69 443 GLN B O 1
ATOM 8497 N N . ASN B 1 444 ? -3.951 24.531 10.422 1 95.31 444 ASN B N 1
ATOM 8498 C CA . ASN B 1 444 ? -5.375 24.75 10.656 1 95.31 444 ASN B CA 1
ATOM 8499 C C . ASN B 1 444 ? -5.664 26.219 10.992 1 95.31 444 ASN B C 1
ATOM 8501 O O . ASN B 1 444 ? -6.824 26.594 11.141 1 95.31 444 ASN B O 1
ATOM 8505 N N . THR B 1 445 ? -4.629 27.016 11.133 1 97.56 445 THR B N 1
ATOM 8506 C CA . THR B 1 445 ? -4.777 28.422 11.453 1 97.56 445 THR B CA 1
ATOM 8507 C C . THR B 1 445 ? -4.301 29.297 10.297 1 97.56 445 THR B C 1
ATOM 8509 O O . THR B 1 445 ? -3.197 29.109 9.781 1 97.56 445 THR B O 1
ATOM 8512 N N . VAL B 1 446 ? -5.168 30.172 9.93 1 98.31 446 VAL B N 1
ATOM 8513 C CA . VAL B 1 446 ? -4.816 31.172 8.93 1 98.31 446 VAL B CA 1
ATOM 8514 C C . VAL B 1 446 ? -4.543 32.5 9.609 1 98.31 446 VAL B C 1
ATOM 8516 O O . VAL B 1 446 ? -5.367 33 10.383 1 98.31 446 VAL B O 1
ATOM 8519 N N . LEU B 1 447 ? -3.359 33.062 9.391 1 98.69 447 LEU B N 1
ATOM 8520 C CA . LEU B 1 447 ? -3.053 34.438 9.836 1 98.69 447 LEU B CA 1
ATOM 8521 C C . LEU B 1 447 ? -3.42 35.469 8.766 1 98.69 447 LEU B C 1
ATOM 8523 O O . LEU B 1 447 ? -3.012 35.312 7.613 1 98.69 447 LEU B O 1
ATOM 8527 N N . VAL B 1 448 ? -4.203 36.406 9.141 1 98.75 448 VAL B N 1
ATOM 8528 C CA . VAL B 1 448 ? -4.57 37.469 8.227 1 98.75 448 VAL B CA 1
ATOM 8529 C C . VAL B 1 448 ? -3.682 38.688 8.492 1 98.75 448 VAL B C 1
ATOM 8531 O O . VAL B 1 448 ? -3.639 39.219 9.609 1 98.75 448 VAL B O 1
ATOM 8534 N N . LEU B 1 449 ? -2.986 39.094 7.457 1 98.69 449 LEU B N 1
ATOM 8535 C CA . LEU B 1 449 ? -2.137 40.281 7.527 1 98.69 449 LEU B CA 1
ATOM 8536 C C . LEU B 1 449 ? -2.822 41.5 6.879 1 98.69 449 LEU B C 1
ATOM 8538 O O . LEU B 1 449 ? -3.596 41.344 5.934 1 98.69 449 LEU B O 1
ATOM 8542 N N . LYS B 1 450 ? -2.65 42.625 7.383 1 98.19 450 LYS B N 1
ATOM 8543 C CA . LYS B 1 450 ? -2.955 43.906 6.766 1 98.19 450 LYS B CA 1
ATOM 8544 C C . LYS B 1 450 ? -1.734 44.812 6.777 1 98.19 450 LYS B C 1
ATOM 8546 O O . LYS B 1 450 ? -1.195 45.125 7.844 1 98.19 450 LYS B O 1
ATOM 8551 N N . ASP B 1 451 ? -1.26 45.219 5.641 1 97.5 451 ASP B N 1
ATOM 8552 C CA . ASP B 1 451 ? -0.005 45.969 5.504 1 97.5 451 ASP B CA 1
ATOM 8553 C C . ASP B 1 451 ? 1.144 45.219 6.18 1 97.5 451 ASP B C 1
ATOM 8555 O O . ASP B 1 451 ? 1.925 45.812 6.922 1 97.5 451 ASP B O 1
ATOM 8559 N N . TYR B 1 452 ? 1.144 43.875 6.051 1 98.06 452 TYR B N 1
ATOM 8560 C CA . TYR B 1 452 ? 2.174 42.969 6.508 1 98.06 452 TYR B CA 1
ATOM 8561 C C . TYR B 1 452 ? 2.209 42.875 8.031 1 98.06 452 TYR B C 1
ATOM 8563 O O . TYR B 1 452 ? 3.182 42.406 8.609 1 98.06 452 TYR B O 1
ATOM 8571 N N . GLN B 1 453 ? 1.174 43.406 8.68 1 98.5 453 GLN B N 1
ATOM 8572 C CA . GLN B 1 453 ? 1.044 43.312 10.133 1 98.5 453 GLN B CA 1
ATOM 8573 C C . GLN B 1 453 ? -0.028 42.281 10.523 1 98.5 453 GLN B C 1
ATOM 8575 O O . GLN B 1 453 ? -1.073 42.219 9.875 1 98.5 453 GLN B O 1
ATOM 8580 N N . PRO B 1 454 ? 0.229 41.5 11.586 1 98.75 454 PRO B N 1
ATOM 8581 C CA . PRO B 1 454 ? -0.823 40.594 12.047 1 98.75 454 PRO B CA 1
ATOM 8582 C C . PRO B 1 454 ? -2.107 41.312 12.43 1 98.75 454 PRO B C 1
ATOM 8584 O O . PRO B 1 454 ? -2.064 42.281 13.203 1 98.75 454 PRO B O 1
ATOM 8587 N N . GLU B 1 455 ? -3.209 40.906 11.875 1 98.38 455 GLU B N 1
ATOM 8588 C CA . GLU B 1 455 ? -4.48 41.562 12.109 1 98.38 455 GLU B CA 1
ATOM 8589 C C . GLU B 1 455 ? -5.445 40.688 12.891 1 98.38 455 GLU B C 1
ATOM 8591 O O . GLU B 1 455 ? -6.039 41.125 13.875 1 98.38 455 GLU B O 1
ATOM 8596 N N . ARG B 1 456 ? -5.66 39.531 12.477 1 98.69 456 ARG B N 1
ATOM 8597 C CA . ARG B 1 456 ? -6.578 38.562 13.055 1 98.69 456 ARG B CA 1
ATOM 8598 C C . ARG B 1 456 ? -6.305 37.156 12.516 1 98.69 456 ARG B C 1
ATOM 8600 O O . ARG B 1 456 ? -5.41 36.969 11.688 1 98.69 456 ARG B O 1
ATOM 8607 N N . ILE B 1 457 ? -7.059 36.156 13.07 1 98.69 457 ILE B N 1
ATOM 8608 C CA . ILE B 1 457 ? -6.875 34.812 12.539 1 98.69 457 ILE B CA 1
ATOM 8609 C C . ILE B 1 457 ? -8.211 34.25 12.031 1 98.69 457 ILE B C 1
ATOM 8611 O O . ILE B 1 457 ? -9.273 34.781 12.383 1 98.69 457 ILE B O 1
ATOM 8615 N N . ILE B 1 458 ? -8.148 33.312 11.148 1 98.44 458 ILE B N 1
ATOM 8616 C CA . ILE B 1 458 ? -9.258 32.5 10.672 1 98.44 458 ILE B CA 1
ATOM 8617 C C . ILE B 1 458 ? -8.977 31.031 10.953 1 98.44 458 ILE B C 1
ATOM 8619 O O . ILE B 1 458 ? -7.918 30.516 10.586 1 98.44 458 ILE B O 1
ATOM 8623 N N . MET B 1 459 ? -9.914 30.375 11.688 1 97.69 459 MET B N 1
ATOM 8624 C CA . MET B 1 459 ? -9.766 28.953 11.984 1 97.69 459 MET B CA 1
ATOM 8625 C C . MET B 1 459 ? -10.469 28.109 10.922 1 97.69 459 MET B C 1
ATOM 8627 O O . MET B 1 459 ? -11.547 28.453 10.453 1 97.69 459 MET B O 1
ATOM 8631 N N . LYS B 1 460 ? -9.781 27.078 10.523 1 96.06 460 LYS B N 1
ATOM 8632 C CA . LYS B 1 460 ? -10.367 26.109 9.594 1 96.06 460 LYS B CA 1
ATOM 8633 C C . LYS B 1 460 ? -10.164 24.688 10.07 1 96.06 460 LYS B C 1
ATOM 8635 O O . LYS B 1 460 ? -9.359 24.438 10.977 1 96.06 460 LYS B O 1
ATOM 8640 N N . ASP B 1 461 ? -10.922 23.688 9.516 1 92.12 461 ASP B N 1
ATOM 8641 C CA . ASP B 1 461 ? -10.828 22.266 9.812 1 92.12 461 ASP B CA 1
ATOM 8642 C C . ASP B 1 461 ? -11.094 22 11.297 1 92.12 461 ASP B C 1
ATOM 8644 O O . ASP B 1 461 ? -10.461 21.125 11.898 1 92.12 461 ASP B O 1
ATOM 8648 N N . PHE B 1 462 ? -11.961 22.766 11.867 1 87.75 462 PHE B N 1
ATOM 8649 C CA . PHE B 1 462 ? -12.172 22.656 13.305 1 87.75 462 PHE B CA 1
ATOM 8650 C C . PHE B 1 462 ? -13.195 21.562 13.617 1 87.75 462 PHE B C 1
ATOM 8652 O O . PHE B 1 462 ? -13.25 21.062 14.734 1 87.75 462 PHE B O 1
ATOM 8659 N N . VAL B 1 463 ? -13.906 21.094 12.664 1 82 463 VAL B N 1
ATOM 8660 C CA . VAL B 1 463 ? -14.891 20.062 12.906 1 82 463 VAL B CA 1
ATOM 8661 C C . VAL B 1 463 ? -14.188 18.766 13.32 1 82 463 VAL B C 1
ATOM 8663 O O . VAL B 1 463 ? -14.68 18.031 14.188 1 82 463 VAL B O 1
ATOM 8666 N N . ASP B 1 464 ? -13.039 18.547 12.805 1 77.06 464 ASP B N 1
ATOM 8667 C CA . ASP B 1 464 ? -12.297 17.312 13.062 1 77.06 464 ASP B CA 1
ATOM 8668 C C . ASP B 1 464 ? -11.469 17.438 14.336 1 77.06 464 ASP B C 1
ATOM 8670 O O . ASP B 1 464 ? -11.055 16.438 14.914 1 77.06 464 ASP B O 1
ATOM 8674 N N . ASP B 1 465 ? -11.352 18.656 14.836 1 81.56 465 ASP B N 1
ATOM 8675 C CA . ASP B 1 465 ? -10.305 18.781 15.844 1 81.56 465 ASP B CA 1
ATOM 8676 C C . ASP B 1 465 ? -10.789 19.625 17.031 1 81.56 465 ASP B C 1
ATOM 8678 O O . ASP B 1 465 ? -10 19.984 17.906 1 81.56 465 ASP B O 1
ATOM 8682 N N . VAL B 1 466 ? -12.062 20 17.016 1 90.38 466 VAL B N 1
ATOM 8683 C CA . VAL B 1 466 ? -12.578 20.734 18.172 1 90.38 466 VAL B CA 1
ATOM 8684 C C . VAL B 1 466 ? -12.867 19.75 19.312 1 90.38 466 VAL B C 1
ATOM 8686 O O . VAL B 1 466 ? -13.375 18.656 19.078 1 90.38 466 VAL B O 1
ATOM 8689 N N . ASN B 1 467 ? -12.469 20.141 20.469 1 93.25 467 ASN B N 1
ATOM 8690 C CA . ASN B 1 467 ? -12.711 19.375 21.688 1 93.25 467 ASN B CA 1
ATOM 8691 C C . ASN B 1 467 ? -13.375 20.219 22.766 1 93.25 467 ASN B C 1
ATOM 8693 O O . ASN B 1 467 ? -13.289 21.453 22.734 1 93.25 467 ASN B O 1
ATOM 8697 N N . ILE B 1 468 ? -14.086 19.547 23.672 1 94.69 468 ILE B N 1
ATOM 8698 C CA . ILE B 1 468 ? -14.789 20.25 24.734 1 94.69 468 ILE B CA 1
ATOM 8699 C C . ILE B 1 468 ? -14.352 19.719 26.094 1 94.69 468 ILE B C 1
ATOM 8701 O O . ILE B 1 468 ? -13.773 18.625 26.188 1 94.69 468 ILE B O 1
ATOM 8705 N N . SER B 1 469 ? -14.641 20.516 27.078 1 95.88 469 SER B N 1
ATOM 8706 C CA . SER B 1 469 ? -14.305 20.156 28.453 1 95.88 469 SER B CA 1
ATOM 8707 C C . SER B 1 469 ? -15.227 19.047 28.969 1 95.88 469 SER B C 1
ATOM 8709 O O . SER B 1 469 ? -16.422 19.062 28.688 1 95.88 469 SER B O 1
ATOM 8711 N N . ASP B 1 470 ? -14.609 18.188 29.688 1 94.25 470 ASP B N 1
ATOM 8712 C CA . ASP B 1 470 ? -15.43 17.188 30.375 1 94.25 470 ASP B CA 1
ATOM 8713 C C . ASP B 1 470 ? -15.93 17.719 31.719 1 94.25 470 ASP B C 1
ATOM 8715 O O . ASP B 1 470 ? -16.641 17.031 32.438 1 94.25 470 ASP B O 1
ATOM 8719 N N . GLN B 1 471 ? -15.492 18.969 32.031 1 93.94 471 GLN B N 1
ATOM 8720 C CA . GLN B 1 471 ? -15.953 19.625 33.25 1 93.94 471 GLN B CA 1
ATOM 8721 C C . GLN B 1 471 ? -17.312 20.281 33.062 1 93.94 471 GLN B C 1
ATOM 8723 O O . GLN B 1 471 ? -17.719 20.547 31.922 1 93.94 471 GLN B O 1
ATOM 8728 N N . PRO B 1 472 ? -18 20.5 34.156 1 90.88 472 PRO B N 1
ATOM 8729 C CA . PRO B 1 472 ? -19.312 21.141 34.062 1 90.88 472 PRO B CA 1
ATOM 8730 C C . PRO B 1 472 ? -19.219 22.641 33.719 1 90.88 472 PRO B C 1
ATOM 8732 O O . PRO B 1 472 ? -18.984 23.453 34.625 1 90.88 472 PRO B O 1
ATOM 8735 N N . ILE B 1 473 ? -19.25 23.031 32.531 1 92.25 473 ILE B N 1
ATOM 8736 C CA . ILE B 1 473 ? -19.266 24.406 32.031 1 92.25 473 ILE B CA 1
ATOM 8737 C C . ILE B 1 473 ? -20.672 24.781 31.578 1 92.25 473 ILE B C 1
ATOM 8739 O O . ILE B 1 473 ? -21.266 24.078 30.766 1 92.25 473 ILE B O 1
ATOM 8743 N N . GLN B 1 474 ? -21.234 25.859 32.062 1 91.81 474 GLN B N 1
ATOM 8744 C CA . GLN B 1 474 ? -22.625 26.281 31.797 1 91.81 474 GLN B CA 1
ATOM 8745 C C . GLN B 1 474 ? -22.891 26.391 30.312 1 91.81 474 GLN B C 1
ATOM 8747 O O . GLN B 1 474 ? -23.938 25.969 29.828 1 91.81 474 GLN B O 1
ATOM 8752 N N . GLU B 1 475 ? -21.969 26.906 29.609 1 91.56 475 GLU B N 1
ATOM 8753 C CA . GLU B 1 475 ? -22.125 27.172 28.188 1 91.56 475 GLU B CA 1
ATOM 8754 C C . GLU B 1 475 ? -22.203 25.891 27.375 1 91.56 475 GLU B C 1
ATOM 8756 O O . GLU B 1 475 ? -22.672 25.891 26.234 1 91.56 475 GLU B O 1
ATOM 8761 N N . LEU B 1 476 ? -21.719 24.812 27.906 1 90.69 476 LEU B N 1
ATOM 8762 C CA . LEU B 1 476 ? -21.703 23.531 27.203 1 90.69 476 LEU B CA 1
ATOM 8763 C C . LEU B 1 476 ? -22.984 22.75 27.469 1 90.69 476 LEU B C 1
ATOM 8765 O O . LEU B 1 476 ? -23.219 21.719 26.828 1 90.69 476 LEU B O 1
ATOM 8769 N N . GLN B 1 477 ? -23.75 23.219 28.328 1 84.38 477 GLN B N 1
ATOM 8770 C CA . GLN B 1 477 ? -24.984 22.516 28.672 1 84.38 477 GLN B CA 1
ATOM 8771 C C . GLN B 1 477 ? -25.984 22.578 27.516 1 84.38 477 GLN B C 1
ATOM 8773 O O . GLN B 1 477 ? -26.875 21.734 27.422 1 84.38 477 GLN B O 1
ATOM 8778 N N . ALA B 1 478 ? -25.766 23.484 26.641 1 78.38 478 ALA B N 1
ATOM 8779 C CA . ALA B 1 478 ? -26.688 23.656 25.516 1 78.38 478 ALA B CA 1
ATOM 8780 C C . ALA B 1 478 ? -26.375 22.688 24.391 1 78.38 478 ALA B C 1
ATOM 8782 O O . ALA B 1 478 ? -27.141 22.578 23.422 1 78.38 478 ALA B O 1
ATOM 8783 N N . LEU B 1 479 ? -25.359 21.938 24.516 1 84.81 479 LEU B N 1
ATOM 8784 C CA . LEU B 1 479 ? -24.969 21.031 23.453 1 84.81 479 LEU B CA 1
ATOM 8785 C C . LEU B 1 479 ? -25.969 19.875 23.328 1 84.81 479 LEU B C 1
ATOM 8787 O O . LEU B 1 479 ? -26.422 19.344 24.344 1 84.81 479 LEU B O 1
ATOM 8791 N N . SER B 1 480 ? -26.312 19.531 22.125 1 83.19 480 SER B N 1
ATOM 8792 C CA . SER B 1 480 ? -27.156 18.375 21.906 1 83.19 480 SER B CA 1
ATOM 8793 C C . SER B 1 480 ? -26.438 17.078 22.281 1 83.19 480 SER B C 1
ATOM 8795 O O . SER B 1 480 ? -25.219 17.016 22.266 1 83.19 480 SER B O 1
ATOM 8797 N N . PRO B 1 481 ? -27.203 16.109 22.625 1 82.31 481 PRO B N 1
ATOM 8798 C CA . PRO B 1 481 ? -26.609 14.82 22.953 1 82.31 481 PRO B CA 1
ATOM 8799 C C . PRO B 1 481 ? -25.781 14.25 21.797 1 82.31 481 PRO B C 1
ATOM 8801 O O . PRO B 1 481 ? -24.75 13.617 22.031 1 82.31 481 PRO B O 1
ATOM 8804 N N . GLU B 1 482 ? -26.141 14.469 20.578 1 80.44 482 GLU B N 1
ATOM 8805 C CA . GLU B 1 482 ? -25.438 13.969 19.406 1 80.44 482 GLU B CA 1
ATOM 8806 C C . GLU B 1 482 ? -24.062 14.617 19.281 1 80.44 482 GLU B C 1
ATOM 8808 O O . GLU B 1 482 ? -23.062 13.938 19.016 1 80.44 482 GLU B O 1
ATOM 8813 N N . LEU B 1 483 ? -24.047 15.883 19.5 1 83.75 483 LEU B N 1
ATOM 8814 C CA . LEU B 1 483 ? -22.781 16.609 19.422 1 83.75 483 LEU B CA 1
ATOM 8815 C C . LEU B 1 483 ? -21.828 16.172 20.547 1 83.75 483 LEU B C 1
ATOM 8817 O O . LEU B 1 483 ? -20.625 16.047 20.344 1 83.75 483 LEU B O 1
ATOM 8821 N N . LYS B 1 484 ? -22.453 15.93 21.609 1 82.12 484 LYS B N 1
ATOM 8822 C CA . LYS B 1 484 ? -21.641 15.547 22.766 1 82.12 484 LYS B CA 1
ATOM 8823 C C . LYS B 1 484 ? -21 14.18 22.547 1 82.12 484 LYS B C 1
ATOM 8825 O O . LYS B 1 484 ? -19.891 13.922 23.016 1 82.12 484 LYS B O 1
ATOM 8830 N N . LYS B 1 485 ? -21.703 13.383 21.844 1 79.75 485 LYS B N 1
ATOM 8831 C CA . LYS B 1 485 ? -21.219 12.031 21.578 1 79.75 485 LYS B CA 1
ATOM 8832 C C . LYS B 1 485 ? -20.062 12.047 20.594 1 79.75 485 LYS B C 1
ATOM 8834 O O . LYS B 1 485 ? -19.156 11.211 20.672 1 79.75 485 LYS B O 1
ATOM 8839 N N . VAL B 1 486 ? -20.047 12.992 19.734 1 79.88 486 VAL B N 1
ATOM 8840 C CA . VAL B 1 486 ? -19.094 12.984 18.641 1 79.88 486 VAL B CA 1
ATOM 8841 C C . VAL B 1 486 ? -17.875 13.836 19.016 1 79.88 486 VAL B C 1
ATOM 8843 O O . VAL B 1 486 ? -16.75 13.492 18.672 1 79.88 486 VAL B O 1
ATOM 8846 N N . LEU B 1 487 ? -18.172 14.906 19.734 1 84.5 487 LEU B N 1
ATOM 8847 C CA . LEU B 1 487 ? -17.062 15.75 20.156 1 84.5 487 LEU B CA 1
ATOM 8848 C C . LEU B 1 487 ? -16.281 15.102 21.297 1 84.5 487 LEU B C 1
ATOM 8850 O O . LEU B 1 487 ? -16.875 14.57 22.234 1 84.5 487 LEU B O 1
ATOM 8854 N N . ARG B 1 488 ? -15.055 15.047 21.219 1 81.88 488 ARG B N 1
ATOM 8855 C CA . ARG B 1 488 ? -14.227 14.461 22.266 1 81.88 488 ARG B CA 1
ATOM 8856 C C . ARG B 1 488 ? -14.195 15.344 23.5 1 81.88 488 ARG B C 1
ATOM 8858 O O . ARG B 1 488 ? -14 16.562 23.406 1 81.88 488 ARG B O 1
ATOM 8865 N N . SER B 1 489 ? -14.453 14.758 24.578 1 91.31 489 SER B N 1
ATOM 8866 C CA . SER B 1 489 ? -14.352 15.445 25.859 1 91.31 489 SER B CA 1
ATOM 8867 C C . SER B 1 489 ? -13.016 15.18 26.531 1 91.31 489 SER B C 1
ATOM 8869 O O . SER B 1 489 ? -12.586 14.023 26.625 1 91.31 489 SER B O 1
ATOM 8871 N N . GLU B 1 490 ? -12.445 16.281 26.953 1 94.19 490 GLU B N 1
ATOM 8872 C CA . GLU B 1 490 ? -11.117 16.172 27.547 1 94.19 490 GLU B CA 1
ATOM 8873 C C . GLU B 1 490 ? -11.102 16.719 28.969 1 94.19 490 GLU B C 1
ATOM 8875 O O . GLU B 1 490 ? -11.766 17.719 29.266 1 94.19 490 GLU B O 1
ATOM 8880 N N . PRO B 1 491 ? -10.289 16.016 29.812 1 96.62 491 PRO B N 1
ATOM 8881 C CA . PRO B 1 491 ? -10.016 16.656 31.109 1 96.62 491 PRO B CA 1
ATOM 8882 C C . PRO B 1 491 ? -9.219 17.953 30.969 1 96.62 491 PRO B C 1
ATOM 8884 O O . PRO B 1 491 ? -8.727 18.266 29.875 1 96.62 491 PRO B O 1
ATOM 8887 N N . PRO B 1 492 ? -9.094 18.719 32.031 1 97.25 492 PRO B N 1
ATOM 8888 C CA . PRO B 1 492 ? -8.492 20.047 31.953 1 97.25 492 PRO B CA 1
ATOM 8889 C C . PRO B 1 492 ? -7.102 20.031 31.312 1 97.25 492 PRO B C 1
ATOM 8891 O O . PRO B 1 492 ? -6.809 20.844 30.422 1 97.25 492 PRO B O 1
ATOM 8894 N N . GLU B 1 493 ? -6.285 19.172 31.703 1 95.69 493 GLU B N 1
ATOM 8895 C CA . GLU B 1 493 ? -4.949 19.156 31.109 1 95.69 493 GLU B CA 1
ATOM 8896 C C . GLU B 1 493 ? -5.004 18.781 29.625 1 95.69 493 GLU B C 1
ATOM 8898 O O . GLU B 1 493 ? -4.277 19.344 28.812 1 95.69 493 GLU B O 1
ATOM 8903 N N . GLY B 1 494 ? -5.836 17.75 29.391 1 95.38 494 GLY B N 1
ATOM 8904 C CA . GLY B 1 494 ? -5.996 17.359 28.016 1 95.38 494 GLY B CA 1
ATOM 8905 C C . GLY B 1 494 ? -6.5 18.484 27.125 1 95.38 494 GLY B C 1
ATOM 8906 O O . GLY B 1 494 ? -6.043 18.641 25.984 1 95.38 494 GLY B O 1
ATOM 8907 N N . LEU B 1 495 ? -7.418 19.188 27.641 1 96.69 495 LEU B N 1
ATOM 8908 C CA . LEU B 1 495 ? -7.996 20.297 26.891 1 96.69 495 LEU B CA 1
ATOM 8909 C C . LEU B 1 495 ? -6.953 21.375 26.625 1 96.69 495 LEU B C 1
ATOM 8911 O O . LEU B 1 495 ? -6.914 21.953 25.531 1 96.69 495 LEU B O 1
ATOM 8915 N N . THR B 1 496 ? -6.07 21.672 27.594 1 97.88 496 THR B N 1
ATOM 8916 C CA . THR B 1 496 ? -5.078 22.734 27.469 1 97.88 496 THR B CA 1
ATOM 8917 C C . THR B 1 496 ? -3.957 22.312 26.516 1 97.88 496 THR B C 1
ATOM 8919 O O . THR B 1 496 ? -3.234 23.172 26 1 97.88 496 THR B O 1
ATOM 8922 N N . GLN B 1 497 ? -3.795 21 26.25 1 96.69 497 GLN B N 1
ATOM 8923 C CA . GLN B 1 497 ? -2.74 20.484 25.375 1 96.69 497 GLN B CA 1
ATOM 8924 C C . GLN B 1 497 ? -2.895 21.016 23.953 1 96.69 497 GLN B C 1
ATOM 8926 O O . GLN B 1 497 ? -1.909 21.156 23.219 1 96.69 497 GLN B O 1
ATOM 8931 N N . PHE B 1 498 ? -4.062 21.328 23.609 1 96.12 498 PHE B N 1
ATOM 8932 C CA . PHE B 1 498 ? -4.312 21.797 22.25 1 96.12 498 PHE B CA 1
ATOM 8933 C C . PHE B 1 498 ? -3.666 23.156 22.016 1 96.12 498 PHE B C 1
ATOM 8935 O O . PHE B 1 498 ? -3.281 23.484 20.891 1 96.12 498 PHE B O 1
ATOM 8942 N N . ILE B 1 499 ? -3.521 23.922 23.047 1 97.75 499 ILE B N 1
ATOM 8943 C CA . ILE B 1 499 ? -2.799 25.188 22.938 1 97.75 499 ILE B CA 1
ATOM 8944 C C . ILE B 1 499 ? -1.339 24.984 23.344 1 97.75 499 ILE B C 1
ATOM 8946 O O . ILE B 1 499 ? -0.427 25.375 22.609 1 97.75 499 ILE B O 1
ATOM 8950 N N . LEU B 1 500 ? -1.111 24.297 24.5 1 97.75 500 LEU B N 1
ATOM 8951 C CA . LEU B 1 500 ? 0.242 24.078 25 1 97.75 500 LEU B CA 1
ATOM 8952 C C . LEU B 1 500 ? 1.082 23.312 23.984 1 97.75 500 LEU B C 1
ATOM 8954 O O . LEU B 1 500 ? 2.127 23.797 23.547 1 97.75 500 LEU B O 1
ATOM 8958 N N . THR B 1 501 ? 0.605 22.219 23.547 1 96.81 501 THR B N 1
ATOM 8959 C CA . THR B 1 501 ? 1.361 21.406 22.594 1 96.81 501 THR B CA 1
ATOM 8960 C C . THR B 1 501 ? 1.021 21.812 21.156 1 96.81 501 THR B C 1
ATOM 8962 O O . THR B 1 501 ? 1.914 21.953 20.328 1 96.81 501 THR B O 1
ATOM 8965 N N . GLY B 1 502 ? -0.23 22.016 20.875 1 95.81 502 GLY B N 1
ATOM 8966 C CA . GLY B 1 502 ? -0.699 22.234 19.531 1 95.81 502 GLY B CA 1
ATOM 8967 C C . GLY B 1 502 ? -0.22 23.562 18.938 1 95.81 502 GLY B C 1
ATOM 8968 O O . GLY B 1 502 ? -0.03 23.672 17.734 1 95.81 502 GLY B O 1
ATOM 8969 N N . LEU B 1 503 ? -0.024 24.547 19.766 1 98 503 LEU B N 1
ATOM 8970 C CA . LEU B 1 503 ? 0.396 25.859 19.281 1 98 503 LEU B CA 1
ATOM 8971 C C . LEU B 1 503 ? 1.791 26.203 19.797 1 98 503 LEU B C 1
ATOM 8973 O O . LEU B 1 503 ? 2.686 26.5 19 1 98 503 LEU B O 1
ATOM 8977 N N . PHE B 1 504 ? 2.023 26.141 21.094 1 98.25 504 PHE B N 1
ATOM 8978 C CA . PHE B 1 504 ? 3.277 26.609 21.656 1 98.25 504 PHE B CA 1
ATOM 8979 C C . PHE B 1 504 ? 4.43 25.688 21.266 1 98.25 504 PHE B C 1
ATOM 8981 O O . PHE B 1 504 ? 5.477 26.156 20.828 1 98.25 504 PHE B O 1
ATOM 8988 N N . ILE B 1 505 ? 4.266 24.406 21.406 1 97.56 505 ILE B N 1
ATOM 8989 C CA . ILE B 1 505 ? 5.348 23.484 21.109 1 97.56 505 ILE B CA 1
ATOM 8990 C C . ILE B 1 505 ? 5.438 23.266 19.594 1 97.56 505 ILE B C 1
ATOM 8992 O O . ILE B 1 505 ? 6.527 23.312 19.016 1 97.56 505 ILE B O 1
ATOM 8996 N N . CYS B 1 506 ? 4.293 23.125 18.953 1 96.81 506 CYS B N 1
ATOM 8997 C CA . CYS B 1 506 ? 4.254 22.688 17.562 1 96.81 506 CYS B CA 1
ATOM 8998 C C . CYS B 1 506 ? 4.555 23.859 16.609 1 96.81 506 CYS B C 1
ATOM 9000 O O . CYS B 1 506 ? 4.895 23.641 15.453 1 96.81 506 CYS B O 1
ATOM 9002 N N . HIS B 1 507 ? 4.473 25.094 17.094 1 97.88 507 HIS B N 1
ATOM 9003 C CA . HIS B 1 507 ? 4.637 26.219 16.172 1 97.88 507 HIS B CA 1
ATOM 9004 C C . HIS B 1 507 ? 5.477 27.328 16.797 1 97.88 507 HIS B C 1
ATOM 9006 O O . HIS B 1 507 ? 6.559 27.641 16.297 1 97.88 507 HIS B O 1
ATOM 9012 N N . PHE B 1 508 ? 5.055 27.922 17.938 1 98.44 508 PHE B N 1
ATOM 9013 C CA . PHE B 1 508 ? 5.715 29.062 18.531 1 98.44 508 PHE B CA 1
ATOM 9014 C C . PHE B 1 508 ? 7.145 28.719 18.938 1 98.44 508 PHE B C 1
ATOM 9016 O O . PHE B 1 508 ? 8.039 29.578 18.875 1 98.44 508 PHE B O 1
ATOM 9023 N N . ARG B 1 509 ? 7.363 27.516 19.359 1 97.75 509 ARG B N 1
ATOM 9024 C CA . ARG B 1 509 ? 8.703 27.047 19.703 1 97.75 509 ARG B CA 1
ATOM 9025 C C . ARG B 1 509 ? 9.672 27.266 18.547 1 97.75 509 ARG B C 1
ATOM 9027 O O . ARG B 1 509 ? 10.773 27.781 18.734 1 97.75 509 ARG B O 1
ATOM 9034 N N . TYR B 1 510 ? 9.289 26.969 17.359 1 97.69 510 TYR B N 1
ATOM 9035 C CA . TYR B 1 510 ? 10.117 27.141 16.172 1 97.69 510 TYR B CA 1
ATOM 9036 C C . TYR B 1 510 ? 10.211 28.609 15.773 1 97.69 510 TYR B C 1
ATOM 9038 O O . TYR B 1 510 ? 11.266 29.078 15.344 1 97.69 510 TYR B O 1
ATOM 9046 N N . LEU B 1 511 ? 9.078 29.281 15.906 1 98.31 511 LEU B N 1
ATOM 9047 C CA . LEU B 1 511 ? 9.055 30.703 15.555 1 98.31 511 LEU B CA 1
ATOM 9048 C C . LEU B 1 511 ? 10.008 31.5 16.438 1 98.31 511 LEU B C 1
ATOM 9050 O O . LEU B 1 511 ? 10.758 32.344 15.945 1 98.31 511 LEU B O 1
ATOM 9054 N N . SER B 1 512 ? 9.961 31.234 17.75 1 98.06 512 SER B N 1
ATOM 9055 C CA . SER B 1 512 ? 10.844 31.938 18.688 1 98.06 512 SER B CA 1
ATOM 9056 C C . SER B 1 512 ? 12.312 31.672 18.359 1 98.06 512 SER B C 1
ATOM 9058 O O . SER B 1 512 ? 13.148 32.562 18.484 1 98.06 512 SER B O 1
ATOM 9060 N N . ASN B 1 513 ? 12.602 30.453 17.906 1 96.31 513 ASN B N 1
ATOM 9061 C CA . ASN B 1 513 ? 13.953 30.109 17.484 1 96.31 513 ASN B CA 1
ATOM 9062 C C . ASN B 1 513 ? 14.391 30.938 16.266 1 96.31 513 ASN B C 1
ATOM 9064 O O . ASN B 1 513 ? 15.508 31.453 16.234 1 96.31 513 ASN B O 1
ATOM 9068 N N . ILE B 1 514 ? 13.523 31.047 15.32 1 97.25 514 ILE B N 1
ATOM 9069 C CA . ILE B 1 514 ? 13.828 31.766 14.086 1 97.25 514 ILE B CA 1
ATOM 9070 C C . ILE B 1 514 ? 14.047 33.25 14.406 1 97.25 514 ILE B C 1
ATOM 9072 O O . ILE B 1 514 ? 14.992 33.875 13.906 1 97.25 514 ILE B O 1
ATOM 9076 N N . LEU B 1 515 ? 13.195 33.844 15.219 1 98.12 515 LEU B N 1
ATOM 9077 C CA . LEU B 1 515 ? 13.297 35.281 15.562 1 98.12 515 LEU B CA 1
ATOM 9078 C C . LEU B 1 515 ? 14.594 35.562 16.297 1 98.12 515 LEU B C 1
ATOM 9080 O O . LEU B 1 515 ? 15.227 36.594 16.078 1 98.12 515 LEU B O 1
ATOM 9084 N N . GLU B 1 516 ? 14.945 34.656 17.156 1 96.56 516 GLU B N 1
ATOM 9085 C CA . GLU B 1 516 ? 16.203 34.844 17.891 1 96.56 516 GLU B CA 1
ATOM 9086 C C . GLU B 1 516 ? 17.391 34.719 16.953 1 96.56 516 GLU B C 1
ATOM 9088 O O . GLU B 1 516 ? 18.297 35.562 16.969 1 96.56 516 GLU B O 1
ATOM 9093 N N . ASP B 1 517 ? 17.438 33.75 16.125 1 93.5 517 ASP B N 1
ATOM 9094 C CA . ASP B 1 517 ? 18.578 33.406 15.289 1 93.5 517 ASP B CA 1
ATOM 9095 C C . ASP B 1 517 ? 18.719 34.406 14.141 1 93.5 517 ASP B C 1
ATOM 9097 O O . ASP B 1 517 ? 19.844 34.781 13.75 1 93.5 517 ASP B O 1
ATOM 9101 N N . LYS B 1 518 ? 17.594 34.844 13.602 1 94.62 518 LYS B N 1
ATOM 9102 C CA . LYS B 1 518 ? 17.641 35.656 12.383 1 94.62 518 LYS B CA 1
ATOM 9103 C C . LYS B 1 518 ? 17.516 37.156 12.703 1 94.62 518 LYS B C 1
ATOM 9105 O O . LYS B 1 518 ? 18.016 38 11.953 1 94.62 518 LYS B O 1
ATOM 9110 N N . LEU B 1 519 ? 16.812 37.469 13.812 1 96.62 519 LEU B N 1
ATOM 9111 C CA . LEU B 1 519 ? 16.5 38.875 14.047 1 96.62 519 LEU B CA 1
ATOM 9112 C C . LEU B 1 519 ? 17.031 39.344 15.406 1 96.62 519 LEU B C 1
ATOM 9114 O O . LEU B 1 519 ? 16.875 40.5 15.781 1 96.62 519 LEU B O 1
ATOM 9118 N N . GLY B 1 520 ? 17.641 38.438 16.141 1 96 520 GLY B N 1
ATOM 9119 C CA . GLY B 1 520 ? 18.234 38.781 17.422 1 96 520 GLY B CA 1
ATOM 9120 C C . GLY B 1 520 ? 17.203 39.062 18.5 1 96 520 GLY B C 1
ATOM 9121 O O . GLY B 1 520 ? 17.531 39.625 19.547 1 96 520 GLY B O 1
ATOM 9122 N N . PHE B 1 521 ? 15.984 38.688 18.266 1 97.88 521 PHE B N 1
ATOM 9123 C CA . PHE B 1 521 ? 14.93 38.844 19.266 1 97.88 521 PHE B CA 1
ATOM 9124 C C . PHE B 1 521 ? 14.922 37.688 20.234 1 97.88 521 PHE B C 1
ATOM 9126 O O . PHE B 1 521 ? 14.586 36.562 19.859 1 97.88 521 PHE B O 1
ATOM 9133 N N . SER B 1 522 ? 15.188 37.875 21.484 1 95.88 522 SER B N 1
ATOM 9134 C CA . SER B 1 522 ? 15.414 36.844 22.469 1 95.88 522 SER B CA 1
ATOM 9135 C C . SER B 1 522 ? 14.188 35.938 22.625 1 95.88 522 SER B C 1
ATOM 9137 O O . SER B 1 522 ? 13.055 36.438 22.625 1 95.88 522 SER B O 1
ATOM 9139 N N . GLU B 1 523 ? 14.391 34.625 22.891 1 96.06 523 GLU B N 1
ATOM 9140 C CA . GLU B 1 523 ? 13.32 33.688 23.188 1 96.06 523 GLU B CA 1
ATOM 9141 C C . GLU B 1 523 ? 12.578 34.062 24.469 1 96.06 523 GLU B C 1
ATOM 9143 O O . GLU B 1 523 ? 11.359 33.875 24.562 1 96.06 523 GLU B O 1
ATOM 9148 N N . TYR B 1 524 ? 13.273 34.562 25.391 1 96.69 524 TYR B N 1
ATOM 9149 C CA . TYR B 1 524 ? 12.656 34.969 26.641 1 96.69 524 TYR B CA 1
ATOM 9150 C C . TYR B 1 524 ? 11.68 36.125 26.406 1 96.69 524 TYR B C 1
ATOM 9152 O O . TYR B 1 524 ? 10.562 36.125 26.938 1 96.69 524 TYR B O 1
ATOM 9160 N N . ASP B 1 525 ? 12.125 37.125 25.578 1 97.75 525 ASP B N 1
ATOM 9161 C CA . ASP B 1 525 ? 11.242 38.219 25.266 1 97.75 525 ASP B CA 1
ATOM 9162 C C . ASP B 1 525 ? 9.992 37.75 24.516 1 97.75 525 ASP B C 1
ATOM 9164 O O . ASP B 1 525 ? 8.891 38.25 24.766 1 97.75 525 ASP B O 1
ATOM 9168 N N . PHE B 1 526 ? 10.211 36.844 23.656 1 98.44 526 PHE B N 1
ATOM 9169 C CA . PHE B 1 526 ? 9.094 36.281 22.906 1 98.44 526 PHE B CA 1
ATOM 9170 C C . PHE B 1 526 ? 8.062 35.688 23.859 1 98.44 526 PHE B C 1
ATOM 9172 O O . PHE B 1 526 ? 6.871 36 23.766 1 98.44 526 PHE B O 1
ATOM 9179 N N . TRP B 1 527 ? 8.484 34.812 24.781 1 98.62 527 TRP B N 1
ATOM 9180 C CA . TRP B 1 527 ? 7.566 34.062 25.641 1 98.62 527 TRP B CA 1
ATOM 9181 C C . TRP B 1 527 ? 7 34.969 26.734 1 98.62 527 TRP B C 1
ATOM 9183 O O . TRP B 1 527 ? 5.895 34.75 27.219 1 98.62 527 TRP B O 1
ATOM 9193 N N . LYS B 1 528 ? 7.734 36.031 27.062 1 98.31 528 LYS B N 1
ATOM 9194 C CA . LYS B 1 528 ? 7.176 37.031 27.953 1 98.31 528 LYS B CA 1
ATOM 9195 C C . LYS B 1 528 ? 5.965 37.719 27.328 1 98.31 528 LYS B C 1
ATOM 9197 O O . LYS B 1 528 ? 4.969 37.969 28 1 98.31 528 LYS B O 1
ATOM 9202 N N . ILE B 1 529 ? 6.137 38.031 26.078 1 98.62 529 ILE B N 1
ATOM 9203 C CA . ILE B 1 529 ? 5.031 38.656 25.359 1 98.62 529 ILE B CA 1
ATOM 9204 C C . ILE B 1 529 ? 3.83 37.719 25.344 1 98.62 529 ILE B C 1
ATOM 9206 O O . ILE B 1 529 ? 2.693 38.156 25.562 1 98.62 529 ILE B O 1
ATOM 9210 N N . VAL B 1 530 ? 4.051 36.406 25.109 1 98.75 530 VAL B N 1
ATOM 9211 C CA . VAL B 1 530 ? 2.982 35.438 25.078 1 98.75 530 VAL B CA 1
ATOM 9212 C C . VAL B 1 530 ? 2.314 35.344 26.453 1 98.75 530 VAL B C 1
ATOM 9214 O O . VAL B 1 530 ? 1.085 35.344 26.547 1 98.75 530 VAL B O 1
ATOM 9217 N N . ARG B 1 531 ? 3.125 35.281 27.5 1 98.56 531 ARG B N 1
ATOM 9218 C CA . ARG B 1 531 ? 2.602 35.219 28.859 1 98.56 531 ARG B CA 1
ATOM 9219 C C . ARG B 1 531 ? 1.791 36.469 29.172 1 98.56 531 ARG B C 1
ATOM 9221 O O . ARG B 1 531 ? 0.699 36.406 29.734 1 98.56 531 ARG B O 1
ATOM 9228 N N . GLU B 1 532 ? 2.322 37.594 28.812 1 98.31 532 GLU B N 1
ATOM 9229 C CA . GLU B 1 532 ? 1.649 38.875 29.062 1 98.31 532 GLU B CA 1
ATOM 9230 C C . GLU B 1 532 ? 0.312 38.938 28.328 1 98.31 532 GLU B C 1
ATOM 9232 O O . GLU B 1 532 ? -0.649 39.531 28.828 1 98.31 532 GLU B O 1
ATOM 9237 N N . THR B 1 533 ? 0.285 38.438 27.156 1 98.62 533 THR B N 1
ATOM 9238 C CA . THR B 1 533 ? -0.962 38.406 26.406 1 98.62 533 THR B CA 1
ATOM 9239 C C . THR B 1 533 ? -2.023 37.594 27.156 1 98.62 533 THR B C 1
ATOM 9241 O O . THR B 1 533 ? -3.186 38 27.219 1 98.62 533 THR B O 1
ATOM 9244 N N . ILE B 1 534 ? -1.671 36.469 27.719 1 98.69 534 ILE B N 1
ATOM 9245 C CA . ILE B 1 534 ? -2.588 35.625 28.484 1 98.69 534 ILE B CA 1
ATOM 9246 C C . ILE B 1 534 ? -3.061 36.375 29.734 1 98.69 534 ILE B C 1
ATOM 9248 O O . ILE B 1 534 ? -4.254 36.406 30.047 1 98.69 534 ILE B O 1
ATOM 9252 N N . LEU B 1 535 ? -2.143 37.031 30.406 1 98.31 535 LEU B N 1
ATOM 9253 C CA . LEU B 1 535 ? -2.479 37.75 31.625 1 98.31 535 LEU B CA 1
ATOM 9254 C C . LEU B 1 535 ? -3.383 38.938 31.312 1 98.31 535 LEU B C 1
ATOM 9256 O O . LEU B 1 535 ? -4.297 39.25 32.094 1 98.31 535 LEU B O 1
ATOM 9260 N N . THR B 1 536 ? -3.068 39.625 30.234 1 98.56 536 THR B N 1
ATOM 9261 C CA . THR B 1 536 ? -3.898 40.75 29.812 1 98.56 536 THR B CA 1
ATOM 9262 C C . THR B 1 536 ? -5.324 40.281 29.531 1 98.56 536 THR B C 1
ATOM 9264 O O . THR B 1 536 ? -6.285 40.969 29.906 1 98.56 536 THR B O 1
ATOM 9267 N N . TYR B 1 537 ? -5.465 39.188 28.875 1 98.62 537 TYR B N 1
ATOM 9268 C CA . TYR B 1 537 ? -6.785 38.594 28.641 1 98.62 537 TYR B CA 1
ATOM 9269 C C . TYR B 1 537 ? -7.488 38.312 29.953 1 98.62 537 TYR B C 1
ATOM 9271 O O . TYR B 1 537 ? -8.672 38.594 30.109 1 98.62 537 TYR B O 1
ATOM 9279 N N . GLN B 1 538 ? -6.809 37.719 30.891 1 98.44 538 GLN B N 1
ATOM 9280 C CA . GLN B 1 538 ? -7.387 37.375 32.188 1 98.44 538 GLN B CA 1
ATOM 9281 C C . GLN B 1 538 ? -7.848 38.594 32.938 1 98.44 538 GLN B C 1
ATOM 9283 O O . GLN B 1 538 ? -8.883 38.594 33.625 1 98.44 538 GLN B O 1
ATOM 9288 N N . GLN B 1 539 ? -7.078 39.625 32.812 1 98.38 539 GLN B N 1
ATOM 9289 C CA . GLN B 1 539 ? -7.441 40.875 33.469 1 98.38 539 GLN B CA 1
ATOM 9290 C C . GLN B 1 539 ? -8.703 41.469 32.844 1 98.38 539 GLN B C 1
ATOM 9292 O O . GLN B 1 539 ? -9.508 42.094 33.562 1 98.38 539 GLN B O 1
ATOM 9297 N N . LYS B 1 540 ? -8.828 41.25 31.656 1 98.19 540 LYS B N 1
ATOM 9298 C CA . LYS B 1 540 ? -9.984 41.781 30.922 1 98.19 540 LYS B CA 1
ATOM 9299 C C . LYS B 1 540 ? -11.258 41.031 31.312 1 98.19 540 LYS B C 1
ATOM 9301 O O . LYS B 1 540 ? -12.352 41.594 31.281 1 98.19 540 LYS B O 1
ATOM 9306 N N . PHE B 1 541 ? -11.156 39.812 31.703 1 98.44 541 PHE B N 1
ATOM 9307 C CA . PHE B 1 541 ? -12.312 39 32.031 1 98.44 541 PHE B CA 1
ATOM 9308 C C . PHE B 1 541 ? -12.172 38.375 33.406 1 98.44 541 PHE B C 1
ATOM 9310 O O . PHE B 1 541 ? -12.195 37.156 33.562 1 98.44 541 PHE B O 1
ATOM 9317 N N . PRO B 1 542 ? -12.234 39.125 34.438 1 97.75 542 PRO B N 1
ATOM 9318 C CA . PRO B 1 542 ? -11.984 38.625 35.781 1 97.75 542 PRO B CA 1
ATOM 9319 C C . PRO B 1 542 ? -13.062 37.656 36.281 1 97.75 542 PRO B C 1
ATOM 9321 O O . PRO B 1 542 ? -12.805 36.844 37.156 1 97.75 542 PRO B O 1
ATOM 9324 N N . GLN B 1 543 ? -14.258 37.719 35.688 1 97.06 543 GLN B N 1
ATOM 9325 C CA . GLN B 1 543 ? -15.352 36.844 36.094 1 97.06 543 GLN B CA 1
ATOM 9326 C C . GLN B 1 543 ? -15.039 35.406 35.75 1 97.06 543 GLN B C 1
ATOM 9328 O O . GLN B 1 543 ? -15.711 34.469 36.25 1 97.06 543 GLN B O 1
ATOM 9333 N N . LEU B 1 544 ? -14 35.125 34.938 1 98.06 544 LEU B N 1
ATOM 9334 C CA . LEU B 1 544 ? -13.641 33.781 34.531 1 98.06 544 LEU B CA 1
ATOM 9335 C C . LEU B 1 544 ? -12.484 33.25 35.375 1 98.06 544 LEU B C 1
ATOM 9337 O O . LEU B 1 544 ? -11.844 32.25 35 1 98.06 544 LEU B O 1
ATOM 9341 N N . ALA B 1 545 ? -12.172 33.781 36.469 1 97.69 545 ALA B N 1
ATOM 9342 C CA . ALA B 1 545 ? -11 33.469 37.281 1 97.69 545 ALA B CA 1
ATOM 9343 C C . ALA B 1 545 ? -10.945 31.984 37.625 1 97.69 545 ALA B C 1
ATOM 9345 O O . ALA B 1 545 ? -9.875 31.375 37.594 1 97.69 545 ALA B O 1
ATOM 9346 N N . GLU B 1 546 ? -12.07 31.406 38.031 1 96.94 546 GLU B N 1
ATOM 9347 C CA . GLU B 1 546 ? -12.102 29.984 38.375 1 96.94 546 GLU B CA 1
ATOM 9348 C C . GLU B 1 546 ? -11.711 29.125 37.188 1 96.94 546 GLU B C 1
ATOM 9350 O O . GLU B 1 546 ? -11.078 28.078 37.344 1 96.94 546 GLU B O 1
ATOM 9355 N N . ARG B 1 547 ? -12.078 29.547 36 1 97.81 547 ARG B N 1
ATOM 9356 C CA . ARG B 1 547 ? -11.766 28.812 34.781 1 97.81 547 ARG B CA 1
ATOM 9357 C C . ARG B 1 547 ? -10.289 28.953 34.438 1 97.81 547 ARG B C 1
ATOM 9359 O O . ARG B 1 547 ? -9.695 28.047 33.844 1 97.81 547 ARG B O 1
ATOM 9366 N N . PHE B 1 548 ? -9.68 30.125 34.781 1 98.31 548 PHE B N 1
ATOM 9367 C CA . PHE B 1 548 ? -8.25 30.312 34.562 1 98.31 548 PHE B CA 1
ATOM 9368 C C . PHE B 1 548 ? -7.445 29.297 35.375 1 98.31 548 PHE B C 1
ATOM 9370 O O . PHE B 1 548 ? -6.43 28.781 34.906 1 98.31 548 PHE B O 1
ATOM 9377 N N . GLU B 1 549 ? -7.93 29.031 36.562 1 97.25 549 GLU B N 1
ATOM 9378 C CA . GLU B 1 549 ? -7.273 28.047 37.438 1 97.25 549 GLU B CA 1
ATOM 9379 C C . GLU B 1 549 ? -7.508 26.625 36.938 1 97.25 549 GLU B C 1
ATOM 9381 O O . GLU B 1 549 ? -6.625 25.766 37.031 1 97.25 549 GLU B O 1
ATOM 9386 N N . LEU B 1 550 ? -8.695 26.406 36.469 1 97.62 550 LEU B N 1
ATOM 9387 C CA . LEU B 1 550 ? -9.086 25.078 36 1 97.62 550 LEU B CA 1
ATOM 9388 C C . LEU B 1 550 ? -8.297 24.703 34.75 1 97.62 550 LEU B C 1
ATOM 9390 O O . LEU B 1 550 ? -7.777 23.594 34.625 1 97.62 550 LEU B O 1
ATOM 9394 N N . PHE B 1 551 ? -8.273 25.594 33.781 1 98.38 551 PHE B N 1
ATOM 9395 C CA . PHE B 1 551 ? -7.535 25.422 32.531 1 98.38 551 PHE B CA 1
ATOM 9396 C C . PHE B 1 551 ? -6.23 26.203 32.562 1 98.38 551 PHE B C 1
ATOM 9398 O O . PHE B 1 551 ? -6.023 27.109 31.75 1 98.38 551 PHE B O 1
ATOM 9405 N N . ASP B 1 552 ? -5.289 25.781 33.406 1 98.19 552 ASP B N 1
ATOM 9406 C CA . ASP B 1 552 ? -4.098 26.547 33.719 1 98.19 552 ASP B CA 1
ATOM 9407 C C . ASP B 1 552 ? -3.035 26.406 32.625 1 98.19 552 ASP B C 1
ATOM 9409 O O . ASP B 1 552 ? -2.318 25.406 32.594 1 98.19 552 ASP B O 1
ATOM 9413 N N . LEU B 1 553 ? -2.877 27.438 31.844 1 98.38 553 LEU B N 1
ATOM 9414 C CA . LEU B 1 553 ? -1.876 27.453 30.781 1 98.38 553 LEU B CA 1
ATOM 9415 C C . LEU B 1 553 ? -0.519 27.891 31.328 1 98.38 553 LEU B C 1
ATOM 9417 O O . LEU B 1 553 ? 0.502 27.734 30.656 1 98.38 553 LEU B O 1
ATOM 9421 N N . LEU B 1 554 ? -0.433 28.406 32.531 1 97.94 554 LEU B N 1
ATOM 9422 C CA . LEU B 1 554 ? 0.782 29.031 33.062 1 97.94 554 LEU B CA 1
ATOM 9423 C C . LEU B 1 554 ? 1.46 28.109 34.062 1 97.94 554 LEU B C 1
ATOM 9425 O O . LEU B 1 554 ? 2.439 28.5 34.688 1 97.94 554 LEU B O 1
ATOM 9429 N N . ARG B 1 555 ? 1.006 26.844 34.188 1 97.62 555 ARG B N 1
ATOM 9430 C CA . ARG B 1 555 ? 1.576 25.875 35.125 1 97.62 555 ARG B CA 1
ATOM 9431 C C . ARG B 1 555 ? 3.051 25.625 34.812 1 97.62 555 ARG B C 1
ATOM 9433 O O . ARG B 1 555 ? 3.506 25.859 33.719 1 97.62 555 ARG B O 1
ATOM 9440 N N . PRO B 1 556 ? 3.809 25.172 35.75 1 97.56 556 PRO B N 1
ATOM 9441 C CA . PRO B 1 556 ? 5.258 25.031 35.594 1 97.56 556 PRO B CA 1
ATOM 9442 C C . PRO B 1 556 ? 5.648 23.953 34.594 1 97.56 556 PRO B C 1
ATOM 9444 O O . PRO B 1 556 ? 6.68 24.078 33.938 1 97.56 556 PRO B O 1
ATOM 9447 N N . GLU B 1 557 ? 4.902 22.875 34.594 1 97.81 557 GLU B N 1
ATOM 9448 C CA . GLU B 1 557 ? 5.152 21.75 33.688 1 97.81 557 GLU B CA 1
ATOM 9449 C C . GLU B 1 557 ? 3.844 21.109 33.25 1 97.81 557 GLU B C 1
ATOM 9451 O O . GLU B 1 557 ? 2.791 21.344 33.844 1 97.81 557 GLU B O 1
ATOM 9456 N N . PHE B 1 558 ? 3.848 20.422 32.219 1 97.81 558 PHE B N 1
ATOM 9457 C CA . PHE B 1 558 ? 2.711 19.656 31.734 1 97.81 558 PHE B CA 1
ATOM 9458 C C . PHE B 1 558 ? 3.178 18.406 31.016 1 97.81 558 PHE B C 1
ATOM 9460 O O . PHE B 1 558 ? 4.375 18.234 30.766 1 97.81 558 PHE B O 1
ATOM 9467 N N . THR B 1 559 ? 2.289 17.5 30.734 1 97.88 559 THR B N 1
ATOM 9468 C CA . THR B 1 559 ? 2.594 16.25 30.062 1 97.88 559 THR B CA 1
ATOM 9469 C C . THR B 1 559 ? 3.189 16.484 28.688 1 97.88 559 THR B C 1
ATOM 9471 O O . THR B 1 559 ? 2.686 17.312 27.922 1 97.88 559 THR B O 1
ATOM 9474 N N . LYS B 1 560 ? 4.297 15.828 28.406 1 97.88 560 LYS B N 1
ATOM 9475 C CA . LYS B 1 560 ? 4.914 15.953 27.094 1 97.88 560 LYS B CA 1
ATOM 9476 C C . LYS B 1 560 ? 4.277 14.992 26.094 1 97.88 560 LYS B C 1
ATOM 9478 O O . LYS B 1 560 ? 4.336 13.773 26.266 1 97.88 560 LYS B O 1
ATOM 9483 N N . LEU B 1 561 ? 3.607 15.5 25.125 1 96.5 561 LEU B N 1
ATOM 9484 C CA . LEU B 1 561 ? 3.164 14.695 24 1 96.5 561 LEU B CA 1
ATOM 9485 C C . LEU B 1 561 ? 4.285 14.523 22.984 1 96.5 561 LEU B C 1
ATOM 9487 O O . LEU B 1 561 ? 5.117 15.422 22.812 1 96.5 561 LEU B O 1
ATOM 9491 N N . THR B 1 562 ? 4.438 13.359 22.406 1 96.75 562 THR B N 1
ATOM 9492 C CA . THR B 1 562 ? 5.5 13.039 21.453 1 96.75 562 THR B CA 1
ATOM 9493 C C . THR B 1 562 ? 4.922 12.477 20.172 1 96.75 562 THR B C 1
ATOM 9495 O O . THR B 1 562 ? 4.082 11.57 20.188 1 96.75 562 THR B O 1
ATOM 9498 N N . LEU B 1 563 ? 5.312 13.031 19.078 1 96.31 563 LEU B N 1
ATOM 9499 C CA . LEU B 1 563 ? 4.695 12.68 17.797 1 96.31 563 LEU B CA 1
ATOM 9500 C C . LEU B 1 563 ? 5.523 11.633 17.062 1 96.31 563 LEU B C 1
ATOM 9502 O O . LEU B 1 563 ? 4.969 10.773 16.375 1 96.31 563 LEU B O 1
ATOM 9506 N N . ASN B 1 564 ? 6.855 11.633 17.172 1 97.44 564 ASN B N 1
ATOM 9507 C CA . ASN B 1 564 ? 7.695 10.656 16.5 1 97.44 564 ASN B CA 1
ATOM 9508 C C . ASN B 1 564 ? 7.641 9.297 17.172 1 97.44 564 ASN B C 1
ATOM 9510 O O . ASN B 1 564 ? 7.668 8.258 16.5 1 97.44 564 ASN B O 1
ATOM 9514 N N . ARG B 1 565 ? 7.504 9.344 18.547 1 96.31 565 ARG B N 1
ATOM 9515 C CA . ARG B 1 565 ? 7.445 8.102 19.328 1 96.31 565 ARG B CA 1
ATOM 9516 C C . ARG B 1 565 ? 6.23 7.273 18.938 1 96.31 565 ARG B C 1
ATOM 9518 O O . ARG B 1 565 ? 6.258 6.043 19.016 1 96.31 565 ARG B O 1
ATOM 9525 N N . ASN B 1 566 ? 5.246 7.965 18.469 1 93.75 566 ASN B N 1
ATOM 9526 C CA . ASN B 1 566 ? 4.008 7.293 18.094 1 93.75 566 ASN B CA 1
ATOM 9527 C C . ASN B 1 566 ? 4.25 6.184 17.078 1 93.75 566 ASN B C 1
ATOM 9529 O O . ASN B 1 566 ? 3.879 5.031 17.297 1 93.75 566 ASN B O 1
ATOM 9533 N N . ARG B 1 567 ? 4.871 6.465 16 1 93.88 567 ARG B N 1
ATOM 9534 C CA . ARG B 1 567 ? 5.203 5.504 14.961 1 93.88 567 ARG B CA 1
ATOM 9535 C C . ARG B 1 567 ? 6.34 4.586 15.398 1 93.88 567 ARG B C 1
ATOM 9537 O O . ARG B 1 567 ? 6.285 3.373 15.18 1 93.88 567 ARG B O 1
ATOM 9544 N N . MET B 1 568 ? 7.301 5.148 16.031 1 96.12 568 MET B N 1
ATOM 9545 C CA . MET B 1 568 ? 8.57 4.465 16.25 1 96.12 568 MET B CA 1
ATOM 9546 C C . MET B 1 568 ? 8.43 3.393 17.328 1 96.12 568 MET B C 1
ATOM 9548 O O . MET B 1 568 ? 9.023 2.318 17.234 1 96.12 568 MET B O 1
ATOM 9552 N N . PHE B 1 569 ? 7.543 3.678 18.391 1 94.94 569 PHE B N 1
ATOM 9553 C CA . PHE B 1 569 ? 7.617 2.814 19.562 1 94.94 569 PHE B CA 1
ATOM 9554 C C . PHE B 1 569 ? 6.234 2.303 19.938 1 94.94 569 PHE B C 1
ATOM 9556 O O . PHE B 1 569 ? 6.105 1.224 20.531 1 94.94 569 PHE B O 1
ATOM 9563 N N . ASP B 1 570 ? 5.172 3.072 19.609 1 91.62 570 ASP B N 1
ATOM 9564 C CA . ASP B 1 570 ? 3.883 2.758 20.219 1 91.62 570 ASP B CA 1
ATOM 9565 C C . ASP B 1 570 ? 2.965 2.043 19.234 1 91.62 570 ASP B C 1
ATOM 9567 O O . ASP B 1 570 ? 2.377 1.009 19.562 1 91.62 570 ASP B O 1
ATOM 9571 N N . TYR B 1 571 ? 2.805 2.541 18.047 1 89.5 571 TYR B N 1
ATOM 9572 C CA . TYR B 1 571 ? 1.777 2.016 17.141 1 89.5 571 TYR B CA 1
ATOM 9573 C C . TYR B 1 571 ? 2.402 1.284 15.969 1 89.5 571 TYR B C 1
ATOM 9575 O O . TYR B 1 571 ? 1.792 0.376 15.398 1 89.5 571 TYR B O 1
ATOM 9583 N N . GLY B 1 572 ? 3.607 1.73 15.625 1 92.44 572 GLY B N 1
ATOM 9584 C CA . GLY B 1 572 ? 4.195 1.165 14.422 1 92.44 572 GLY B CA 1
ATOM 9585 C C . GLY B 1 572 ? 3.309 1.315 13.203 1 92.44 572 GLY B C 1
ATOM 9586 O O . GLY B 1 572 ? 2.834 2.414 12.898 1 92.44 572 GLY B O 1
ATOM 9587 N N . TYR B 1 573 ? 3.098 0.218 12.477 1 91.94 573 TYR B N 1
ATOM 9588 C CA . TYR B 1 573 ? 2.307 0.27 11.25 1 91.94 573 TYR B CA 1
ATOM 9589 C C . TYR B 1 573 ? 1.128 -0.693 11.32 1 91.94 573 TYR B C 1
ATOM 9591 O O . TYR B 1 573 ? 0.569 -1.076 10.289 1 91.94 573 TYR B O 1
ATOM 9599 N N . GLU B 1 574 ? 0.755 -1.081 12.422 1 86.38 574 GLU B N 1
ATOM 9600 C CA . GLU B 1 574 ? -0.403 -1.95 12.609 1 86.38 574 GLU B CA 1
ATOM 9601 C C . GLU B 1 574 ? -1.706 -1.179 12.422 1 86.38 574 GLU B C 1
ATOM 9603 O O . GLU B 1 574 ? -1.759 0.029 12.664 1 86.38 574 GLU B O 1
ATOM 9608 N N . ASP B 1 575 ? -2.697 -1.892 11.969 1 85.06 575 ASP B N 1
ATOM 9609 C CA . ASP B 1 575 ? -4.016 -1.284 11.789 1 85.06 575 ASP B CA 1
ATOM 9610 C C . ASP B 1 575 ? -4.918 -1.583 12.984 1 85.06 575 ASP B C 1
ATOM 9612 O O . ASP B 1 575 ? -4.797 -2.635 13.617 1 85.06 575 ASP B O 1
ATOM 9616 N N . ASP B 1 576 ? -5.766 -0.614 13.266 1 82 576 ASP B N 1
ATOM 9617 C CA . ASP B 1 576 ? -6.688 -0.724 14.391 1 82 576 ASP B CA 1
ATOM 9618 C C . ASP B 1 576 ? -8.039 -0.09 14.062 1 82 576 ASP B C 1
ATOM 9620 O O . ASP B 1 576 ? -8.172 0.589 13.039 1 82 576 ASP B O 1
ATOM 9624 N N . GLY B 1 577 ? -8.945 -0.433 14.891 1 82.38 577 GLY B N 1
ATOM 9625 C CA . GLY B 1 577 ? -10.273 0.133 14.711 1 82.38 577 GLY B CA 1
ATOM 9626 C C . GLY B 1 577 ? -10.336 1.618 15.016 1 82.38 577 GLY B C 1
ATOM 9627 O O . GLY B 1 577 ? -11.227 2.32 14.523 1 82.38 577 GLY B O 1
ATOM 9628 N N . ASP B 1 578 ? -9.438 2.047 15.742 1 84.44 578 ASP B N 1
ATOM 9629 C CA . ASP B 1 578 ? -9.406 3.461 16.109 1 84.44 578 ASP B CA 1
ATOM 9630 C C . ASP B 1 578 ? -8.164 4.145 15.531 1 84.44 578 ASP B C 1
ATOM 9632 O O . ASP B 1 578 ? -7.117 3.512 15.383 1 84.44 578 ASP B O 1
ATOM 9636 N N . ARG B 1 579 ? -8.344 5.457 15.328 1 84.69 579 ARG B N 1
ATOM 9637 C CA . ARG B 1 579 ? -7.215 6.258 14.867 1 84.69 579 ARG B CA 1
ATOM 9638 C C . ARG B 1 579 ? -6.156 6.391 15.953 1 84.69 579 ARG B C 1
ATOM 9640 O O . ARG B 1 579 ? -6.484 6.508 17.141 1 84.69 579 ARG B O 1
ATOM 9647 N N . PRO B 1 580 ? -4.875 6.426 15.547 1 81.75 580 PRO B N 1
ATOM 9648 C CA . PRO B 1 580 ? -3.812 6.633 16.531 1 81.75 580 PRO B CA 1
ATOM 9649 C C . PRO B 1 580 ? -3.828 8.039 17.141 1 81.75 580 PRO B C 1
ATOM 9651 O O . PRO B 1 580 ? -4.242 8.992 16.469 1 81.75 580 PRO B O 1
ATOM 9654 N N . HIS B 1 581 ? -3.365 8.133 18.422 1 80.88 581 HIS B N 1
ATOM 9655 C CA . HIS B 1 581 ? -3.225 9.398 19.125 1 80.88 581 HIS B CA 1
ATOM 9656 C C . HIS B 1 581 ? -1.771 9.664 19.5 1 80.88 581 HIS B C 1
ATOM 9658 O O . HIS B 1 581 ? -0.952 8.742 19.516 1 80.88 581 HIS B O 1
ATOM 9664 N N . ALA B 1 582 ? -1.522 10.914 19.844 1 86.62 582 ALA B N 1
ATOM 9665 C CA . ALA B 1 582 ? -0.164 11.273 20.25 1 86.62 582 ALA B CA 1
ATOM 9666 C C . ALA B 1 582 ? 0.27 10.484 21.484 1 86.62 582 ALA B C 1
ATOM 9668 O O . ALA B 1 582 ? -0.524 10.273 22.406 1 86.62 582 ALA B O 1
ATOM 9669 N N . SER B 1 583 ? 1.544 10.086 21.484 1 91.62 583 SER B N 1
ATOM 9670 C CA . SER B 1 583 ? 2.102 9.367 22.641 1 91.62 583 SER B CA 1
ATOM 9671 C C . SER B 1 583 ? 2.49 10.32 23.75 1 91.62 583 SER B C 1
ATOM 9673 O O . SER B 1 583 ? 2.785 11.492 23.5 1 91.62 583 SER B O 1
ATOM 9675 N N . GLU B 1 584 ? 2.402 9.875 24.938 1 95.06 584 GLU B N 1
ATOM 9676 C CA . GLU B 1 584 ? 2.873 10.617 26.109 1 95.06 584 GLU B CA 1
ATOM 9677 C C . GLU B 1 584 ? 4.191 10.055 26.625 1 95.06 584 GLU B C 1
ATOM 9679 O O . GLU B 1 584 ? 4.367 8.836 26.688 1 95.06 584 GLU B O 1
ATOM 9684 N N . HIS B 1 585 ? 5.156 10.953 26.844 1 96.38 585 HIS B N 1
ATOM 9685 C CA . HIS B 1 585 ? 6.422 10.508 27.422 1 96.38 585 HIS B CA 1
ATOM 9686 C C . HIS B 1 585 ? 7.047 11.602 28.281 1 96.38 585 HIS B C 1
ATOM 9688 O O . HIS B 1 585 ? 7.727 12.492 27.766 1 96.38 585 HIS B O 1
ATOM 9694 N N . GLY B 1 586 ? 6.859 11.547 29.547 1 96.62 586 GLY B N 1
ATOM 9695 C CA . GLY B 1 586 ? 7.43 12.5 30.484 1 96.62 586 GLY B CA 1
ATOM 9696 C C . GLY B 1 586 ? 6.672 13.812 30.531 1 96.62 586 GLY B C 1
ATOM 9697 O O . GLY B 1 586 ? 5.469 13.852 30.281 1 96.62 586 GLY B O 1
ATOM 9698 N N . THR B 1 587 ? 7.391 14.875 31.016 1 97.75 587 THR B N 1
ATOM 9699 C CA . THR B 1 587 ? 6.844 16.219 31.141 1 97.75 587 THR B CA 1
ATOM 9700 C C . THR B 1 587 ? 7.773 17.234 30.469 1 97.75 587 THR B C 1
ATOM 9702 O O . THR B 1 587 ? 8.922 16.922 30.141 1 97.75 587 THR B O 1
ATOM 9705 N N . VAL B 1 588 ? 7.301 18.344 30.234 1 97.81 588 VAL B N 1
ATOM 9706 C CA . VAL B 1 588 ? 8.086 19.438 29.656 1 97.81 588 VAL B CA 1
ATOM 9707 C C . VAL B 1 588 ? 7.926 20.688 30.516 1 97.81 588 VAL B C 1
ATOM 9709 O O . VAL B 1 588 ? 6.832 20.969 31.016 1 97.81 588 VAL B O 1
ATOM 9712 N N . THR B 1 589 ? 9.047 21.359 30.734 1 97.94 589 THR B N 1
ATOM 9713 C CA . THR B 1 589 ? 9.008 22.625 31.469 1 97.94 589 THR B CA 1
ATOM 9714 C C . THR B 1 589 ? 8.273 23.703 30.656 1 97.94 589 THR B C 1
ATOM 9716 O O . THR B 1 589 ? 8.523 23.859 29.469 1 97.94 589 THR B O 1
ATOM 9719 N N . ASN B 1 590 ? 7.406 24.406 31.312 1 98.12 590 ASN B N 1
ATOM 9720 C CA . ASN B 1 590 ? 6.605 25.438 30.656 1 98.12 590 ASN B CA 1
ATOM 9721 C C . ASN B 1 590 ? 7.355 26.766 30.562 1 98.12 590 ASN B C 1
ATOM 9723 O O . ASN B 1 590 ? 7.617 27.406 31.578 1 98.12 590 ASN B O 1
ATOM 9727 N N . ALA B 1 591 ? 7.66 27.172 29.375 1 97.94 591 ALA B N 1
ATOM 9728 C CA . ALA B 1 591 ? 8.383 28.422 29.141 1 97.94 591 ALA B CA 1
ATOM 9729 C C . ALA B 1 591 ? 7.625 29.609 29.734 1 97.94 591 ALA B C 1
ATOM 9731 O O . ALA B 1 591 ? 8.234 30.578 30.203 1 97.94 591 ALA B O 1
ATOM 9732 N N . LEU B 1 592 ? 6.305 29.562 29.75 1 98 592 LEU B N 1
ATOM 9733 C CA . LEU B 1 592 ? 5.48 30.672 30.266 1 98 592 LEU B CA 1
ATOM 9734 C C . LEU B 1 592 ? 5.688 30.859 31.75 1 98 592 LEU B C 1
ATOM 9736 O O . LEU B 1 592 ? 5.512 31.953 32.281 1 98 592 LEU B O 1
ATOM 9740 N N . HIS B 1 593 ? 5.953 29.766 32.406 1 97.06 593 HIS B N 1
ATOM 9741 C CA . HIS B 1 593 ? 6.27 29.844 33.812 1 97.06 593 HIS B CA 1
ATOM 9742 C C . HIS B 1 593 ? 7.707 30.297 34.031 1 97.06 593 HIS B C 1
ATOM 9744 O O . HIS B 1 593 ? 7.977 31.094 34.938 1 97.06 593 HIS B O 1
ATOM 9750 N N . GLN B 1 594 ? 8.562 29.875 33.25 1 95.12 594 GLN B N 1
ATOM 9751 C CA . GLN B 1 594 ? 10 30.094 33.406 1 95.12 594 GLN B CA 1
ATOM 9752 C C . GLN B 1 594 ? 10.344 31.578 33.219 1 95.12 594 GLN B C 1
ATOM 9754 O O . GLN B 1 594 ? 11.312 32.062 33.781 1 95.12 594 GLN B O 1
ATOM 9759 N N . VAL B 1 595 ? 9.734 32.25 32.375 1 94.81 595 VAL B N 1
ATOM 9760 C CA . VAL B 1 595 ? 10.109 33.594 32.031 1 94.81 595 VAL B CA 1
ATOM 9761 C C . VAL B 1 595 ? 9.656 34.562 33.094 1 94.81 595 VAL B C 1
ATOM 9763 O O . VAL B 1 595 ? 9.953 35.781 33.031 1 94.81 595 VAL B O 1
ATOM 9766 N N . THR B 1 596 ? 8.891 34.125 34.156 1 87.88 596 THR B N 1
ATOM 9767 C CA . THR B 1 596 ? 8.562 34.969 35.312 1 87.88 596 THR B CA 1
ATOM 9768 C C . THR B 1 596 ? 9.773 35.125 36.219 1 87.88 596 THR B C 1
ATOM 9770 O O . THR B 1 596 ? 9.906 36.156 36.906 1 87.88 596 THR B O 1
ATOM 9773 N N . THR B 1 597 ? 10.43 33.969 36.594 1 64.62 597 THR B N 1
ATOM 9774 C CA . THR B 1 597 ? 11.477 33.875 37.594 1 64.62 597 THR B CA 1
ATOM 9775 C C . THR B 1 597 ? 12.727 34.625 37.156 1 64.62 597 THR B C 1
ATOM 9777 O O . THR B 1 597 ? 13.664 34.812 37.938 1 64.62 597 THR B O 1
ATOM 9780 N N . THR B 1 598 ? 13.078 34.812 35.969 1 49.12 598 THR B N 1
ATOM 9781 C CA . THR B 1 598 ? 14.359 35.438 35.656 1 49.12 598 THR B CA 1
ATOM 9782 C C . THR B 1 598 ? 14.352 36.906 36.031 1 49.12 598 THR B C 1
ATOM 9784 O O . THR B 1 598 ? 13.852 37.75 35.281 1 49.12 598 THR B O 1
ATOM 9787 N N . ILE B 1 599 ? 13.938 37.344 37.156 1 42.25 599 ILE B N 1
ATOM 9788 C CA . ILE B 1 599 ? 14.305 38.656 37.688 1 42.25 599 ILE B CA 1
ATOM 9789 C C . ILE B 1 599 ? 15.797 38.906 37.438 1 42.25 599 ILE B C 1
ATOM 9791 O O . ILE B 1 599 ? 16.594 37.969 37.375 1 42.25 599 ILE B O 1
ATOM 9795 N N . LYS B 1 600 ? 16.344 40.219 37.75 1 40.59 600 LYS B N 1
ATOM 9796 C CA . LYS B 1 600 ? 17.578 41 37.781 1 40.59 600 LYS B CA 1
ATOM 9797 C C . LYS B 1 600 ? 18.672 40.219 38.531 1 40.59 600 LYS B C 1
ATOM 9799 O O . LYS B 1 600 ? 18.688 40.219 39.781 1 40.59 600 LYS B O 1
ATOM 9804 N N . GLN B 1 601 ? 19.062 39 38.312 1 29.45 601 GLN B N 1
ATOM 9805 C CA . GLN B 1 601 ? 20.438 39.031 38.812 1 29.45 601 GLN B CA 1
ATOM 9806 C C . GLN B 1 601 ? 21.328 39.875 37.906 1 29.45 601 GLN B C 1
ATOM 9808 O O . GLN B 1 601 ? 21.25 39.75 36.688 1 29.45 601 GLN B O 1
#